Protein AF-0000000080193396 (afdb_homodimer)

Foldseek 3Di:
DQVVLVVVLLVLQDDPPDDPVSLVVSLVVNLVSLLVLLDQDLVLLLVLLVVVLVQLLCLLQPHDHLWNFAFLQFFDDQLQLQAAKEWEWADDAQKIKIKIFGDHRNDTPDIDMDMDGQDPCLQAEALLSVLLVVLVVNVVCCVVPNVVQQVDAHEYFYADAADWRADHFQWTAGCDDDHSGHHPPRHRDTSSVSNVVSNVVVSGRYHHLGYDYLQLLLQQLVCSVPVQRFKGWEAAQWIWIKGWDAQCSSNNDPVSNVVGRIITITTTNCLFHCLQPVPRQSDHPLLQVQLVPDPDRSGSSLGLLAHQQRLQQSLLSSLLSCCVSVSFPVLLNVLSVDGSLGGLLVLLVLLPQDDVLSVVLQVSSCVSRVDRRPHSSRSVSSNSSSVSSLLSNLLSRLSSRQSSCVSRVSQQTHEYEYEYCSCVPRPCSLVSNVVNNCSNSDVNGHYHYDYRYPSSRVSSRSSSSSSVVVD/DQVVLVVVLLVLQDDPPDDPVSLVVSLVVNLVSLLVLLDQDLVLLQVLLVVVLVQLLCLLQPHDHLWNFAFLQFFDDQLQLQAAKEWEWADDAQKIKIKIFGDHRNHTPDIDMDMDGQDPCLQAEALLSVLLVVLVVNVVCCVVPNVVQQVDAHEYFYADAADWRADHFQWTQGCDDDHSGHHPPRHRDTSSVSNVVSNVVVSGRYHYLGYDYLQLLLQQLVCSVPVQRFKGWEAAQWIWIKGWDAQCSSNNDPVSNVVGRIITITTTNCLFHCLQPVPRQSDHPLLQVQLVPDPDRSGSSLGLLAHQQRLQQSLLVSLLSCCVSVSAPVLLNVLSVDGSLGGLLVLLVLLPQDDVLSVVLQVSSCVSRVDRRPHSSRSVSSNSSSVSSLLSNLLSRLSVRQSSCVSRVSQQTHEYEYEYCSCVPRPCSLVSNVVNNCSNSDVNGHYHYDYRYPSSRNSSRSSSSSSVVVD

Radius of gyration: 34.55 Å; Cα contacts (8 Å, |Δi|>4): 2040; chains: 2; bounding box: 69×112×75 Å

Structure (mmCIF, N/CA/C/O backbone):
data_AF-0000000080193396-model_v1
#
loop_
_entity.id
_entity.type
_entity.p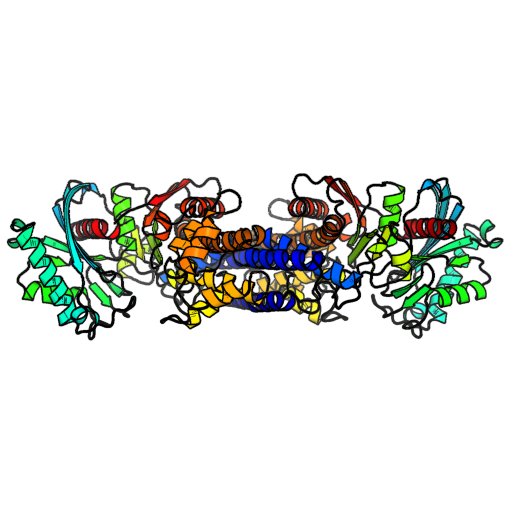dbx_description
1 polymer Phosphotransferase
#
loop_
_atom_site.group_PDB
_atom_site.id
_atom_site.type_symbol
_atom_site.label_atom_id
_atom_site.label_alt_id
_atom_site.label_comp_id
_atom_site.label_asym_id
_atom_site.label_entity_id
_atom_site.label_seq_id
_atom_site.pdbx_PDB_ins_code
_atom_site.Cartn_x
_atom_site.Cartn_y
_atom_site.Cartn_z
_atom_site.occupancy
_atom_site.B_iso_or_equiv
_atom_site.auth_seq_id
_atom_site.auth_comp_id
_atom_site.auth_asym_id
_atom_site.auth_atom_id
_atom_site.pdbx_PDB_model_num
ATOM 1 N N . MET A 1 1 ? -3.455 4.648 -9.734 1 48.44 1 MET A N 1
ATOM 2 C CA . MET A 1 1 ? -3.994 3.713 -8.75 1 48.44 1 MET A CA 1
ATOM 3 C C . MET A 1 1 ? -5.508 3.863 -8.625 1 48.44 1 MET A C 1
ATOM 5 O O . MET A 1 1 ? -6.238 2.873 -8.68 1 48.44 1 MET A O 1
ATOM 9 N N . SER A 1 2 ? -5.863 5.195 -8.727 1 54.94 2 SER A N 1
ATOM 10 C CA . SER A 1 2 ? -7.281 5.422 -8.461 1 54.94 2 SER A CA 1
ATOM 11 C C . SER A 1 2 ? -8.141 4.926 -9.617 1 54.94 2 SER A C 1
ATOM 13 O O . SER A 1 2 ? -9.18 4.293 -9.398 1 54.94 2 SER A O 1
ATOM 15 N N . ASN A 1 3 ? -7.504 5.004 -10.758 1 61.91 3 ASN A N 1
ATOM 16 C CA . ASN A 1 3 ? -8.32 4.605 -11.898 1 61.91 3 ASN A CA 1
ATOM 17 C C . ASN A 1 3 ? -8.43 3.086 -12 1 61.91 3 ASN A C 1
ATOM 19 O O . ASN A 1 3 ? -9.5 2.557 -12.32 1 61.91 3 ASN A O 1
ATOM 23 N N . ARG A 1 4 ? -7.367 2.553 -11.617 1 69.94 4 ARG A N 1
ATOM 24 C CA . ARG A 1 4 ? -7.379 1.095 -11.688 1 69.94 4 ARG A CA 1
ATOM 25 C C . ARG A 1 4 ? -8.359 0.507 -10.672 1 69.94 4 ARG A C 1
ATOM 27 O O . ARG A 1 4 ? -9.094 -0.428 -10.984 1 69.94 4 ARG A O 1
ATOM 34 N N . LEU A 1 5 ? -8.359 1.143 -9.656 1 70.75 5 LEU A N 1
ATOM 35 C CA . LEU A 1 5 ? -9.227 0.642 -8.594 1 70.75 5 LEU A CA 1
ATOM 36 C C . LEU A 1 5 ? -10.688 0.908 -8.914 1 70.75 5 LEU A C 1
ATOM 38 O O . LEU A 1 5 ? -11.555 0.065 -8.656 1 70.75 5 LEU A O 1
ATOM 42 N N . ASN A 1 6 ? -10.859 2.025 -9.492 1 73.81 6 ASN A N 1
ATOM 43 C CA . ASN A 1 6 ? -12.227 2.299 -9.93 1 73.81 6 ASN A CA 1
ATOM 44 C C . ASN A 1 6 ? -12.68 1.314 -11 1 73.81 6 ASN A C 1
ATOM 46 O O . ASN A 1 6 ? -13.836 0.887 -11.008 1 73.81 6 ASN A O 1
ATOM 50 N N . ASN A 1 7 ? -11.789 0.99 -11.781 1 81.5 7 ASN A N 1
ATOM 51 C CA . ASN A 1 7 ? -12.094 0.017 -12.82 1 81.5 7 ASN A CA 1
ATOM 52 C C . ASN A 1 7 ? -12.352 -1.369 -12.234 1 81.5 7 ASN A C 1
ATOM 54 O O . ASN A 1 7 ? -13.242 -2.084 -12.695 1 81.5 7 ASN A O 1
ATOM 58 N N . LEU A 1 8 ? -11.648 -1.64 -11.195 1 88.88 8 LEU A N 1
ATOM 59 C CA . LEU A 1 8 ? -11.867 -2.914 -10.516 1 88.88 8 LEU A CA 1
ATOM 60 C C . LEU A 1 8 ? -13.25 -2.963 -9.883 1 88.88 8 LEU A C 1
ATOM 62 O O . LEU A 1 8 ? -13.969 -3.959 -10.016 1 88.88 8 LEU A O 1
ATOM 66 N N . MET A 1 9 ? -13.609 -1.875 -9.242 1 89.44 9 MET A N 1
ATOM 67 C CA . MET A 1 9 ? -14.906 -1.818 -8.57 1 89.44 9 MET A CA 1
ATOM 68 C C . MET A 1 9 ? -16.047 -1.988 -9.57 1 89.44 9 MET A C 1
ATOM 70 O O . MET A 1 9 ? -17 -2.717 -9.312 1 89.44 9 MET A O 1
ATOM 74 N N . GLN A 1 10 ? -15.891 -1.396 -10.688 1 86.94 10 GLN A N 1
ATOM 75 C CA . GLN A 1 10 ? -16.891 -1.542 -11.734 1 86.94 10 GLN A CA 1
ATOM 76 C C . GLN A 1 10 ? -16.906 -2.965 -12.289 1 86.94 10 GLN A C 1
ATOM 78 O O . GLN A 1 10 ? -17.984 -3.512 -12.578 1 86.94 10 GLN A O 1
ATOM 83 N N . HIS A 1 11 ? -15.75 -3.512 -12.398 1 88.62 11 HIS A N 1
ATOM 84 C CA . HIS A 1 11 ? -15.586 -4.855 -12.938 1 88.62 11 HIS A CA 1
ATOM 85 C C . HIS A 1 11 ? -16.266 -5.895 -12.039 1 88.62 11 HIS A C 1
ATOM 87 O O . HIS A 1 11 ? -16.734 -6.922 -12.531 1 88.62 11 HIS A O 1
ATOM 93 N N . ILE A 1 12 ? -16.406 -5.574 -10.742 1 89.19 12 ILE A N 1
ATOM 94 C CA . ILE A 1 12 ? -16.891 -6.598 -9.828 1 89.19 12 ILE A CA 1
ATOM 95 C C . ILE A 1 12 ? -18.297 -6.23 -9.352 1 89.19 12 ILE A C 1
ATOM 97 O O . ILE A 1 12 ? -18.734 -6.668 -8.289 1 89.19 12 ILE A O 1
ATOM 101 N N . SER A 1 13 ? -18.906 -5.352 -10.07 1 89.56 13 SER A N 1
ATOM 102 C CA . SER A 1 13 ? -20.297 -5.051 -9.742 1 89.56 13 SER A CA 1
ATOM 103 C C . SER A 1 13 ? -21.141 -6.32 -9.688 1 89.56 13 SER A C 1
ATOM 105 O O . SER A 1 13 ? -21.016 -7.195 -10.547 1 89.56 13 SER A O 1
ATOM 107 N N . ILE A 1 14 ? -21.922 -6.422 -8.703 1 89.38 14 ILE A N 1
ATOM 108 C CA . ILE A 1 14 ? -22.719 -7.629 -8.523 1 89.38 14 ILE A CA 1
ATOM 109 C C . ILE A 1 14 ? -23.844 -7.664 -9.562 1 89.38 14 ILE A C 1
ATOM 111 O O . ILE A 1 14 ? -24.547 -6.668 -9.758 1 89.38 14 ILE A O 1
ATOM 115 N N . LYS A 1 15 ? -23.938 -8.812 -10.203 1 88.62 15 LYS A N 1
ATOM 116 C CA . LYS A 1 15 ? -24.969 -9.023 -11.227 1 88.62 15 LYS A CA 1
ATOM 117 C C . LYS A 1 15 ? -26.078 -9.922 -10.703 1 88.62 15 LYS A C 1
ATOM 119 O O . LYS A 1 15 ? -25.891 -10.656 -9.734 1 88.62 15 LYS A O 1
ATOM 124 N N . GLU A 1 16 ? -27.188 -9.82 -11.328 1 85.31 16 GLU A N 1
ATOM 125 C CA . GLU A 1 16 ? -28.328 -10.648 -10.945 1 85.31 16 GLU A CA 1
ATOM 126 C C . GLU A 1 16 ? -28 -12.133 -11.117 1 85.31 16 GLU A C 1
ATOM 128 O O . GLU A 1 16 ? -28.5 -12.969 -10.352 1 85.31 16 GLU A O 1
ATOM 133 N N . SER A 1 17 ? -27.141 -12.445 -11.992 1 85 17 SER A N 1
ATOM 134 C CA . SER A 1 17 ? -26.812 -13.836 -12.32 1 85 17 SER A CA 1
ATOM 135 C C . SER A 1 17 ? -25.781 -14.398 -11.344 1 85 17 SER A C 1
ATOM 137 O O . SER A 1 17 ? -25.547 -15.609 -11.312 1 85 17 SER A O 1
ATOM 139 N N . ASP A 1 18 ? -25.297 -13.523 -10.5 1 88.06 18 ASP A N 1
ATOM 140 C CA . ASP A 1 18 ? -24.281 -13.984 -9.555 1 88.06 18 ASP A CA 1
ATOM 141 C C . ASP A 1 18 ? -24.891 -14.859 -8.469 1 88.06 18 ASP A C 1
ATOM 143 O O . ASP A 1 18 ? -25.922 -14.508 -7.883 1 88.06 18 ASP A O 1
ATOM 147 N N . GLY A 1 19 ? -24.312 -16.031 -8.297 1 85.06 19 GLY A N 1
ATOM 148 C CA . GLY A 1 19 ? -24.719 -16.859 -7.168 1 85.06 19 GLY A CA 1
ATOM 149 C C . GLY A 1 19 ? -24.312 -16.266 -5.824 1 85.06 19 GLY A C 1
ATOM 150 O O . GLY A 1 19 ? -23.656 -15.234 -5.766 1 85.06 19 GLY A O 1
ATOM 151 N N . GLU A 1 20 ? -24.75 -16.859 -4.766 1 83.5 20 GLU A N 1
ATOM 152 C CA . GLU A 1 20 ? -24.5 -16.375 -3.408 1 83.5 20 GLU A CA 1
ATOM 153 C C . GLU A 1 20 ? -23.016 -16.312 -3.105 1 83.5 20 GLU A C 1
ATOM 155 O O . GLU A 1 20 ? -22.531 -15.352 -2.506 1 83.5 20 GLU A O 1
ATOM 160 N N . ALA A 1 21 ? -22.281 -17.281 -3.559 1 83.12 21 ALA A N 1
ATOM 161 C CA . ALA A 1 21 ? -20.844 -17.344 -3.312 1 83.12 21 ALA A CA 1
ATOM 162 C C . ALA A 1 21 ? -20.125 -16.188 -4.004 1 83.12 21 ALA A C 1
ATOM 164 O O . ALA A 1 21 ? -19.25 -15.555 -3.416 1 83.12 21 ALA A O 1
ATOM 165 N N . MET A 1 22 ? -20.547 -15.977 -5.18 1 88.56 22 MET A N 1
ATOM 166 C CA . MET A 1 22 ? -19.922 -14.906 -5.949 1 88.56 22 MET A CA 1
ATOM 167 C C . MET A 1 22 ? -20.266 -13.539 -5.371 1 88.56 22 MET A C 1
ATOM 169 O O . MET A 1 22 ? -19.422 -12.641 -5.324 1 88.56 22 MET A O 1
ATOM 173 N N . ARG A 1 23 ? -21.5 -13.398 -4.953 1 88.81 23 ARG A N 1
ATOM 174 C CA . ARG A 1 23 ? -21.938 -12.148 -4.336 1 88.81 23 ARG A CA 1
ATOM 175 C C . ARG A 1 23 ? -21.109 -11.836 -3.094 1 88.81 23 ARG A C 1
ATOM 177 O O . ARG A 1 23 ? -20.688 -10.695 -2.891 1 88.81 23 ARG A O 1
ATOM 184 N N . HIS A 1 24 ? -20.875 -12.859 -2.363 1 89.31 24 HIS A N 1
ATOM 185 C CA . HIS A 1 24 ? -20.078 -12.703 -1.151 1 89.31 24 HIS A CA 1
ATOM 186 C C . HIS A 1 24 ? -18.625 -12.352 -1.482 1 89.31 24 HIS A C 1
ATOM 188 O O . HIS A 1 24 ? -18.031 -11.492 -0.832 1 89.31 24 HIS A O 1
ATOM 194 N N . VAL A 1 25 ? -18.078 -12.984 -2.439 1 91.62 25 VAL A N 1
ATOM 195 C CA . VAL A 1 25 ? -16.703 -12.742 -2.85 1 91.62 25 VAL A CA 1
ATOM 196 C C . VAL A 1 25 ? -16.562 -11.312 -3.363 1 91.62 25 VAL A C 1
ATOM 198 O O . VAL A 1 25 ? -15.602 -10.617 -3.031 1 91.62 25 VAL A O 1
ATOM 201 N N . LYS A 1 26 ? -17.547 -10.906 -4.117 1 92.75 26 LYS A N 1
ATOM 202 C CA . LYS A 1 26 ? -17.5 -9.57 -4.695 1 92.75 26 LYS A CA 1
ATOM 203 C C . LYS A 1 26 ? -17.609 -8.5 -3.615 1 92.75 26 LYS A C 1
ATOM 205 O O . LYS A 1 26 ? -16.906 -7.484 -3.668 1 92.75 26 LYS A O 1
ATOM 210 N N . GLN A 1 27 ? -18.438 -8.703 -2.684 1 92.25 27 GLN A N 1
ATOM 211 C CA . GLN A 1 27 ? -18.578 -7.762 -1.576 1 92.25 27 GLN A CA 1
ATOM 212 C C . GLN A 1 27 ? -17.281 -7.688 -0.768 1 92.25 27 GLN A C 1
ATOM 214 O O . GLN A 1 27 ? -16.812 -6.598 -0.433 1 92.25 27 GLN A O 1
ATOM 219 N N . ARG A 1 28 ? -16.703 -8.812 -0.492 1 92.94 28 ARG A N 1
ATOM 220 C CA . ARG A 1 28 ? -15.453 -8.859 0.256 1 92.94 28 ARG A CA 1
ATOM 221 C C . ARG A 1 28 ? -14.312 -8.242 -0.545 1 92.94 28 ARG A C 1
ATOM 223 O O . ARG A 1 28 ? -13.43 -7.594 0.02 1 92.94 28 ARG A O 1
ATOM 230 N N . LEU A 1 29 ? -14.383 -8.531 -1.775 1 94.75 29 LEU A N 1
ATOM 231 C CA . LEU A 1 29 ? -13.367 -7.961 -2.656 1 94.75 29 LEU A CA 1
ATOM 232 C C . LEU A 1 29 ? -13.477 -6.438 -2.693 1 94.75 29 LEU A C 1
ATOM 234 O O . LEU A 1 29 ? -12.461 -5.742 -2.697 1 94.75 29 LEU A O 1
ATOM 238 N N . ALA A 1 30 ? -14.664 -5.957 -2.748 1 94.88 30 ALA A N 1
ATOM 239 C CA . ALA A 1 30 ? -14.867 -4.512 -2.719 1 94.88 30 ALA A CA 1
ATOM 240 C C . ALA A 1 30 ? -14.281 -3.898 -1.449 1 94.88 30 ALA A C 1
ATOM 242 O O . ALA A 1 30 ? -13.586 -2.885 -1.507 1 94.88 30 ALA A O 1
ATOM 243 N N . MET A 1 31 ? -14.539 -4.516 -0.374 1 95.5 31 MET A N 1
ATOM 244 C CA . MET A 1 31 ? -14.039 -4.012 0.904 1 95.5 31 MET A CA 1
ATOM 245 C C . MET A 1 31 ? -12.523 -4.129 0.987 1 95.5 31 MET A C 1
ATOM 247 O O . MET A 1 31 ? -11.859 -3.26 1.555 1 95.5 31 MET A O 1
ATOM 251 N N . ALA A 1 32 ? -12.023 -5.191 0.496 1 94.88 32 ALA A N 1
ATOM 252 C CA . ALA A 1 32 ? -10.578 -5.355 0.474 1 94.88 32 ALA A CA 1
ATOM 253 C C . ALA A 1 32 ? -9.914 -4.27 -0.37 1 94.88 32 ALA A C 1
ATOM 255 O O . ALA A 1 32 ? -8.836 -3.779 -0.026 1 94.88 32 ALA A O 1
ATOM 256 N N . SER A 1 33 ? -10.539 -3.984 -1.458 1 94.56 33 SER A N 1
ATOM 257 C CA . SER A 1 33 ? -10.031 -2.928 -2.33 1 94.56 33 SER A CA 1
ATOM 258 C C . SER A 1 33 ? -10.047 -1.576 -1.627 1 94.56 33 SER A C 1
ATOM 260 O O . SER A 1 33 ? -9.086 -0.807 -1.731 1 94.56 33 SER A O 1
ATOM 262 N N . LEU A 1 34 ? -11.078 -1.328 -0.965 1 95.81 34 LEU A N 1
ATOM 263 C CA . LEU A 1 34 ? -11.188 -0.079 -0.22 1 95.81 34 LEU A CA 1
ATOM 264 C C . LEU A 1 34 ? -10.164 -0.031 0.909 1 95.81 34 LEU A C 1
ATOM 266 O O . LEU A 1 34 ? -9.531 1.004 1.137 1 95.81 34 LEU A O 1
ATOM 270 N N . ALA A 1 35 ? -10.023 -1.089 1.593 1 95.75 35 ALA A N 1
ATOM 271 C CA . ALA A 1 35 ? -9.047 -1.146 2.672 1 95.75 35 ALA A CA 1
ATOM 272 C C . ALA A 1 35 ? -7.637 -0.877 2.15 1 95.75 35 ALA A C 1
ATOM 274 O O . ALA A 1 35 ? -6.844 -0.192 2.803 1 95.75 35 ALA A O 1
ATOM 275 N N . SER A 1 36 ? -7.344 -1.42 1.049 1 93.19 36 SER A N 1
ATOM 276 C CA . SER A 1 36 ? -6.035 -1.213 0.438 1 93.19 36 SER A CA 1
ATOM 277 C C . SER A 1 36 ? -5.828 0.25 0.061 1 93.19 36 SER A C 1
ATOM 279 O O . SER A 1 36 ? -4.707 0.76 0.127 1 93.19 36 SER A O 1
ATOM 281 N N . GLN A 1 37 ? -6.867 0.913 -0.263 1 92.62 37 GLN A N 1
ATOM 282 C CA . GLN A 1 37 ? -6.789 2.303 -0.7 1 92.62 37 GLN A CA 1
ATOM 283 C C . GLN A 1 37 ? -6.762 3.254 0.493 1 92.62 37 GLN A C 1
ATOM 285 O O . GLN A 1 37 ? -6.129 4.312 0.436 1 92.62 37 GLN A O 1
ATOM 290 N N . PHE A 1 38 ? -7.402 2.889 1.539 1 96.44 38 PHE A N 1
ATOM 291 C CA . PHE A 1 38 ? -7.621 3.826 2.633 1 96.44 38 PHE A CA 1
ATOM 292 C C . PHE A 1 38 ? -6.664 3.553 3.783 1 96.44 38 PHE A C 1
ATOM 294 O O . PHE A 1 38 ? -6.652 4.281 4.777 1 96.44 38 PHE A O 1
ATOM 301 N N . THR A 1 39 ? -5.855 2.592 3.631 1 95.5 39 THR A N 1
ATOM 302 C CA . THR A 1 39 ? -4.871 2.314 4.668 1 95.5 39 THR A CA 1
ATOM 303 C C . THR A 1 39 ? -3.461 2.629 4.176 1 95.5 39 THR A C 1
ATOM 305 O O . THR A 1 39 ? -3.059 2.182 3.102 1 95.5 39 THR A O 1
ATOM 308 N N . VAL A 1 40 ? -2.791 3.344 4.973 1 95.5 40 VAL A N 1
ATOM 309 C CA . VAL A 1 40 ? -1.421 3.709 4.629 1 95.5 40 VAL A CA 1
ATOM 310 C C . VAL A 1 40 ? -0.447 2.734 5.289 1 95.5 40 VAL A C 1
ATOM 312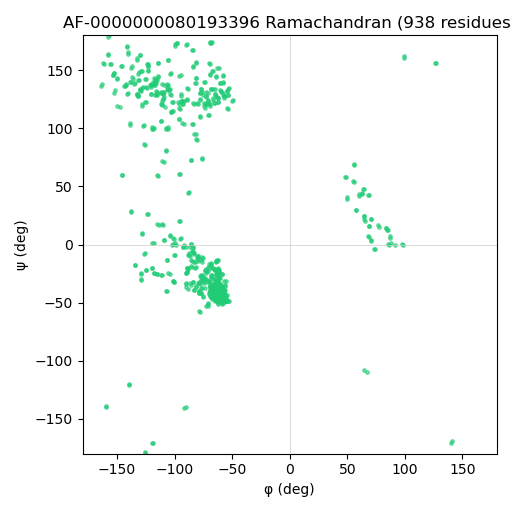 O O . VAL A 1 40 ? -0.186 2.826 6.492 1 95.5 40 VAL A O 1
ATOM 315 N N . GLY A 1 41 ? 0.127 1.915 4.539 1 93.31 41 GLY A N 1
ATOM 316 C CA . GLY A 1 41 ? 1.074 0.949 5.07 1 93.31 41 GLY A CA 1
ATOM 317 C C . GLY A 1 41 ? 2.367 1.581 5.551 1 93.31 41 GLY A C 1
ATOM 318 O O . GLY A 1 41 ? 2.627 2.756 5.277 1 93.31 41 GLY A O 1
ATOM 319 N N . LYS A 1 42 ? 3.164 0.768 6.137 1 93.19 42 LYS A N 1
ATOM 320 C CA . LYS A 1 42 ? 4.387 1.243 6.773 1 93.19 42 LYS A CA 1
ATOM 321 C C . LYS A 1 42 ? 5.324 1.888 5.758 1 93.19 42 LYS A C 1
ATOM 323 O O . LYS A 1 42 ? 5.887 2.955 6.012 1 93.19 42 LYS A O 1
ATOM 328 N N . HIS A 1 43 ? 5.551 1.267 4.691 1 93.62 43 HIS A N 1
ATOM 329 C CA . HIS A 1 43 ? 6.48 1.78 3.693 1 93.62 43 HIS A CA 1
ATOM 330 C C . HIS A 1 43 ? 5.941 3.045 3.037 1 93.62 43 HIS A C 1
ATOM 332 O O . HIS A 1 43 ? 6.703 3.967 2.736 1 93.62 43 HIS A O 1
ATOM 338 N N . HIS A 1 44 ? 4.668 3.018 2.826 1 93.94 44 HIS A N 1
ATOM 339 C CA . HIS A 1 44 ? 4.059 4.227 2.285 1 93.94 44 HIS A CA 1
ATOM 340 C C . HIS A 1 44 ? 4.133 5.375 3.283 1 93.94 44 HIS A C 1
ATOM 342 O O . HIS A 1 44 ? 4.336 6.527 2.896 1 93.94 44 HIS A O 1
ATOM 348 N N . LEU A 1 45 ? 3.955 5.094 4.578 1 96.06 45 LEU A N 1
ATOM 349 C CA . LEU A 1 45 ? 4.121 6.105 5.613 1 96.06 45 LEU A CA 1
ATOM 350 C C . LEU A 1 45 ? 5.52 6.711 5.566 1 96.06 45 LEU A C 1
ATOM 352 O O . LEU A 1 45 ? 5.68 7.93 5.688 1 96.06 45 LEU A O 1
ATOM 356 N N . ASN A 1 46 ? 6.445 5.855 5.418 1 95.56 46 ASN A N 1
ATOM 357 C CA . ASN A 1 46 ? 7.824 6.328 5.32 1 95.56 46 ASN A CA 1
ATOM 358 C C . ASN A 1 46 ? 8.023 7.211 4.09 1 95.56 46 ASN A C 1
ATOM 360 O O . ASN A 1 46 ? 8.727 8.219 4.152 1 95.56 46 ASN A O 1
ATOM 364 N N . GLN A 1 47 ? 7.465 6.801 3.008 1 95.25 47 GLN A N 1
ATOM 365 C CA . GLN A 1 47 ? 7.523 7.609 1.796 1 95.25 47 GLN A CA 1
ATOM 366 C C . GLN A 1 47 ? 6.91 8.992 2.025 1 95.25 47 GLN A C 1
ATOM 368 O O . GLN A 1 47 ? 7.465 10 1.589 1 95.25 47 GLN A O 1
ATOM 373 N N . LEU A 1 48 ? 5.789 9 2.686 1 96.31 48 LEU A N 1
ATOM 374 C CA . LEU A 1 48 ? 5.113 10.258 3.014 1 96.31 48 LEU A CA 1
ATOM 375 C C . LEU A 1 48 ? 6.012 11.148 3.863 1 96.31 48 LEU A C 1
ATOM 377 O O . LEU A 1 48 ? 6.152 12.344 3.584 1 96.31 48 LEU A O 1
ATOM 381 N N . VAL A 1 49 ? 6.613 10.594 4.844 1 96.62 49 VAL A N 1
ATOM 382 C CA . VAL A 1 49 ? 7.469 11.328 5.762 1 96.62 49 VAL A CA 1
ATOM 383 C C . VAL A 1 49 ? 8.656 11.914 5.004 1 96.62 49 VAL A C 1
ATOM 385 O O . VAL A 1 49 ? 8.984 13.094 5.16 1 96.62 49 VAL A O 1
ATOM 388 N N . MET A 1 50 ? 9.258 11.133 4.191 1 95.75 50 MET A N 1
ATOM 389 C CA . MET A 1 50 ? 10.445 11.578 3.463 1 95.75 50 MET A CA 1
ATOM 390 C C . MET A 1 50 ? 10.094 12.688 2.48 1 95.75 50 MET A C 1
ATOM 392 O O . MET A 1 50 ? 10.859 13.641 2.314 1 95.75 50 MET A O 1
ATOM 396 N N . TYR A 1 51 ? 9.016 12.516 1.839 1 96.31 51 TYR A N 1
ATOM 397 C CA . TYR A 1 51 ? 8.617 13.578 0.915 1 96.31 51 TYR A CA 1
ATOM 398 C C . TYR A 1 51 ? 8.281 14.859 1.665 1 96.31 51 TYR A C 1
ATOM 400 O O . TYR A 1 51 ? 8.562 15.961 1.181 1 96.31 51 TYR A O 1
ATOM 408 N N . MET A 1 52 ? 7.668 14.734 2.824 1 96.44 52 MET A N 1
ATOM 409 C CA . MET A 1 52 ? 7.402 15.898 3.666 1 96.44 52 MET A CA 1
ATOM 410 C C . MET A 1 52 ? 8.703 16.594 4.055 1 96.44 52 MET A C 1
ATOM 412 O O . MET A 1 52 ? 8.789 17.828 3.992 1 96.44 52 MET A O 1
ATOM 416 N N . LEU A 1 53 ? 9.664 15.828 4.461 1 96.19 53 LEU A N 1
ATOM 417 C CA . LEU A 1 53 ? 10.961 16.391 4.801 1 96.19 53 LEU A CA 1
ATOM 418 C C . LEU A 1 53 ? 11.547 17.156 3.615 1 96.19 53 LEU A C 1
ATOM 420 O O . LEU A 1 53 ? 12.086 18.25 3.783 1 96.19 53 LEU A O 1
ATOM 424 N N . HIS A 1 54 ? 11.461 16.516 2.453 1 95.62 54 HIS A N 1
ATOM 425 C CA . HIS A 1 54 ? 11.914 17.172 1.229 1 95.62 54 HIS A CA 1
ATOM 426 C C . HIS A 1 54 ? 11.234 18.516 1.038 1 95.62 54 HIS A C 1
ATOM 428 O O . HIS A 1 54 ? 11.906 19.531 0.797 1 95.62 54 HIS A O 1
ATOM 434 N N . GLU A 1 55 ? 9.93 18.547 1.179 1 95.38 55 GLU A N 1
ATOM 435 C CA . GLU A 1 55 ? 9.148 19.766 0.989 1 95.38 55 GLU A CA 1
ATOM 436 C C . GLU A 1 55 ? 9.477 20.812 2.062 1 95.38 55 GLU A C 1
ATOM 438 O O . GLU A 1 55 ? 9.508 22.016 1.783 1 95.38 55 GLU A O 1
ATOM 443 N N . MET A 1 56 ? 9.648 20.391 3.26 1 96.25 56 MET A N 1
ATOM 444 C CA . MET A 1 56 ? 9.992 21.297 4.352 1 96.25 56 MET A CA 1
ATOM 445 C C . MET A 1 56 ? 11.312 22 4.074 1 96.25 56 MET A C 1
ATOM 447 O O . MET A 1 56 ? 11.406 23.219 4.238 1 96.25 56 MET A O 1
ATOM 451 N N . ILE A 1 57 ? 12.297 21.25 3.67 1 95.12 57 ILE A N 1
ATOM 452 C CA . ILE A 1 57 ? 13.609 21.812 3.385 1 95.12 57 ILE A CA 1
ATOM 453 C C . ILE A 1 57 ? 13.5 22.797 2.223 1 95.12 57 ILE A C 1
ATOM 455 O O . ILE A 1 57 ? 14.023 23.922 2.293 1 95.12 57 ILE A O 1
ATOM 459 N N . GLU A 1 58 ? 12.805 22.391 1.154 1 94.25 58 GLU A N 1
ATOM 460 C CA . GLU A 1 58 ? 12.602 23.281 0.018 1 94.25 58 GLU A CA 1
ATOM 461 C C . GLU A 1 58 ? 11.898 24.562 0.448 1 94.25 58 GLU A C 1
ATOM 463 O O . GLU A 1 58 ? 12.297 25.656 0.04 1 94.25 58 GLU A O 1
ATOM 468 N N . GLY A 1 59 ? 10.891 24.453 1.274 1 94.12 59 GLY A N 1
ATOM 469 C CA . GLY A 1 59 ? 10.148 25.609 1.756 1 94.12 59 GLY A CA 1
ATOM 470 C C . GLY A 1 59 ? 10.992 26.547 2.602 1 94.12 59 GLY A C 1
ATOM 471 O O . GLY A 1 59 ? 10.875 27.766 2.482 1 94.12 59 GLY A O 1
ATOM 472 N N . LEU A 1 60 ? 11.812 26.016 3.439 1 95.56 60 LEU A N 1
ATOM 473 C CA . LEU A 1 60 ? 12.672 26.812 4.309 1 95.56 60 LEU A CA 1
ATOM 474 C C . LEU A 1 60 ? 13.734 27.547 3.5 1 95.56 60 LEU A C 1
ATOM 476 O O . LEU A 1 60 ? 14.188 28.625 3.902 1 95.56 60 LEU A O 1
ATOM 480 N N . GLU A 1 61 ? 14.086 26.969 2.385 1 93.69 61 GLU A N 1
ATOM 481 C CA . GLU A 1 61 ? 15.141 27.547 1.562 1 93.69 61 GLU A CA 1
ATOM 482 C C . GLU A 1 61 ? 14.562 28.484 0.505 1 93.69 61 GLU A C 1
ATOM 484 O O . GLU A 1 61 ? 15.305 29.094 -0.262 1 93.69 61 GLU A O 1
ATOM 489 N N . GLY A 1 62 ? 13.258 28.609 0.438 1 91.44 62 GLY A N 1
ATOM 490 C CA . GLY A 1 62 ? 12.609 29.531 -0.487 1 91.44 62 GLY A CA 1
ATOM 491 C C . GLY A 1 62 ? 12.438 28.953 -1.878 1 91.44 62 GLY A C 1
ATOM 492 O O . GLY A 1 62 ? 12.156 29.672 -2.83 1 91.44 62 GLY A O 1
ATOM 493 N N . ARG A 1 63 ? 12.594 27.688 -2.023 1 91.44 63 ARG A N 1
ATOM 494 C CA . ARG A 1 63 ? 12.375 27 -3.293 1 91.44 63 ARG A CA 1
ATOM 495 C C . ARG A 1 63 ? 10.93 26.531 -3.42 1 91.44 63 ARG A C 1
ATOM 497 O O . ARG A 1 63 ? 10.125 26.719 -2.5 1 91.44 63 ARG A O 1
ATOM 504 N N . GLU A 1 64 ? 10.57 26.047 -4.602 1 90.94 64 GLU A N 1
ATOM 505 C CA . GLU A 1 64 ? 9.195 25.625 -4.844 1 90.94 64 GLU A CA 1
ATOM 506 C C . GLU A 1 64 ? 8.797 24.469 -3.928 1 90.94 64 GLU A C 1
ATOM 508 O O . GLU A 1 64 ? 9.5 23.453 -3.859 1 90.94 64 GLU A O 1
ATOM 513 N N . SER A 1 65 ? 7.754 24.641 -3.252 1 93.25 65 SER A N 1
ATOM 514 C CA . SER A 1 65 ? 7.207 23.656 -2.328 1 93.25 65 SER A CA 1
ATOM 515 C C . SER A 1 65 ? 5.699 23.812 -2.178 1 93.25 65 SER A C 1
ATOM 517 O O . SER A 1 65 ? 5.168 24.906 -2.311 1 93.25 65 SER A O 1
ATOM 519 N N . THR A 1 66 ? 5.047 22.734 -1.961 1 93.44 66 THR A N 1
ATOM 520 C CA . THR A 1 66 ? 3.604 22.797 -1.761 1 93.44 66 THR A CA 1
ATOM 521 C C . THR A 1 66 ? 3.273 23.234 -0.337 1 93.44 66 THR A C 1
ATOM 523 O O . THR A 1 66 ? 2.121 23.547 -0.029 1 93.44 66 THR A O 1
ATOM 526 N N . ILE A 1 67 ? 4.285 23.281 0.522 1 92.94 67 ILE A N 1
ATOM 527 C CA . ILE A 1 67 ? 4.07 23.828 1.857 1 92.94 67 ILE A CA 1
ATOM 528 C C . ILE A 1 67 ? 4.883 25.109 2.023 1 92.94 67 ILE A C 1
ATOM 530 O O . ILE A 1 67 ? 5.992 25.234 1.498 1 92.94 67 ILE A O 1
ATOM 534 N N . ARG A 1 68 ? 4.453 26.109 2.701 1 88.25 68 ARG A N 1
ATOM 535 C CA . ARG A 1 68 ? 4.969 27.469 2.66 1 88.25 68 ARG A CA 1
ATOM 536 C C . ARG A 1 68 ? 6.082 27.672 3.686 1 88.25 68 ARG A C 1
ATOM 538 O O . ARG A 1 68 ? 7.008 28.453 3.463 1 88.25 68 ARG A O 1
ATOM 545 N N . MET A 1 69 ? 6.035 27.016 4.82 1 92.88 69 MET A N 1
ATOM 546 C CA . MET A 1 69 ? 7.027 27.109 5.887 1 92.88 69 MET A CA 1
ATOM 547 C C . MET A 1 69 ? 7.219 28.547 6.336 1 92.88 69 MET A C 1
ATOM 549 O O . MET A 1 69 ? 8.312 29.094 6.211 1 92.88 69 MET A O 1
ATOM 553 N N . LEU A 1 70 ? 6.262 29.156 6.969 1 90.62 70 LEU A N 1
ATOM 554 C CA . LEU A 1 70 ? 6.227 30.578 7.293 1 90.62 70 LEU A CA 1
ATOM 555 C C . LEU A 1 70 ? 6.734 30.828 8.711 1 90.62 70 LEU A C 1
ATOM 557 O O . LEU A 1 70 ? 6.148 30.328 9.68 1 90.62 70 LEU A O 1
ATOM 561 N N . PRO A 1 71 ? 7.809 31.547 8.812 1 93.31 71 PRO A N 1
ATOM 562 C CA . PRO A 1 71 ? 8.242 31.875 10.172 1 93.31 71 PRO A CA 1
ATOM 563 C C . PRO A 1 71 ? 7.23 32.75 10.914 1 93.31 71 PRO A C 1
ATOM 565 O O . PRO A 1 71 ? 6.605 33.625 10.312 1 93.31 71 PRO A O 1
ATOM 568 N N . SER A 1 72 ? 7.102 32.531 12.203 1 91.19 72 SER A N 1
ATOM 569 C CA . SER A 1 72 ? 6.172 33.281 13.023 1 91.19 72 SER A CA 1
ATOM 570 C C . SER A 1 72 ? 6.828 34.562 13.57 1 91.19 72 SER A C 1
ATOM 572 O O . SER A 1 72 ? 6.145 35.469 14.055 1 91.19 72 SER A O 1
ATOM 574 N N . TYR A 1 73 ? 8.172 34.625 13.625 1 92.38 73 TYR A N 1
ATOM 575 C CA . TYR A 1 73 ? 8.977 35.719 14.148 1 92.38 73 TYR A CA 1
ATOM 576 C C . TYR A 1 73 ? 8.82 35.844 15.664 1 92.38 73 TYR A C 1
ATOM 578 O O . TYR A 1 73 ? 9.211 36.844 16.25 1 92.38 73 TYR A O 1
ATOM 586 N N . VAL A 1 74 ? 8.133 34.875 16.203 1 90.94 74 VAL A N 1
ATOM 587 C CA . VAL A 1 74 ? 8.141 34.688 17.656 1 90.94 74 VAL A CA 1
ATOM 588 C C . VAL A 1 74 ? 9.297 33.781 18.062 1 90.94 74 VAL A C 1
ATOM 590 O O . VAL A 1 74 ? 9.57 32.781 17.391 1 90.94 74 VAL A O 1
ATOM 593 N N . TYR A 1 75 ? 10.016 34.125 19.047 1 92.56 75 TYR A N 1
ATOM 594 C CA . TYR A 1 75 ? 11.164 33.312 19.422 1 92.56 75 TYR A CA 1
ATOM 595 C C . TYR A 1 75 ? 10.984 32.719 20.828 1 92.56 75 TYR A C 1
ATOM 597 O O . TYR A 1 75 ? 10.438 33.375 21.719 1 92.56 75 TYR A O 1
ATOM 605 N N . LYS A 1 76 ? 11.391 31.516 20.859 1 90.62 76 LYS A N 1
ATOM 606 C CA . LYS A 1 76 ? 11.289 30.766 22.109 1 90.62 76 LYS A CA 1
ATOM 607 C C . LYS A 1 76 ? 12.008 31.484 23.25 1 90.62 76 LYS A C 1
ATOM 609 O O . LYS A 1 76 ? 13.117 32 23.062 1 90.62 76 LYS A O 1
ATOM 614 N N . ALA A 1 77 ? 11.32 31.688 24.359 1 89.5 77 ALA A N 1
ATOM 615 C CA . ALA A 1 77 ? 11.859 32.281 25.578 1 89.5 77 ALA A CA 1
ATOM 616 C C . ALA A 1 77 ? 11.312 31.594 26.828 1 89.5 77 ALA A C 1
ATOM 618 O O . ALA A 1 77 ? 10.414 30.766 26.734 1 89.5 77 ALA A O 1
ATOM 619 N N . LYS A 1 78 ? 11.906 31.953 28 1 90.06 78 LYS A N 1
ATOM 620 C CA . LYS A 1 78 ? 11.453 31.359 29.25 1 90.06 78 LYS A CA 1
ATOM 621 C C . LYS A 1 78 ? 10.031 31.812 29.578 1 90.06 78 LYS A C 1
ATOM 623 O O . LYS A 1 78 ? 9.758 33 29.672 1 90.06 78 LYS A O 1
ATOM 628 N N . PRO A 1 79 ? 9.188 30.891 29.797 1 89.31 79 PRO A N 1
ATOM 629 C CA . PRO A 1 79 ? 7.801 31.234 30.109 1 89.31 79 PRO A CA 1
ATOM 630 C C . PRO A 1 79 ? 7.68 32.156 31.328 1 89.31 79 PRO A C 1
ATOM 632 O O . PRO A 1 79 ? 6.777 33 31.375 1 89.31 79 PRO A O 1
ATOM 635 N N . SER A 1 80 ? 8.531 32.062 32.25 1 89.25 80 SER A N 1
ATOM 636 C CA . SER A 1 80 ? 8.469 32.812 33.5 1 89.25 80 SER A CA 1
ATOM 637 C C . SER A 1 80 ? 8.602 34.312 33.25 1 89.25 80 SER A C 1
ATOM 639 O O . SER A 1 80 ? 8.266 35.094 34.125 1 89.25 80 SER A O 1
ATOM 641 N N . SER A 1 81 ? 9.023 34.625 32.062 1 85.62 81 SER A N 1
ATOM 642 C CA . SER A 1 81 ? 9.18 36.062 31.75 1 85.62 81 SER A CA 1
ATOM 643 C C . SER A 1 81 ? 7.84 36.688 31.391 1 85.62 81 SER A C 1
ATOM 645 O O . SER A 1 81 ? 7.711 37.906 31.375 1 85.62 81 SER A O 1
ATOM 647 N N . ALA A 1 82 ? 6.91 35.906 31.172 1 88.94 82 ALA A N 1
ATOM 648 C CA . ALA A 1 82 ? 5.594 36.406 30.781 1 88.94 82 ALA A CA 1
ATOM 649 C C . ALA A 1 82 ? 4.789 36.812 32 1 88.94 82 ALA A C 1
ATOM 651 O O . ALA A 1 82 ? 4.223 35.969 32.719 1 88.94 82 ALA A O 1
ATOM 652 N N . THR A 1 83 ? 4.844 38.031 32.312 1 91.81 83 THR A N 1
ATOM 653 C CA . THR A 1 83 ? 4.07 38.625 33.406 1 91.81 83 THR A CA 1
ATOM 654 C C . THR A 1 83 ? 3.383 39.906 32.938 1 91.81 83 THR A C 1
ATOM 656 O O . THR A 1 83 ? 3.998 40.75 32.281 1 91.81 83 THR A O 1
ATOM 659 N N . GLY A 1 84 ? 2.057 40 33.188 1 92.75 84 GLY A N 1
ATOM 660 C CA . GLY A 1 84 ? 1.294 41.156 32.812 1 92.75 84 GLY A CA 1
ATOM 661 C C . GLY A 1 84 ? -0.082 40.844 32.281 1 92.75 84 GLY A C 1
ATOM 662 O O . GLY A 1 84 ? -0.572 39.719 32.438 1 92.75 84 GLY A O 1
ATOM 663 N N . VAL A 1 85 ? -0.696 41.812 31.75 1 94.75 85 VAL A N 1
ATOM 664 C CA . VAL A 1 85 ? -2.012 41.656 31.141 1 94.75 85 VAL A CA 1
ATOM 665 C C . VAL A 1 85 ? -1.883 41.719 29.609 1 94.75 85 VAL A C 1
ATOM 667 O O . VAL A 1 85 ? -1.182 42.594 29.094 1 94.75 85 VAL A O 1
ATOM 670 N N . PHE A 1 86 ? -2.543 40.781 29.016 1 94.44 86 PHE A N 1
ATOM 671 C CA . PHE A 1 86 ? -2.479 40.688 27.562 1 94.44 86 PHE A CA 1
ATOM 672 C C . PHE A 1 86 ? -3.857 40.406 26.984 1 94.44 86 PHE A C 1
ATOM 674 O O . PHE A 1 86 ? -4.633 39.625 27.562 1 94.44 86 PHE A O 1
ATOM 681 N N . TYR A 1 87 ? -4.137 40.969 25.859 1 94.94 87 TYR A N 1
ATOM 682 C CA . TYR A 1 87 ? -5.363 40.688 25.125 1 94.94 87 TYR A CA 1
ATOM 683 C C . TYR A 1 87 ? -5.086 39.781 23.922 1 94.94 87 TYR A C 1
ATOM 685 O O . TYR A 1 87 ? -3.971 39.781 23.406 1 94.94 87 TYR A O 1
ATOM 693 N N . ALA A 1 88 ? -6.02 38.969 23.625 1 93.62 88 ALA A N 1
ATOM 694 C CA . ALA A 1 88 ? -5.965 38.094 22.438 1 93.62 88 ALA A CA 1
ATOM 695 C C . ALA A 1 88 ? -7.27 38.156 21.656 1 93.62 88 ALA A C 1
ATOM 697 O O . ALA A 1 88 ? -8.352 38.156 22.234 1 93.62 88 ALA A O 1
ATOM 698 N N . LEU A 1 89 ? -7.16 38.406 20.375 1 93.69 89 LEU A N 1
ATOM 699 C CA . LEU A 1 89 ? -8.297 38.312 19.469 1 93.69 89 LEU A CA 1
ATOM 700 C C . LEU A 1 89 ? -8.242 37.062 18.625 1 93.69 89 LEU A C 1
ATOM 702 O O . LEU A 1 89 ? -7.176 36.656 18.141 1 93.69 89 LEU A O 1
ATOM 706 N N . ASP A 1 90 ? -9.289 36.406 18.531 1 88.31 90 ASP A N 1
ATOM 707 C CA . ASP A 1 90 ? -9.391 35.188 17.766 1 88.31 90 ASP A CA 1
ATOM 708 C C . ASP A 1 90 ? -10.43 35.312 16.656 1 88.31 90 ASP A C 1
ATOM 710 O O . ASP A 1 90 ? -11.633 35.219 16.906 1 88.31 90 ASP A O 1
ATOM 714 N N . LEU A 1 91 ? -9.938 35.531 15.484 1 85.75 91 LEU A N 1
ATOM 715 C CA . LEU A 1 91 ? -10.781 35.625 14.297 1 85.75 91 LEU A CA 1
ATOM 716 C C . LEU A 1 91 ? -10.617 34.375 13.43 1 85.75 91 LEU A C 1
ATOM 718 O O . LEU A 1 91 ? -9.625 34.25 12.711 1 85.75 91 LEU A O 1
ATOM 722 N N . GLY A 1 92 ? -11.438 33.312 13.359 1 70.94 92 GLY A N 1
ATOM 723 C CA . GLY A 1 92 ? -11.266 32.094 12.594 1 70.94 92 GLY A CA 1
ATOM 724 C C . GLY A 1 92 ? -12.516 31.672 11.844 1 70.94 92 GLY A C 1
ATOM 725 O O . GLY A 1 92 ? -12.445 30.875 10.898 1 70.94 92 GLY A O 1
ATOM 726 N N . GLY A 1 93 ? -13.617 32.156 12.18 1 69.44 93 GLY A N 1
ATOM 727 C CA . GLY A 1 93 ? -14.883 31.812 11.555 1 69.44 93 GLY A CA 1
ATOM 728 C C . GLY A 1 93 ? -15.969 32.844 11.781 1 69.44 93 GLY A C 1
ATOM 729 O O . GLY A 1 93 ? -15.711 34.062 11.727 1 69.44 93 GLY A O 1
ATOM 730 N N . THR A 1 94 ? -17.156 32.188 12.031 1 73.12 94 THR A N 1
ATOM 731 C CA . THR A 1 94 ? -18.297 33.062 12.188 1 73.12 94 THR A CA 1
ATOM 732 C C . THR A 1 94 ? -18.344 33.656 13.602 1 73.12 94 THR A C 1
ATOM 734 O O . THR A 1 94 ? -19.078 34.594 13.859 1 73.12 94 THR A O 1
ATOM 737 N N . ASN A 1 95 ? -17.516 33.094 14.375 1 78.94 95 ASN A N 1
ATOM 738 C CA . ASN A 1 95 ? -17.438 33.594 15.734 1 78.94 95 ASN A CA 1
ATOM 739 C C . ASN A 1 95 ? -16.109 34.312 15.977 1 78.94 95 ASN A C 1
ATOM 741 O O . ASN A 1 95 ? -15.062 33.906 15.484 1 78.94 95 ASN A O 1
ATOM 745 N N . PHE A 1 96 ? -16.219 35.406 16.656 1 88.88 96 PHE A N 1
ATOM 746 C CA . PHE A 1 96 ? -15.078 36.25 17.047 1 88.88 96 PHE A CA 1
ATOM 747 C C . PHE A 1 96 ? -14.961 36.312 18.562 1 88.88 96 PHE A C 1
ATOM 749 O O . PHE A 1 96 ? -15.953 36.5 19.266 1 88.88 96 PHE A O 1
ATOM 756 N N . ARG A 1 97 ? -13.742 36.031 19.047 1 92.38 97 ARG A N 1
ATOM 757 C CA . ARG A 1 97 ? -13.562 36 20.5 1 92.38 97 ARG A CA 1
ATOM 758 C C . ARG A 1 97 ? -12.508 37.031 20.922 1 92.38 97 ARG A C 1
ATOM 760 O O . ARG A 1 97 ? -11.5 37.219 20.234 1 92.38 97 ARG A O 1
ATOM 767 N N . VAL A 1 98 ? -12.844 37.719 22 1 94 98 VAL A N 1
ATOM 768 C CA . VAL A 1 98 ? -11.898 38.594 22.688 1 94 98 VAL A CA 1
ATOM 769 C C . VAL A 1 98 ? -11.539 37.969 24.047 1 94 98 VAL A C 1
ATOM 771 O O . VAL A 1 98 ? -12.414 37.625 24.828 1 94 98 VAL A O 1
ATOM 774 N N . LEU A 1 99 ? -10.242 37.906 24.234 1 93.62 99 LEU A N 1
ATOM 775 C CA . LEU A 1 99 ? -9.758 37.344 25.484 1 93.62 99 LEU A CA 1
ATOM 776 C C . LEU A 1 99 ? -8.836 38.312 26.203 1 93.62 99 LEU A C 1
ATOM 778 O O . LEU A 1 99 ? -8 38.969 25.562 1 93.62 99 LEU A O 1
ATOM 782 N N . ARG A 1 100 ? -9.039 38.438 27.5 1 95.06 100 ARG A N 1
ATOM 783 C CA . ARG A 1 100 ? -8.117 39.125 28.406 1 95.06 100 ARG A CA 1
ATOM 784 C C . ARG A 1 100 ? -7.441 38.125 29.344 1 95.06 100 ARG A C 1
ATOM 786 O O . ARG A 1 100 ? -8.117 37.375 30.031 1 95.06 100 ARG A O 1
ATOM 793 N N . VAL A 1 101 ? -6.148 38.125 29.312 1 93.12 101 VAL A N 1
ATOM 794 C CA . VAL A 1 101 ? -5.406 37.156 30.109 1 93.12 101 VAL A CA 1
ATOM 795 C C . VAL A 1 101 ? -4.422 37.875 31.016 1 93.12 101 VAL A C 1
ATOM 797 O O . VAL A 1 101 ? -3.633 38.719 30.562 1 93.12 101 VAL A O 1
ATOM 800 N N . SER A 1 102 ? -4.531 37.656 32.25 1 93.81 102 SER A N 1
ATOM 801 C CA . SER A 1 102 ? -3.52 38.062 33.188 1 93.81 102 SER A CA 1
ATOM 802 C C . SER A 1 102 ? -2.549 36.938 33.531 1 93.81 102 SER A C 1
ATOM 804 O O . SER A 1 102 ? -2.967 35.844 33.938 1 93.81 102 SER A O 1
ATOM 806 N N . CYS A 1 103 ? -1.322 37.219 33.25 1 92.12 103 CYS A N 1
ATOM 807 C CA . CYS A 1 103 ? -0.288 36.219 33.438 1 92.12 103 CYS A CA 1
ATOM 808 C C . CYS A 1 103 ? 0.729 36.625 34.469 1 92.12 103 CYS A C 1
ATOM 810 O O . CYS A 1 103 ? 1.101 37.812 34.562 1 92.12 103 CYS A O 1
ATOM 812 N N . LYS A 1 104 ? 1.137 35.656 35.312 1 92.75 104 LYS A N 1
ATOM 813 C CA . LYS A 1 104 ? 2.227 35.844 36.281 1 92.75 104 LYS A CA 1
ATOM 814 C C . LYS A 1 104 ? 3.256 34.719 36.156 1 92.75 104 LYS A C 1
ATOM 816 O O . LYS A 1 104 ? 2.938 33.562 36.375 1 92.75 104 LYS A O 1
ATOM 821 N N . ALA A 1 105 ? 4.438 35.062 35.875 1 92.12 105 ALA A N 1
ATOM 822 C CA . ALA A 1 105 ? 5.551 34.125 35.75 1 92.12 105 ALA A CA 1
ATOM 823 C C . ALA A 1 105 ? 5.18 32.938 34.812 1 92.12 105 ALA A C 1
ATOM 825 O O . ALA A 1 105 ? 5.387 31.781 35.188 1 92.12 105 ALA A O 1
ATOM 826 N N . GLY A 1 106 ? 4.48 33.312 33.781 1 88.56 106 GLY A N 1
ATOM 827 C CA . GLY A 1 106 ? 4.188 32.344 32.75 1 88.56 106 GLY A CA 1
ATOM 828 C C . GLY A 1 106 ? 2.926 31.547 33.031 1 88.56 106 GLY A C 1
ATOM 829 O O . GLY A 1 106 ? 2.586 30.625 32.25 1 88.56 106 GLY A O 1
ATOM 830 N N . LYS A 1 107 ? 2.18 31.875 34.031 1 91.38 107 LYS A N 1
ATOM 831 C CA . LYS A 1 107 ? 0.942 31.188 34.375 1 91.38 107 LYS A CA 1
ATOM 832 C C . LYS A 1 107 ? -0.255 32.125 34.312 1 91.38 107 LYS A C 1
ATOM 834 O O . LYS A 1 107 ? -0.161 33.281 34.688 1 91.38 107 LYS A O 1
ATOM 839 N N . VAL A 1 108 ? -1.283 31.609 33.812 1 89.31 108 VAL A N 1
ATOM 840 C CA . VAL A 1 108 ? -2.51 32.375 33.75 1 89.31 108 VAL A CA 1
ATOM 841 C C . VAL A 1 108 ? -3.131 32.5 35.125 1 89.31 108 VAL A C 1
ATOM 843 O O . VAL A 1 108 ? -3.422 31.5 35.781 1 89.31 108 VAL A O 1
ATOM 846 N N . VAL A 1 109 ? -3.293 33.688 35.562 1 93 109 VAL A N 1
ATOM 847 C CA . VAL A 1 109 ? -3.85 33.938 36.875 1 93 109 VAL A CA 1
ATOM 848 C C . VAL A 1 109 ? -5.32 34.312 36.781 1 93 109 VAL A C 1
ATOM 850 O O . VAL A 1 109 ? -6.098 34.125 37.719 1 93 109 VAL A O 1
ATOM 853 N N . ASN A 1 110 ? -5.668 34.969 35.719 1 92.69 110 ASN A N 1
ATOM 854 C CA . ASN A 1 110 ? -7.047 35.375 35.469 1 92.69 110 ASN A CA 1
ATOM 855 C C . ASN A 1 110 ? -7.32 35.438 33.969 1 92.69 110 ASN A C 1
ATOM 857 O O . ASN A 1 110 ? -6.434 35.781 33.156 1 92.69 110 ASN A O 1
ATOM 861 N N . ARG A 1 111 ? -8.516 35.031 33.625 1 91.81 111 ARG A N 1
ATOM 862 C CA . ARG A 1 111 ? -8.938 35.062 32.25 1 91.81 111 ARG A CA 1
ATOM 863 C C . ARG A 1 111 ? -10.391 35.5 32.125 1 91.81 111 ARG A C 1
ATOM 865 O O . ARG A 1 111 ? -11.258 35.031 32.844 1 91.81 111 ARG A O 1
ATOM 872 N N . VAL A 1 112 ? -10.594 36.438 31.266 1 93 112 VAL A N 1
ATOM 873 C CA . VAL A 1 112 ? -11.945 36.875 30.922 1 93 112 VAL A CA 1
ATOM 874 C C . VAL A 1 112 ? -12.125 36.844 29.406 1 93 112 VAL A C 1
ATOM 876 O O . VAL A 1 112 ? -11.195 37.125 28.656 1 93 112 VAL A O 1
ATOM 879 N N . ASP A 1 113 ? -13.227 36.344 28.938 1 91.25 113 ASP A N 1
ATOM 880 C CA . ASP A 1 113 ? -13.422 36.281 27.484 1 91.25 113 ASP A CA 1
ATOM 881 C C . ASP A 1 113 ? -14.844 36.688 27.109 1 91.25 113 ASP A C 1
ATOM 883 O O . ASP A 1 113 ? -15.734 36.719 27.969 1 91.25 113 ASP A O 1
ATOM 887 N N . SER A 1 114 ? -15.047 37.188 26 1 92.81 114 SER A N 1
ATOM 888 C CA . SER A 1 114 ? -16.328 37.5 25.359 1 92.81 114 SER A CA 1
ATOM 889 C C . SER A 1 114 ? -16.359 36.969 23.938 1 92.81 114 SER A C 1
ATOM 891 O O . SER A 1 114 ? -15.359 37.031 23.219 1 92.81 114 SER A O 1
ATOM 893 N N . SER A 1 115 ? -17.516 36.469 23.562 1 91.38 115 SER A N 1
ATOM 894 C CA . SER A 1 115 ? -17.719 35.969 22.219 1 91.38 115 SER A CA 1
ATOM 895 C C . SER A 1 115 ? -18.75 36.812 21.469 1 91.38 115 SER A C 1
ATOM 897 O O . SER A 1 115 ? -19.75 37.25 22.047 1 91.38 115 SER A O 1
ATOM 899 N N . PHE A 1 116 ? -18.453 37 20.203 1 92.5 116 PHE A N 1
ATOM 900 C CA . PHE A 1 116 ? -19.328 37.781 19.328 1 92.5 116 PHE A CA 1
ATOM 901 C C . PHE A 1 116 ? -19.594 37.062 18.031 1 92.5 116 PHE A C 1
ATOM 903 O O . PHE A 1 116 ? -18.719 36.344 17.531 1 92.5 116 PHE A O 1
ATOM 910 N N . VAL A 1 117 ? -20.734 37.219 17.484 1 90.56 117 VAL A N 1
ATOM 911 C CA . VAL A 1 117 ? -21.062 36.688 16.172 1 90.56 117 VAL A CA 1
ATOM 912 C C . VAL A 1 117 ? -20.766 37.75 15.102 1 90.56 117 VAL A C 1
ATOM 914 O O . VAL A 1 117 ? -21.234 38.875 15.203 1 90.56 117 VAL A O 1
ATOM 917 N N . ILE A 1 118 ? -19.969 37.406 14.188 1 90 118 ILE A N 1
ATOM 918 C CA . ILE A 1 118 ? -19.641 38.344 13.117 1 90 118 ILE A CA 1
ATOM 919 C C . ILE A 1 118 ? -20.859 38.562 12.219 1 90 118 ILE A C 1
ATOM 921 O O . ILE A 1 118 ? -21.375 37.594 11.633 1 90 118 ILE A O 1
ATOM 925 N N . PRO A 1 119 ? -21.297 39.719 12.109 1 90.75 119 PRO A N 1
ATOM 926 C CA . PRO A 1 119 ? -22.453 39.969 11.242 1 90.75 119 PRO A CA 1
ATOM 927 C C . PRO A 1 119 ? -22.125 39.812 9.758 1 90.75 119 PRO A C 1
ATOM 929 O O . PRO A 1 119 ? -20.969 40 9.352 1 90.75 119 PRO A O 1
ATOM 932 N N . LYS A 1 120 ? -23.141 39.531 8.969 1 87.38 120 LYS A N 1
ATOM 933 C CA . LYS A 1 120 ? -22.984 39.312 7.527 1 87.38 120 LYS A CA 1
ATOM 934 C C . LYS A 1 120 ? -22.359 40.531 6.859 1 87.38 120 LYS A C 1
ATOM 936 O O . LYS A 1 120 ? -21.547 40.406 5.934 1 87.38 120 LYS A O 1
ATOM 941 N N . LYS A 1 121 ? -22.766 41.656 7.332 1 90.5 121 LYS A N 1
ATOM 942 C CA . LYS A 1 121 ? -22.234 42.875 6.789 1 90.5 121 LYS A CA 1
ATOM 943 C C . LYS A 1 121 ? -20.719 42.969 6.965 1 90.5 121 LYS A C 1
ATOM 945 O O . LYS A 1 121 ? -20.016 43.531 6.117 1 90.5 121 LYS A O 1
ATOM 950 N N . ALA A 1 122 ? -20.203 42.469 7.988 1 89.81 122 ALA A N 1
ATOM 951 C CA . ALA A 1 122 ? -18.766 42.469 8.258 1 89.81 122 ALA A CA 1
ATOM 952 C C . ALA A 1 122 ? -18.062 41.375 7.453 1 89.81 122 ALA A C 1
ATOM 954 O O . ALA A 1 122 ? -16.922 41.531 7.023 1 89.81 122 ALA A O 1
ATOM 955 N N . LEU A 1 123 ? -18.734 40.312 7.234 1 86 123 LEU A N 1
ATOM 956 C CA . LEU A 1 123 ? -18.172 39.156 6.535 1 86 123 LEU A CA 1
ATOM 957 C C . LEU A 1 123 ? -18.062 39.438 5.039 1 86 123 LEU A C 1
ATOM 959 O O . LEU A 1 123 ? -17.156 38.938 4.375 1 86 123 LEU A O 1
ATOM 963 N N . GLU A 1 124 ? -19 40.219 4.516 1 88.44 124 GLU A N 1
ATOM 964 C CA . GLU A 1 124 ? -19.094 40.438 3.072 1 88.44 124 GLU A CA 1
ATOM 965 C C . GLU A 1 124 ? -18.891 41.906 2.703 1 88.44 124 GLU A C 1
ATOM 967 O O . GLU A 1 124 ? -18.844 42.25 1.521 1 88.44 124 GLU A O 1
ATOM 972 N N . GLY A 1 125 ? -18.672 42.625 3.619 1 91.81 125 GLY A N 1
ATOM 973 C CA . GLY A 1 125 ? -18.562 44.062 3.375 1 91.81 125 GLY A CA 1
ATOM 974 C C . GLY A 1 125 ? -17.141 44.5 3.098 1 91.81 125 GLY A C 1
ATOM 975 O O . GLY A 1 125 ? -16.422 43.875 2.336 1 91.81 125 GLY A O 1
ATOM 976 N N . THR A 1 126 ? -16.844 45.656 3.666 1 94.62 126 THR A N 1
ATOM 977 C CA . THR A 1 126 ? -15.523 46.25 3.436 1 94.62 126 THR A CA 1
ATOM 978 C C . THR A 1 126 ? -14.586 45.969 4.605 1 94.62 126 THR A C 1
ATOM 980 O O . THR A 1 126 ? -15.031 45.5 5.664 1 94.62 126 THR A O 1
ATOM 983 N N . ALA A 1 127 ? -13.32 46.344 4.375 1 95.75 127 ALA A N 1
ATOM 984 C CA . ALA A 1 127 ? -12.328 46.219 5.441 1 95.75 127 ALA A CA 1
ATOM 985 C C . ALA A 1 127 ? -12.758 47 6.676 1 95.75 127 ALA A C 1
ATOM 987 O O . ALA A 1 127 ? -12.602 46.562 7.805 1 95.75 127 ALA A O 1
ATOM 988 N N . THR A 1 128 ? -13.297 48.125 6.387 1 95.75 128 THR A N 1
ATOM 989 C CA . THR A 1 128 ? -13.742 49 7.484 1 95.75 128 THR A CA 1
ATOM 990 C C . THR A 1 128 ? -14.867 48.312 8.273 1 95.75 128 THR A C 1
ATOM 992 O O . THR A 1 128 ? -14.883 48.375 9.5 1 95.75 128 THR A O 1
ATOM 995 N N . ASP A 1 129 ? -15.758 47.719 7.578 1 95.94 129 ASP A N 1
ATOM 996 C CA . ASP A 1 129 ? -16.875 47.031 8.234 1 95.94 129 ASP A CA 1
ATOM 997 C C . ASP A 1 129 ? -16.375 45.938 9.18 1 95.94 129 ASP A C 1
ATOM 999 O O . ASP A 1 129 ? -16.844 45.812 10.312 1 95.94 129 ASP A O 1
ATOM 1003 N N . LEU A 1 130 ? -15.477 45.188 8.711 1 95.25 130 LEU A N 1
ATOM 1004 C CA . LEU A 1 130 ? -14.992 44.062 9.484 1 95.25 130 LEU A CA 1
ATOM 1005 C C . LEU A 1 130 ? -14.148 44.531 10.664 1 95.25 130 LEU A C 1
ATOM 1007 O O . LEU A 1 130 ? -14.406 44.125 11.805 1 95.25 130 LEU A O 1
ATOM 1011 N N . PHE A 1 131 ? -13.172 45.375 10.43 1 96.88 131 PHE A N 1
ATOM 1012 C CA . PHE A 1 131 ? -12.219 45.75 11.469 1 96.88 131 PHE A CA 1
ATOM 1013 C C . PHE A 1 131 ? -12.844 46.688 12.477 1 96.88 131 PHE A C 1
ATOM 1015 O O . PHE A 1 131 ? -12.484 46.688 13.656 1 96.88 131 PHE A O 1
ATOM 1022 N N . ASP A 1 132 ? -13.789 47.469 12.047 1 96.5 132 ASP A N 1
ATOM 1023 C CA . ASP A 1 132 ? -14.531 48.281 13 1 96.5 132 ASP A CA 1
ATOM 1024 C C . ASP A 1 132 ? -15.398 47.406 13.914 1 96.5 132 ASP A C 1
ATOM 1026 O O . ASP A 1 132 ? -15.586 47.75 15.086 1 96.5 132 ASP A O 1
ATOM 1030 N N . PHE A 1 133 ? -15.977 46.5 13.352 1 96.19 133 PHE A N 1
ATOM 1031 C CA . PHE A 1 133 ? -16.719 45.562 14.18 1 96.19 133 PHE A CA 1
ATOM 1032 C C . PHE A 1 133 ? -15.82 44.938 15.25 1 96.19 133 PHE A C 1
ATOM 1034 O O . PHE A 1 133 ? -16.203 44.875 16.422 1 96.19 133 PHE A O 1
ATOM 1041 N N . ILE A 1 134 ? -14.656 44.469 14.82 1 95.69 134 ILE A N 1
ATOM 1042 C CA . ILE A 1 134 ? -13.695 43.875 15.734 1 95.69 134 ILE A CA 1
ATOM 1043 C C . ILE A 1 134 ? -13.336 44.875 16.844 1 95.69 134 ILE A C 1
ATOM 1045 O O . ILE A 1 134 ? -13.414 44.531 18.031 1 95.69 134 ILE A O 1
ATOM 1049 N N . ALA A 1 135 ? -13.039 46.094 16.422 1 96.88 135 ALA A N 1
ATOM 1050 C CA . ALA A 1 135 ? -12.617 47.125 17.359 1 96.88 135 ALA A CA 1
ATOM 1051 C C . ALA A 1 135 ? -13.742 47.438 18.344 1 96.88 135 ALA A C 1
ATOM 1053 O O . ALA A 1 135 ? -13.508 47.625 19.531 1 96.88 135 ALA A O 1
ATOM 1054 N N . SER A 1 136 ? -14.906 47.531 17.797 1 97 136 SER A N 1
ATOM 1055 C CA . SER A 1 136 ? -16.047 47.844 18.641 1 97 136 SER A CA 1
ATOM 1056 C C . SER A 1 136 ? -16.328 46.719 19.641 1 97 136 SER A C 1
ATOM 1058 O O . SER A 1 136 ? -16.75 46.969 20.766 1 97 136 SER A O 1
ATOM 1060 N N . SER A 1 137 ? -16.188 45.531 19.203 1 96.44 137 SER A N 1
ATOM 1061 C CA . SER A 1 137 ? -16.375 44.375 20.094 1 96.44 137 SER A CA 1
ATOM 1062 C C . SER A 1 137 ? -15.367 44.406 21.234 1 96.44 137 SER A C 1
ATOM 1064 O O . SER A 1 137 ? -15.703 44.094 22.375 1 96.44 137 SER A O 1
ATOM 1066 N N . VAL A 1 138 ? -14.164 44.75 20.891 1 96.44 138 VAL A N 1
ATOM 1067 C CA . VAL A 1 138 ? -13.117 44.844 21.906 1 96.44 138 VAL A CA 1
ATOM 1068 C C . VAL A 1 138 ? -13.484 45.938 22.922 1 96.44 138 VAL A C 1
ATOM 1070 O O . VAL A 1 138 ? -13.375 45.719 24.141 1 96.44 138 VAL A O 1
ATOM 1073 N N . LYS A 1 139 ? -13.859 47.031 22.453 1 96.31 139 LYS A N 1
ATOM 1074 C CA . LYS A 1 139 ? -14.25 48.125 23.312 1 96.31 139 LYS A CA 1
ATOM 1075 C C . LYS A 1 139 ? -15.383 47.719 24.266 1 96.31 139 LYS A C 1
ATOM 1077 O O . LYS A 1 139 ? -15.336 48 25.453 1 96.31 139 LYS A O 1
ATOM 1082 N N . LYS A 1 140 ? -16.312 47.062 23.656 1 96.44 140 LYS A N 1
ATOM 1083 C CA . LYS A 1 140 ? -17.453 46.594 24.453 1 96.44 140 LYS A CA 1
ATOM 1084 C C . LYS A 1 140 ? -17 45.688 25.578 1 96.44 140 LYS A C 1
ATOM 1086 O O . LYS A 1 140 ? -17.438 45.812 26.719 1 96.44 140 LYS A O 1
ATOM 1091 N N . MET A 1 141 ? -16.172 44.781 25.297 1 95.81 141 MET A N 1
ATOM 1092 C CA . MET A 1 141 ? -15.672 43.844 26.297 1 95.81 141 MET A CA 1
ATOM 1093 C C . MET A 1 141 ? -14.883 44.594 27.375 1 95.81 141 MET A C 1
ATOM 1095 O O . MET A 1 141 ? -15.047 44.312 28.562 1 95.81 141 MET A O 1
ATOM 1099 N N . MET A 1 142 ? -14.047 45.5 26.984 1 95.19 142 MET A N 1
ATOM 1100 C CA . MET A 1 142 ? -13.234 46.25 27.938 1 95.19 142 MET A CA 1
ATOM 1101 C C . MET A 1 142 ? -14.109 47.062 28.875 1 95.19 142 MET A C 1
ATOM 1103 O O . MET A 1 142 ? -13.914 47.062 30.094 1 95.19 142 MET A O 1
ATOM 1107 N N . GLU A 1 143 ? -15.094 47.688 28.312 1 95.94 143 GLU A N 1
ATOM 1108 C CA . GLU A 1 143 ? -15.992 48.531 29.109 1 95.94 143 GLU A CA 1
ATOM 1109 C C . GLU A 1 143 ? -16.797 47.688 30.109 1 95.94 143 GLU A C 1
ATOM 1111 O O . GLU A 1 143 ? -17.047 48.156 31.219 1 95.94 143 GLU A O 1
ATOM 1116 N N . THR A 1 144 ? -17.109 46.562 29.734 1 96.06 144 THR A N 1
ATOM 1117 C CA . THR A 1 144 ? -18 45.75 30.547 1 96.06 144 THR A CA 1
ATOM 1118 C C . THR A 1 144 ? -17.203 44.906 31.547 1 96.06 144 THR A C 1
ATOM 1120 O O . THR A 1 144 ? -17.641 44.75 32.688 1 96.06 144 THR A O 1
ATOM 1123 N N . LYS A 1 145 ? -16.031 44.438 31.109 1 95.69 145 LYS A N 1
ATOM 1124 C CA . LYS A 1 145 ? -15.406 43.406 31.922 1 95.69 145 LYS A CA 1
ATOM 1125 C C . LYS A 1 145 ? -14.031 43.844 32.438 1 95.69 145 LYS A C 1
ATOM 1127 O O . LYS A 1 145 ? -13.5 43.25 33.375 1 95.69 145 LYS A O 1
ATOM 1132 N N . ALA A 1 146 ? -13.461 44.812 31.797 1 95 146 ALA A N 1
ATOM 1133 C CA . ALA A 1 146 ? -12.125 45.25 32.188 1 95 146 ALA A CA 1
ATOM 1134 C C . ALA A 1 146 ? -11.953 46.75 32 1 95 146 ALA A C 1
ATOM 1136 O O . ALA A 1 146 ? -11.023 47.219 31.344 1 95 146 ALA A O 1
ATOM 1137 N N . PRO A 1 147 ? -12.758 47.562 32.656 1 94.25 147 PRO A N 1
ATOM 1138 C CA . PRO A 1 147 ? -12.711 49 32.469 1 94.25 147 PRO A CA 1
ATOM 1139 C C . PRO A 1 147 ? -11.375 49.594 32.906 1 94.25 147 PRO A C 1
ATOM 1141 O O . PRO A 1 147 ? -10.977 50.656 32.406 1 94.25 147 PRO A O 1
ATOM 1144 N N . GLU A 1 148 ? -10.703 48.906 33.75 1 93 148 GLU A N 1
ATOM 1145 C CA . GLU A 1 148 ? -9.414 49.406 34.25 1 93 148 GLU A CA 1
ATOM 1146 C C . GLU A 1 148 ? -8.383 49.469 33.125 1 93 148 GLU A C 1
ATOM 1148 O O . GLU A 1 148 ? -7.41 50.219 33.219 1 93 148 GLU A O 1
ATOM 1153 N N . ASP A 1 149 ? -8.617 48.719 32.062 1 94.5 149 ASP A N 1
ATOM 1154 C CA . ASP A 1 149 ? -7.641 48.656 30.984 1 94.5 149 ASP A CA 1
ATOM 1155 C C . ASP A 1 149 ? -7.863 49.781 29.969 1 94.5 149 ASP A C 1
ATOM 1157 O O . ASP A 1 149 ? -7.043 49.969 29.078 1 94.5 149 ASP A O 1
ATOM 1161 N N . LEU A 1 150 ? -8.93 50.531 30.094 1 93.12 150 LEU A N 1
ATOM 1162 C CA . LEU A 1 150 ? -9.273 51.594 29.125 1 93.12 150 LEU A CA 1
ATOM 1163 C C . LEU A 1 150 ? -8.305 52.75 29.234 1 93.12 150 LEU A C 1
ATOM 1165 O O . LEU A 1 150 ? -8.18 53.562 28.312 1 93.12 150 LEU A O 1
ATOM 1169 N N . SER A 1 151 ? -7.555 52.812 30.344 1 91.5 151 SER A N 1
ATOM 1170 C CA . SER A 1 151 ? -6.742 53.969 30.625 1 91.5 151 SER A CA 1
ATOM 1171 C C . SER A 1 151 ? -5.285 53.75 30.25 1 91.5 151 SER A C 1
ATOM 1173 O O . SER A 1 151 ? -4.477 54.688 30.281 1 91.5 151 SER A O 1
ATOM 1175 N N . HIS A 1 152 ? -4.879 52.625 29.922 1 91.81 152 HIS A N 1
ATOM 1176 C CA . HIS A 1 152 ? -3.488 52.344 29.578 1 91.81 152 HIS A CA 1
ATOM 1177 C C . HIS A 1 152 ? -3.391 51.531 28.297 1 91.81 152 HIS A C 1
ATOM 1179 O O . HIS A 1 152 ? -4.375 50.906 27.875 1 91.81 152 HIS A O 1
ATOM 1185 N N . THR A 1 153 ? -2.221 51.594 27.734 1 93.75 153 THR A N 1
ATOM 1186 C CA . THR A 1 153 ? -1.96 50.812 26.547 1 93.75 153 THR A CA 1
ATOM 1187 C C . THR A 1 153 ? -1.643 49.375 26.906 1 93.75 153 THR A C 1
ATOM 1189 O O . THR A 1 153 ? -0.722 49.094 27.688 1 93.75 153 THR A O 1
ATOM 1192 N N . VAL A 1 154 ? -2.373 48.469 26.422 1 95.56 154 VAL A N 1
ATOM 1193 C CA . VAL A 1 154 ? -2.201 47.031 26.734 1 95.56 154 VAL A CA 1
ATOM 1194 C C . VAL A 1 154 ? -1.845 46.281 25.453 1 95.56 154 VAL A C 1
ATOM 1196 O O . VAL A 1 154 ? -2.375 46.562 24.375 1 95.56 154 VAL A O 1
ATOM 1199 N N . PRO A 1 155 ? -0.866 45.344 25.547 1 95.44 155 PRO A N 1
ATOM 1200 C CA . PRO A 1 155 ? -0.483 44.594 24.359 1 95.44 155 PRO A CA 1
ATOM 1201 C C . PRO A 1 155 ? -1.569 43.625 23.906 1 95.44 155 PRO A C 1
ATOM 1203 O O . PRO A 1 155 ? -2.262 43.031 24.75 1 95.44 155 PRO A O 1
ATOM 1206 N N . LEU A 1 156 ? -1.667 43.438 22.594 1 95.94 156 LEU A N 1
ATOM 1207 C CA . LEU A 1 156 ? -2.693 42.594 21.984 1 95.94 156 LEU A CA 1
ATOM 1208 C C . LEU A 1 156 ? -2.08 41.625 20.953 1 95.94 156 LEU A C 1
ATOM 1210 O O . LEU A 1 156 ? -1.259 42.031 20.141 1 95.94 156 LEU A O 1
ATOM 1214 N N . GLY A 1 157 ? -2.398 40.375 21.141 1 94.56 157 GLY A N 1
ATOM 1215 C CA . GLY A 1 157 ? -2.143 39.375 20.094 1 94.56 157 GLY A CA 1
ATOM 1216 C C . GLY A 1 157 ? -3.342 39.125 19.203 1 94.56 157 GLY A C 1
ATOM 1217 O O . GLY A 1 157 ? -4.449 38.906 19.688 1 94.56 157 GLY A O 1
ATOM 1218 N N . PHE A 1 158 ? -3.131 39.219 17.906 1 94.56 158 PHE A N 1
ATOM 1219 C CA . PHE A 1 158 ? -4.195 39.062 16.922 1 94.56 158 PHE A CA 1
ATOM 1220 C C . PHE A 1 158 ? -4.086 37.719 16.203 1 94.56 158 PHE A C 1
ATOM 1222 O O . PHE A 1 158 ? -3.262 37.562 15.305 1 94.56 158 PHE A O 1
ATOM 1229 N N . THR A 1 159 ? -4.887 36.781 16.641 1 90.25 159 THR A N 1
ATOM 1230 C CA . THR A 1 159 ? -4.969 35.531 15.922 1 90.25 159 THR A CA 1
ATOM 1231 C C . THR A 1 159 ? -5.832 35.656 14.672 1 90.25 159 THR A C 1
ATOM 1233 O O . THR A 1 159 ? -7.051 35.812 14.766 1 90.25 159 THR A O 1
ATOM 1236 N N . PHE A 1 160 ? -5.207 35.594 13.594 1 87.62 160 PHE A N 1
ATOM 1237 C CA . PHE A 1 160 ? -5.805 35.719 12.273 1 87.62 160 PHE A CA 1
ATOM 1238 C C . PHE A 1 160 ? -5.633 34.469 11.461 1 87.62 160 PHE A C 1
ATOM 1240 O O . PHE A 1 160 ? -4.594 34.25 10.82 1 87.62 160 PHE A O 1
ATOM 1247 N N . SER A 1 161 ? -6.629 33.625 11.359 1 81.06 161 SER A N 1
ATOM 1248 C CA . SER A 1 161 ? -6.562 32.25 10.852 1 81.06 161 SER A CA 1
ATOM 1249 C C . SER A 1 161 ? -6.754 32.219 9.344 1 81.06 161 SER A C 1
ATOM 1251 O O . SER A 1 161 ? -7.562 31.438 8.828 1 81.06 161 SER A O 1
ATOM 1253 N N . PHE A 1 162 ? -6.129 33.094 8.578 1 77.81 162 PHE A N 1
ATOM 1254 C CA . PHE A 1 162 ? -6.133 33.156 7.121 1 77.81 162 PHE A CA 1
ATOM 1255 C C . PHE A 1 162 ? -4.711 33.219 6.578 1 77.81 162 PHE A C 1
ATOM 1257 O O . PHE A 1 162 ? -3.803 33.688 7.262 1 77.81 162 PHE A O 1
ATOM 1264 N N . PRO A 1 163 ? -4.457 32.688 5.41 1 76.56 163 PRO A N 1
ATOM 1265 C CA . PRO A 1 163 ? -3.109 32.781 4.836 1 76.56 163 PRO A CA 1
ATOM 1266 C C . PRO A 1 163 ? -2.574 34.188 4.773 1 76.56 163 PRO A C 1
ATOM 1268 O O . PRO A 1 163 ? -3.166 35.062 4.113 1 76.56 163 PRO A O 1
ATOM 1271 N N . THR A 1 164 ? -1.531 34.406 5.484 1 84.62 164 THR A N 1
ATOM 1272 C CA . THR A 1 164 ? -0.94 35.75 5.582 1 84.62 164 THR A CA 1
ATOM 1273 C C . THR A 1 164 ? 0.56 35.688 5.309 1 84.62 164 THR A C 1
ATOM 1275 O O . THR A 1 164 ? 1.242 34.75 5.738 1 84.62 164 THR A O 1
ATOM 1278 N N . ASP A 1 165 ? 0.98 36.594 4.5 1 82.75 165 ASP A N 1
ATOM 1279 C CA . ASP A 1 165 ? 2.418 36.781 4.332 1 82.75 165 ASP A CA 1
ATOM 1280 C C . ASP A 1 165 ? 2.99 37.625 5.461 1 82.75 165 ASP A C 1
ATOM 1282 O O . ASP A 1 165 ? 3.002 38.844 5.371 1 82.75 165 ASP A O 1
ATOM 1286 N N . GLN A 1 166 ? 3.369 36.906 6.422 1 87.62 166 GLN A N 1
ATOM 1287 C CA . GLN A 1 166 ? 3.877 37.625 7.598 1 87.62 166 GLN A CA 1
ATOM 1288 C C . GLN A 1 166 ? 5.281 38.156 7.355 1 87.62 166 GLN A C 1
ATOM 1290 O O . GLN A 1 166 ? 6.156 37.438 6.871 1 87.62 166 GLN A O 1
ATOM 1295 N N . LYS A 1 167 ? 5.441 39.406 7.668 1 87.12 167 LYS A N 1
ATOM 1296 C CA . LYS A 1 167 ? 6.719 40.062 7.41 1 87.12 167 LYS A CA 1
ATOM 1297 C C . LYS A 1 167 ? 7.5 40.281 8.703 1 87.12 167 LYS A C 1
ATOM 1299 O O . LYS A 1 167 ? 8.727 40.406 8.68 1 87.12 167 LYS A O 1
ATOM 1304 N N . SER A 1 168 ? 6.844 40.344 9.727 1 90.06 168 SER A N 1
ATOM 1305 C CA . SER A 1 168 ? 7.367 40.469 11.086 1 90.06 168 SER A CA 1
ATOM 1306 C C . SER A 1 168 ? 6.348 39.969 12.109 1 90.06 168 SER A C 1
ATOM 1308 O O . SER A 1 168 ? 5.266 39.5 11.75 1 90.06 168 SER A O 1
ATOM 1310 N N . VAL A 1 169 ? 6.703 40.031 13.336 1 91 169 VAL A N 1
ATOM 1311 C CA . VAL A 1 169 ? 5.848 39.5 14.398 1 91 169 VAL A CA 1
ATOM 1312 C C . VAL A 1 169 ? 4.52 40.25 14.414 1 91 169 VAL A C 1
ATOM 1314 O O . VAL A 1 169 ? 3.486 39.719 14.797 1 91 169 VAL A O 1
ATOM 1317 N N . ASP A 1 170 ? 4.586 41.531 13.977 1 93.81 170 ASP A N 1
ATOM 1318 C CA . ASP A 1 170 ? 3.395 42.375 14.094 1 93.81 170 ASP A CA 1
ATOM 1319 C C . ASP A 1 170 ? 2.99 42.938 12.742 1 93.81 170 ASP A C 1
ATOM 1321 O O . ASP A 1 170 ? 2.451 44.062 12.672 1 93.81 170 ASP A O 1
ATOM 1325 N N . ARG A 1 171 ? 3.324 42.281 11.711 1 93.25 171 ARG A N 1
ATOM 1326 C CA . ARG A 1 171 ? 2.938 42.719 10.359 1 93.25 171 ARG A CA 1
ATOM 1327 C C . ARG A 1 171 ? 2.627 41.5 9.484 1 93.25 171 ARG A C 1
ATOM 1329 O O . ARG A 1 171 ? 3.334 40.5 9.531 1 93.25 171 ARG A O 1
ATOM 1336 N N . GLY A 1 172 ? 1.566 41.594 8.75 1 92.5 172 GLY A N 1
ATOM 1337 C CA . GLY A 1 172 ? 1.21 40.531 7.832 1 92.5 172 GLY A CA 1
ATOM 1338 C C . GLY A 1 172 ? 0.198 40.969 6.785 1 92.5 172 GLY A C 1
ATOM 1339 O O . GLY A 1 172 ? -0.756 41.688 7.098 1 92.5 172 GLY A O 1
ATOM 1340 N N . ILE A 1 173 ? 0.448 40.531 5.598 1 92.62 173 ILE A N 1
ATOM 1341 C CA . ILE A 1 173 ? -0.41 40.875 4.465 1 92.62 173 ILE A CA 1
ATOM 1342 C C . ILE A 1 173 ? -1.316 39.688 4.141 1 92.62 173 ILE A C 1
ATOM 1344 O O . ILE A 1 173 ? -0.835 38.562 3.908 1 92.62 173 ILE A O 1
ATOM 1348 N N . LEU A 1 174 ? -2.611 39.875 4.164 1 90.81 174 LEU A N 1
ATOM 1349 C CA . LEU A 1 174 ? -3.527 38.812 3.773 1 90.81 174 LEU A CA 1
ATOM 1350 C C . LEU A 1 174 ? -3.316 38.438 2.314 1 90.81 174 LEU A C 1
ATOM 1352 O O . LEU A 1 174 ? -3.34 39.281 1.428 1 90.81 174 LEU A O 1
ATOM 1356 N N . ILE A 1 175 ? -3.031 37.219 2.117 1 82.19 175 ILE A N 1
ATOM 1357 C CA . ILE A 1 175 ? -2.842 36.719 0.758 1 82.19 175 ILE A CA 1
ATOM 1358 C C . ILE A 1 175 ? -4.199 36.5 0.094 1 82.19 175 ILE A C 1
ATOM 1360 O O . ILE A 1 175 ? -4.477 37.062 -0.965 1 82.19 175 ILE A O 1
ATOM 1364 N N . LYS A 1 176 ? -5.062 35.656 0.694 1 81.69 176 LYS A N 1
ATOM 1365 C CA . LYS A 1 176 ? -6.387 35.344 0.175 1 81.69 176 LYS A CA 1
ATOM 1366 C C . LYS A 1 176 ? -7.328 34.938 1.301 1 81.69 176 LYS A C 1
ATOM 1368 O O . LYS A 1 176 ? -6.906 34.281 2.273 1 81.69 176 LYS A O 1
ATOM 1373 N N . TRP A 1 177 ? -8.609 35.344 1.057 1 79.5 177 TRP A N 1
ATOM 1374 C CA . TRP A 1 177 ? -9.617 34.875 2.016 1 79.5 177 TRP A CA 1
ATOM 1375 C C . TRP A 1 177 ? -9.922 33.406 1.832 1 79.5 177 TRP A C 1
ATOM 1377 O O . TRP A 1 177 ? -9.836 32.875 0.72 1 79.5 177 TRP A O 1
ATOM 1387 N N . THR A 1 178 ? -10.07 32.781 2.863 1 70.06 178 THR A N 1
ATOM 1388 C CA . THR A 1 178 ? -10.625 31.438 2.871 1 70.06 178 THR A CA 1
ATOM 1389 C C . THR A 1 178 ? -11.828 31.344 3.812 1 70.06 178 THR A C 1
ATOM 1391 O O . THR A 1 178 ? -12.344 32.375 4.258 1 70.06 178 THR A O 1
ATOM 1394 N N . LYS A 1 179 ? -12.516 30.219 4.035 1 66.56 179 LYS A N 1
ATOM 1395 C CA . LYS A 1 179 ? -13.539 29.906 5.027 1 66.56 179 LYS A CA 1
ATOM 1396 C C . LYS A 1 179 ? -14.797 30.734 4.812 1 66.56 179 LYS A C 1
ATOM 1398 O O . LYS A 1 179 ? -15.453 31.141 5.777 1 66.56 179 LYS A O 1
ATOM 1403 N N . GLY A 1 180 ? -15.07 31.297 3.693 1 68.81 180 GLY A N 1
ATOM 1404 C CA . GLY A 1 180 ? -16.312 31.969 3.375 1 68.81 180 GLY A CA 1
ATOM 1405 C C . GLY A 1 180 ? -16.234 33.469 3.531 1 68.81 180 GLY A C 1
ATOM 1406 O O . GLY A 1 180 ? -17.219 34.188 3.312 1 68.81 180 GLY A O 1
ATOM 1407 N N . PHE A 1 181 ? -15.07 33.938 3.928 1 78.88 181 PHE A N 1
ATOM 1408 C CA . PHE A 1 181 ? -14.875 35.375 4.031 1 78.88 181 PHE A CA 1
ATOM 1409 C C . PHE A 1 181 ? -14.672 36 2.65 1 78.88 181 PHE A C 1
ATOM 1411 O O . PHE A 1 181 ? -14.016 35.406 1.791 1 78.88 181 PHE A O 1
ATOM 1418 N N . SER A 1 182 ? -15.383 37.094 2.459 1 83.75 182 SER A N 1
ATOM 1419 C CA . SER A 1 182 ? -15.219 37.781 1.187 1 83.75 182 SER A CA 1
ATOM 1420 C C . SER A 1 182 ? -15.156 39.312 1.385 1 83.75 182 SER A C 1
ATOM 1422 O O . SER A 1 182 ? -15.602 40.062 0.522 1 83.75 182 SER A O 1
ATOM 1424 N N . THR A 1 183 ? -14.695 39.656 2.492 1 91 183 THR A N 1
ATOM 1425 C CA . THR A 1 183 ? -14.594 41.094 2.822 1 91 183 THR A CA 1
ATOM 1426 C C . THR A 1 183 ? -13.703 41.812 1.814 1 91 183 THR A C 1
ATOM 1428 O O . THR A 1 183 ? -12.578 41.375 1.559 1 91 183 THR A O 1
ATOM 1431 N N . GLN A 1 184 ? -14.164 42.875 1.329 1 93.38 184 GLN A N 1
ATOM 1432 C CA . G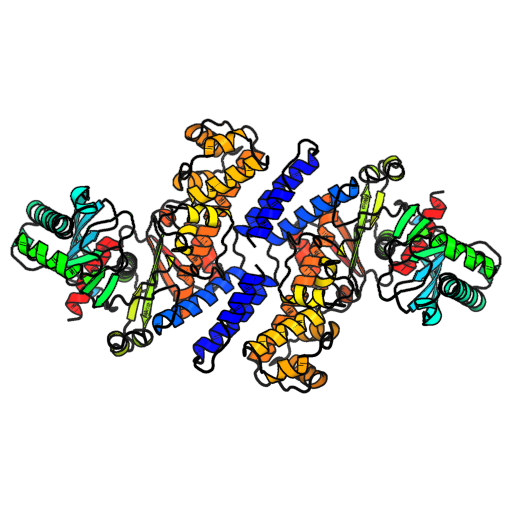LN A 1 184 ? -13.453 43.625 0.286 1 93.38 184 GLN A CA 1
ATOM 1433 C C . GLN A 1 184 ? -12.367 44.5 0.881 1 93.38 184 GLN A C 1
ATOM 1435 O O . GLN A 1 184 ? -12.547 45.062 1.963 1 93.38 184 GLN A O 1
ATOM 1440 N N . GLY A 1 185 ? -11.227 44.625 0.163 1 94.31 185 GLY A N 1
ATOM 1441 C CA . GLY A 1 185 ? -10.195 45.594 0.512 1 94.31 185 GLY A CA 1
ATOM 1442 C C . GLY A 1 185 ? -9.234 45.094 1.561 1 94.31 185 GLY A C 1
ATOM 1443 O O . GLY A 1 185 ? -8.484 45.844 2.162 1 94.31 185 GLY A O 1
ATOM 1444 N N . VAL A 1 186 ? -9.234 43.875 1.852 1 94.31 186 VAL A N 1
ATOM 1445 C CA . VAL A 1 186 ? -8.352 43.344 2.883 1 94.31 186 VAL A CA 1
ATOM 1446 C C . VAL A 1 186 ? -7.215 42.531 2.236 1 94.31 186 VAL A C 1
ATOM 1448 O O . VAL A 1 186 ? -6.066 42.625 2.68 1 94.31 186 VAL A O 1
ATOM 1451 N N . GLU A 1 187 ? -7.578 41.75 1.166 1 92.81 187 GLU A N 1
ATOM 1452 C CA . GLU A 1 187 ? -6.547 41 0.462 1 92.81 187 GLU A CA 1
ATOM 1453 C C . GLU A 1 187 ? -5.461 41.938 -0.082 1 92.81 187 GLU A C 1
ATOM 1455 O O . GLU A 1 187 ? -5.762 42.969 -0.688 1 92.81 187 GLU A O 1
ATOM 1460 N N . GLY A 1 188 ? -4.238 41.625 0.217 1 93.81 188 GLY A N 1
ATOM 1461 C CA . GLY A 1 188 ? -3.113 42.438 -0.225 1 93.81 188 GLY A CA 1
ATOM 1462 C C . GLY A 1 188 ? -2.762 43.562 0.74 1 93.81 188 GLY A C 1
ATOM 1463 O O . GLY A 1 188 ? -1.824 44.312 0.501 1 93.81 188 GLY A O 1
ATOM 1464 N N . LYS A 1 189 ? -3.477 43.656 1.862 1 95.69 189 LYS A N 1
ATOM 1465 C CA . LYS A 1 189 ? -3.225 44.688 2.855 1 95.69 189 LYS A CA 1
ATOM 1466 C C . LYS A 1 189 ? -2.729 44.094 4.168 1 95.69 189 LYS A C 1
ATOM 1468 O O . LYS A 1 189 ? -2.914 42.906 4.418 1 95.69 189 LYS A O 1
ATOM 1473 N N . ASP A 1 190 ? -2.027 44.969 4.895 1 96.31 190 ASP A N 1
ATOM 1474 C CA . ASP A 1 190 ? -1.577 44.562 6.219 1 96.31 190 ASP A CA 1
ATOM 1475 C C . ASP A 1 190 ? -2.738 44.531 7.211 1 96.31 190 ASP A C 1
ATOM 1477 O O . ASP A 1 190 ? -3.297 45.594 7.539 1 96.31 190 ASP A O 1
ATOM 1481 N N . VAL A 1 191 ? -3.021 43.406 7.734 1 95.62 191 VAL A N 1
ATOM 1482 C CA . VAL A 1 191 ? -4.215 43.25 8.555 1 95.62 191 VAL A CA 1
ATOM 1483 C C . VAL A 1 191 ? -3.992 43.875 9.93 1 95.62 191 VAL A C 1
ATOM 1485 O O . VAL A 1 191 ? -4.949 44.281 10.602 1 95.62 191 VAL A O 1
ATOM 1488 N N . VAL A 1 192 ? -2.77 43.906 10.406 1 96.62 192 VAL A N 1
ATOM 1489 C CA . VAL A 1 192 ? -2.465 44.562 11.688 1 96.62 192 VAL A CA 1
ATOM 1490 C C . VAL A 1 192 ? -2.717 46.062 11.594 1 96.62 192 VAL A C 1
ATOM 1492 O O . VAL A 1 192 ? -3.289 46.656 12.508 1 96.62 192 VAL A O 1
ATOM 1495 N N . ASP A 1 193 ? -2.287 46.594 10.469 1 96.81 193 ASP A N 1
ATOM 1496 C CA . ASP A 1 193 ? -2.512 48.031 10.242 1 96.81 193 ASP A CA 1
ATOM 1497 C C . ASP A 1 193 ? -4.004 48.344 10.195 1 96.81 193 ASP A C 1
ATOM 1499 O O . ASP A 1 193 ? -4.441 49.375 10.734 1 96.81 193 ASP A O 1
ATOM 1503 N N . LEU A 1 194 ? -4.684 47.531 9.516 1 97.12 194 LEU A N 1
ATOM 1504 C CA . LEU A 1 194 ? -6.129 47.719 9.422 1 97.12 194 LEU A CA 1
ATOM 1505 C C . LEU A 1 194 ? -6.777 47.688 10.797 1 97.12 194 LEU A C 1
ATOM 1507 O O . LEU A 1 194 ? -7.609 48.531 11.125 1 97.12 194 LEU A O 1
ATOM 1511 N N . LEU A 1 195 ? -6.422 46.719 11.594 1 96.81 195 LEU A N 1
ATOM 1512 C CA . LEU A 1 195 ? -6.984 46.594 12.938 1 96.81 195 LEU A CA 1
ATOM 1513 C C . LEU A 1 195 ? -6.57 47.781 13.82 1 96.81 195 LEU A C 1
ATOM 1515 O O . LEU A 1 195 ? -7.391 48.312 14.555 1 96.81 195 LEU A O 1
ATOM 1519 N N . GLN A 1 196 ? -5.246 48.094 13.758 1 97.38 196 GLN A N 1
ATOM 1520 C CA . GLN A 1 196 ? -4.742 49.188 14.586 1 97.38 196 GLN A CA 1
ATOM 1521 C C . GLN A 1 196 ? -5.477 50.5 14.281 1 97.38 196 GLN A C 1
ATOM 1523 O O . GLN A 1 196 ? -5.773 51.25 15.195 1 97.38 196 GLN A O 1
ATOM 1528 N N . THR A 1 197 ? -5.719 50.719 13.047 1 97.38 197 THR A N 1
ATOM 1529 C CA . THR A 1 197 ? -6.441 51.906 12.617 1 97.38 197 THR A CA 1
ATOM 1530 C C . THR A 1 197 ? -7.852 51.938 13.203 1 97.38 197 THR A C 1
ATOM 1532 O O . THR A 1 197 ? -8.312 52.969 13.695 1 97.38 197 THR A O 1
ATOM 1535 N N . SER A 1 198 ? -8.508 50.844 13.141 1 97.5 198 SER A N 1
ATOM 1536 C CA . SER A 1 198 ? -9.867 50.781 13.656 1 97.5 198 SER A CA 1
ATOM 1537 C C . SER A 1 198 ? -9.891 50.938 15.172 1 97.5 198 SER A C 1
ATOM 1539 O O . SER A 1 198 ? -10.812 51.531 15.727 1 97.5 198 SER A O 1
ATOM 1541 N N . LEU A 1 199 ? -8.938 50.312 15.852 1 97.12 199 LEU A N 1
ATOM 1542 C CA . LEU A 1 199 ? -8.852 50.469 17.297 1 97.12 199 LEU A CA 1
ATOM 1543 C C . LEU A 1 199 ? -8.68 51.906 17.688 1 97.12 199 LEU A C 1
ATOM 1545 O O . LEU A 1 199 ? -9.266 52.375 18.672 1 97.12 199 LEU A O 1
ATOM 1549 N N . LYS A 1 200 ? -7.859 52.562 16.938 1 95.81 200 LYS A N 1
ATOM 1550 C CA . LYS A 1 200 ? -7.656 54 17.172 1 95.81 200 LYS A CA 1
ATOM 1551 C C . LYS A 1 200 ? -8.945 54.781 16.953 1 95.81 200 LYS A C 1
ATOM 1553 O O . LYS A 1 200 ? -9.242 55.719 17.703 1 95.81 200 LYS A O 1
ATOM 1558 N N . ARG A 1 201 ? -9.688 54.438 16 1 96 201 ARG A N 1
ATOM 1559 C CA . ARG A 1 201 ? -10.922 55.125 15.672 1 96 201 ARG A CA 1
ATOM 1560 C C . ARG A 1 201 ? -11.93 55.031 16.812 1 96 201 ARG A C 1
ATOM 1562 O O . ARG A 1 201 ? -12.727 55.969 17.016 1 96 201 ARG A O 1
ATOM 1569 N N . VAL A 1 202 ? -11.906 54 17.531 1 94.94 202 VAL A N 1
ATOM 1570 C CA . VAL A 1 202 ? -12.875 53.844 18.609 1 94.94 202 VAL A CA 1
ATOM 1571 C C . VAL A 1 202 ? -12.234 54.188 19.953 1 94.94 202 VAL A C 1
ATOM 1573 O O . VAL A 1 202 ? -12.805 53.906 21 1 94.94 202 VAL A O 1
ATOM 1576 N N . ASN A 1 203 ? -11.062 54.625 20.016 1 94.06 203 ASN A N 1
ATOM 1577 C CA . ASN A 1 203 ? -10.32 55.125 21.172 1 94.06 203 ASN A CA 1
ATOM 1578 C C . ASN A 1 203 ? -10.023 54.031 22.156 1 94.06 203 ASN A C 1
ATOM 1580 O O . ASN A 1 203 ? -10.258 54.188 23.359 1 94.06 203 ASN A O 1
ATOM 1584 N N . VAL A 1 204 ? -9.641 52.938 21.625 1 94.75 204 VAL A N 1
ATOM 1585 C CA . VAL A 1 204 ? -9.164 51.844 22.453 1 94.75 204 VAL A CA 1
ATOM 1586 C C . VAL A 1 204 ? -7.641 51.75 22.391 1 94.75 204 VAL A C 1
ATOM 1588 O O . VAL A 1 204 ? -7.059 51.75 21.312 1 94.75 204 VAL A O 1
ATOM 1591 N N . LYS A 1 205 ? -7.031 51.688 23.531 1 93.88 205 LYS A N 1
ATOM 1592 C CA . LYS A 1 205 ? -5.574 51.75 23.594 1 93.88 205 LYS A CA 1
ATOM 1593 C C . LYS A 1 205 ? -4.973 50.344 23.656 1 93.88 205 LYS A C 1
ATOM 1595 O O . LYS A 1 205 ? -4.273 50 24.609 1 93.88 205 LYS A O 1
ATOM 1600 N N . LEU A 1 206 ? -5.215 49.625 22.703 1 95.56 206 LEU A N 1
ATOM 1601 C CA . LEU A 1 206 ? -4.555 48.344 22.516 1 95.56 206 LEU A CA 1
ATOM 1602 C C . LEU A 1 206 ? -3.531 48.438 21.391 1 95.56 206 LEU A C 1
ATOM 1604 O O . LEU A 1 206 ? -3.773 49.094 20.375 1 95.56 206 LEU A O 1
ATOM 1608 N N . LYS A 1 207 ? -2.434 47.875 21.656 1 96.38 207 LYS A N 1
ATOM 1609 C CA . LYS A 1 207 ? -1.394 47.812 20.625 1 96.38 207 LYS A CA 1
ATOM 1610 C C . LYS A 1 207 ? -1.186 46.406 20.141 1 96.38 207 LYS A C 1
ATOM 1612 O O . LYS A 1 207 ? -0.866 45.5 20.938 1 96.38 207 LYS A O 1
ATOM 1617 N N . VAL A 1 208 ? -1.397 46.188 18.844 1 96.25 208 VAL A N 1
ATOM 1618 C CA . VAL A 1 208 ? -1.123 44.875 18.281 1 96.25 208 VAL A CA 1
ATOM 1619 C C . VAL A 1 208 ? 0.384 44.625 18.25 1 96.25 208 VAL A C 1
ATOM 1621 O O . VAL A 1 208 ? 1.11 45.281 17.5 1 96.25 208 VAL A O 1
ATOM 1624 N N . VAL A 1 209 ? 0.814 43.719 19.047 1 94.69 209 VAL A N 1
ATOM 1625 C CA . VAL A 1 209 ? 2.252 43.5 19.141 1 94.69 209 VAL A CA 1
ATOM 1626 C C . VAL A 1 209 ? 2.621 42.188 18.438 1 94.69 209 VAL A C 1
ATOM 1628 O O . VAL A 1 209 ? 3.795 41.938 18.141 1 94.69 209 VAL A O 1
ATOM 1631 N N . ALA A 1 210 ? 1.571 41.406 18.156 1 93.75 210 ALA A N 1
ATOM 1632 C CA . ALA A 1 210 ? 1.841 40.156 17.484 1 93.75 210 ALA A CA 1
ATOM 1633 C C . ALA A 1 210 ? 0.651 39.719 16.641 1 93.75 210 ALA A C 1
ATOM 1635 O O . ALA A 1 210 ? -0.5 39.812 17.062 1 93.75 210 ALA A O 1
ATOM 1636 N N . LEU A 1 211 ? 0.943 39.344 15.43 1 92.56 211 LEU A N 1
ATOM 1637 C CA . LEU A 1 211 ? 0.018 38.625 14.57 1 92.56 211 LEU A CA 1
ATOM 1638 C C . LEU A 1 211 ? 0.234 37.094 14.695 1 92.56 211 LEU A C 1
ATOM 1640 O O . LEU A 1 211 ? 1.34 36.625 14.461 1 92.56 211 LEU A O 1
ATOM 1644 N N . CYS A 1 212 ? -0.822 36.406 15.094 1 88.25 212 CYS A N 1
ATOM 1645 C CA . CYS A 1 212 ? -0.627 35.031 15.477 1 88.25 212 CYS A CA 1
ATOM 1646 C C . CYS A 1 212 ? -1.415 34.094 14.562 1 88.25 212 CYS A C 1
ATOM 1648 O O . CYS A 1 212 ? -2.506 34.438 14.102 1 88.25 212 CYS A O 1
ATOM 1650 N N . ASN A 1 213 ? -0.801 33 14.32 1 86.5 213 ASN A N 1
ATOM 1651 C CA . ASN A 1 213 ? -1.478 31.875 13.688 1 86.5 213 ASN A CA 1
ATOM 1652 C C . ASN A 1 213 ? -1.981 30.875 14.719 1 86.5 213 ASN A C 1
ATOM 1654 O O . ASN A 1 213 ? -1.34 30.672 15.75 1 86.5 213 ASN A O 1
ATOM 1658 N N . ASP A 1 214 ? -3.137 30.25 14.445 1 83.31 214 ASP A N 1
ATOM 1659 C CA . ASP A 1 214 ? -3.783 29.359 15.398 1 83.31 214 ASP A CA 1
ATOM 1660 C C . ASP A 1 214 ? -2.842 28.219 15.82 1 83.31 214 ASP A C 1
ATOM 1662 O O . ASP A 1 214 ? -2.791 27.859 17 1 83.31 214 ASP A O 1
ATOM 1666 N N . THR A 1 215 ? -2.076 27.641 14.914 1 90.5 215 THR A N 1
ATOM 1667 C CA . THR A 1 215 ? -1.174 26.547 15.242 1 90.5 215 THR A CA 1
ATOM 1668 C C . THR A 1 215 ? -0.042 27.031 16.141 1 90.5 215 THR A C 1
ATOM 1670 O O . THR A 1 215 ? 0.364 26.328 17.078 1 90.5 215 THR A O 1
ATOM 1673 N N . VAL A 1 216 ? 0.449 28.219 15.906 1 91.88 216 VAL A N 1
ATOM 1674 C CA . VAL A 1 216 ? 1.517 28.781 16.719 1 91.88 216 VAL A CA 1
ATOM 1675 C C . VAL A 1 216 ? 1 29.047 18.141 1 91.88 216 VAL A C 1
ATOM 1677 O O . VAL A 1 216 ? 1.685 28.75 19.125 1 91.88 216 VAL A O 1
ATOM 1680 N N . GLY A 1 217 ? -0.224 29.609 18.188 1 91.19 217 GLY A N 1
ATOM 1681 C CA . GLY A 1 217 ? -0.839 29.797 19.484 1 91.19 217 GLY A CA 1
ATOM 1682 C C . GLY A 1 217 ? -0.973 28.516 20.266 1 91.19 217 GLY A C 1
ATOM 1683 O O . GLY A 1 217 ? -0.716 28.484 21.469 1 91.19 217 GLY A O 1
ATOM 1684 N N . THR A 1 218 ? -1.363 27.484 19.609 1 92.44 218 THR A N 1
ATOM 1685 C CA . THR A 1 218 ? -1.539 26.172 20.219 1 92.44 218 THR A CA 1
ATOM 1686 C C . THR A 1 218 ? -0.207 25.641 20.75 1 92.44 218 THR A C 1
ATOM 1688 O O . THR A 1 218 ? -0.126 25.156 21.875 1 92.44 218 THR A O 1
ATOM 1691 N N . LEU A 1 219 ? 0.801 25.719 19.984 1 95.31 219 LEU A N 1
ATOM 1692 C CA . LEU A 1 219 ? 2.127 25.25 20.359 1 95.31 219 LEU A CA 1
ATOM 1693 C C . LEU A 1 219 ? 2.662 26.016 21.562 1 95.31 219 LEU A C 1
ATOM 1695 O O . LEU A 1 219 ? 3.162 25.422 22.516 1 95.31 219 LEU A O 1
ATOM 1699 N N . ILE A 1 220 ? 2.545 27.328 21.5 1 93.81 220 ILE A N 1
ATOM 1700 C CA . ILE A 1 220 ? 3.092 28.172 22.547 1 93.81 220 ILE A CA 1
ATOM 1701 C C . ILE A 1 220 ? 2.336 27.938 23.859 1 93.81 220 ILE A C 1
ATOM 1703 O O . ILE A 1 220 ? 2.934 27.938 24.938 1 93.81 220 ILE A O 1
ATOM 1707 N N . THR A 1 221 ? 1.016 27.812 23.75 1 92.19 221 THR A N 1
ATOM 1708 C CA . THR A 1 221 ? 0.235 27.5 24.938 1 92.19 221 THR A CA 1
ATOM 1709 C C . THR A 1 221 ? 0.777 26.25 25.625 1 92.19 221 THR A C 1
ATOM 1711 O O . THR A 1 221 ? 0.984 26.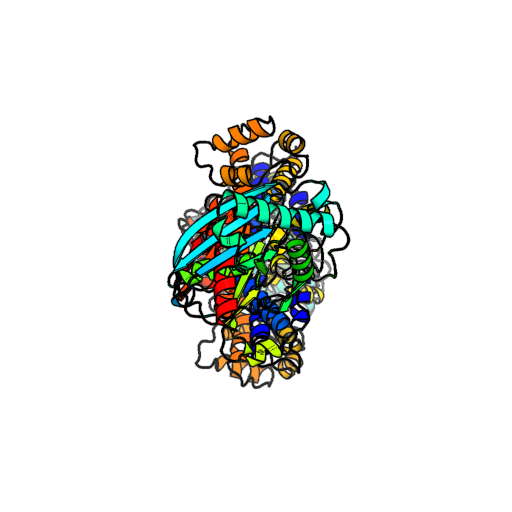25 26.844 1 92.19 221 THR A O 1
ATOM 1714 N N . ARG A 1 222 ? 1 25.219 24.891 1 94.31 222 ARG A N 1
ATOM 1715 C CA . ARG A 1 222 ? 1.514 23.984 25.469 1 94.31 222 ARG A CA 1
ATOM 1716 C C . ARG A 1 222 ? 2.945 24.156 25.969 1 94.31 222 ARG A C 1
ATOM 1718 O O . ARG A 1 222 ? 3.318 23.609 27.016 1 94.31 222 ARG A O 1
ATOM 1725 N N . TYR A 1 223 ? 3.709 24.875 25.25 1 94.44 223 TYR A N 1
ATOM 1726 C CA . TYR A 1 223 ? 5.098 25.125 25.625 1 94.44 223 TYR A CA 1
ATOM 1727 C C . TYR A 1 223 ? 5.191 25.766 27 1 94.44 223 TYR A C 1
ATOM 1729 O O . TYR A 1 223 ? 6.078 25.438 27.781 1 94.44 223 TYR A O 1
ATOM 1737 N N . PHE A 1 224 ? 4.301 26.656 27.312 1 92.12 224 PHE A N 1
ATOM 1738 C CA . PHE A 1 224 ? 4.309 27.344 28.594 1 92.12 224 PHE A CA 1
ATOM 1739 C C . PHE A 1 224 ? 4.047 26.375 29.75 1 92.12 224 PHE A C 1
ATOM 1741 O O . PHE A 1 224 ? 4.422 26.641 30.891 1 92.12 224 PHE A O 1
ATOM 1748 N N . GLU A 1 225 ? 3.453 25.266 29.469 1 90.75 225 GLU A N 1
ATOM 1749 C CA . GLU A 1 225 ? 3.15 24.25 30.469 1 90.75 225 GLU A CA 1
ATOM 1750 C C . GLU A 1 225 ? 4.145 23.094 30.422 1 90.75 225 GLU A C 1
ATOM 1752 O O . GLU A 1 225 ? 4.352 22.406 31.406 1 90.75 225 GLU A O 1
ATOM 1757 N N . ASP A 1 226 ? 4.621 22.859 29.234 1 94.12 226 ASP A N 1
ATOM 1758 C CA . ASP A 1 226 ? 5.445 21.688 28.953 1 94.12 226 ASP A CA 1
ATOM 1759 C C . ASP A 1 226 ? 6.609 22.047 28.031 1 94.12 226 ASP A C 1
ATOM 1761 O O . ASP A 1 226 ? 6.43 22.203 26.828 1 94.12 226 ASP A O 1
ATOM 1765 N N . PRO A 1 227 ? 7.754 22.141 28.594 1 92.38 227 PRO A N 1
ATOM 1766 C CA . PRO A 1 227 ? 8.914 22.562 27.797 1 92.38 227 PRO A CA 1
ATOM 1767 C C . PRO A 1 227 ? 9.242 21.578 26.688 1 92.38 227 PRO A C 1
ATOM 1769 O O . PRO A 1 227 ? 10.016 21.891 25.781 1 92.38 227 PRO A O 1
ATOM 1772 N N . ASP A 1 228 ? 8.672 20.391 26.719 1 95.25 228 ASP A N 1
ATOM 1773 C CA . ASP A 1 228 ? 8.945 19.375 25.703 1 95.25 228 ASP A CA 1
ATOM 1774 C C . ASP A 1 228 ? 8.023 19.562 24.5 1 95.25 228 ASP A C 1
ATOM 1776 O O . ASP A 1 228 ? 8.148 18.844 23.5 1 95.25 228 ASP A O 1
ATOM 1780 N N . ALA A 1 229 ? 7.168 20.562 24.531 1 96.56 229 ALA A N 1
ATOM 1781 C CA . ALA A 1 229 ? 6.312 20.828 23.375 1 96.56 229 ALA A CA 1
ATOM 1782 C C . ALA A 1 229 ? 7.141 21.234 22.156 1 96.56 229 ALA A C 1
ATOM 1784 O O . ALA A 1 229 ? 7.996 22.125 22.25 1 96.56 229 ALA A O 1
ATOM 1785 N N . GLN A 1 230 ? 6.891 20.547 21.047 1 97.38 230 GLN A N 1
ATOM 1786 C CA . GLN A 1 230 ? 7.734 20.797 19.875 1 97.38 230 GLN A CA 1
ATOM 1787 C C . GLN A 1 230 ? 6.891 21.078 18.641 1 97.38 230 GLN A C 1
ATOM 1789 O O . GLN A 1 230 ? 7.332 21.766 17.719 1 97.38 230 GLN A O 1
ATOM 1794 N N . VAL A 1 231 ? 5.715 20.484 18.594 1 97.75 231 VAL A N 1
ATOM 1795 C CA . VAL A 1 231 ? 4.852 20.578 17.422 1 97.75 231 VAL A CA 1
ATOM 1796 C C . VAL A 1 231 ? 3.445 21 17.844 1 97.75 231 VAL A C 1
ATOM 1798 O O . VAL A 1 231 ? 2.953 20.562 18.891 1 97.75 231 VAL A O 1
ATOM 1801 N N . GLY A 1 232 ? 2.865 21.938 17.203 1 96.25 232 GLY A N 1
ATOM 1802 C CA . GLY A 1 232 ? 1.465 22.312 17.328 1 96.25 232 GLY A CA 1
ATOM 1803 C C . GLY A 1 232 ? 0.639 21.953 16.109 1 96.25 232 GLY A C 1
ATOM 1804 O O . GLY A 1 232 ? 1.044 22.219 14.977 1 96.25 232 GLY A O 1
ATOM 1805 N N . VAL A 1 233 ? -0.492 21.328 16.328 1 95.62 233 VAL A N 1
ATOM 1806 C CA . VAL A 1 233 ? -1.304 20.844 15.219 1 95.62 233 VAL A CA 1
ATOM 1807 C C . VAL A 1 233 ? -2.77 21.188 15.461 1 95.62 233 VAL A C 1
ATOM 1809 O O . VAL A 1 233 ? -3.25 21.141 16.594 1 95.62 233 VAL A O 1
ATOM 1812 N N . ILE A 1 234 ? -3.402 21.609 14.414 1 91.56 234 ILE A N 1
ATOM 1813 C CA . ILE A 1 234 ? -4.848 21.812 14.43 1 91.56 234 ILE A CA 1
ATOM 1814 C C . ILE A 1 234 ? -5.527 20.781 13.539 1 91.56 234 ILE A C 1
ATOM 1816 O O . ILE A 1 234 ? -5.203 20.656 12.359 1 91.56 234 ILE A O 1
ATOM 1820 N N . LEU A 1 235 ? -6.387 20.016 14.102 1 93.5 235 LEU A N 1
ATOM 1821 C CA . LEU A 1 235 ? -7.199 19.047 13.367 1 93.5 235 LEU A CA 1
ATOM 1822 C C . LEU A 1 235 ? -8.68 19.25 13.672 1 93.5 235 LEU A C 1
ATOM 1824 O O . LEU A 1 235 ? -9.25 18.547 14.508 1 93.5 235 LEU A O 1
ATOM 1828 N N . GLY A 1 236 ? -9.359 20.078 13.008 1 90.31 236 GLY A N 1
ATOM 1829 C CA . GLY A 1 236 ? -10.766 20.391 13.156 1 90.31 236 GLY A CA 1
ATOM 1830 C C . GLY A 1 236 ? -11.484 20.578 11.836 1 90.31 236 GLY A C 1
ATOM 1831 O O . GLY A 1 236 ? -11.445 19.688 10.977 1 90.31 236 GLY A O 1
ATOM 1832 N N . THR A 1 237 ? -12.031 21.781 11.695 1 83.69 237 THR A N 1
ATOM 1833 C CA . THR A 1 237 ? -12.625 22.062 10.398 1 83.69 237 THR A CA 1
ATOM 1834 C C . THR A 1 237 ? -11.578 22.031 9.297 1 83.69 237 THR A C 1
ATOM 1836 O O . THR A 1 237 ? -11.828 21.516 8.203 1 83.69 237 THR A O 1
ATOM 1839 N N . GLY A 1 238 ? -10.469 22.578 9.594 1 86.25 238 GLY A N 1
ATOM 1840 C CA . GLY A 1 238 ? -9.297 22.484 8.742 1 86.25 238 GLY A CA 1
ATOM 1841 C C . GLY A 1 238 ? -8.117 21.797 9.414 1 86.25 238 GLY A C 1
ATOM 1842 O O . GLY A 1 238 ? -8.297 21.094 10.414 1 86.25 238 GLY A O 1
ATOM 1843 N N . SER A 1 239 ? -7.008 21.875 8.727 1 90.75 239 SER A N 1
ATOM 1844 C CA . SER A 1 239 ? -5.805 21.281 9.297 1 90.75 239 SER A CA 1
ATOM 1845 C C . SER A 1 239 ? -4.574 22.125 8.992 1 90.75 239 SER A C 1
ATOM 1847 O O . SER A 1 239 ? -4.465 22.719 7.918 1 90.75 239 SER A O 1
ATOM 1849 N N . ASN A 1 240 ? -3.77 22.25 10 1 89.88 240 ASN A N 1
ATOM 1850 C CA . ASN A 1 240 ? -2.479 22.922 9.875 1 89.88 240 ASN A CA 1
ATOM 1851 C C . ASN A 1 240 ? -1.517 22.484 10.984 1 89.88 240 ASN A C 1
ATOM 1853 O O . ASN A 1 240 ? -1.919 21.812 11.938 1 89.88 240 ASN A O 1
ATOM 1857 N N . ALA A 1 241 ? -0.237 22.766 10.742 1 94.25 241 ALA A N 1
ATOM 1858 C CA . ALA A 1 241 ? 0.766 22.406 11.742 1 94.25 241 ALA A CA 1
ATOM 1859 C C . ALA A 1 241 ? 1.896 23.422 11.781 1 94.25 241 ALA A C 1
ATOM 1861 O O . ALA A 1 241 ? 2.119 24.156 10.812 1 94.25 241 ALA A O 1
ATOM 1862 N N . CYS A 1 242 ? 2.5 23.516 12.891 1 95.31 242 CYS A N 1
ATOM 1863 C CA . CYS A 1 242 ? 3.725 24.297 13.086 1 95.31 242 CYS A CA 1
ATOM 1864 C C . CYS A 1 242 ? 4.691 23.562 14.008 1 95.31 242 CYS A C 1
ATOM 1866 O O . CYS A 1 242 ? 4.34 22.531 14.594 1 95.31 242 CYS A O 1
ATOM 1868 N N . TYR A 1 243 ? 5.922 23.938 14.047 1 97.5 243 TYR A N 1
ATOM 1869 C CA . TYR A 1 243 ? 6.93 23.328 14.898 1 97.5 243 TYR A CA 1
ATOM 1870 C C . TYR A 1 243 ? 8.062 24.297 15.203 1 97.5 243 TYR A C 1
ATOM 1872 O O . TYR A 1 243 ? 8.25 25.281 14.484 1 97.5 243 TYR A O 1
ATOM 1880 N N . PHE A 1 244 ? 8.766 24.078 16.328 1 97.31 244 PHE A N 1
ATOM 1881 C CA . PHE A 1 244 ? 9.953 24.859 16.641 1 97.31 244 PHE A CA 1
ATOM 1882 C C . PHE A 1 244 ? 11.102 24.5 15.711 1 97.31 244 PHE A C 1
ATOM 1884 O O . PHE A 1 244 ? 11.469 23.328 15.594 1 97.31 244 PHE A O 1
ATOM 1891 N N . GLU A 1 245 ? 11.625 25.438 15.055 1 97.25 245 GLU A N 1
ATOM 1892 C CA . GLU A 1 245 ? 12.773 25.297 14.164 1 97.25 245 GLU A CA 1
ATOM 1893 C C . GLU A 1 245 ? 13.906 26.234 14.586 1 97.25 245 GLU A C 1
ATOM 1895 O O . GLU A 1 245 ? 13.664 27.281 15.195 1 97.25 245 GLU A O 1
ATOM 1900 N N . THR A 1 246 ? 15.102 25.797 14.312 1 97.12 246 THR A N 1
ATOM 1901 C CA . THR A 1 246 ? 16.219 26.719 14.484 1 97.12 246 THR A CA 1
ATOM 1902 C C . THR A 1 246 ? 16.172 27.844 13.461 1 97.12 246 THR A C 1
ATOM 1904 O O . THR A 1 246 ? 16.016 27.594 12.266 1 97.12 246 THR A O 1
ATOM 1907 N N . ALA A 1 247 ? 16.375 29.062 13.93 1 96.94 247 ALA A N 1
ATOM 1908 C CA . ALA A 1 247 ? 16.266 30.234 13.062 1 96.94 247 ALA A CA 1
ATOM 1909 C C . ALA A 1 247 ? 17.266 30.141 11.914 1 96.94 247 ALA A C 1
ATOM 1911 O O . ALA A 1 247 ? 16.969 30.547 10.789 1 96.94 247 ALA A O 1
ATOM 1912 N N . ALA A 1 248 ? 18.422 29.609 12.125 1 96.12 248 ALA A N 1
ATOM 1913 C CA . ALA A 1 248 ? 19.484 29.516 11.125 1 96.12 248 ALA A CA 1
ATOM 1914 C C . ALA A 1 248 ? 19.031 28.672 9.938 1 96.12 248 ALA A C 1
ATOM 1916 O O . ALA A 1 248 ? 19.562 28.828 8.828 1 96.12 248 ALA A O 1
ATOM 1917 N N . SER A 1 249 ? 18.062 27.844 10.117 1 94.94 249 SER A N 1
ATOM 1918 C CA . SER A 1 249 ? 17.594 26.922 9.078 1 94.94 249 SER A CA 1
ATOM 1919 C C . SER A 1 249 ? 16.625 27.625 8.133 1 94.94 249 SER A C 1
ATOM 1921 O O . SER A 1 249 ? 16.328 27.094 7.051 1 94.94 249 SER A O 1
ATOM 1923 N N . VAL A 1 250 ? 16.125 28.75 8.492 1 96.25 250 VAL A N 1
ATOM 1924 C CA . VAL A 1 250 ? 15.141 29.469 7.684 1 96.25 250 VAL A CA 1
ATOM 1925 C C . VAL A 1 250 ? 15.859 30.328 6.652 1 96.25 250 VAL A C 1
ATOM 1927 O O . VAL A 1 250 ? 15.742 31.562 6.676 1 96.25 250 VAL A O 1
ATOM 1930 N N . LYS A 1 251 ? 16.422 29.75 5.664 1 94.75 251 LYS A N 1
ATOM 1931 C CA . LYS A 1 251 ? 17.344 30.391 4.738 1 94.75 251 LYS A CA 1
ATOM 1932 C C . LYS A 1 251 ? 16.625 31.406 3.842 1 94.75 251 LYS A C 1
ATOM 1934 O O . LYS A 1 251 ? 17.25 32.344 3.324 1 94.75 251 LYS A O 1
ATOM 1939 N N . LYS A 1 252 ? 15.375 31.297 3.721 1 94.06 252 LYS A N 1
ATOM 1940 C CA . LYS A 1 252 ? 14.625 32.156 2.828 1 94.06 252 LYS A CA 1
ATOM 1941 C C . LYS A 1 252 ? 14.438 33.562 3.443 1 94.06 252 LYS A C 1
ATOM 1943 O O . LYS A 1 252 ? 14.062 34.5 2.75 1 94.06 252 LYS A O 1
ATOM 1948 N N . ASP A 1 253 ? 14.719 33.688 4.738 1 94.62 253 ASP A N 1
ATOM 1949 C CA . ASP A 1 253 ? 14.5 34.938 5.449 1 94.62 253 ASP A CA 1
ATOM 1950 C C . ASP A 1 253 ? 15.758 35.375 6.195 1 94.62 253 ASP A C 1
ATOM 1952 O O . ASP A 1 253 ? 15.984 34.969 7.336 1 94.62 253 ASP A O 1
ATOM 1956 N N . PRO A 1 254 ? 16.484 36.344 5.621 1 94.88 254 PRO A N 1
ATOM 1957 C CA . PRO A 1 254 ? 17.75 36.781 6.227 1 94.88 254 PRO A CA 1
ATOM 1958 C C . PRO A 1 254 ? 17.562 37.312 7.645 1 94.88 254 PRO A C 1
ATOM 1960 O O . PRO A 1 254 ? 18.453 37.125 8.492 1 94.88 254 PRO A O 1
ATOM 1963 N N . ALA A 1 255 ? 16.469 37.969 7.895 1 92.12 255 ALA A N 1
ATOM 1964 C CA . ALA A 1 255 ? 16.219 38.531 9.219 1 92.12 255 ALA A CA 1
ATOM 1965 C C . ALA A 1 255 ? 16.078 37.438 10.266 1 92.12 255 ALA A C 1
ATOM 1967 O O . ALA A 1 255 ? 16.5 37.594 11.406 1 92.12 255 ALA A O 1
ATOM 1968 N N . VAL A 1 256 ? 15.523 36.312 9.875 1 94.81 256 VAL A N 1
ATOM 1969 C CA . VAL A 1 256 ? 15.344 35.188 10.773 1 94.81 256 VAL A CA 1
ATOM 1970 C C . VAL A 1 256 ? 16.672 34.438 10.938 1 94.81 256 VAL A C 1
ATOM 1972 O O . VAL A 1 256 ? 17.062 34.094 12.047 1 94.81 256 VAL A O 1
ATOM 1975 N N . VAL A 1 257 ? 17.406 34.281 9.859 1 95.88 257 VAL A N 1
ATOM 1976 C CA . VAL A 1 257 ? 18.688 33.562 9.875 1 95.88 257 VAL A CA 1
ATOM 1977 C C . VAL A 1 257 ? 19.641 34.25 10.852 1 95.88 257 VAL A C 1
ATOM 1979 O O . VAL A 1 257 ? 20.422 33.594 11.539 1 95.88 257 VAL A O 1
ATOM 1982 N N . ALA A 1 258 ? 19.516 35.5 10.883 1 95.56 258 ALA A N 1
ATOM 1983 C CA . ALA A 1 258 ? 20.422 36.312 11.688 1 95.56 258 ALA A CA 1
ATOM 1984 C C . ALA A 1 258 ? 20.266 36 13.172 1 95.56 258 ALA A C 1
ATOM 1986 O O . ALA A 1 258 ? 21.172 36.281 13.969 1 95.56 258 ALA A O 1
ATOM 1987 N N . ARG A 1 259 ? 19.219 35.344 13.492 1 94.94 259 ARG A N 1
ATOM 1988 C CA . ARG A 1 259 ? 18.969 35 14.891 1 94.94 259 ARG A CA 1
ATOM 1989 C C . ARG A 1 259 ? 19.688 33.719 15.297 1 94.94 259 ARG A C 1
ATOM 1991 O O . ARG A 1 259 ? 19.656 33.312 16.469 1 94.94 259 ARG A O 1
ATOM 1998 N N . GLY A 1 260 ? 20.312 33.031 14.461 1 95.25 260 GLY A N 1
ATOM 1999 C CA . GLY A 1 260 ? 21.25 31.969 14.719 1 95.25 260 GLY A CA 1
ATOM 2000 C C . GLY A 1 260 ? 20.594 30.75 15.336 1 95.25 260 GLY A C 1
ATOM 2001 O O . GLY A 1 260 ? 19.719 30.125 14.727 1 95.25 260 GLY A O 1
ATOM 2002 N N . ALA A 1 261 ? 20.875 30.5 16.594 1 95.5 261 ALA A N 1
ATOM 2003 C CA . ALA A 1 261 ? 20.469 29.281 17.266 1 95.5 261 ALA A CA 1
ATOM 2004 C C . ALA A 1 261 ? 19.109 29.422 17.922 1 95.5 261 ALA A C 1
ATOM 2006 O O . ALA A 1 261 ? 18.531 28.453 18.406 1 95.5 261 ALA A O 1
ATOM 2007 N N . ALA A 1 262 ? 18.516 30.609 17.828 1 95.44 262 ALA A N 1
ATOM 2008 C CA . ALA A 1 262 ? 17.188 30.812 18.406 1 95.44 262 ALA A CA 1
ATOM 2009 C C . ALA A 1 262 ? 16.156 29.891 17.75 1 95.44 262 ALA A C 1
ATOM 2011 O O . ALA A 1 262 ? 16.328 29.516 16.578 1 95.44 262 ALA A O 1
ATOM 2012 N N . GLN A 1 263 ? 15.156 29.578 18.531 1 96.25 263 GLN A N 1
ATOM 2013 C CA . GLN A 1 263 ? 14.086 28.75 18 1 96.25 263 GLN A CA 1
ATOM 2014 C C . GLN A 1 263 ? 12.828 29.578 17.734 1 96.25 263 GLN A C 1
ATOM 2016 O O . GLN A 1 263 ? 12.477 30.453 18.531 1 96.25 263 GLN A O 1
ATOM 2021 N N . THR A 1 264 ? 12.227 29.328 16.656 1 95.81 264 THR A N 1
ATOM 2022 C CA . THR A 1 264 ? 10.992 30.016 16.281 1 95.81 264 THR A CA 1
ATOM 2023 C C . THR A 1 264 ? 9.984 29.047 15.672 1 95.81 264 THR A C 1
ATOM 2025 O O . THR A 1 264 ? 10.367 28.109 14.969 1 95.81 264 THR A O 1
ATOM 2028 N N . PRO A 1 265 ? 8.711 29.172 15.992 1 95.69 265 PRO A N 1
ATOM 2029 C CA . PRO A 1 265 ? 7.707 28.344 15.32 1 95.69 265 PRO A CA 1
ATOM 2030 C C . PRO A 1 265 ? 7.594 28.641 13.828 1 95.69 265 PRO A C 1
ATOM 2032 O O . PRO A 1 265 ? 7.527 29.812 13.438 1 95.69 265 PRO A O 1
ATOM 2035 N N . ILE A 1 266 ? 7.641 27.641 13.047 1 95.69 266 ILE A N 1
ATOM 2036 C CA . ILE A 1 266 ? 7.379 27.75 11.609 1 95.69 266 ILE A CA 1
ATOM 2037 C C . ILE A 1 266 ? 5.977 27.219 11.305 1 95.69 266 ILE A C 1
ATOM 2039 O O . ILE A 1 266 ? 5.676 26.062 11.547 1 95.69 266 ILE A O 1
ATOM 2043 N N . ASN A 1 267 ? 5.117 28.109 10.883 1 92.62 267 ASN A N 1
ATOM 2044 C CA . ASN A 1 267 ? 3.826 27.672 10.352 1 92.62 267 ASN A CA 1
ATOM 2045 C C . ASN A 1 267 ? 3.975 27 8.992 1 92.62 267 ASN A C 1
ATOM 2047 O O . ASN A 1 267 ? 4.371 27.641 8.016 1 92.62 267 ASN A O 1
ATOM 2051 N N . MET A 1 268 ? 3.576 25.812 8.836 1 93.19 268 MET A N 1
ATOM 2052 C CA . MET A 1 268 ? 3.906 25.031 7.66 1 93.19 268 MET A CA 1
ATOM 2053 C C . MET A 1 268 ? 2.859 25.219 6.566 1 93.19 268 MET A C 1
ATOM 2055 O O . MET A 1 268 ? 3.154 25.047 5.383 1 93.19 268 MET A O 1
ATOM 2059 N N . GLU A 1 269 ? 1.677 25.578 6.906 1 87.94 269 GLU A N 1
ATOM 2060 C CA . GLU A 1 269 ? 0.565 25.516 5.961 1 87.94 269 GLU A CA 1
ATOM 2061 C C . GLU A 1 269 ? 0.515 24.156 5.254 1 87.94 269 GLU A C 1
ATOM 2063 O O . GLU A 1 269 ? 0.51 24.094 4.023 1 87.94 269 GLU A O 1
ATOM 2068 N N . CYS A 1 270 ? 0.413 23.156 5.992 1 89.62 270 CYS A N 1
ATOM 2069 C CA . CYS A 1 270 ? 0.659 21.797 5.512 1 89.62 270 CYS A CA 1
ATOM 2070 C C . CYS A 1 270 ? -0.578 21.234 4.824 1 89.62 270 CYS A C 1
ATOM 2072 O O . CYS A 1 270 ? -0.513 20.172 4.195 1 89.62 270 CYS A O 1
ATOM 2074 N N . GLY A 1 271 ? -1.695 21.922 4.891 1 91.56 271 GLY A N 1
ATOM 2075 C CA . GLY A 1 271 ? -2.904 21.438 4.242 1 91.56 271 GLY A CA 1
ATOM 2076 C C . GLY A 1 271 ? -2.736 21.234 2.746 1 91.56 271 GLY A C 1
ATOM 2077 O O . GLY A 1 271 ? -3.402 20.375 2.154 1 91.56 271 GLY A O 1
ATOM 2078 N N . ASN A 1 272 ? -1.82 21.953 2.189 1 92.06 272 ASN A N 1
ATOM 2079 C CA . ASN A 1 272 ? -1.63 21.906 0.743 1 92.06 272 ASN A CA 1
ATOM 2080 C C . ASN A 1 272 ? -0.554 20.906 0.342 1 92.06 272 ASN A C 1
ATOM 2082 O O . ASN A 1 272 ? -0.204 20.797 -0.835 1 92.06 272 ASN A O 1
ATOM 2086 N N . PHE A 1 273 ? -0.074 20.203 1.264 1 95.44 273 PHE A N 1
ATOM 2087 C CA . PHE A 1 273 ? 0.957 19.203 1.006 1 95.44 273 PHE A CA 1
ATOM 2088 C C . PHE A 1 273 ? 0.553 18.297 -0.148 1 95.44 273 PHE A C 1
ATOM 2090 O O . PHE A 1 273 ? -0.546 17.734 -0.15 1 95.44 273 PHE A O 1
ATOM 2097 N N . ASP A 1 274 ? 1.398 18.219 -1.179 1 94.56 274 ASP A N 1
ATOM 2098 C CA . ASP A 1 274 ? 1.319 17.281 -2.293 1 94.56 274 ASP A CA 1
ATOM 2099 C C . ASP A 1 274 ? 0.064 17.516 -3.129 1 94.56 274 ASP A C 1
ATOM 2101 O O . ASP A 1 274 ? -0.439 16.609 -3.783 1 94.56 274 ASP A O 1
ATOM 2105 N N . SER A 1 275 ? -0.462 18.781 -3.076 1 92.56 275 SER A N 1
ATOM 2106 C CA . SER A 1 275 ? -1.706 19.094 -3.773 1 92.56 275 SER A CA 1
ATOM 2107 C C . SER A 1 275 ? -1.476 19.234 -5.273 1 92.56 275 SER A C 1
ATOM 2109 O O . SER A 1 275 ? -2.363 18.938 -6.074 1 92.56 275 SER A O 1
ATOM 2111 N N . LYS A 1 276 ? -0.309 19.688 -5.594 1 87 276 LYS A N 1
ATOM 2112 C CA . LYS A 1 276 ? -0.022 20.016 -6.988 1 87 276 LYS A CA 1
ATOM 2113 C C . LYS A 1 276 ? 0.186 18.75 -7.812 1 87 276 LYS A C 1
ATOM 2115 O O . LYS A 1 276 ? -0.376 18.609 -8.898 1 87 276 LYS A O 1
ATOM 2120 N N . TYR A 1 277 ? 0.948 17.828 -7.258 1 83.69 277 TYR A N 1
ATOM 2121 C CA . TYR A 1 277 ? 1.395 16.703 -8.062 1 83.69 277 TYR A CA 1
ATOM 2122 C C . TYR A 1 277 ? 0.734 15.406 -7.598 1 83.69 277 TYR A C 1
ATOM 2124 O O . TYR A 1 277 ? 0.59 14.461 -8.375 1 83.69 277 TYR A O 1
ATOM 2132 N N . LYS A 1 278 ? 0.349 15.336 -6.371 1 89.31 278 LYS A N 1
ATOM 2133 C CA . LYS A 1 278 ? -0.255 14.141 -5.781 1 89.31 278 LYS A CA 1
ATOM 2134 C C . LYS A 1 278 ? 0.651 12.922 -5.949 1 89.31 278 LYS A C 1
ATOM 2136 O O . LYS A 1 278 ? 0.212 11.875 -6.43 1 89.31 278 LYS A O 1
ATOM 2141 N N . PHE A 1 279 ? 1.898 13.102 -5.48 1 91.06 279 PHE A N 1
ATOM 2142 C CA . PHE A 1 279 ? 2.918 12.07 -5.621 1 91.06 279 PHE A CA 1
ATOM 2143 C C . PHE A 1 279 ? 2.701 10.953 -4.609 1 91.06 279 PHE A C 1
ATOM 2145 O O . PHE A 1 279 ? 2.844 9.773 -4.938 1 91.06 279 PHE A O 1
ATOM 2152 N N . VAL A 1 280 ? 2.365 11.344 -3.408 1 93.5 280 VAL A N 1
ATOM 2153 C CA . VAL A 1 280 ? 2.557 10.352 -2.355 1 93.5 280 VAL A CA 1
ATOM 2154 C C . VAL A 1 280 ? 1.275 10.211 -1.538 1 93.5 280 VAL A C 1
ATOM 2156 O O . VAL A 1 280 ? 1.038 9.172 -0.918 1 93.5 280 VAL A O 1
ATOM 2159 N N . LEU A 1 281 ? 0.422 11.258 -1.505 1 95.06 281 LEU A N 1
ATOM 2160 C CA . LEU A 1 281 ? -0.802 11.164 -0.716 1 95.06 281 LEU A CA 1
ATOM 2161 C C . LEU A 1 281 ? -1.686 10.023 -1.215 1 95.06 281 LEU A C 1
ATOM 2163 O O . LEU A 1 281 ? -1.798 9.805 -2.424 1 95.06 281 LEU A O 1
ATOM 2167 N N . PRO A 1 282 ? -2.289 9.281 -0.302 1 93.75 282 PRO A N 1
ATOM 2168 C CA . PRO A 1 282 ? -3.207 8.203 -0.696 1 93.75 282 PRO A CA 1
ATOM 2169 C C . PRO A 1 282 ? -4.57 8.734 -1.142 1 93.75 282 PRO A C 1
ATOM 2171 O O . PRO A 1 282 ? -5.574 8.516 -0.459 1 93.75 282 PRO A O 1
ATOM 2174 N N . ILE A 1 283 ? -4.629 9.305 -2.291 1 94 283 ILE A N 1
ATOM 2175 C CA . ILE A 1 283 ? -5.832 9.945 -2.812 1 94 283 ILE A CA 1
ATOM 2176 C C . ILE A 1 283 ? -6.668 8.922 -3.58 1 94 283 ILE A C 1
ATOM 2178 O O . ILE A 1 283 ? -6.156 8.234 -4.469 1 94 283 ILE A O 1
ATOM 2182 N N . SER A 1 284 ? -7.891 8.766 -3.219 1 93.56 284 SER A N 1
ATOM 2183 C CA . SER A 1 284 ? -8.828 7.883 -3.904 1 93.56 284 SER A CA 1
ATOM 2184 C C . SER A 1 284 ? -9.711 8.664 -4.879 1 93.56 284 SER A C 1
ATOM 2186 O O . SER A 1 284 ? -9.656 9.891 -4.922 1 93.56 284 SER A O 1
ATOM 2188 N N . VAL A 1 285 ? -10.492 7.934 -5.648 1 94 285 VAL A N 1
ATOM 2189 C CA . VAL A 1 285 ? -11.43 8.562 -6.578 1 94 285 VAL A CA 1
ATOM 2190 C C . VAL A 1 285 ? -12.469 9.367 -5.801 1 94 285 VAL A C 1
ATOM 2192 O O . VAL A 1 285 ? -12.914 10.422 -6.262 1 94 285 VAL A O 1
ATOM 2195 N N . TYR A 1 286 ? -12.797 8.938 -4.633 1 96.56 286 TYR A N 1
ATOM 2196 C CA . TYR A 1 286 ? -13.797 9.609 -3.803 1 96.56 286 TYR A CA 1
ATOM 2197 C C . TYR A 1 286 ? -13.281 10.969 -3.328 1 96.56 286 TYR A C 1
ATOM 2199 O O . TYR A 1 286 ? -14.055 11.922 -3.223 1 96.56 286 TYR A O 1
ATOM 2207 N N . ASP A 1 287 ? -11.984 11.016 -3.016 1 96.5 287 ASP A N 1
ATOM 2208 C CA . ASP A 1 287 ? -11.352 12.289 -2.664 1 96.5 287 ASP A CA 1
ATOM 2209 C C . ASP A 1 287 ? -11.383 13.266 -3.838 1 96.5 287 ASP A C 1
ATOM 2211 O O . ASP A 1 287 ? -11.656 14.453 -3.658 1 96.5 287 ASP A O 1
ATOM 2215 N N . GLU A 1 288 ? -11.086 12.758 -4.988 1 94.94 288 GLU A N 1
ATOM 2216 C CA . GLU A 1 288 ? -11.07 13.586 -6.191 1 94.94 288 GLU A CA 1
ATOM 2217 C C . GLU A 1 288 ? -12.461 14.133 -6.508 1 94.94 288 GLU A C 1
ATOM 2219 O O . GLU A 1 288 ? -12.602 15.305 -6.871 1 94.94 288 GLU A O 1
ATOM 2224 N N . GLU A 1 289 ? -13.391 13.25 -6.395 1 95.25 289 GLU A N 1
ATOM 2225 C CA . GLU A 1 289 ? -14.766 13.664 -6.641 1 95.25 289 GLU A CA 1
ATOM 2226 C C . GLU A 1 289 ? -15.211 14.727 -5.633 1 95.25 289 GLU A C 1
ATOM 2228 O O . GLU A 1 289 ? -15.891 15.688 -5.996 1 95.25 289 GLU A O 1
ATOM 2233 N N . MET A 1 290 ? -14.891 14.531 -4.434 1 96.56 290 MET A N 1
ATOM 2234 C CA . MET A 1 290 ? -15.211 15.523 -3.41 1 96.56 290 MET A CA 1
ATOM 2235 C C . MET A 1 290 ? -14.492 16.844 -3.684 1 96.56 290 MET A C 1
ATOM 2237 O O . MET A 1 290 ? -15.102 17.906 -3.627 1 96.56 290 MET A O 1
ATOM 2241 N N . ASP A 1 291 ? -13.227 16.781 -3.994 1 94.81 291 ASP A N 1
ATOM 2242 C CA . ASP A 1 291 ? -12.445 17.984 -4.293 1 94.81 291 ASP A CA 1
ATOM 2243 C C . ASP A 1 291 ? -13.086 18.781 -5.422 1 94.81 291 ASP A C 1
ATOM 2245 O O . ASP A 1 291 ? -13.055 20.016 -5.406 1 94.81 291 ASP A O 1
ATOM 2249 N N . SER A 1 292 ? -13.672 18.109 -6.348 1 95.19 292 SER A N 1
ATOM 2250 C CA . SER A 1 292 ? -14.227 18.734 -7.543 1 95.19 292 SER A CA 1
ATOM 2251 C C . SER A 1 292 ? -15.383 19.672 -7.195 1 95.19 292 SER A C 1
ATOM 2253 O O . SER A 1 292 ? -15.711 20.578 -7.957 1 95.19 292 SER A O 1
ATOM 2255 N N . ILE A 1 293 ? -16 19.484 -6.047 1 93.5 293 ILE A N 1
ATOM 2256 C CA . ILE A 1 293 ? -17.172 20.281 -5.711 1 93.5 293 ILE A CA 1
ATOM 2257 C C . ILE A 1 293 ? -16.828 21.266 -4.598 1 93.5 293 ILE A C 1
ATOM 2259 O O . ILE A 1 293 ? -17.703 21.922 -4.043 1 93.5 293 ILE A O 1
ATOM 2263 N N . THR A 1 294 ? -15.586 21.281 -4.211 1 90 294 THR A N 1
ATOM 2264 C CA . THR A 1 294 ? -15.156 22.266 -3.234 1 90 294 THR A CA 1
ATOM 2265 C C . THR A 1 294 ? -14.805 23.594 -3.922 1 90 294 THR A C 1
ATOM 2267 O O . THR A 1 294 ? -14.633 23.625 -5.141 1 90 294 THR A O 1
ATOM 2270 N N . LEU A 1 295 ? -14.648 24.641 -3.162 1 80.56 295 LEU A N 1
ATOM 2271 C CA . LEU A 1 295 ? -14.344 25.969 -3.68 1 80.56 295 LEU A CA 1
ATOM 2272 C C . LEU A 1 295 ? -12.883 26.078 -4.094 1 80.56 295 LEU A C 1
ATOM 2274 O O . LEU A 1 295 ? -12.539 26.875 -4.973 1 80.56 295 LEU A O 1
ATOM 2278 N N . ASN A 1 296 ? -12.016 25.312 -3.514 1 85.25 296 ASN A N 1
ATOM 2279 C CA . ASN A 1 296 ? -10.586 25.359 -3.805 1 85.25 296 ASN A CA 1
ATOM 2280 C C . ASN A 1 296 ? -10.109 24.062 -4.453 1 85.25 296 ASN A C 1
ATOM 2282 O O . ASN A 1 296 ? -9.141 23.453 -3.992 1 85.25 296 ASN A O 1
ATOM 2286 N N . ARG A 1 297 ? -10.75 23.844 -5.559 1 90.88 297 ARG A N 1
ATOM 2287 C CA . ARG A 1 297 ? -10.422 22.625 -6.289 1 90.88 297 ARG A CA 1
ATOM 2288 C C . ARG A 1 297 ? -8.922 22.547 -6.57 1 90.88 297 ARG A C 1
ATOM 2290 O O . ARG A 1 297 ? -8.312 23.531 -6.984 1 90.88 297 ARG A O 1
ATOM 2297 N N . GLY A 1 298 ? -8.344 21.422 -6.301 1 92.12 298 GLY A N 1
ATOM 2298 C CA . GLY A 1 298 ? -6.938 21.203 -6.605 1 92.12 298 GLY A CA 1
ATOM 2299 C C . GLY A 1 298 ? -6.004 21.688 -5.512 1 92.12 298 GLY A C 1
ATOM 2300 O O . GLY A 1 298 ? -4.789 21.516 -5.602 1 92.12 298 GLY A O 1
ATOM 2301 N N . HIS A 1 299 ? -6.578 22.219 -4.473 1 89.88 299 HIS A N 1
ATOM 2302 C CA . HIS A 1 299 ? -5.773 22.75 -3.371 1 89.88 299 HIS A CA 1
ATOM 2303 C C . HIS A 1 299 ? -6.16 22.094 -2.051 1 89.88 299 HIS A C 1
ATOM 2305 O O . HIS A 1 299 ? -7.25 21.531 -1.93 1 89.88 299 HIS A O 1
ATOM 2311 N N . GLN A 1 300 ? -5.254 22.078 -1.116 1 92.12 300 GLN A N 1
ATOM 2312 C CA . GLN A 1 300 ? -5.473 21.609 0.249 1 92.12 300 GLN A CA 1
ATOM 2313 C C . GLN A 1 300 ? -5.836 20.125 0.272 1 92.12 300 GLN A C 1
ATOM 2315 O O . GLN A 1 300 ? -6.789 19.719 0.94 1 92.12 300 GLN A O 1
ATOM 2320 N N . ALA A 1 301 ? -5.113 19.375 -0.514 1 94.5 301 ALA A N 1
ATOM 2321 C CA . ALA A 1 301 ? -5.395 17.938 -0.623 1 94.5 301 ALA A CA 1
ATOM 2322 C C . ALA A 1 301 ? -5.211 17.234 0.721 1 94.5 301 ALA A C 1
ATOM 2324 O O . ALA A 1 301 ? -6.027 16.406 1.109 1 94.5 301 ALA A O 1
ATOM 2325 N N . GLN A 1 302 ? -4.16 17.547 1.37 1 95.06 302 GLN A N 1
ATOM 2326 C CA . GLN A 1 302 ? -3.906 16.938 2.668 1 95.06 302 GLN A CA 1
ATOM 2327 C C . GLN A 1 302 ? -5.008 17.281 3.666 1 95.06 302 GLN A C 1
ATOM 2329 O O . GLN A 1 302 ? -5.484 16.406 4.398 1 95.06 302 GLN A O 1
ATOM 2334 N N . GLU A 1 303 ? -5.398 18.5 3.791 1 94.12 303 GLU A N 1
ATOM 2335 C CA . GLU A 1 303 ? -6.473 18.953 4.672 1 94.12 303 GLU A CA 1
ATOM 2336 C C . GLU A 1 303 ? -7.766 18.188 4.395 1 94.12 303 GLU A C 1
ATOM 2338 O O . GLU A 1 303 ? -8.445 17.734 5.324 1 94.12 303 GLU A O 1
ATOM 2343 N N . LYS A 1 304 ? -8.039 18.031 3.15 1 95.69 304 LYS A N 1
ATOM 2344 C CA . LYS A 1 304 ? -9.281 17.375 2.746 1 95.69 304 LYS A CA 1
ATOM 2345 C C . LYS A 1 304 ? -9.273 15.898 3.137 1 95.69 304 LYS A C 1
ATOM 2347 O O . LYS A 1 304 ? -10.336 15.273 3.213 1 95.69 304 LYS A O 1
ATOM 2352 N N . LEU A 1 305 ? -8.148 15.289 3.373 1 96.81 305 LEU A N 1
ATOM 2353 C CA . LEU A 1 305 ? -8.055 13.891 3.789 1 96.81 305 LEU A CA 1
ATOM 2354 C C . LEU A 1 305 ? -8.195 13.766 5.301 1 96.81 305 LEU A C 1
ATOM 2356 O O . LEU A 1 305 ? -8.477 12.68 5.812 1 96.81 305 LEU A O 1
ATOM 2360 N N . VAL A 1 306 ? -7.988 14.891 6.047 1 97.06 306 VAL A N 1
ATOM 2361 C CA . VAL A 1 306 ? -7.824 14.68 7.48 1 97.06 306 VAL A CA 1
ATOM 2362 C C . VAL A 1 306 ? -8.836 15.531 8.242 1 97.06 306 VAL A C 1
ATOM 2364 O O . VAL A 1 306 ? -9.164 15.234 9.398 1 97.06 306 VAL A O 1
ATOM 2367 N N . ALA A 1 307 ? -9.359 16.562 7.699 1 94.94 307 ALA A N 1
ATOM 2368 C CA . ALA A 1 307 ? -10.141 17.562 8.414 1 94.94 307 ALA A CA 1
ATOM 2369 C C . ALA A 1 307 ? -11.602 17.125 8.555 1 94.94 307 ALA A C 1
ATOM 2371 O O . ALA A 1 307 ? -12.133 16.453 7.668 1 94.94 307 ALA A O 1
ATOM 2372 N N . GLY A 1 308 ? -12.219 17.578 9.523 1 95 308 GLY A N 1
ATOM 2373 C CA . GLY A 1 308 ? -13.578 17.188 9.852 1 95 308 GLY A CA 1
ATOM 2374 C C . GLY A 1 308 ? -14.594 17.656 8.828 1 95 308 GLY A C 1
ATOM 2375 O O . GLY A 1 308 ? -15.641 17.031 8.648 1 95 308 GLY A O 1
ATOM 2376 N N . MET A 1 309 ? -14.312 18.656 8.18 1 91.25 309 MET A N 1
ATOM 2377 C CA . MET A 1 309 ? -15.227 19.203 7.18 1 91.25 309 MET A CA 1
ATOM 2378 C C . MET A 1 309 ? -15.469 18.188 6.066 1 91.25 309 MET A C 1
ATOM 2380 O O . MET A 1 309 ? -16.547 18.172 5.465 1 91.25 309 MET A O 1
ATOM 2384 N N . TYR A 1 310 ? -14.562 17.266 5.879 1 96.12 310 TYR A N 1
ATOM 2385 C CA . TYR A 1 310 ? -14.586 16.531 4.621 1 96.12 310 TYR A CA 1
ATOM 2386 C C . TYR A 1 310 ? -14.82 15.047 4.867 1 96.12 310 TYR A C 1
ATOM 2388 O O . TYR A 1 310 ? -15.281 14.328 3.977 1 96.12 310 TYR A O 1
ATOM 2396 N N . LEU A 1 311 ? -14.492 14.508 6.027 1 98.19 311 LEU A N 1
ATOM 2397 C CA . LEU A 1 311 ? -14.438 13.07 6.281 1 98.19 311 LEU A CA 1
ATOM 2398 C C . LEU A 1 311 ? -15.805 12.43 6.074 1 98.19 311 LEU A C 1
ATOM 2400 O O . LEU A 1 311 ? -15.906 11.359 5.465 1 98.19 311 LEU A O 1
ATOM 2404 N N . GLY A 1 312 ? -16.828 13.086 6.605 1 98.31 312 GLY A N 1
ATOM 2405 C CA . GLY A 1 312 ? -18.172 12.562 6.402 1 98.31 312 GLY A CA 1
ATOM 2406 C C . GLY A 1 312 ? -18.547 12.438 4.938 1 98.31 312 GLY A C 1
ATOM 2407 O O . GLY A 1 312 ? -19.172 11.461 4.535 1 98.31 312 GLY A O 1
ATOM 2408 N N . GLU A 1 313 ? -18.172 13.422 4.188 1 98.31 313 GLU A N 1
ATOM 2409 C CA . GLU A 1 313 ? -18.5 13.43 2.762 1 98.31 313 GLU A CA 1
ATOM 2410 C C . GLU A 1 313 ? -17.75 12.312 2.027 1 98.31 313 GLU A C 1
ATOM 2412 O O . GLU A 1 313 ? -18.312 11.68 1.126 1 98.31 313 GLU A O 1
ATOM 2417 N N . ILE A 1 314 ? -16.531 12.062 2.357 1 98.38 314 ILE A N 1
ATOM 2418 C CA . ILE A 1 314 ? -15.766 10.977 1.749 1 98.38 314 ILE A CA 1
ATOM 2419 C C . ILE A 1 314 ? -16.453 9.641 2.035 1 98.38 314 ILE A C 1
ATOM 2421 O O . ILE A 1 314 ? -16.641 8.836 1.125 1 98.38 314 ILE A O 1
ATOM 2425 N N . ALA A 1 315 ? -16.812 9.43 3.27 1 98.69 315 ALA A N 1
ATOM 2426 C CA . ALA A 1 315 ? -17.484 8.203 3.648 1 98.69 315 ALA A CA 1
ATOM 2427 C C . ALA A 1 315 ? -18.812 8.055 2.896 1 98.69 315 ALA A C 1
ATOM 2429 O O . ALA A 1 315 ? -19.141 6.961 2.43 1 98.69 315 ALA A O 1
ATOM 2430 N N . ARG A 1 316 ? -19.531 9.133 2.816 1 98.69 316 ARG A N 1
ATOM 2431 C CA . ARG A 1 316 ? -20.812 9.117 2.102 1 98.69 316 ARG A CA 1
ATOM 2432 C C . ARG A 1 316 ? -20.625 8.656 0.662 1 98.69 316 ARG A C 1
ATOM 2434 O O . ARG A 1 316 ? -21.375 7.801 0.179 1 98.69 316 ARG A O 1
ATOM 2441 N N . ARG A 1 317 ? -19.672 9.18 0.032 1 98.12 317 ARG A N 1
ATOM 2442 C CA . ARG A 1 317 ? -19.438 8.859 -1.372 1 98.12 317 ARG A CA 1
ATOM 2443 C C . ARG A 1 317 ? -19.078 7.383 -1.546 1 98.12 317 ARG A C 1
ATOM 2445 O O . ARG A 1 317 ? -19.5 6.754 -2.523 1 98.12 317 ARG A O 1
ATOM 2452 N N . VAL A 1 318 ? -18.266 6.836 -0.649 1 98 318 VAL A N 1
ATOM 2453 C CA . VAL A 1 318 ? -17.922 5.422 -0.693 1 98 318 VAL A CA 1
ATOM 2454 C C . VAL A 1 318 ? -19.188 4.574 -0.54 1 98 318 VAL A C 1
ATOM 2456 O O . VAL A 1 318 ? -19.406 3.633 -1.306 1 98 318 VAL A O 1
ATOM 2459 N N . ILE A 1 319 ? -20.031 4.922 0.431 1 98.5 319 ILE A N 1
ATOM 2460 C CA . ILE A 1 319 ? -21.234 4.16 0.717 1 98.5 319 ILE A CA 1
ATOM 2461 C C . ILE A 1 319 ? -22.172 4.215 -0.487 1 98.5 319 ILE A C 1
ATOM 2463 O O . ILE A 1 319 ? -22.734 3.189 -0.9 1 98.5 319 ILE A O 1
ATOM 2467 N N . VAL A 1 320 ? -22.359 5.367 -1.057 1 98.06 320 VAL A N 1
ATOM 2468 C CA . VAL A 1 320 ? -23.219 5.543 -2.221 1 98.06 320 VAL A CA 1
ATOM 2469 C C . VAL A 1 320 ? -22.703 4.695 -3.381 1 98.06 320 VAL A C 1
ATOM 2471 O O . VAL A 1 320 ? -23.484 4.043 -4.078 1 98.06 320 VAL A O 1
ATOM 2474 N N . HIS A 1 321 ? -21.406 4.723 -3.584 1 96.75 321 HIS A N 1
ATOM 2475 C CA . HIS A 1 321 ? -20.812 3.938 -4.66 1 96.75 321 HIS A CA 1
ATOM 2476 C C . HIS A 1 321 ? -21.047 2.445 -4.445 1 96.75 321 HIS A C 1
ATOM 2478 O O . HIS A 1 321 ? -21.375 1.722 -5.387 1 96.75 321 HIS A O 1
ATOM 2484 N N . LEU A 1 322 ? -20.859 1.952 -3.219 1 96.88 322 LEU A N 1
ATOM 2485 C CA . LEU A 1 322 ? -21.078 0.544 -2.904 1 96.88 322 LEU A CA 1
ATOM 2486 C C . LEU A 1 322 ? -22.516 0.148 -3.172 1 96.88 322 LEU A C 1
ATOM 2488 O O . LEU A 1 322 ? -22.797 -0.983 -3.58 1 96.88 322 LEU A O 1
ATOM 2492 N N . ALA A 1 323 ? -23.422 1.068 -2.887 1 96.62 323 ALA A N 1
ATOM 2493 C CA . ALA A 1 323 ? -24.828 0.815 -3.199 1 96.62 323 ALA A CA 1
ATOM 2494 C C . ALA A 1 323 ? -25.047 0.708 -4.707 1 96.62 323 ALA A C 1
ATOM 2496 O O . ALA A 1 323 ? -25.828 -0.134 -5.168 1 96.62 323 ALA A O 1
ATOM 2497 N N . GLN A 1 324 ? -24.406 1.542 -5.441 1 94.62 324 GLN A N 1
ATOM 2498 C CA . GLN A 1 324 ? -24.5 1.513 -6.898 1 94.62 324 GLN A CA 1
ATOM 2499 C C . GLN A 1 324 ? -23.969 0.195 -7.457 1 94.62 324 GLN A C 1
ATOM 2501 O O . GLN A 1 324 ? -24.469 -0.295 -8.477 1 94.62 324 GLN A O 1
ATOM 2506 N N . LEU A 1 325 ? -22.969 -0.358 -6.766 1 93.94 325 LEU A N 1
ATOM 2507 C CA . LEU A 1 325 ? -22.375 -1.618 -7.184 1 93.94 325 LEU A CA 1
ATOM 2508 C C . LEU A 1 325 ? -23.172 -2.805 -6.668 1 93.94 325 LEU A C 1
ATOM 2510 O O . LEU A 1 325 ? -22.781 -3.959 -6.871 1 93.94 325 LEU A O 1
ATOM 2514 N N . LYS A 1 326 ? -24.25 -2.549 -5.883 1 93.69 326 LYS A N 1
ATOM 2515 C CA . LYS A 1 326 ? -25.156 -3.539 -5.301 1 93.69 326 LYS A CA 1
ATOM 2516 C C . LYS A 1 326 ? -24.469 -4.332 -4.195 1 93.69 326 LYS A C 1
ATOM 2518 O O . LYS A 1 326 ? -24.844 -5.469 -3.91 1 93.69 326 LYS A O 1
ATOM 2523 N N . CYS A 1 327 ? -23.438 -3.754 -3.656 1 94.06 327 CYS A N 1
ATOM 2524 C CA . CYS A 1 327 ? -22.797 -4.301 -2.459 1 94.06 327 CYS A CA 1
ATOM 2525 C C . CYS A 1 327 ? -23.547 -3.869 -1.205 1 94.06 327 CYS A C 1
ATOM 2527 O O . CYS A 1 327 ? -23.391 -4.465 -0.14 1 94.06 327 CYS A O 1
ATOM 2529 N N . LEU A 1 328 ? -24.328 -2.801 -1.338 1 95.81 328 LEU A N 1
ATOM 2530 C CA . LEU A 1 328 ? -25.266 -2.291 -0.339 1 95.81 328 LEU A CA 1
ATOM 2531 C C . LEU A 1 328 ? -26.641 -2.049 -0.953 1 95.81 328 LEU A C 1
ATOM 2533 O O . LEU A 1 328 ? -26.781 -2.035 -2.178 1 95.81 32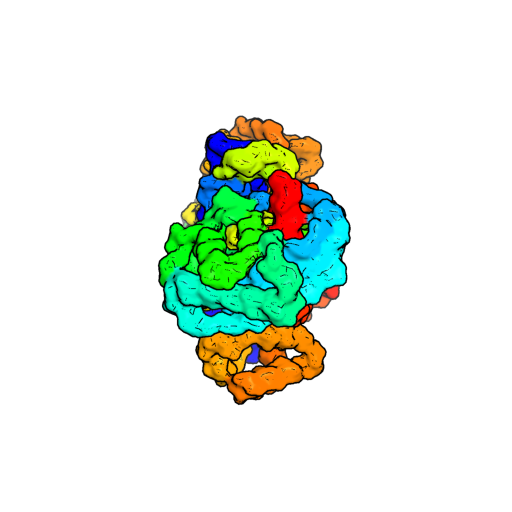8 LEU A O 1
ATOM 2537 N N . PRO A 1 329 ? -27.656 -1.93 -0.086 1 94.69 329 PRO A N 1
ATOM 2538 C CA . PRO A 1 329 ? -29 -1.711 -0.638 1 94.69 329 PRO A CA 1
ATOM 2539 C C . PRO A 1 329 ? -29.078 -0.461 -1.512 1 94.69 329 PRO A C 1
ATOM 2541 O O . PRO A 1 329 ? -28.531 0.586 -1.15 1 94.69 329 PRO A O 1
ATOM 2544 N N . SER A 1 330 ? -29.797 -0.549 -2.625 1 94.62 330 SER A N 1
ATOM 2545 C CA . SER A 1 330 ? -29.891 0.524 -3.607 1 94.62 330 SER A CA 1
ATOM 2546 C C . SER A 1 330 ? -30.578 1.751 -3.02 1 94.62 330 SER A C 1
ATOM 2548 O O . SER A 1 330 ? -30.25 2.885 -3.375 1 94.62 330 SER A O 1
ATOM 2550 N N . ASN A 1 331 ? -31.516 1.566 -2.203 1 96.31 331 ASN A N 1
ATOM 2551 C CA . ASN A 1 331 ? -32.25 2.689 -1.629 1 96.31 331 ASN A CA 1
ATOM 2552 C C . ASN A 1 331 ? -31.344 3.541 -0.733 1 96.31 331 ASN A C 1
ATOM 2554 O O . ASN A 1 331 ? -31.594 4.738 -0.571 1 96.31 331 ASN A O 1
ATOM 2558 N N . LEU A 1 332 ? -30.375 2.893 -0.155 1 96.94 332 LEU A N 1
ATOM 2559 C CA . LEU A 1 332 ? -29.406 3.652 0.634 1 96.94 332 LEU A CA 1
ATOM 2560 C C . LEU A 1 332 ? -28.656 4.648 -0.241 1 96.94 332 LEU A C 1
ATOM 2562 O O . LEU A 1 332 ? -28.406 5.785 0.171 1 96.94 332 LEU A O 1
ATOM 2566 N N . GLY A 1 333 ? -28.266 4.223 -1.426 1 96.69 333 GLY A N 1
ATOM 2567 C CA . GLY A 1 333 ? -27.594 5.105 -2.371 1 96.69 333 GLY A CA 1
ATOM 2568 C C . GLY A 1 333 ? -28.422 6.32 -2.744 1 96.69 333 GLY A C 1
ATOM 2569 O O . GLY A 1 333 ? -27.891 7.43 -2.84 1 96.69 333 GLY A O 1
ATOM 2570 N N . THR A 1 334 ? -29.672 6.059 -2.949 1 97.19 334 THR A N 1
ATOM 2571 C CA . THR A 1 334 ? -30.578 7.145 -3.309 1 97.19 334 THR A CA 1
ATOM 2572 C C . THR A 1 334 ? -30.75 8.109 -2.139 1 97.19 334 THR A C 1
ATOM 2574 O O . THR A 1 334 ? -30.703 9.328 -2.316 1 97.19 334 THR A O 1
ATOM 2577 N N . ALA A 1 335 ? -30.969 7.574 -1.007 1 97.94 335 ALA A N 1
ATOM 2578 C CA . ALA A 1 335 ? -31.219 8.375 0.187 1 97.94 335 ALA A CA 1
ATOM 2579 C C . ALA A 1 335 ? -30 9.234 0.539 1 97.94 335 ALA A C 1
ATOM 2581 O O . ALA A 1 335 ? -30.141 10.359 1.016 1 97.94 335 ALA A O 1
ATOM 2582 N N . MET A 1 336 ? -28.812 8.68 0.282 1 98.06 336 MET A N 1
ATOM 2583 C CA . MET A 1 336 ? -27.578 9.367 0.619 1 98.06 336 MET A CA 1
ATOM 2584 C C . MET A 1 336 ? -27.016 10.117 -0.591 1 98.06 336 MET A C 1
ATOM 2586 O O . MET A 1 336 ? -25.844 10.492 -0.61 1 98.06 336 MET A O 1
ATOM 2590 N N . GLY A 1 337 ? -27.797 10.375 -1.51 1 97.19 337 GLY A N 1
ATOM 2591 C CA . GLY A 1 337 ? -27.359 10.914 -2.783 1 97.19 337 GLY A CA 1
ATOM 2592 C C . GLY A 1 337 ? -26.938 12.375 -2.703 1 97.19 337 GLY A C 1
ATOM 2593 O O . GLY A 1 337 ? -26.125 12.836 -3.502 1 97.19 337 GLY A O 1
ATOM 2594 N N . LYS A 1 338 ? -27.422 13.148 -1.758 1 97.12 338 LYS A N 1
ATOM 2595 C CA . LYS A 1 338 ? -27.141 14.578 -1.654 1 97.12 338 LYS A CA 1
ATOM 2596 C C . LYS A 1 338 ? -25.75 14.812 -1.05 1 97.12 338 LYS A C 1
ATOM 2598 O O . LYS A 1 338 ? -25.484 14.383 0.071 1 97.12 338 LYS A O 1
ATOM 2603 N N . PRO A 1 339 ? -24.922 15.562 -1.744 1 97.06 339 PRO A N 1
ATOM 2604 C CA . PRO A 1 339 ? -23.594 15.844 -1.198 1 97.06 339 PRO A CA 1
ATOM 2605 C C . PRO A 1 339 ? -23.656 16.531 0.163 1 97.06 339 PRO A C 1
ATOM 2607 O O . PRO A 1 339 ? -24.562 17.328 0.421 1 97.06 339 PRO A O 1
ATOM 2610 N N . TRP A 1 340 ? -22.703 16.25 1.054 1 96.25 340 TRP A N 1
ATOM 2611 C CA . TRP A 1 340 ? -22.484 16.875 2.352 1 96.25 340 TRP A CA 1
ATOM 2612 C C . TRP A 1 340 ? -23.594 16.531 3.328 1 96.25 340 TRP A C 1
ATOM 2614 O O . TRP A 1 340 ? -23.703 17.125 4.402 1 96.25 340 TRP A O 1
ATOM 2624 N N . SER A 1 341 ? -24.406 15.492 3.012 1 97.25 341 SER A N 1
ATOM 2625 C CA . SER A 1 341 ? -25.562 15.156 3.848 1 97.25 341 SER A CA 1
ATOM 2626 C C . SER A 1 341 ? -25.156 14.234 4.996 1 97.25 341 SER A C 1
ATOM 2628 O O . SER A 1 341 ? -25.922 14.023 5.934 1 97.25 341 SER A O 1
ATOM 2630 N N . PHE A 1 342 ? -23.984 13.648 4.965 1 98.19 342 PHE A N 1
ATOM 2631 C CA . PHE A 1 342 ? -23.469 12.766 6.004 1 98.19 342 PHE A CA 1
ATOM 2632 C C . PHE A 1 342 ? -22.297 13.414 6.73 1 98.19 342 PHE A C 1
ATOM 2634 O O . PHE A 1 342 ? -21.172 13.422 6.23 1 98.19 342 PHE A O 1
ATOM 2641 N N . GLU A 1 343 ? -22.516 13.852 7.93 1 96.69 343 GLU A N 1
ATOM 2642 C CA . GLU A 1 343 ? -21.547 14.648 8.68 1 96.69 343 GLU A CA 1
ATOM 2643 C C . GLU A 1 343 ? -20.5 13.758 9.336 1 96.69 343 GLU A C 1
ATOM 2645 O O . GLU A 1 343 ? -20.781 12.609 9.695 1 96.69 343 GLU A O 1
ATOM 2650 N N . THR A 1 344 ? -19.359 14.344 9.609 1 97.12 344 THR A N 1
ATOM 2651 C CA . THR A 1 344 ? -18.219 13.641 10.18 1 97.12 344 THR A CA 1
ATOM 2652 C C . THR A 1 344 ? -18.531 13.133 11.586 1 97.12 344 THR A C 1
ATOM 2654 O O . THR A 1 344 ? -18.078 12.055 11.969 1 97.12 344 THR A O 1
ATOM 2657 N N . LYS A 1 345 ? -19.344 13.891 12.281 1 96.19 345 LYS A N 1
ATOM 2658 C CA . LYS A 1 345 ? -19.719 13.477 13.633 1 96.19 345 LYS A CA 1
ATOM 2659 C C . LYS A 1 345 ? -20.406 12.117 13.625 1 96.19 345 LYS A C 1
ATOM 2661 O O . LYS A 1 345 ? -20.094 11.258 14.453 1 96.19 345 LYS A O 1
ATOM 2666 N N . PHE A 1 346 ? -21.25 11.875 12.688 1 97.44 346 PHE A N 1
ATOM 2667 C CA . PHE A 1 346 ? -21.969 10.609 12.602 1 97.44 346 PHE A CA 1
ATOM 2668 C C . PHE A 1 346 ? -21.078 9.5 12.07 1 97.44 346 PHE A C 1
ATOM 2670 O O . PHE A 1 346 ? -21.188 8.352 12.492 1 97.44 346 PHE A O 1
ATOM 2677 N N . MET A 1 347 ? -20.234 9.859 11.141 1 97.81 347 MET A N 1
ATOM 2678 C CA . MET A 1 347 ? -19.234 8.906 10.664 1 97.81 347 MET A CA 1
ATOM 2679 C C . MET A 1 347 ? -18.406 8.359 11.828 1 97.81 347 MET A C 1
ATOM 2681 O O . MET A 1 347 ? -18.172 7.156 11.922 1 97.81 347 MET A O 1
ATOM 2685 N N . GLY A 1 348 ? -17.984 9.297 12.656 1 97.56 348 GLY A N 1
ATOM 2686 C CA . GLY A 1 348 ? -17.219 8.922 13.828 1 97.56 348 GLY A CA 1
ATOM 2687 C C . GLY A 1 348 ? -17.969 8.016 14.781 1 97.56 348 GLY A C 1
ATOM 2688 O O . GLY A 1 348 ? -17.422 7.023 15.266 1 97.56 348 GLY A O 1
ATOM 2689 N N . MET A 1 349 ? -19.188 8.312 15 1 97.12 349 MET A N 1
ATOM 2690 C CA . MET A 1 349 ? -20.016 7.516 15.906 1 97.12 349 MET A CA 1
ATOM 2691 C C . MET A 1 349 ? -20.219 6.109 15.359 1 97.12 349 MET A C 1
ATOM 2693 O O . MET A 1 349 ? -20.094 5.125 16.094 1 97.12 349 MET A O 1
ATOM 2697 N N . ILE A 1 350 ? -20.484 6.012 14.125 1 98.12 350 ILE A N 1
ATOM 2698 C CA . ILE A 1 350 ? -20.703 4.723 13.469 1 98.12 350 ILE A CA 1
ATOM 2699 C C . ILE A 1 350 ? -19.422 3.902 13.492 1 98.12 350 ILE A C 1
ATOM 2701 O O . ILE A 1 350 ? -19.453 2.689 13.703 1 98.12 350 ILE A O 1
ATOM 2705 N N . SER A 1 351 ? -18.328 4.523 13.305 1 97.62 351 SER A N 1
ATOM 2706 C CA . SER A 1 351 ? -17.031 3.832 13.289 1 97.62 351 SER A CA 1
ATOM 2707 C C . SER A 1 351 ? -16.75 3.18 14.641 1 97.62 351 SER A C 1
ATOM 2709 O O . SER A 1 351 ? -15.945 2.242 14.719 1 97.62 351 SER A O 1
ATOM 2711 N N . ALA A 1 352 ? -17.406 3.639 15.672 1 96.94 352 ALA A N 1
ATOM 2712 C CA . ALA A 1 352 ? -17.156 3.137 17.016 1 96.94 352 ALA A CA 1
ATOM 2713 C C . ALA A 1 352 ? -18.266 2.182 17.469 1 96.94 352 ALA A C 1
ATOM 2715 O O . ALA A 1 352 ? -18.281 1.741 18.609 1 96.94 352 ALA A O 1
ATOM 2716 N N . ASP A 1 353 ? -19.141 1.84 16.562 1 97.12 353 ASP A N 1
ATOM 2717 C CA . ASP A 1 353 ? -20.266 0.966 16.906 1 97.12 353 ASP A CA 1
ATOM 2718 C C . ASP A 1 353 ? -19.781 -0.431 17.281 1 97.12 353 ASP A C 1
ATOM 2720 O O . ASP A 1 353 ? -19.156 -1.117 16.469 1 97.12 353 ASP A O 1
ATOM 2724 N N . ARG A 1 354 ? -20.109 -0.869 18.469 1 93.56 354 ARG A N 1
ATOM 2725 C CA . ARG A 1 354 ? -19.766 -2.207 18.938 1 93.56 354 ARG A CA 1
ATOM 2726 C C . ARG A 1 354 ? -21 -2.938 19.469 1 93.56 354 ARG A C 1
ATOM 2728 O O . ARG A 1 354 ? -20.875 -3.965 20.125 1 93.56 354 ARG A O 1
ATOM 2735 N N . MET A 1 355 ? -22.109 -2.395 19.266 1 95.25 355 MET A N 1
ATOM 2736 C CA . MET A 1 355 ? -23.344 -3.018 19.734 1 95.25 355 MET A CA 1
ATOM 2737 C C . MET A 1 355 ? -23.609 -4.312 18.969 1 95.25 355 MET A C 1
ATOM 2739 O O . MET A 1 355 ? -23.266 -4.434 17.797 1 95.25 355 MET A O 1
ATOM 2743 N N . PRO A 1 356 ? -24.266 -5.238 19.672 1 96.31 356 PRO A N 1
ATOM 2744 C CA . PRO A 1 356 ? -24.641 -6.469 18.969 1 96.31 356 PRO A CA 1
ATOM 2745 C C . PRO A 1 356 ? -25.438 -6.199 17.688 1 96.31 356 PRO A C 1
ATOM 2747 O O . PRO A 1 356 ? -26.391 -5.406 17.703 1 96.31 356 PRO A O 1
ATOM 2750 N N . GLY A 1 357 ? -24.984 -6.781 16.703 1 96.5 357 GLY A N 1
ATOM 2751 C CA . GLY A 1 357 ? -25.656 -6.629 15.422 1 96.5 357 GLY A CA 1
ATOM 2752 C C . GLY A 1 357 ? -25.5 -5.242 14.828 1 96.5 357 GLY A C 1
ATOM 2753 O O . GLY A 1 357 ? -26.188 -4.891 13.867 1 96.5 357 GLY A O 1
ATOM 2754 N N . LEU A 1 358 ? -24.734 -4.367 15.469 1 97.88 358 LEU A N 1
ATOM 2755 C CA . LEU A 1 358 ? -24.453 -3.02 14.992 1 97.88 358 LEU A CA 1
ATOM 2756 C C . LEU A 1 358 ? -25.734 -2.184 14.938 1 97.88 358 LEU A C 1
ATOM 2758 O O . LEU A 1 358 ? -26.016 -1.54 13.922 1 97.88 358 LEU A O 1
ATOM 2762 N N . GLN A 1 359 ? -26.453 -2.258 16.031 1 97.19 359 GLN A N 1
ATOM 2763 C CA . GLN A 1 359 ? -27.766 -1.631 16.109 1 97.19 359 GLN A CA 1
ATOM 2764 C C . GLN A 1 359 ? -27.656 -0.109 16.125 1 97.19 359 GLN A C 1
ATOM 2766 O O . GLN A 1 359 ? -28.531 0.591 15.625 1 97.19 359 GLN A O 1
ATOM 2771 N N . PHE A 1 360 ? -26.609 0.382 16.672 1 97.19 360 PHE A N 1
ATOM 2772 C CA . PHE A 1 360 ? -26.406 1.825 16.641 1 97.19 360 PHE A CA 1
ATOM 2773 C C . PHE A 1 360 ? -26.297 2.328 15.203 1 97.19 360 PHE A C 1
ATOM 2775 O O . PHE A 1 360 ? -26.875 3.359 14.859 1 97.19 360 PHE A O 1
ATOM 2782 N N . THR A 1 361 ? -25.547 1.64 14.383 1 98.25 361 THR A N 1
ATOM 2783 C CA . THR A 1 361 ? -25.438 1.97 12.969 1 98.25 361 THR A CA 1
ATOM 2784 C C . THR A 1 361 ? -26.797 1.945 12.289 1 98.25 361 THR A C 1
ATOM 2786 O O . THR A 1 361 ? -27.156 2.877 11.562 1 98.25 361 THR A O 1
ATOM 2789 N N . ARG A 1 362 ? -27.531 0.898 12.531 1 98 362 ARG A N 1
ATOM 2790 C CA . ARG A 1 362 ? -28.859 0.77 11.961 1 98 362 ARG A CA 1
ATOM 2791 C C . ARG A 1 362 ? -29.75 1.949 12.359 1 98 362 ARG A C 1
ATOM 2793 O O . ARG A 1 362 ? -30.375 2.574 11.508 1 98 362 ARG A O 1
ATOM 2800 N N . GLY A 1 363 ? -29.781 2.258 13.656 1 97.88 363 GLY A N 1
ATOM 2801 C CA . GLY A 1 363 ? -30.609 3.35 14.164 1 97.88 363 GLY A CA 1
ATOM 2802 C C . GLY A 1 363 ? -30.203 4.703 13.609 1 97.88 363 GLY A C 1
ATOM 2803 O O . GLY A 1 363 ? -31.062 5.523 13.273 1 97.88 363 GLY A O 1
ATOM 2804 N N . THR A 1 364 ? -28.922 4.93 13.523 1 97.94 364 THR A N 1
ATOM 2805 C CA . THR A 1 364 ? -28.406 6.203 13.039 1 97.94 364 THR A CA 1
ATOM 2806 C C . THR A 1 364 ? -28.75 6.406 11.57 1 97.94 364 THR A C 1
ATOM 2808 O O . THR A 1 364 ? -29.219 7.48 11.172 1 97.94 364 THR A O 1
ATOM 2811 N N . ILE A 1 365 ? -28.578 5.379 10.727 1 98.25 365 ILE A N 1
ATOM 2812 C CA . ILE A 1 365 ? -28.859 5.457 9.305 1 98.25 365 ILE A CA 1
ATOM 2813 C C . ILE A 1 365 ? -30.359 5.656 9.094 1 98.25 365 ILE A C 1
ATOM 2815 O O . ILE A 1 365 ? -30.781 6.441 8.242 1 98.25 365 ILE A O 1
ATOM 2819 N N . ARG A 1 366 ? -31.125 4.93 9.859 1 98.06 366 ARG A N 1
ATOM 2820 C CA . ARG A 1 366 ? -32.562 5.078 9.781 1 98.06 366 ARG A CA 1
ATOM 2821 C C . ARG A 1 366 ? -33 6.5 10.141 1 98.06 366 ARG A C 1
ATOM 2823 O O . ARG A 1 366 ? -33.844 7.094 9.469 1 98.06 366 ARG A O 1
ATOM 2830 N N . ARG A 1 367 ? -32.5 7.047 11.156 1 97.88 367 ARG A N 1
ATOM 2831 C CA . ARG A 1 367 ? -32.844 8.391 11.625 1 97.88 367 ARG A CA 1
ATOM 2832 C C . ARG A 1 367 ? -32.406 9.445 10.609 1 97.88 367 ARG A C 1
ATOM 2834 O O . ARG A 1 367 ? -33.188 10.359 10.312 1 97.88 367 ARG A O 1
ATOM 2841 N N . LEU A 1 368 ? -31.25 9.344 10.047 1 97.62 368 LEU A N 1
ATOM 2842 C CA . LEU A 1 368 ? -30.688 10.375 9.188 1 97.62 368 LEU A CA 1
ATOM 2843 C C . LEU A 1 368 ? -31.25 10.281 7.777 1 97.62 368 LEU A C 1
ATOM 2845 O O . LEU A 1 368 ? -31.469 11.305 7.129 1 97.62 368 LEU A O 1
ATOM 2849 N N . PHE A 1 369 ? -31.484 9.016 7.301 1 97.81 369 PHE A N 1
ATOM 2850 C CA . PHE A 1 369 ? -31.75 8.867 5.871 1 97.81 369 PHE A CA 1
ATOM 2851 C C . PHE A 1 369 ? -33.062 8.117 5.633 1 97.81 369 PHE A C 1
ATOM 2853 O O . PHE A 1 369 ? -33.469 7.93 4.484 1 97.81 369 PHE A O 1
ATOM 2860 N N . GLY A 1 370 ? -33.656 7.602 6.648 1 97.25 370 GLY A N 1
ATOM 2861 C CA . GLY A 1 370 ? -34.938 6.926 6.527 1 97.25 370 GLY A CA 1
ATOM 2862 C C . GLY A 1 370 ? -34.844 5.527 5.945 1 97.25 370 GLY A C 1
ATOM 2863 O O . GLY A 1 370 ? -35.812 4.984 5.426 1 97.25 370 GLY A O 1
ATOM 2864 N N . VAL A 1 371 ? -33.719 4.938 5.91 1 97.81 371 VAL A N 1
ATOM 2865 C CA . VAL A 1 371 ? -33.5 3.607 5.348 1 97.81 371 VAL A CA 1
ATOM 2866 C C . VAL A 1 371 ? -33.188 2.615 6.473 1 97.81 371 VAL A C 1
ATOM 2868 O O . VAL A 1 371 ? -32.312 2.844 7.301 1 97.81 371 VAL A O 1
ATOM 2871 N N . ASP A 1 372 ? -33.938 1.555 6.543 1 97.69 372 ASP A N 1
ATOM 2872 C CA . ASP A 1 372 ? -33.688 0.486 7.504 1 97.69 372 ASP A CA 1
ATOM 2873 C C . ASP A 1 372 ? -32.781 -0.597 6.902 1 97.69 372 ASP A C 1
ATOM 2875 O O . ASP A 1 372 ? -33.25 -1.449 6.148 1 97.69 372 ASP A O 1
ATOM 2879 N N . VAL A 1 373 ? -31.578 -0.562 7.297 1 97.06 373 VAL A N 1
ATOM 2880 C CA . VAL A 1 373 ? -30.625 -1.561 6.805 1 97.06 373 VAL A CA 1
ATOM 2881 C C . VAL A 1 373 ? -30.734 -2.828 7.648 1 97.06 373 VAL A C 1
ATOM 2883 O O . VAL A 1 373 ? -30.062 -2.959 8.672 1 97.06 373 VAL A O 1
ATOM 2886 N N . HIS A 1 374 ? -31.344 -3.842 7.152 1 95.31 374 HIS A N 1
ATOM 2887 C CA . HIS A 1 374 ? -31.734 -5.004 7.938 1 95.31 374 HIS A CA 1
ATOM 2888 C C . HIS A 1 374 ? -30.578 -5.98 8.094 1 95.31 374 HIS A C 1
ATOM 2890 O O . HIS A 1 374 ? -30.391 -6.559 9.172 1 95.31 374 HIS A O 1
ATOM 2896 N N . GLU A 1 375 ? -29.828 -6.145 7.07 1 94.5 375 GLU A N 1
ATOM 2897 C CA . GLU A 1 375 ? -28.797 -7.168 7.082 1 94.5 375 GLU A CA 1
ATOM 2898 C C . GLU A 1 375 ? -27.578 -6.707 7.875 1 94.5 375 GLU A C 1
ATOM 2900 O O . GLU A 1 375 ? -27.031 -5.629 7.617 1 94.5 375 GLU A O 1
ATOM 2905 N N . VAL A 1 376 ? -27.109 -7.523 8.781 1 95.75 376 VAL A N 1
ATOM 2906 C CA . VAL A 1 376 ? -25.969 -7.211 9.633 1 95.75 376 VAL A CA 1
ATOM 2907 C C . VAL A 1 376 ? -24.703 -7.059 8.773 1 95.75 376 VAL A C 1
ATOM 2909 O O . VAL A 1 376 ? -23.859 -6.211 9.062 1 95.75 376 VAL A O 1
ATOM 2912 N N . ALA A 1 377 ? -24.562 -7.879 7.738 1 93.62 377 ALA A N 1
ATOM 2913 C CA . ALA A 1 377 ? -23.422 -7.812 6.844 1 93.62 377 ALA A CA 1
ATOM 2914 C C . ALA A 1 377 ? -23.312 -6.438 6.191 1 93.62 377 ALA A C 1
ATOM 2916 O O . ALA A 1 377 ? -22.203 -5.91 6.016 1 93.62 377 ALA A O 1
ATOM 2917 N N . ASP A 1 378 ? -24.453 -5.898 5.871 1 96.12 378 ASP A N 1
ATOM 2918 C CA . ASP A 1 378 ? -24.469 -4.57 5.262 1 96.12 378 ASP A CA 1
ATOM 2919 C C . ASP A 1 378 ? -24.078 -3.498 6.277 1 96.12 378 ASP A C 1
ATOM 2921 O O . ASP A 1 378 ? -23.359 -2.559 5.945 1 96.12 378 ASP A O 1
ATOM 2925 N N . ARG A 1 379 ? -24.594 -3.604 7.488 1 97.81 379 ARG A N 1
ATOM 2926 C CA . ARG A 1 379 ? -24.234 -2.666 8.547 1 97.81 379 ARG A CA 1
ATOM 2927 C C . ARG A 1 379 ? -22.734 -2.703 8.836 1 97.81 379 ARG A C 1
ATOM 2929 O O . ARG A 1 379 ? -22.125 -1.668 9.109 1 97.81 379 ARG A O 1
ATOM 2936 N N . ARG A 1 380 ? -22.203 -3.889 8.75 1 97.06 380 ARG A N 1
ATOM 2937 C CA . ARG A 1 380 ? -20.766 -4.043 8.945 1 97.06 380 ARG A CA 1
ATOM 2938 C C . ARG A 1 380 ? -19.984 -3.311 7.859 1 97.06 380 ARG A C 1
ATOM 2940 O O . ARG A 1 380 ? -18.969 -2.682 8.141 1 97.06 380 ARG A O 1
ATOM 2947 N N . VAL A 1 381 ? -20.469 -3.404 6.648 1 97.38 381 VAL A N 1
ATOM 2948 C CA . VAL A 1 381 ? -19.828 -2.715 5.535 1 97.38 381 VAL A CA 1
ATOM 2949 C C . VAL A 1 381 ? -19.828 -1.209 5.785 1 97.38 381 VAL A C 1
ATOM 2951 O O . VAL A 1 381 ? -18.812 -0.54 5.617 1 97.38 381 VAL A O 1
ATOM 2954 N N . ILE A 1 382 ? -20.938 -0.682 6.215 1 98.44 382 ILE A N 1
ATOM 2955 C CA . ILE A 1 382 ? -21.078 0.745 6.484 1 98.44 382 ILE A CA 1
ATOM 2956 C C . ILE A 1 382 ? -20.109 1.155 7.594 1 98.44 382 ILE A C 1
ATOM 2958 O O . ILE A 1 382 ? -19.391 2.152 7.461 1 98.44 382 ILE A O 1
ATOM 2962 N N . CYS A 1 383 ? -20.109 0.399 8.625 1 98.31 383 CYS A N 1
ATOM 2963 C CA . CYS A 1 383 ? -19.234 0.655 9.758 1 98.31 383 CYS A CA 1
ATOM 2964 C C . CYS A 1 383 ? -17.766 0.638 9.328 1 98.31 383 CYS A C 1
ATOM 2966 O O . CYS A 1 383 ? -17 1.53 9.688 1 98.31 383 CYS A O 1
ATOM 2968 N N . ASP A 1 384 ? -17.422 -0.353 8.562 1 98.06 384 ASP A N 1
ATOM 2969 C CA . ASP A 1 384 ? -16.047 -0.519 8.133 1 98.06 384 ASP A CA 1
ATOM 2970 C C . ASP A 1 384 ? -15.609 0.629 7.227 1 98.06 384 ASP A C 1
ATOM 2972 O O . ASP A 1 384 ? -14.453 1.057 7.27 1 98.06 384 ASP A O 1
ATOM 2976 N N . VAL A 1 385 ? -16.5 1.081 6.414 1 98.5 385 VAL A N 1
ATOM 2977 C CA . VAL A 1 385 ? -16.188 2.234 5.574 1 98.5 385 VAL A CA 1
ATOM 2978 C C . VAL A 1 385 ? -15.828 3.432 6.449 1 98.5 385 VAL A C 1
ATOM 2980 O O . VAL A 1 385 ? -14.836 4.113 6.199 1 98.5 385 VAL A O 1
ATOM 2983 N N . CYS A 1 386 ? -16.609 3.68 7.441 1 98.75 386 CYS A N 1
ATOM 2984 C CA . CYS A 1 386 ? -16.359 4.789 8.352 1 98.75 386 CYS A CA 1
ATOM 2985 C C . CYS A 1 386 ? -15.031 4.617 9.07 1 98.75 386 CYS A C 1
ATOM 2987 O O . CYS A 1 386 ? -14.289 5.582 9.25 1 98.75 386 CYS A O 1
ATOM 2989 N N . ARG A 1 387 ? -14.742 3.43 9.445 1 98.56 387 ARG A N 1
ATOM 2990 C CA . ARG A 1 387 ? -13.484 3.133 10.117 1 98.56 387 ARG A CA 1
ATOM 2991 C C . ARG A 1 387 ? -12.297 3.383 9.188 1 98.56 387 ARG A C 1
ATOM 2993 O O . ARG A 1 387 ? -11.258 3.887 9.617 1 98.56 387 ARG A O 1
ATOM 3000 N N . LEU A 1 388 ? -12.445 2.99 7.938 1 98.31 388 LEU A N 1
ATOM 3001 C CA . LEU A 1 388 ? -11.383 3.182 6.961 1 98.31 388 LEU A CA 1
ATOM 3002 C C . LEU A 1 388 ? -11.078 4.664 6.77 1 98.31 388 LEU A C 1
ATOM 3004 O O . LEU A 1 388 ? -9.914 5.066 6.75 1 98.31 388 LEU A O 1
ATOM 3008 N N . VAL A 1 389 ? -12.07 5.473 6.641 1 98.56 389 VAL A N 1
ATOM 3009 C CA . VAL A 1 389 ? -11.906 6.906 6.43 1 98.56 389 VAL A CA 1
ATOM 3010 C C . VAL A 1 389 ? -11.25 7.539 7.656 1 98.56 389 VAL A C 1
ATOM 3012 O O . VAL A 1 389 ? -10.297 8.305 7.531 1 98.56 389 VAL A O 1
ATOM 3015 N N . ARG A 1 390 ? -11.773 7.215 8.812 1 98.19 390 ARG A N 1
ATOM 3016 C CA . ARG A 1 390 ? -11.195 7.711 10.062 1 98.19 390 ARG A CA 1
ATOM 3017 C C . ARG A 1 390 ? -9.734 7.297 10.188 1 98.19 390 ARG A C 1
ATOM 3019 O O . ARG A 1 390 ? -8.883 8.109 10.57 1 98.19 390 ARG A O 1
ATOM 3026 N N . GLY A 1 391 ? -9.5 6.07 9.922 1 98.31 391 GLY A N 1
ATOM 3027 C CA . GLY A 1 391 ? -8.148 5.543 10.055 1 98.31 391 GLY A CA 1
ATOM 3028 C C . GLY A 1 391 ? -7.145 6.25 9.156 1 98.31 391 GLY A C 1
ATOM 3029 O O . GLY A 1 391 ? -6.055 6.605 9.609 1 98.31 391 GLY A O 1
ATOM 3030 N N . ARG A 1 392 ? -7.484 6.395 7.934 1 98 392 ARG A N 1
ATOM 3031 C CA . ARG A 1 392 ? -6.598 7.086 7.004 1 98 392 ARG A CA 1
ATOM 3032 C C . ARG A 1 392 ? -6.328 8.516 7.465 1 98 392 ARG A C 1
ATOM 3034 O O . ARG A 1 392 ? -5.203 9.008 7.352 1 98 392 ARG A O 1
ATOM 3041 N N . ALA A 1 393 ? -7.359 9.172 7.906 1 98.06 393 ALA A N 1
ATOM 3042 C CA . ALA A 1 393 ? -7.207 10.531 8.414 1 98.06 393 ALA A CA 1
ATOM 3043 C C . ALA A 1 393 ? -6.207 10.578 9.562 1 98.06 393 ALA A C 1
ATOM 3045 O O . ALA A 1 393 ? -5.348 11.461 9.609 1 98.06 393 ALA A O 1
ATOM 3046 N N . ALA A 1 394 ? -6.34 9.664 10.445 1 98.19 394 ALA A N 1
ATOM 3047 C CA . ALA A 1 394 ? -5.434 9.609 11.594 1 98.19 394 ALA A CA 1
ATOM 3048 C C . ALA A 1 394 ? -3.998 9.352 11.148 1 98.19 394 ALA A C 1
ATOM 3050 O O . ALA A 1 394 ? -3.062 9.961 11.672 1 98.19 394 ALA A O 1
ATOM 3051 N N . GLN A 1 395 ? -3.857 8.453 10.227 1 98 395 GLN A N 1
ATOM 3052 C CA . GLN A 1 395 ? -2.521 8.109 9.75 1 98 395 GLN A CA 1
ATOM 3053 C C . GLN A 1 395 ? -1.857 9.289 9.055 1 98 395 GLN A C 1
ATOM 3055 O O . GLN A 1 395 ? -0.698 9.609 9.328 1 98 395 GLN A O 1
ATOM 3060 N N . VAL A 1 396 ? -2.572 9.93 8.18 1 97.56 396 VAL A N 1
ATOM 3061 C CA . VAL A 1 396 ? -2.037 11.078 7.453 1 97.56 396 VAL A CA 1
ATOM 3062 C C . VAL A 1 396 ? -1.778 12.227 8.422 1 97.56 396 VAL A C 1
ATOM 3064 O O . VAL A 1 396 ? -0.773 12.938 8.305 1 97.56 396 VAL A O 1
ATOM 3067 N N . GLY A 1 397 ? -2.678 12.406 9.344 1 96.81 397 GLY A N 1
ATOM 3068 C CA . GLY A 1 397 ? -2.469 13.422 10.367 1 96.81 397 GLY A CA 1
ATOM 3069 C C . GLY A 1 397 ? -1.223 13.188 11.195 1 96.81 397 GLY A C 1
ATOM 3070 O O . GLY A 1 397 ? -0.47 14.117 11.477 1 96.81 397 GLY A O 1
ATOM 3071 N N . ALA A 1 398 ? -1.002 11.961 11.586 1 96.75 398 ALA A N 1
ATOM 3072 C CA . ALA A 1 398 ? 0.146 11.594 12.414 1 96.75 398 ALA A CA 1
ATOM 3073 C C . ALA A 1 398 ? 1.456 11.836 11.672 1 96.75 398 ALA A C 1
ATOM 3075 O O . ALA A 1 398 ? 2.461 12.211 12.273 1 96.75 398 ALA A O 1
ATOM 3076 N N . MET A 1 399 ? 1.415 11.547 10.414 1 94.75 399 MET A N 1
ATOM 3077 C CA . MET A 1 399 ? 2.609 11.742 9.594 1 94.75 399 MET A CA 1
ATOM 3078 C C . MET A 1 399 ? 3.041 13.203 9.602 1 94.75 399 MET A C 1
ATOM 3080 O O . MET A 1 399 ? 4.227 13.508 9.734 1 94.75 399 MET A O 1
ATOM 3084 N N . PHE A 1 400 ? 2.156 14.07 9.57 1 89.38 400 PHE A N 1
ATOM 3085 C CA . PHE A 1 400 ? 2.424 15.5 9.477 1 89.38 400 PHE A CA 1
ATOM 3086 C C . PHE A 1 400 ? 2.99 16.031 10.789 1 89.38 400 PHE A C 1
ATOM 3088 O O . PHE A 1 400 ? 3.736 17.016 10.805 1 89.38 400 PHE A O 1
ATOM 3095 N N . CYS A 1 401 ? 2.736 15.336 11.867 1 93.31 401 CYS A N 1
ATOM 3096 C CA . CYS A 1 401 ? 3.271 15.711 13.172 1 93.31 401 CYS A CA 1
ATOM 3097 C C . CYS A 1 401 ? 4.633 15.07 13.406 1 93.31 401 CYS A C 1
ATOM 3099 O O . CYS A 1 401 ? 5.438 15.586 14.195 1 93.31 401 CYS A O 1
ATOM 3101 N N . SER A 1 402 ? 4.895 14.016 12.742 1 96.25 402 SER A N 1
ATOM 3102 C CA . SER A 1 402 ? 6.105 13.234 12.977 1 96.25 402 SER A CA 1
ATOM 3103 C C . SER A 1 402 ? 7.277 13.766 12.164 1 96.25 402 SER A C 1
ATOM 3105 O O . SER A 1 402 ? 8.422 13.734 12.625 1 96.25 402 SER A O 1
ATOM 3107 N N . ALA A 1 403 ? 7 14.273 11.016 1 96.19 403 ALA A N 1
ATOM 3108 C CA . ALA A 1 403 ? 8.055 14.719 10.109 1 96.19 403 ALA A CA 1
ATOM 3109 C C . ALA A 1 403 ? 8.875 15.844 10.727 1 96.19 403 ALA A C 1
ATOM 3111 O O . ALA A 1 403 ? 10.102 15.82 10.688 1 96.19 403 ALA A O 1
ATOM 3112 N N . PRO A 1 404 ? 8.219 16.859 11.375 1 96.94 404 PRO A N 1
ATOM 3113 C CA . PRO A 1 404 ? 9 17.922 12.008 1 96.94 404 PRO A CA 1
ATOM 3114 C C . PRO A 1 404 ? 9.906 17.406 13.117 1 96.94 404 PRO A C 1
ATOM 3116 O O . PRO A 1 404 ? 11.008 17.938 13.32 1 96.94 404 PRO A O 1
ATOM 3119 N N . LEU A 1 405 ? 9.43 16.422 13.836 1 97.19 405 LEU A N 1
ATOM 3120 C CA . LEU A 1 405 ? 10.227 15.852 14.914 1 97.19 405 LEU A CA 1
ATOM 3121 C C . LEU A 1 405 ? 11.477 15.172 14.367 1 97.19 405 LEU A C 1
ATOM 3123 O O . LEU A 1 405 ? 12.555 15.289 14.953 1 97.19 405 LEU A O 1
ATOM 3127 N N . ILE A 1 406 ? 11.328 14.516 13.281 1 94.69 406 ILE A N 1
ATOM 3128 C CA . ILE A 1 406 ? 12.461 13.875 12.633 1 94.69 406 ILE A CA 1
ATOM 3129 C C . ILE A 1 406 ? 13.414 14.93 12.094 1 94.69 406 ILE A C 1
ATOM 3131 O O . ILE A 1 406 ? 14.633 14.828 12.258 1 94.69 406 ILE A O 1
ATOM 3135 N N . LYS A 1 407 ? 12.93 15.93 11.453 1 94.5 407 LYS A N 1
ATOM 3136 C CA . LYS A 1 407 ? 13.727 17 10.867 1 94.5 407 LYS A CA 1
ATOM 3137 C C . LYS A 1 407 ? 14.594 17.688 11.922 1 94.5 407 LYS A C 1
ATOM 3139 O O . LYS A 1 407 ? 15.734 18.047 11.648 1 94.5 407 LYS A O 1
ATOM 3144 N N . THR A 1 408 ? 14.039 17.875 13.109 1 95.31 408 THR A N 1
ATOM 3145 C CA . THR A 1 408 ? 14.711 18.641 14.148 1 95.31 408 THR A CA 1
ATOM 3146 C C . THR A 1 408 ? 15.414 17.719 15.141 1 95.31 408 THR A C 1
ATOM 3148 O O . THR A 1 408 ? 15.969 18.172 16.141 1 95.31 408 THR A O 1
ATOM 3151 N N . HIS A 1 409 ? 15.336 16.406 14.953 1 92.81 409 HIS A N 1
ATOM 3152 C CA . HIS A 1 409 ? 15.969 15.406 15.797 1 92.81 409 HIS A CA 1
ATOM 3153 C C . HIS A 1 409 ? 15.461 15.492 17.234 1 92.81 409 HIS A C 1
ATOM 3155 O O . HIS A 1 409 ? 16.25 15.477 18.172 1 92.81 409 HIS A O 1
ATOM 3161 N N . THR A 1 410 ? 14.164 15.68 17.359 1 92.88 410 THR A N 1
ATOM 3162 C CA . THR A 1 410 ? 13.562 15.805 18.672 1 92.88 410 THR A CA 1
ATOM 3163 C C . THR A 1 410 ? 12.633 14.625 18.969 1 92.88 410 THR A C 1
ATOM 3165 O O . THR A 1 410 ? 11.75 14.727 19.812 1 92.88 410 THR A O 1
ATOM 3168 N N . GLN A 1 411 ? 12.766 13.555 18.219 1 87.75 411 GLN A N 1
ATOM 3169 C CA . GLN A 1 411 ? 11.852 12.422 18.328 1 87.75 411 GLN A CA 1
ATOM 3170 C C . GLN A 1 411 ? 12.148 11.602 19.578 1 87.75 411 GLN A C 1
ATOM 3172 O O . GLN A 1 411 ? 11.359 10.734 19.969 1 87.75 411 GLN A O 1
ATOM 3177 N N . GLY A 1 412 ? 13.234 11.82 20.234 1 88.56 412 GLY A N 1
ATOM 3178 C CA . GLY A 1 412 ? 13.531 11.094 21.469 1 88.56 412 GLY A CA 1
ATOM 3179 C C . GLY A 1 412 ? 12.531 11.359 22.578 1 88.56 412 GLY A C 1
ATOM 3180 O O . GLY A 1 412 ? 12.078 10.43 23.25 1 88.56 412 GLY A O 1
ATOM 3181 N N . ARG A 1 413 ? 12.203 12.672 22.797 1 93.25 413 ARG A N 1
ATOM 3182 C CA . ARG A 1 413 ? 11.195 13.133 23.75 1 93.25 413 ARG A CA 1
ATOM 3183 C C . ARG A 1 413 ? 10.555 14.438 23.281 1 93.25 413 ARG A C 1
ATOM 3185 O O . ARG A 1 413 ? 11.242 15.438 23.094 1 93.25 413 ARG A O 1
ATOM 3192 N N . ALA A 1 414 ? 9.328 14.32 23.109 1 96.75 414 ALA A N 1
ATOM 3193 C CA . ALA A 1 414 ? 8.633 15.516 22.641 1 96.75 414 ALA A CA 1
ATOM 3194 C C . ALA A 1 414 ? 7.129 15.406 22.891 1 96.75 414 ALA A C 1
ATOM 3196 O O . ALA A 1 414 ? 6.605 14.312 23.109 1 96.75 414 ALA A O 1
ATOM 3197 N N . THR A 1 415 ? 6.543 16.531 22.969 1 97.62 415 THR A N 1
ATOM 3198 C CA . THR A 1 415 ? 5.09 16.625 23.062 1 97.62 415 THR A CA 1
ATOM 3199 C C . THR A 1 415 ? 4.516 17.328 21.828 1 97.62 415 THR A C 1
ATOM 3201 O O . THR A 1 415 ? 5.016 18.391 21.438 1 97.62 415 THR A O 1
ATOM 3204 N N . VAL A 1 416 ? 3.51 16.719 21.266 1 97.69 416 VAL A N 1
ATOM 3205 C CA . VAL A 1 416 ? 2.74 17.328 20.188 1 97.69 416 VAL A CA 1
ATOM 3206 C C . VAL A 1 416 ? 1.426 17.875 20.734 1 97.69 416 VAL A C 1
ATOM 3208 O O . VAL A 1 416 ? 0.603 17.125 21.266 1 97.69 416 VAL A O 1
ATOM 3211 N N . ALA A 1 417 ? 1.291 19.188 20.672 1 97 417 ALA A N 1
ATOM 3212 C CA . ALA A 1 417 ? 0.046 19.812 21.094 1 97 417 ALA A CA 1
ATOM 3213 C C . ALA A 1 417 ? -0.986 19.797 19.969 1 97 417 ALA A C 1
ATOM 3215 O O . ALA A 1 417 ? -0.745 20.344 18.891 1 97 417 ALA A O 1
ATOM 3216 N N . VAL A 1 418 ? -2.119 19.188 20.219 1 96.19 418 VAL A N 1
ATOM 3217 C CA . VAL A 1 418 ? -3.127 19.062 19.172 1 96.19 418 VAL A CA 1
ATOM 3218 C C . VAL A 1 418 ? -4.426 19.734 19.625 1 96.19 418 VAL A C 1
ATOM 3220 O O . VAL A 1 418 ? -4.879 19.531 20.75 1 96.19 418 VAL A O 1
ATOM 3223 N N . ASP A 1 419 ? -4.91 20.547 18.781 1 91.69 419 ASP A N 1
ATOM 3224 C CA . ASP A 1 419 ? -6.23 21.141 18.984 1 91.69 419 ASP A CA 1
ATOM 3225 C C . ASP A 1 419 ? -7.148 20.844 17.797 1 91.69 419 ASP A C 1
ATOM 3227 O O . ASP A 1 419 ? -6.672 20.531 16.703 1 91.69 419 ASP A O 1
ATOM 3231 N N . GLY A 1 420 ? -8.477 20.844 18.094 1 90.94 420 GLY A N 1
ATOM 3232 C CA . GLY A 1 420 ? -9.453 20.641 17.031 1 90.94 420 GLY A CA 1
ATOM 3233 C C . GLY A 1 420 ? -10.422 19.5 17.328 1 90.94 420 GLY A C 1
ATOM 3234 O O . GLY A 1 420 ? -10.07 18.547 18.031 1 90.94 420 GLY A O 1
ATOM 3235 N N . SER A 1 421 ? -11.508 19.562 16.75 1 91.94 421 SER A N 1
ATOM 3236 C CA . SER A 1 421 ? -12.633 18.688 17.062 1 91.94 421 SER A CA 1
ATOM 3237 C C . SER A 1 421 ? -12.359 17.25 16.609 1 91.94 421 SER A C 1
ATOM 3239 O O . SER A 1 421 ? -12.844 16.297 17.219 1 91.94 421 SER A O 1
ATOM 3241 N N . VAL A 1 422 ? -11.648 17.062 15.555 1 95.56 422 VAL A N 1
ATOM 3242 C CA . VAL A 1 422 ? -11.383 15.719 15.047 1 95.56 422 VAL A CA 1
ATOM 3243 C C . VAL A 1 422 ? -10.586 14.922 16.078 1 95.56 422 VAL A C 1
ATOM 3245 O O . VAL A 1 422 ? -10.93 13.789 16.406 1 95.56 422 VAL A O 1
ATOM 3248 N N . PHE A 1 423 ? -9.578 15.523 16.562 1 95.94 423 PHE A N 1
ATOM 3249 C CA . PHE A 1 423 ? -8.734 14.883 17.562 1 95.94 423 PHE A CA 1
ATOM 3250 C C . PHE A 1 423 ? -9.477 14.734 18.891 1 95.94 423 PHE A C 1
ATOM 3252 O O . PHE A 1 423 ? -9.344 13.719 19.578 1 95.94 423 PHE A O 1
ATOM 3259 N N . GLU A 1 424 ? -10.258 15.672 19.203 1 94.75 424 GLU A N 1
ATOM 3260 C CA . GLU A 1 424 ? -10.93 15.727 20.5 1 94.75 424 GLU A CA 1
ATOM 3261 C C . GLU A 1 424 ? -12.133 14.781 20.531 1 94.75 424 GLU A C 1
ATOM 3263 O O . GLU A 1 424 ? -12.375 14.117 21.547 1 94.75 424 GLU A O 1
ATOM 3268 N N . LYS A 1 425 ? -12.891 14.742 19.469 1 95 425 LYS A N 1
ATOM 3269 C CA . LYS A 1 425 ? -14.234 14.188 19.594 1 95 425 LYS A CA 1
ATOM 3270 C C . LYS A 1 425 ? -14.383 12.914 18.766 1 95 425 LYS A C 1
ATOM 3272 O O . LYS A 1 425 ? -15.289 12.117 19 1 95 425 LYS A O 1
ATOM 3277 N N . LEU A 1 426 ? -13.633 12.742 17.75 1 96.06 426 LEU A N 1
ATOM 3278 C CA . LEU A 1 426 ? -13.789 11.57 16.891 1 96.06 426 LEU A CA 1
ATOM 3279 C C . LEU A 1 426 ? -13.32 10.305 17.609 1 96.06 426 LEU A C 1
ATOM 3281 O O . LEU A 1 426 ? -12.148 10.195 17.969 1 96.06 426 LEU A O 1
ATOM 3285 N N . PRO A 1 427 ? -14.188 9.336 17.75 1 95.44 427 PRO A N 1
ATOM 3286 C CA . PRO A 1 427 ? -13.836 8.133 18.516 1 95.44 427 PRO A CA 1
ATOM 3287 C C . PRO A 1 427 ? -12.641 7.387 17.922 1 95.44 427 PRO A C 1
ATOM 3289 O O . PRO A 1 427 ? -12.562 7.199 16.719 1 95.44 427 PRO A O 1
ATOM 3292 N N . SER A 1 428 ? -11.719 7.039 18.797 1 95.88 428 SER A N 1
ATOM 3293 C CA . SER A 1 428 ? -10.562 6.195 18.5 1 95.88 428 SER A CA 1
ATOM 3294 C C . SER A 1 428 ? -9.523 6.945 17.672 1 95.88 428 SER A C 1
ATOM 3296 O O . SER A 1 428 ? -8.453 6.41 17.375 1 95.88 428 SER A O 1
ATOM 3298 N N . PHE A 1 429 ? -9.82 8.133 17.297 1 97.44 429 PHE A N 1
ATOM 3299 C CA . PHE A 1 429 ? -8.891 8.883 16.469 1 97.44 429 PHE A CA 1
ATOM 3300 C C . PHE A 1 429 ? -7.57 9.102 17.188 1 97.44 429 PHE A C 1
ATOM 3302 O O . PHE A 1 429 ? -6.5 8.883 16.625 1 97.44 429 PHE A O 1
ATOM 3309 N N . ARG A 1 430 ? -7.621 9.516 18.469 1 96.38 430 ARG A N 1
ATOM 3310 C CA . ARG A 1 430 ? -6.43 9.812 19.25 1 96.38 430 ARG A CA 1
ATOM 3311 C C . ARG A 1 430 ? -5.52 8.594 19.344 1 96.38 430 ARG A C 1
ATOM 3313 O O . ARG A 1 430 ? -4.301 8.703 19.219 1 96.38 430 ARG A O 1
ATOM 3320 N N . ARG A 1 431 ? -6.117 7.531 19.609 1 96.94 431 ARG A N 1
ATOM 3321 C CA . ARG A 1 431 ? -5.348 6.297 19.734 1 96.94 431 ARG A CA 1
ATOM 3322 C C . ARG A 1 431 ? -4.656 5.953 18.422 1 96.94 431 ARG A C 1
ATOM 3324 O O . ARG A 1 431 ? -3.465 5.641 18.406 1 96.94 431 ARG A O 1
ATOM 3331 N N . LEU A 1 432 ? -5.438 5.961 17.344 1 97.19 432 LEU A N 1
ATOM 3332 C CA . LEU A 1 432 ? -4.887 5.641 16.031 1 97.19 432 LEU A CA 1
ATOM 3333 C C . LEU A 1 432 ? -3.785 6.625 15.648 1 97.19 432 LEU A C 1
ATOM 3335 O O . LEU A 1 432 ? -2.773 6.238 15.055 1 97.19 432 LEU A O 1
ATOM 3339 N N . PHE A 1 433 ? -4.035 7.863 15.977 1 97.44 433 PHE A N 1
ATOM 3340 C CA . PHE A 1 433 ? -3.074 8.938 15.742 1 97.44 433 PHE A CA 1
ATOM 3341 C C . PHE A 1 433 ? -1.762 8.648 16.469 1 97.44 433 PHE A C 1
ATOM 3343 O O . PHE A 1 433 ? -0.694 8.656 15.852 1 97.44 433 PHE A O 1
ATOM 3350 N N . GLN A 1 434 ? -1.812 8.336 17.719 1 96.56 434 GLN A N 1
ATOM 3351 C CA . GLN A 1 434 ? -0.648 8.039 18.547 1 96.56 434 GLN A CA 1
ATOM 3352 C C . GLN A 1 434 ? 0.061 6.777 18.062 1 96.56 434 GLN A C 1
ATOM 3354 O O . GLN A 1 434 ? 1.29 6.746 17.969 1 96.56 434 GLN A O 1
ATOM 3359 N N . ASP A 1 435 ? -0.705 5.781 17.781 1 96.12 435 ASP A N 1
ATOM 3360 C CA . ASP A 1 435 ? -0.137 4.527 17.297 1 96.12 435 ASP A CA 1
ATOM 3361 C C . ASP A 1 435 ? 0.646 4.742 16.016 1 96.12 435 ASP A C 1
ATOM 3363 O O . ASP A 1 435 ? 1.706 4.145 15.812 1 96.12 435 ASP A O 1
ATOM 3367 N N . THR A 1 436 ? 0.084 5.488 15.133 1 97 436 THR A N 1
ATOM 3368 C CA . THR A 1 436 ? 0.736 5.766 13.859 1 97 436 THR A CA 1
ATOM 3369 C C . THR A 1 436 ? 2.029 6.547 14.078 1 97 436 THR A C 1
ATOM 3371 O O . THR A 1 436 ? 3.043 6.27 13.43 1 97 436 THR A O 1
ATOM 3374 N N . MET A 1 437 ? 2.023 7.527 15 1 96.31 437 MET A N 1
ATOM 3375 C CA . MET A 1 437 ? 3.248 8.25 15.336 1 96.31 437 MET A CA 1
ATOM 3376 C C . MET A 1 437 ? 4.328 7.289 15.828 1 96.31 437 MET A C 1
ATOM 3378 O O . MET A 1 437 ? 5.488 7.395 15.43 1 96.31 437 MET A O 1
ATOM 3382 N N . ASN A 1 438 ? 3.893 6.371 16.656 1 95.69 438 ASN A N 1
ATOM 3383 C CA . ASN A 1 438 ? 4.828 5.379 17.172 1 95.69 438 ASN A CA 1
ATOM 3384 C C . ASN A 1 438 ? 5.41 4.52 16.062 1 95.69 438 ASN A C 1
ATOM 3386 O O . ASN A 1 438 ? 6.586 4.152 16.094 1 95.69 438 ASN A O 1
ATOM 3390 N N . THR A 1 439 ? 4.578 4.211 15.148 1 95.12 439 THR A N 1
ATOM 3391 C CA . THR A 1 439 ? 5.02 3.408 14.008 1 95.12 439 THR A CA 1
ATOM 3392 C C . THR A 1 439 ? 6.047 4.172 13.18 1 95.12 439 THR A C 1
ATOM 3394 O O . THR A 1 439 ? 7.043 3.598 12.734 1 95.12 439 THR A O 1
ATOM 3397 N N . ILE A 1 440 ? 5.812 5.414 12.93 1 95.94 440 ILE A N 1
ATOM 3398 C CA . ILE A 1 440 ? 6.68 6.25 12.102 1 95.94 440 ILE A CA 1
ATOM 3399 C C . ILE A 1 440 ? 8 6.492 12.82 1 95.94 440 ILE A C 1
ATOM 3401 O O . ILE A 1 440 ? 9.07 6.367 12.227 1 95.94 440 ILE A O 1
ATOM 3405 N N . LEU A 1 441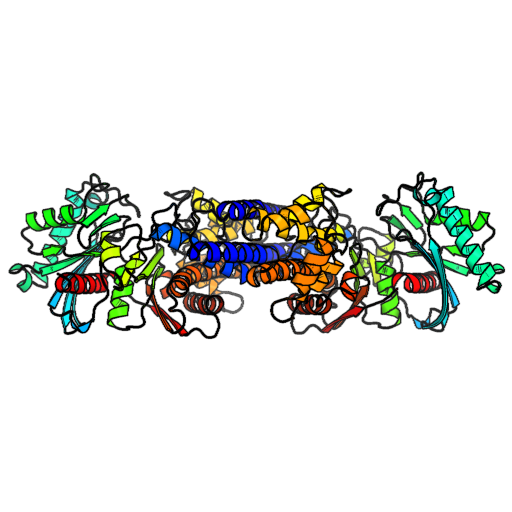 ? 7.918 6.797 14.133 1 95.44 441 LEU A N 1
ATOM 3406 C CA . LEU A 1 441 ? 9.078 7.273 14.875 1 95.44 441 LEU A CA 1
ATOM 3407 C C . LEU A 1 441 ? 9.859 6.105 15.469 1 95.44 441 LEU A C 1
ATOM 3409 O O . LEU A 1 441 ? 11.039 6.238 15.789 1 95.44 441 LEU A O 1
ATOM 3413 N N . GLY A 1 442 ? 9.211 4.965 15.602 1 90.38 442 GLY A N 1
ATOM 3414 C CA . GLY A 1 442 ? 9.859 3.801 16.188 1 90.38 442 GLY A CA 1
ATOM 3415 C C . GLY A 1 442 ? 9.508 3.586 17.641 1 90.38 442 GLY A C 1
ATOM 3416 O O . GLY A 1 442 ? 9.07 4.512 18.328 1 90.38 442 GLY A O 1
ATOM 3417 N N . PRO A 1 443 ? 9.727 2.434 18.047 1 82.5 443 PRO A N 1
ATOM 3418 C CA . PRO A 1 443 ? 9.312 2.059 19.406 1 82.5 443 PRO A CA 1
ATOM 3419 C C . PRO A 1 443 ? 10.125 2.768 20.484 1 82.5 443 PRO A C 1
ATOM 3421 O O . PRO A 1 443 ? 9.672 2.889 21.625 1 82.5 443 PRO A O 1
ATOM 3424 N N . GLU A 1 444 ? 11.227 3.303 20.219 1 86.69 444 GLU A N 1
ATOM 3425 C CA . GLU A 1 444 ? 12.109 3.914 21.203 1 86.69 444 GLU A CA 1
ATOM 3426 C C . GLU A 1 444 ? 11.742 5.375 21.453 1 86.69 444 GLU A C 1
ATOM 3428 O O . GLU A 1 444 ? 12.203 5.992 22.406 1 86.69 444 GLU A O 1
ATOM 3433 N N . CYS A 1 445 ? 10.883 5.855 20.641 1 88.75 445 CYS A N 1
ATOM 3434 C CA . CYS A 1 445 ? 10.547 7.27 20.766 1 88.75 445 CYS A CA 1
ATOM 3435 C C . CYS A 1 445 ? 9.531 7.496 21.875 1 88.75 445 CYS A C 1
ATOM 3437 O O . CYS A 1 445 ? 8.648 6.668 22.094 1 88.75 445 CYS A O 1
ATOM 3439 N N . ASP A 1 446 ? 9.766 8.578 22.641 1 93.5 446 ASP A N 1
ATOM 3440 C CA . ASP A 1 446 ? 8.844 9.016 23.672 1 93.5 446 ASP A CA 1
ATOM 3441 C C . ASP A 1 446 ? 8.133 10.312 23.266 1 93.5 446 ASP A C 1
ATOM 3443 O O . ASP A 1 446 ? 8.438 11.383 23.797 1 93.5 446 ASP A O 1
ATOM 3447 N N . VAL A 1 447 ? 7.285 10.227 22.359 1 96.06 447 VAL A N 1
ATOM 3448 C CA . VAL A 1 447 ? 6.516 11.367 21.859 1 96.06 447 VAL A CA 1
ATOM 3449 C C . VAL A 1 447 ? 5.035 11.164 22.172 1 96.06 447 VAL A C 1
ATOM 3451 O O . VAL A 1 447 ? 4.477 10.102 21.922 1 96.06 447 VAL A O 1
ATOM 3454 N N . LYS A 1 448 ? 4.441 12.148 22.766 1 96.25 448 LYS A N 1
ATOM 3455 C CA . LYS A 1 448 ? 3.027 12.07 23.125 1 96.25 448 LYS A CA 1
ATOM 3456 C C . LYS A 1 448 ? 2.227 13.18 22.453 1 96.25 448 LYS A C 1
ATOM 3458 O O . LYS A 1 448 ? 2.678 14.328 22.391 1 96.25 448 LYS A O 1
ATOM 3463 N N . ALA A 1 449 ? 1.093 12.867 21.969 1 96.56 449 ALA A N 1
ATOM 3464 C CA . ALA A 1 449 ? 0.128 13.852 21.484 1 96.56 449 ALA A CA 1
ATOM 3465 C C . ALA A 1 449 ? -0.869 14.227 22.562 1 96.56 449 ALA A C 1
ATOM 3467 O O . ALA A 1 449 ? -1.517 13.359 23.156 1 96.56 449 ALA A O 1
ATOM 3468 N N . GLU A 1 450 ? -0.938 15.469 22.844 1 95.81 450 GLU A N 1
ATOM 3469 C CA . GLU A 1 450 ? -1.806 15.93 23.922 1 95.81 450 GLU A CA 1
ATOM 3470 C C . GLU A 1 450 ? -2.775 17 23.438 1 95.81 450 GLU A C 1
ATOM 3472 O O . GLU A 1 450 ? -2.406 17.859 22.625 1 95.81 450 GLU A O 1
ATOM 3477 N N . LEU A 1 451 ? -3.955 16.922 23.953 1 94.06 451 LEU A N 1
ATOM 3478 C CA . LEU A 1 451 ? -4.977 17.891 23.594 1 94.06 451 LEU A CA 1
ATOM 3479 C C . LEU A 1 451 ? -4.668 19.25 24.219 1 94.06 451 LEU A C 1
ATOM 3481 O O . LEU A 1 451 ? -4.418 19.344 25.438 1 94.06 451 LEU A O 1
ATOM 3485 N N . ALA A 1 452 ? -4.52 20.266 23.438 1 89.38 452 ALA A N 1
ATOM 3486 C CA . ALA A 1 452 ? -4.406 21.656 23.875 1 89.38 452 ALA A CA 1
ATOM 3487 C C . ALA A 1 452 ? -5.676 22.438 23.562 1 89.38 452 ALA A C 1
ATOM 3489 O O . ALA A 1 452 ? -5.707 23.219 22.609 1 89.38 452 ALA A O 1
ATOM 3490 N N . LYS A 1 453 ? -6.625 22.281 24.391 1 82.19 453 LYS A N 1
ATOM 3491 C CA . LYS A 1 453 ? -7.922 22.906 24.156 1 82.19 453 LYS A CA 1
ATOM 3492 C C . LYS A 1 453 ? -7.816 24.422 24.203 1 82.19 453 LYS A C 1
ATOM 3494 O O . LYS A 1 453 ? -7.219 24.984 25.141 1 82.19 453 LYS A O 1
ATOM 3499 N N . ASP A 1 454 ? -8.383 25.188 23.266 1 75.12 454 ASP A N 1
ATOM 3500 C CA . ASP A 1 454 ? -8.422 26.641 23.172 1 75.12 454 ASP A CA 1
ATOM 3501 C C . ASP A 1 454 ? -7.008 27.234 23.156 1 75.12 454 ASP A C 1
ATOM 3503 O O . ASP A 1 454 ? -6.77 28.312 23.688 1 75.12 454 ASP A O 1
ATOM 3507 N N . GLY A 1 455 ? -6.164 26.5 22.656 1 77.5 455 GLY A N 1
ATOM 3508 C CA . GLY A 1 455 ? -4.766 26.891 22.641 1 77.5 455 GLY A CA 1
ATOM 3509 C C . GLY A 1 455 ? -4.516 28.156 21.828 1 77.5 455 GLY A C 1
ATOM 3510 O O . GLY A 1 455 ? -3.635 28.953 22.172 1 77.5 455 GLY A O 1
ATOM 3511 N N . SER A 1 456 ? -5.363 28.359 20.891 1 79.81 456 SER A N 1
ATOM 3512 C CA . SER A 1 456 ? -5.137 29.516 20.016 1 79.81 456 SER A CA 1
ATOM 3513 C C . SER A 1 456 ? -5.352 30.828 20.75 1 79.81 456 SER A C 1
ATOM 3515 O O . SER A 1 456 ? -4.586 31.781 20.578 1 79.81 456 SER A O 1
ATOM 3517 N N . GLY A 1 457 ? -6.344 30.891 21.641 1 79.06 457 GLY A N 1
ATOM 3518 C CA . GLY A 1 457 ? -6.648 32.125 22.359 1 79.06 457 GLY A CA 1
ATOM 3519 C C . GLY A 1 457 ? -5.613 32.469 23.422 1 79.06 457 GLY A C 1
ATOM 3520 O O . GLY A 1 457 ? -5.008 33.531 23.375 1 79.06 457 GLY A O 1
ATOM 3521 N N . ILE A 1 458 ? -5.355 31.547 24.25 1 84.88 458 ILE A N 1
ATOM 3522 C CA . ILE A 1 458 ? -4.375 31.734 25.312 1 84.88 458 ILE A CA 1
ATOM 3523 C C . ILE A 1 458 ? -2.984 31.906 24.703 1 84.88 458 ILE A C 1
ATOM 3525 O O . ILE A 1 458 ? -2.18 32.719 25.203 1 84.88 458 ILE A O 1
ATOM 3529 N N . GLY A 1 459 ? -2.811 31.219 23.672 1 90.25 459 GLY A N 1
ATOM 3530 C CA . GLY A 1 459 ? -1.529 31.266 22.984 1 90.25 459 GLY A CA 1
ATOM 3531 C C . GLY A 1 459 ? -1.186 32.656 22.453 1 90.25 459 GLY A C 1
ATOM 3532 O O . GLY A 1 459 ? -0.031 33.062 22.516 1 90.25 459 GLY A O 1
ATOM 3533 N N . ALA A 1 460 ? -2.215 33.281 21.938 1 89.44 460 ALA A N 1
ATOM 3534 C CA . ALA A 1 460 ? -1.985 34.625 21.422 1 89.44 460 ALA A CA 1
ATOM 3535 C C . ALA A 1 460 ? -1.555 35.594 22.516 1 89.44 460 ALA A C 1
ATOM 3537 O O . ALA A 1 460 ? -0.754 36.5 22.297 1 89.44 460 ALA A O 1
ATOM 3538 N N . ALA A 1 461 ? -2.076 35.375 23.688 1 88.38 461 ALA A N 1
ATOM 3539 C CA . ALA A 1 461 ? -1.659 36.188 24.844 1 88.38 461 ALA A CA 1
ATOM 3540 C C . ALA A 1 461 ? -0.204 35.906 25.203 1 88.38 461 ALA A C 1
ATOM 3542 O O . ALA A 1 461 ? 0.566 36.844 25.469 1 88.38 461 ALA A O 1
ATOM 3543 N N . PHE A 1 462 ? 0.135 34.688 25.234 1 90.56 462 PHE A N 1
ATOM 3544 C CA . PHE A 1 462 ? 1.502 34.281 25.547 1 90.56 462 PHE A CA 1
ATOM 3545 C C . PHE A 1 462 ? 2.471 34.781 24.484 1 90.56 462 PHE A C 1
ATOM 3547 O O . PHE A 1 462 ? 3.58 35.219 24.797 1 90.56 462 PHE A O 1
ATOM 3554 N N . ILE A 1 463 ? 2.049 34.719 23.281 1 92.5 463 ILE A N 1
ATOM 3555 C CA . ILE A 1 463 ? 2.865 35.219 22.172 1 92.5 463 ILE A CA 1
ATOM 3556 C C . ILE A 1 463 ? 3.105 36.719 22.344 1 92.5 463 ILE A C 1
ATOM 3558 O O . ILE A 1 463 ? 4.215 37.188 22.109 1 92.5 463 ILE A O 1
ATOM 3562 N N . SER A 1 464 ? 2.072 37.406 22.734 1 91.75 464 SER A N 1
ATOM 3563 C CA . SER A 1 464 ? 2.205 38.812 23.016 1 91.75 464 SER A CA 1
ATOM 3564 C C . SER A 1 464 ? 3.238 39.062 24.109 1 91.75 464 SER A C 1
ATOM 3566 O O . SER A 1 464 ? 4.051 40 24 1 91.75 464 SER A O 1
ATOM 3568 N N . ALA A 1 465 ? 3.174 38.281 25.094 1 89.81 465 ALA A N 1
ATOM 3569 C CA . ALA A 1 465 ? 4.121 38.406 26.203 1 89.81 465 ALA A CA 1
ATOM 3570 C C . ALA A 1 465 ? 5.555 38.219 25.719 1 89.81 465 ALA A C 1
ATOM 3572 O O . ALA A 1 465 ? 6.457 38.969 26.094 1 89.81 465 ALA A O 1
ATOM 3573 N N . LEU A 1 466 ? 5.738 37.219 24.938 1 89.38 466 LEU A N 1
ATOM 3574 C CA . LEU A 1 466 ? 7.062 36.906 24.406 1 89.38 466 LEU A CA 1
ATOM 3575 C C . LEU A 1 466 ? 7.551 38.031 23.484 1 89.38 466 LEU A C 1
ATOM 3577 O O . LEU A 1 466 ? 8.734 38.375 23.5 1 89.38 466 LEU A O 1
ATOM 3581 N N . ALA A 1 467 ? 6.625 38.531 22.703 1 88.88 467 ALA A N 1
ATOM 3582 C CA . ALA A 1 467 ? 6.973 39.594 21.766 1 88.88 467 ALA A CA 1
ATOM 3583 C C . ALA A 1 467 ? 7.379 40.875 22.484 1 88.88 467 ALA A C 1
ATOM 3585 O O . ALA A 1 467 ? 8.32 41.562 22.078 1 88.88 467 ALA A O 1
ATOM 3586 N N . VAL A 1 468 ? 6.684 41.219 23.531 1 87.69 468 VAL A N 1
ATOM 3587 C CA . VAL A 1 468 ? 6.957 42.438 24.297 1 87.69 468 VAL A CA 1
ATOM 3588 C C . VAL A 1 468 ? 8.305 42.312 25.016 1 87.69 468 VAL A C 1
ATOM 3590 O O . VAL A 1 468 ? 9.062 43.281 25.094 1 87.69 468 VAL A O 1
ATOM 3593 N N . ASN A 1 469 ? 8.578 41.156 25.453 1 81.62 469 ASN A N 1
ATOM 3594 C CA . ASN A 1 469 ? 9.812 40.938 26.188 1 81.62 469 ASN A CA 1
ATOM 3595 C C . ASN A 1 469 ? 11.023 40.844 25.266 1 81.62 469 ASN A C 1
ATOM 3597 O O . ASN A 1 469 ? 12.156 41.031 25.688 1 81.62 469 ASN A O 1
ATOM 3601 N N . ASP A 1 470 ? 10.852 40.438 24.078 1 75.19 470 ASP A N 1
ATOM 3602 C CA . ASP A 1 470 ? 11.922 40.312 23.094 1 75.19 470 ASP A CA 1
ATOM 3603 C C . ASP A 1 470 ? 12.359 41.688 22.594 1 75.19 470 ASP A C 1
ATOM 3605 O O . ASP A 1 470 ? 13.438 41.844 22.016 1 75.19 470 ASP A O 1
ATOM 3609 N N . LYS A 1 471 ? 11.641 42.75 22.656 1 66.5 471 LYS A N 1
ATOM 3610 C CA . LYS A 1 471 ? 12.016 44.094 22.266 1 66.5 471 LYS A CA 1
ATOM 3611 C C . LYS A 1 471 ? 12.844 44.781 23.359 1 66.5 471 LYS A C 1
ATOM 3613 O O . LYS A 1 471 ? 12.648 44.5 24.547 1 66.5 471 LYS A O 1
ATOM 3618 N N . MET B 1 1 ? -0.626 4.488 -10.609 1 48.72 1 MET B N 1
ATOM 3619 C CA . MET B 1 1 ? 0.371 4.391 -9.547 1 48.72 1 MET B CA 1
ATOM 3620 C C . MET B 1 1 ? 1.782 4.477 -10.117 1 48.72 1 MET B C 1
ATOM 3622 O O . MET B 1 1 ? 2.611 5.242 -9.625 1 48.72 1 MET B O 1
ATOM 3626 N N . SER B 1 2 ? 1.878 3.838 -11.297 1 55.06 2 SER B N 1
ATOM 3627 C CA . SER B 1 2 ? 3.236 3.762 -11.828 1 55.06 2 SER B CA 1
ATOM 3628 C C . SER B 1 2 ? 3.691 5.109 -12.375 1 55.06 2 SER B C 1
ATOM 3630 O O . SER B 1 2 ? 4.828 5.527 -12.148 1 55.06 2 SER B O 1
ATOM 3632 N N . ASN B 1 3 ? 2.68 5.816 -12.789 1 62.78 3 ASN B N 1
ATOM 3633 C CA . ASN B 1 3 ? 3.08 7.086 -13.391 1 62.78 3 ASN B CA 1
ATOM 3634 C C . ASN B 1 3 ? 3.398 8.133 -12.328 1 62.78 3 ASN B C 1
ATOM 3636 O O . ASN B 1 3 ? 4.344 8.914 -12.477 1 62.78 3 ASN B O 1
ATOM 3640 N N . ARG B 1 4 ? 2.666 7.957 -11.336 1 69.56 4 ARG B N 1
ATOM 3641 C CA . ARG B 1 4 ? 2.904 8.906 -10.258 1 69.56 4 ARG B CA 1
ATOM 3642 C C . ARG B 1 4 ? 4.281 8.695 -9.633 1 69.56 4 ARG B C 1
ATOM 3644 O O . ARG B 1 4 ? 4.992 9.664 -9.344 1 69.56 4 ARG B O 1
ATOM 3651 N N . LEU B 1 5 ? 4.574 7.523 -9.547 1 70.06 5 LEU B N 1
ATOM 3652 C CA . LEU B 1 5 ? 5.863 7.199 -8.953 1 70.06 5 LEU B CA 1
ATOM 3653 C C . LEU B 1 5 ? 7.012 7.641 -9.852 1 70.06 5 LEU B C 1
ATOM 3655 O O . LEU B 1 5 ? 8.008 8.195 -9.383 1 70.06 5 LEU B O 1
ATOM 3659 N N . ASN B 1 6 ? 6.77 7.359 -11.086 1 73.94 6 ASN B N 1
ATOM 3660 C CA . ASN B 1 6 ? 7.801 7.797 -12.023 1 73.94 6 ASN B CA 1
ATOM 3661 C C . ASN B 1 6 ? 7.965 9.312 -12.008 1 73.94 6 ASN B C 1
ATOM 3663 O O . ASN B 1 6 ? 9.086 9.82 -12.094 1 73.94 6 ASN B O 1
ATOM 3667 N N . ASN B 1 7 ? 6.91 9.93 -11.852 1 82.38 7 ASN B N 1
ATOM 3668 C CA . ASN B 1 7 ? 6.957 11.383 -11.797 1 82.38 7 ASN B CA 1
ATOM 3669 C C . ASN B 1 7 ? 7.633 11.875 -10.523 1 82.38 7 ASN B C 1
ATOM 3671 O O . ASN B 1 7 ? 8.406 12.836 -10.555 1 82.38 7 ASN B O 1
ATOM 3675 N N . LEU B 1 8 ? 7.406 11.156 -9.492 1 89 8 LEU B N 1
ATOM 3676 C CA . LEU B 1 8 ? 8.055 11.5 -8.234 1 89 8 LEU B CA 1
ATOM 3677 C C . LEU B 1 8 ? 9.57 11.312 -8.328 1 89 8 LEU B C 1
ATOM 3679 O O . LEU B 1 8 ? 10.336 12.18 -7.914 1 89 8 LEU B O 1
ATOM 3683 N N . MET B 1 9 ? 9.961 10.195 -8.914 1 89.69 9 MET B N 1
ATOM 3684 C CA . MET B 1 9 ? 11.383 9.883 -9.031 1 89.69 9 MET B CA 1
ATOM 3685 C C . MET B 1 9 ? 12.102 10.93 -9.867 1 89.69 9 MET B C 1
ATOM 3687 O O . MET B 1 9 ? 13.195 11.375 -9.516 1 89.69 9 MET B O 1
ATOM 3691 N N . GLN B 1 10 ? 11.461 11.359 -10.883 1 87.12 10 GLN B N 1
ATOM 3692 C CA . GLN B 1 10 ? 12.031 12.406 -11.727 1 87.12 10 GLN B CA 1
ATOM 3693 C C . GLN B 1 10 ? 12.094 13.734 -10.977 1 87.12 10 GLN B C 1
ATOM 3695 O O . GLN B 1 10 ? 13.062 14.484 -11.109 1 87.12 10 GLN B O 1
ATOM 3700 N N . HIS B 1 11 ? 11.07 13.969 -10.219 1 88.69 11 HIS B N 1
ATOM 3701 C CA . HIS B 1 11 ? 10.961 15.203 -9.461 1 88.69 11 HIS B CA 1
ATOM 3702 C C . HIS B 1 11 ? 12.07 15.32 -8.422 1 88.69 11 HIS B C 1
ATOM 3704 O O . HIS B 1 11 ? 12.516 16.422 -8.102 1 88.69 11 HIS B O 1
ATOM 3710 N N . ILE B 1 12 ? 12.602 14.172 -7.969 1 89.38 12 ILE B N 1
ATOM 3711 C CA . ILE B 1 12 ? 13.555 14.227 -6.863 1 89.38 12 ILE B CA 1
ATOM 3712 C C . ILE B 1 12 ? 14.945 13.875 -7.363 1 89.38 12 ILE B C 1
ATOM 3714 O O . ILE B 1 12 ? 15.805 13.438 -6.586 1 89.38 12 ILE B O 1
ATOM 3718 N N . SER B 1 13 ? 15.109 13.938 -8.641 1 89.69 13 SER B N 1
ATOM 3719 C CA . SER B 1 13 ? 16.453 13.727 -9.172 1 89.69 13 SER B CA 1
ATOM 3720 C C . SER B 1 13 ? 17.453 14.656 -8.508 1 89.69 13 SER B C 1
ATOM 3722 O O . SER B 1 13 ? 17.188 15.844 -8.305 1 89.69 13 SER B O 1
ATOM 3724 N N . ILE B 1 14 ? 18.531 14.117 -8.133 1 89.69 14 ILE B N 1
ATOM 3725 C CA . ILE B 1 14 ? 19.547 14.891 -7.422 1 89.69 14 ILE B CA 1
ATOM 3726 C C . ILE B 1 14 ? 20.219 15.875 -8.383 1 89.69 14 ILE B C 1
ATOM 3728 O O . ILE B 1 14 ? 20.625 15.492 -9.484 1 89.69 14 ILE B O 1
ATOM 3732 N N . LYS B 1 15 ? 20.281 17.109 -7.949 1 88.88 15 LYS B N 1
ATOM 3733 C CA . LYS B 1 15 ? 20.891 18.172 -8.734 1 88.88 15 LYS B CA 1
ATOM 3734 C C . LYS B 1 15 ? 22.25 18.562 -8.164 1 88.88 15 LYS B C 1
ATOM 3736 O O . LYS B 1 15 ? 22.547 18.297 -6.996 1 88.88 15 LYS B O 1
ATOM 3741 N N . GLU B 1 16 ? 23.031 19.156 -8.977 1 85.38 16 GLU B N 1
ATOM 3742 C CA . GLU B 1 16 ? 24.359 19.609 -8.547 1 85.38 16 GLU B CA 1
ATOM 3743 C C . GLU B 1 16 ? 24.25 20.641 -7.43 1 85.38 16 GLU B C 1
ATOM 3745 O O . GLU B 1 16 ? 25.109 20.688 -6.547 1 85.38 16 GLU B O 1
ATOM 3750 N N . SER B 1 17 ? 23.203 21.344 -7.391 1 85 17 SER B N 1
ATOM 3751 C CA . SER B 1 17 ? 23.016 22.438 -6.434 1 85 17 SER B CA 1
ATOM 3752 C C . SER B 1 17 ? 22.5 21.906 -5.094 1 85 17 SER B C 1
ATOM 3754 O O . SER B 1 17 ? 22.516 22.625 -4.094 1 85 17 SER B O 1
ATOM 3756 N N . ASP B 1 18 ? 22.203 20.625 -5.078 1 88.06 18 ASP B N 1
ATOM 3757 C CA . ASP B 1 18 ? 21.688 20.047 -3.842 1 88.06 18 ASP B CA 1
ATOM 3758 C C . ASP B 1 18 ? 22.781 19.906 -2.793 1 88.06 18 ASP B C 1
ATOM 3760 O O . ASP B 1 18 ? 23.875 19.422 -3.088 1 88.06 18 ASP B O 1
ATOM 3764 N N . GLY B 1 19 ? 22.516 20.453 -1.627 1 85.06 19 GLY B N 1
ATOM 3765 C CA . GLY B 1 19 ? 23.438 20.219 -0.52 1 85.06 19 GLY B CA 1
ATOM 3766 C C . GLY B 1 19 ? 23.438 18.766 -0.047 1 85.06 19 GLY B C 1
ATOM 3767 O O . GLY B 1 19 ? 22.688 17.938 -0.551 1 85.06 19 GLY B O 1
ATOM 3768 N N . GLU B 1 20 ? 24.297 18.438 0.837 1 83.5 20 GLU B N 1
ATOM 3769 C CA . GLU B 1 20 ? 24.469 17.078 1.345 1 83.5 20 GLU B CA 1
ATOM 3770 C C . GLU B 1 20 ? 23.188 16.578 2.002 1 83.5 20 GLU B C 1
ATOM 3772 O O . GLU B 1 20 ? 22.797 15.422 1.796 1 83.5 20 GLU B O 1
ATOM 3777 N N . ALA B 1 21 ? 22.547 17.422 2.723 1 82.94 21 ALA B N 1
ATOM 3778 C CA . ALA B 1 21 ? 21.312 17.031 3.414 1 82.94 21 ALA B CA 1
ATOM 3779 C C . ALA B 1 21 ? 20.203 16.672 2.42 1 82.94 21 ALA B C 1
ATOM 3781 O O . ALA B 1 21 ? 19.5 15.688 2.6 1 82.94 21 ALA B O 1
ATOM 3782 N N . MET B 1 22 ? 20.141 17.469 1.454 1 88.81 22 MET B N 1
ATOM 3783 C CA . MET B 1 22 ? 19.109 17.25 0.441 1 88.81 22 MET B CA 1
ATOM 3784 C C . MET B 1 22 ? 19.406 15.984 -0.365 1 88.81 22 MET B C 1
ATOM 3786 O O . MET B 1 22 ? 18.5 15.234 -0.702 1 88.81 22 MET B O 1
ATOM 3790 N N . ARG B 1 23 ? 20.656 15.797 -0.664 1 88.88 23 ARG B N 1
ATOM 3791 C CA . ARG B 1 23 ? 21.047 14.594 -1.394 1 88.88 23 ARG B CA 1
ATOM 3792 C C . ARG B 1 23 ? 20.672 13.336 -0.621 1 88.88 23 ARG B C 1
ATOM 3794 O O . ARG B 1 23 ? 20.156 12.375 -1.202 1 88.88 23 ARG B O 1
ATOM 3801 N N . HIS B 1 24 ? 20.906 13.414 0.628 1 89.31 24 HIS B N 1
ATOM 3802 C CA . HIS B 1 24 ? 20.578 12.281 1.487 1 89.31 24 HIS B CA 1
ATOM 3803 C C . HIS B 1 24 ? 19.078 12.062 1.551 1 89.31 24 HIS B C 1
ATOM 3805 O O . HIS B 1 24 ? 18.609 10.922 1.499 1 89.31 24 HIS B O 1
ATOM 3811 N N . VAL B 1 25 ? 18.344 13.086 1.664 1 91.56 25 VAL B N 1
ATOM 3812 C CA . VAL B 1 25 ? 16.891 13.008 1.738 1 91.56 25 VAL B CA 1
ATOM 3813 C C . VAL B 1 25 ? 16.344 12.438 0.434 1 91.56 25 VAL B C 1
ATOM 3815 O O . VAL B 1 25 ? 15.453 11.578 0.45 1 91.56 25 VAL B O 1
ATOM 3818 N N . LYS B 1 26 ? 16.906 12.906 -0.641 1 92.88 26 LYS B N 1
ATOM 3819 C CA . LYS B 1 26 ? 16.422 12.461 -1.945 1 92.88 26 LYS B CA 1
ATOM 3820 C C . LYS B 1 26 ? 16.719 10.977 -2.164 1 92.88 26 LYS B C 1
ATOM 3822 O O . LYS B 1 26 ? 15.891 10.242 -2.701 1 92.88 26 LYS B O 1
ATOM 3827 N N . GLN B 1 27 ? 17.859 10.562 -1.781 1 92.31 27 GLN B N 1
ATOM 3828 C CA . GLN B 1 27 ? 18.219 9.148 -1.896 1 92.31 27 GLN B CA 1
ATOM 3829 C C . GLN B 1 27 ? 17.297 8.281 -1.034 1 92.31 27 GLN B C 1
ATOM 3831 O O . GLN B 1 27 ? 16.797 7.25 -1.486 1 92.31 27 GLN B O 1
ATOM 3836 N N . ARG B 1 28 ? 17.062 8.711 0.159 1 92.94 28 ARG B N 1
ATOM 3837 C CA . ARG B 1 28 ? 16.172 7.98 1.063 1 92.94 28 ARG B CA 1
ATOM 3838 C C . ARG B 1 28 ? 14.742 7.984 0.551 1 92.94 28 ARG B C 1
ATOM 3840 O O . ARG B 1 28 ? 14.023 6.996 0.701 1 92.94 28 ARG B O 1
ATOM 3847 N N . LEU B 1 29 ? 14.406 9.094 0.048 1 94.81 29 LEU B N 1
ATOM 3848 C CA . LEU B 1 29 ? 13.07 9.211 -0.521 1 94.81 29 LEU B CA 1
ATOM 3849 C C . LEU B 1 29 ? 12.906 8.266 -1.708 1 94.81 29 LEU B C 1
ATOM 3851 O O . LEU B 1 29 ? 11.852 7.641 -1.867 1 94.81 29 LEU B O 1
ATOM 3855 N N . ALA B 1 30 ? 13.898 8.203 -2.518 1 94.88 30 ALA B N 1
ATOM 3856 C CA . ALA B 1 30 ? 13.852 7.273 -3.645 1 94.88 30 ALA B CA 1
ATOM 3857 C C . ALA B 1 30 ? 13.664 5.836 -3.168 1 94.88 30 ALA B C 1
ATOM 3859 O O . ALA B 1 30 ? 12.82 5.105 -3.701 1 94.88 30 ALA B O 1
ATOM 3860 N N . MET B 1 31 ? 14.383 5.477 -2.191 1 95.5 31 MET B N 1
ATOM 3861 C CA . MET B 1 31 ? 14.297 4.117 -1.663 1 95.5 31 MET B CA 1
ATOM 3862 C C . MET B 1 31 ? 12.945 3.879 -0.989 1 95.5 31 MET B C 1
ATOM 3864 O O . MET B 1 31 ? 12.391 2.785 -1.077 1 95.5 31 MET B O 1
ATOM 3868 N N . ALA B 1 32 ? 12.5 4.848 -0.3 1 94.94 32 ALA B N 1
ATOM 3869 C CA . ALA B 1 32 ? 11.18 4.727 0.325 1 94.94 32 ALA B CA 1
ATOM 3870 C C . ALA B 1 32 ? 10.094 4.535 -0.726 1 94.94 32 ALA B C 1
ATOM 3872 O O . ALA B 1 32 ? 9.141 3.779 -0.511 1 94.94 32 ALA B O 1
ATOM 3873 N N . SER B 1 33 ? 10.234 5.27 -1.777 1 94.5 33 SER B N 1
ATOM 3874 C CA . SER B 1 33 ? 9.281 5.145 -2.875 1 94.5 33 SER B CA 1
ATOM 3875 C C . SER B 1 33 ? 9.312 3.748 -3.482 1 94.5 33 SER B C 1
ATOM 3877 O O . SER B 1 33 ? 8.266 3.166 -3.773 1 94.5 33 SER B O 1
ATOM 3879 N N . LEU B 1 34 ? 10.453 3.266 -3.662 1 95.75 34 LEU B N 1
ATOM 3880 C CA . LEU B 1 34 ? 10.609 1.919 -4.203 1 95.75 34 LEU B CA 1
ATOM 3881 C C . LEU B 1 34 ? 10.055 0.879 -3.23 1 95.75 34 LEU B C 1
ATOM 3883 O O . LEU B 1 34 ? 9.383 -0.066 -3.645 1 95.75 34 LEU B O 1
ATOM 3887 N N . ALA B 1 35 ? 10.352 1.032 -2.002 1 95.81 35 ALA B N 1
ATOM 3888 C CA . ALA B 1 35 ? 9.844 0.104 -0.996 1 95.81 35 ALA B CA 1
ATOM 3889 C C . ALA B 1 35 ? 8.32 0.08 -0.992 1 95.81 35 ALA B C 1
ATOM 3891 O O . ALA B 1 35 ? 7.711 -0.983 -0.851 1 95.81 35 ALA B O 1
ATOM 3892 N N . SER B 1 36 ? 7.762 1.196 -1.103 1 93.19 36 SER B N 1
ATOM 3893 C CA . SER B 1 36 ? 6.309 1.29 -1.135 1 93.19 36 SER B CA 1
ATOM 3894 C C . SER B 1 36 ? 5.734 0.583 -2.357 1 93.19 36 SER B C 1
ATOM 3896 O O . SER B 1 36 ? 4.645 0.009 -2.297 1 93.19 36 SER B O 1
ATOM 3898 N N . GLN B 1 37 ? 6.445 0.577 -3.404 1 92.56 37 GLN B N 1
ATOM 3899 C CA . GLN B 1 37 ? 5.973 -0.014 -4.652 1 92.56 37 GLN B CA 1
ATOM 3900 C C . GLN B 1 37 ? 6.223 -1.519 -4.676 1 92.56 37 GLN B C 1
ATOM 3902 O O . GLN B 1 37 ? 5.453 -2.271 -5.277 1 92.56 37 GLN B O 1
ATOM 3907 N N . PHE B 1 38 ? 7.254 -1.944 -4.055 1 96.38 38 PHE B N 1
ATOM 3908 C CA . PHE B 1 38 ? 7.691 -3.326 -4.203 1 96.38 38 PHE B CA 1
ATOM 3909 C C . PHE B 1 38 ? 7.262 -4.164 -3.004 1 96.38 38 PHE B C 1
ATOM 3911 O O . PHE B 1 38 ? 7.5 -5.371 -2.967 1 96.38 38 PHE B O 1
ATOM 3918 N N . THR B 1 39 ? 6.617 -3.57 -2.104 1 95.5 39 THR B N 1
ATOM 3919 C CA . THR B 1 39 ? 6.125 -4.324 -0.957 1 95.5 39 THR B CA 1
ATOM 3920 C C . THR B 1 39 ? 4.602 -4.398 -0.973 1 95.5 39 THR B C 1
ATOM 3922 O O . THR B 1 39 ? 3.926 -3.377 -1.122 1 95.5 39 THR B O 1
ATOM 3925 N N . VAL B 1 40 ? 4.148 -5.562 -0.806 1 95.5 40 VAL B N 1
ATOM 3926 C CA . VAL B 1 40 ? 2.705 -5.773 -0.786 1 95.5 40 VAL B CA 1
ATOM 3927 C C . VAL B 1 40 ? 2.205 -5.797 0.657 1 95.5 40 VAL B C 1
ATOM 3929 O O . VAL B 1 40 ? 2.379 -6.789 1.367 1 95.5 40 VAL B O 1
ATOM 3932 N N . GLY B 1 41 ? 1.55 -4.805 1.044 1 93.38 41 GLY B N 1
ATOM 3933 C CA . GLY B 1 41 ? 1.028 -4.73 2.398 1 93.38 41 GLY B CA 1
ATOM 3934 C C . GLY B 1 41 ? -0.1 -5.711 2.658 1 93.38 41 GLY B C 1
ATOM 3935 O O . GLY B 1 41 ? -0.632 -6.312 1.725 1 93.38 41 GLY B O 1
ATOM 3936 N N . LYS B 1 42 ? -0.492 -5.75 3.875 1 93.19 42 LYS B N 1
ATOM 3937 C CA . LYS B 1 42 ? -1.472 -6.738 4.32 1 93.19 42 LYS B CA 1
ATOM 3938 C C . LYS B 1 42 ? -2.801 -6.559 3.592 1 93.19 42 LYS B C 1
ATOM 3940 O O . LYS B 1 42 ? -3.404 -7.535 3.141 1 93.19 42 LYS B O 1
ATOM 3945 N N . HIS B 1 43 ? -3.279 -5.398 3.529 1 93.62 43 HIS B N 1
ATOM 3946 C CA . HIS B 1 43 ? -4.574 -5.148 2.906 1 93.62 43 HIS B CA 1
ATOM 3947 C C . HIS B 1 43 ? -4.52 -5.395 1.402 1 93.62 43 HIS B C 1
ATOM 3949 O O . HIS B 1 43 ? -5.48 -5.902 0.817 1 93.62 43 HIS B O 1
ATOM 3955 N N . HIS B 1 44 ? -3.432 -5.008 0.854 1 94.06 44 HIS B N 1
ATOM 3956 C CA . HIS B 1 44 ? -3.264 -5.289 -0.567 1 94.06 44 HIS B CA 1
ATOM 3957 C C . HIS B 1 44 ? -3.168 -6.789 -0.822 1 94.06 44 HIS B C 1
ATOM 3959 O O . HIS B 1 44 ? -3.686 -7.289 -1.824 1 94.06 44 HIS B O 1
ATOM 3965 N N . LEU B 1 45 ? -2.49 -7.531 0.061 1 96.06 45 LEU B N 1
ATOM 3966 C CA . LEU B 1 45 ? -2.441 -8.984 -0.043 1 96.06 45 LEU B CA 1
ATOM 3967 C C . LEU B 1 45 ? -3.848 -9.578 -0.024 1 96.06 45 LEU B C 1
ATOM 3969 O O . LEU B 1 45 ? -4.152 -10.484 -0.802 1 96.06 45 LEU B O 1
ATOM 3973 N N . ASN B 1 46 ? -4.609 -9.07 0.853 1 95.62 46 ASN B N 1
ATOM 3974 C CA . ASN B 1 46 ? -5.988 -9.531 0.928 1 95.62 46 ASN B CA 1
ATOM 3975 C C . ASN B 1 46 ? -6.754 -9.234 -0.357 1 95.62 46 ASN B C 1
ATOM 3977 O O . ASN B 1 46 ? -7.547 -10.055 -0.82 1 95.62 46 ASN B O 1
ATOM 3981 N N . GLN B 1 47 ? -6.562 -8.07 -0.86 1 95.31 47 GLN B N 1
ATOM 3982 C CA . GLN B 1 47 ? -7.184 -7.711 -2.131 1 95.31 47 GLN B CA 1
ATOM 3983 C C . GLN B 1 47 ? -6.766 -8.672 -3.238 1 95.31 47 GLN B C 1
ATOM 3985 O O . GLN B 1 47 ? -7.594 -9.102 -4.043 1 95.31 47 GLN B O 1
ATOM 3990 N N . LEU B 1 48 ? -5.504 -8.977 -3.271 1 96.38 48 LEU B N 1
ATOM 3991 C CA . LEU B 1 48 ? -4.977 -9.922 -4.25 1 96.38 48 LEU B CA 1
ATOM 3992 C C . LEU B 1 48 ? -5.652 -11.281 -4.113 1 96.38 48 LEU B C 1
ATOM 3994 O O . LEU B 1 48 ? -6.078 -11.875 -5.109 1 96.38 48 LEU B O 1
ATOM 3998 N N . VAL B 1 49 ? -5.758 -11.75 -2.926 1 96.69 49 VAL B N 1
ATOM 3999 C CA . VAL B 1 49 ? -6.34 -13.062 -2.648 1 96.69 49 VAL B CA 1
ATOM 4000 C C . VAL B 1 49 ? -7.801 -13.078 -3.094 1 96.69 49 VAL B C 1
ATOM 4002 O O . VAL B 1 49 ? -8.242 -14.016 -3.766 1 96.69 49 VAL B O 1
ATOM 4005 N N . MET B 1 50 ? -8.516 -12.062 -2.758 1 95.75 50 MET B N 1
ATOM 4006 C CA . MET B 1 50 ? -9.938 -12.016 -3.084 1 95.75 50 MET B CA 1
ATOM 4007 C C . MET B 1 50 ? -10.141 -11.953 -4.594 1 95.75 50 MET B C 1
ATOM 4009 O O . MET B 1 50 ? -11.062 -12.578 -5.125 1 95.75 50 MET B O 1
ATOM 4013 N N . TYR B 1 51 ? -9.352 -11.188 -5.219 1 96.38 51 TYR B N 1
ATOM 4014 C CA . TYR B 1 51 ? -9.484 -11.117 -6.672 1 96.38 51 TYR B CA 1
ATOM 4015 C C . TYR B 1 51 ? -9.125 -12.453 -7.312 1 96.38 51 TYR B C 1
ATOM 4017 O O . TYR B 1 51 ? -9.727 -12.859 -8.305 1 96.38 51 TYR B O 1
ATOM 4025 N N . MET B 1 52 ? -8.133 -13.141 -6.777 1 96.44 52 MET B N 1
ATOM 4026 C CA . MET B 1 52 ? -7.785 -14.477 -7.25 1 96.44 52 MET B CA 1
ATOM 4027 C C . MET B 1 52 ? -8.961 -15.43 -7.094 1 96.44 52 MET B C 1
ATOM 4029 O O . MET B 1 52 ? -9.273 -16.203 -8.008 1 96.44 52 MET B O 1
ATOM 4033 N N . LEU B 1 53 ? -9.57 -15.391 -5.945 1 96.25 53 LEU B N 1
ATOM 4034 C CA . LEU B 1 53 ? -10.742 -16.219 -5.711 1 96.25 53 LEU B CA 1
ATOM 4035 C C . LEU B 1 53 ? -11.828 -15.945 -6.742 1 96.25 53 LEU B C 1
ATOM 4037 O O . LEU B 1 53 ? -12.445 -16.875 -7.273 1 96.25 53 LEU B O 1
ATOM 4041 N N . HIS B 1 54 ? -12.039 -14.648 -6.973 1 95.69 54 HIS B N 1
ATOM 4042 C CA . HIS B 1 54 ? -13 -14.242 -7.992 1 95.69 54 HIS B CA 1
ATOM 4043 C C . HIS B 1 54 ? -12.672 -14.867 -9.344 1 95.69 54 HIS B C 1
ATOM 4045 O O . HIS B 1 54 ? -13.539 -15.453 -9.992 1 95.69 54 HIS B O 1
ATOM 4051 N N . GLU B 1 55 ? -11.43 -14.773 -9.75 1 95.44 55 GLU B N 1
ATOM 4052 C CA . GLU B 1 55 ? -10.977 -15.297 -11.039 1 95.44 55 GLU B CA 1
ATOM 4053 C C . GLU B 1 55 ? -11.07 -16.828 -11.07 1 95.44 55 GLU B C 1
ATOM 4055 O O . GLU B 1 55 ? -11.406 -17.406 -12.109 1 95.44 55 GLU B O 1
ATOM 4060 N N . MET B 1 56 ? -10.734 -17.453 -10.008 1 96.31 56 MET B N 1
ATOM 4061 C CA . MET B 1 56 ? -10.82 -18.922 -9.93 1 96.31 56 MET B CA 1
ATOM 4062 C C . MET B 1 56 ? -12.25 -19.391 -10.156 1 96.31 56 MET B C 1
ATOM 4064 O O . MET B 1 56 ? -12.484 -20.328 -10.93 1 96.31 56 MET B O 1
ATOM 4068 N N . ILE B 1 57 ? -13.172 -18.766 -9.484 1 95.19 57 ILE B N 1
ATOM 4069 C CA . ILE B 1 57 ? -14.57 -19.156 -9.609 1 95.19 57 ILE B CA 1
ATOM 4070 C C . ILE B 1 57 ? -15.047 -18.906 -11.039 1 95.19 57 ILE B C 1
ATOM 4072 O O . ILE B 1 57 ? -15.688 -19.781 -11.641 1 95.19 57 ILE B O 1
ATOM 4076 N N . GLU B 1 58 ? -14.719 -17.734 -11.578 1 94.25 58 GLU B N 1
ATOM 4077 C CA . GLU B 1 58 ? -15.078 -17.438 -12.961 1 94.25 58 GLU B CA 1
ATOM 4078 C C . GLU B 1 58 ? -14.492 -18.469 -13.914 1 94.25 58 GLU B C 1
ATOM 4080 O O . GLU B 1 58 ? -15.188 -18.953 -14.82 1 94.25 58 GLU B O 1
ATOM 4085 N N . GLY B 1 59 ? -13.258 -18.844 -13.719 1 94.19 59 GLY B N 1
ATOM 4086 C CA . GLY B 1 59 ? -12.602 -19.828 -14.555 1 94.19 59 GLY B CA 1
ATOM 4087 C C . GLY B 1 59 ? -13.227 -21.203 -14.469 1 94.19 59 GLY B C 1
ATOM 4088 O O . GLY B 1 59 ? -13.375 -21.891 -15.484 1 94.19 59 GLY B O 1
ATOM 4089 N N . LEU B 1 60 ? -13.602 -21.625 -13.305 1 95.69 60 LEU B N 1
ATOM 4090 C CA . LEU B 1 60 ? -14.211 -22.938 -13.102 1 95.69 60 LEU B CA 1
ATOM 4091 C C . LEU B 1 60 ? -15.602 -23 -13.734 1 95.69 60 LEU B C 1
ATOM 4093 O O . LEU B 1 60 ? -16.062 -24.078 -14.133 1 95.69 60 LEU B O 1
ATOM 4097 N N . GLU B 1 61 ? -16.219 -21.844 -13.812 1 93.75 61 GLU B N 1
ATOM 4098 C CA . GLU B 1 61 ? -17.578 -21.797 -14.344 1 93.75 61 GLU B CA 1
ATOM 4099 C C . GLU B 1 61 ? -17.578 -21.531 -15.844 1 93.75 61 GLU B C 1
ATOM 4101 O O . GLU B 1 61 ? -18.641 -21.484 -16.469 1 93.75 61 GLU B O 1
ATOM 4106 N N . GLY B 1 62 ? -16.422 -21.344 -16.438 1 91.44 62 GLY B N 1
ATOM 4107 C CA . GLY B 1 62 ? -16.297 -21.141 -17.875 1 91.44 62 GLY B CA 1
ATOM 4108 C C . GLY B 1 62 ? -16.531 -19.703 -18.297 1 91.44 62 GLY B C 1
ATOM 4109 O O . GLY B 1 62 ? -16.75 -19.438 -19.484 1 91.44 62 GLY B O 1
ATOM 4110 N N . ARG B 1 63 ? -16.531 -18.812 -17.406 1 91.5 63 ARG B N 1
ATOM 4111 C CA . ARG B 1 63 ? -16.672 -17.391 -17.703 1 91.5 63 ARG B CA 1
ATOM 4112 C C . ARG B 1 63 ? -15.305 -16.75 -17.938 1 91.5 63 ARG B C 1
ATOM 4114 O O . ARG B 1 63 ? -14.266 -17.406 -17.828 1 91.5 63 ARG B O 1
ATOM 4121 N N . GLU B 1 64 ? -15.297 -15.492 -18.375 1 91.06 64 GLU B N 1
ATOM 4122 C CA . GLU B 1 64 ? -14.047 -14.805 -18.688 1 91.06 64 GLU B CA 1
ATOM 4123 C C . GLU B 1 64 ? -13.164 -14.664 -17.453 1 91.06 64 GLU B C 1
ATOM 4125 O O . GLU B 1 64 ? -13.625 -14.18 -16.406 1 91.06 64 GLU B O 1
ATOM 4130 N N . SER B 1 65 ? -11.992 -15.109 -17.562 1 93.38 65 SER B N 1
ATOM 4131 C CA . SER B 1 65 ? -11 -15.055 -16.5 1 93.38 65 SER B CA 1
ATOM 4132 C C . SER B 1 65 ? -9.586 -15.016 -17.047 1 93.38 65 SER B C 1
ATOM 4134 O O . SER B 1 65 ? -9.32 -15.547 -18.141 1 93.38 65 SER B O 1
ATOM 4136 N N . THR B 1 66 ? -8.742 -14.359 -16.359 1 93.44 66 THR B N 1
ATOM 4137 C CA . THR B 1 66 ? -7.352 -14.312 -16.812 1 93.44 66 THR B CA 1
ATOM 4138 C C . THR B 1 66 ? -6.617 -15.594 -16.438 1 93.44 66 THR B C 1
ATOM 4140 O O . THR B 1 66 ? -5.504 -15.836 -16.906 1 93.44 66 THR B O 1
ATOM 4143 N N . ILE B 1 67 ? -7.246 -16.438 -15.617 1 92.94 67 ILE B N 1
ATOM 4144 C CA . ILE B 1 67 ? -6.668 -17.734 -15.336 1 92.94 67 ILE B CA 1
ATOM 4145 C C . ILE B 1 67 ? -7.57 -18.828 -15.906 1 92.94 67 ILE B C 1
ATOM 4147 O O . ILE B 1 67 ? -8.797 -18.703 -15.898 1 92.94 67 ILE B O 1
ATOM 4151 N N . ARG B 1 68 ? -7.102 -19.906 -16.391 1 88.25 68 ARG B N 1
ATOM 4152 C CA . ARG B 1 68 ? -7.816 -20.859 -17.25 1 88.25 68 ARG B CA 1
ATOM 4153 C C . ARG B 1 68 ? -8.516 -21.922 -16.422 1 88.25 68 ARG B C 1
ATOM 4155 O O . ARG B 1 68 ? -9.578 -22.422 -16.797 1 88.25 68 ARG B O 1
ATOM 4162 N N . MET B 1 69 ? -7.961 -22.328 -15.305 1 92.88 69 MET B N 1
ATOM 4163 C CA . MET B 1 69 ? -8.508 -23.344 -14.406 1 92.88 69 MET B CA 1
ATOM 4164 C C . MET B 1 69 ? -8.766 -24.641 -15.156 1 92.88 69 MET B C 1
ATOM 4166 O O . MET B 1 69 ? -9.914 -25.094 -15.25 1 92.88 69 MET B O 1
ATOM 4170 N N . LEU B 1 70 ? -7.754 -25.344 -15.578 1 90.62 70 LEU B N 1
ATOM 4171 C CA . LEU B 1 70 ? -7.844 -26.5 -16.453 1 90.62 70 LEU B CA 1
ATOM 4172 C C . LEU B 1 70 ? -7.848 -27.797 -15.656 1 90.62 70 LEU B C 1
ATOM 4174 O O . LEU B 1 70 ? -6.887 -28.094 -14.945 1 90.62 70 LEU B O 1
ATOM 4178 N N . PRO B 1 71 ? -8.93 -28.547 -15.758 1 93.31 71 PRO B N 1
ATOM 4179 C CA . PRO B 1 71 ? -8.898 -29.844 -15.07 1 93.31 71 PRO B CA 1
ATOM 4180 C C . PRO B 1 71 ? -7.848 -30.781 -15.648 1 93.31 71 PRO B C 1
ATOM 4182 O O . PRO B 1 71 ? -7.633 -30.797 -16.859 1 93.31 71 PRO B O 1
ATOM 4185 N N . SER B 1 72 ? -7.234 -31.562 -14.797 1 91.25 72 SER B N 1
ATOM 4186 C CA . SER B 1 72 ? -6.215 -32.5 -15.227 1 91.25 72 SER B CA 1
ATOM 4187 C C . SER B 1 72 ? -6.832 -33.844 -15.617 1 91.25 72 SER B C 1
ATOM 4189 O O . SER B 1 72 ? -6.176 -34.688 -16.25 1 91.25 72 SER B O 1
ATOM 4191 N N . TYR B 1 73 ? -8.062 -34.156 -15.148 1 92.31 73 TYR B N 1
ATOM 4192 C CA . TYR B 1 73 ? -8.797 -35.406 -15.383 1 92.31 73 TYR B CA 1
ATOM 4193 C C . TYR B 1 73 ? -8.141 -36.562 -14.664 1 92.31 73 TYR B C 1
ATOM 4195 O O . TYR B 1 73 ? -8.453 -37.719 -14.938 1 92.31 73 TYR B O 1
ATOM 4203 N N . VAL B 1 74 ? -7.152 -36.219 -13.883 1 90.94 74 VAL B N 1
ATOM 4204 C CA . VAL B 1 74 ? -6.617 -37.188 -12.914 1 90.94 74 VAL B CA 1
ATOM 4205 C C . VAL B 1 74 ? -7.387 -37.062 -11.602 1 90.94 74 VAL B C 1
ATOM 4207 O O . VAL B 1 74 ? -7.715 -35.969 -11.156 1 90.94 74 VAL B O 1
ATOM 4210 N N . TYR B 1 75 ? -7.758 -38.156 -11.039 1 92.44 75 TYR B N 1
ATOM 4211 C CA . TYR B 1 75 ? -8.555 -38.094 -9.812 1 92.44 75 TYR B CA 1
ATOM 4212 C C . TYR B 1 75 ? -7.797 -38.719 -8.648 1 92.44 75 TYR B C 1
ATOM 4214 O O . TYR B 1 75 ? -7.09 -39.719 -8.812 1 92.44 75 TYR B O 1
ATOM 4222 N N . LYS B 1 76 ? -7.973 -38.031 -7.586 1 90.56 76 LYS B N 1
ATOM 4223 C CA . LYS B 1 76 ? -7.312 -38.438 -6.355 1 90.56 76 LYS B CA 1
ATOM 4224 C C . LYS B 1 76 ? -7.695 -39.875 -5.984 1 90.56 76 LYS B C 1
ATOM 4226 O O . LYS B 1 76 ? -8.867 -40.25 -6.078 1 90.56 76 LYS B O 1
ATOM 4231 N N . ALA B 1 77 ? -6.695 -40.719 -5.742 1 89.5 77 ALA B N 1
ATOM 4232 C CA . ALA B 1 77 ? -6.871 -42.094 -5.309 1 89.5 77 ALA B CA 1
ATOM 4233 C C . ALA B 1 77 ? -5.812 -42.5 -4.277 1 89.5 77 ALA B C 1
ATOM 4235 O O . ALA B 1 77 ? -4.879 -41.719 -4.02 1 89.5 77 ALA B O 1
ATOM 4236 N N . LYS B 1 78 ? -6.008 -43.688 -3.662 1 89.88 78 LYS B N 1
ATOM 4237 C CA . LYS B 1 78 ? -5.051 -44.156 -2.668 1 89.88 78 LYS B CA 1
ATOM 4238 C C . LYS B 1 78 ? -3.697 -44.469 -3.307 1 89.88 78 LYS B C 1
ATOM 4240 O O . LYS B 1 78 ? -3.607 -45.281 -4.23 1 89.88 78 LYS B O 1
ATOM 4245 N N . PRO B 1 79 ? -2.703 -43.875 -2.812 1 89.12 79 PRO B N 1
ATOM 4246 C CA . PRO B 1 79 ? -1.367 -44.094 -3.373 1 89.12 79 PRO B CA 1
ATOM 4247 C C . PRO B 1 79 ? -0.974 -45.562 -3.396 1 89.12 79 PRO B C 1
ATOM 4249 O O . PRO B 1 79 ? -0.269 -46.031 -4.309 1 89.12 79 PRO B O 1
ATOM 4252 N N . SER B 1 80 ? -1.42 -46.312 -2.494 1 89.12 80 SER B N 1
ATOM 4253 C CA . SER B 1 80 ? -1.035 -47.719 -2.35 1 89.12 80 SER B CA 1
ATOM 4254 C C . SER B 1 80 ? -1.491 -48.531 -3.551 1 89.12 80 SER B C 1
ATOM 4256 O O . SER B 1 80 ? -1.001 -49.656 -3.77 1 89.12 80 SER B O 1
ATOM 4258 N N . SE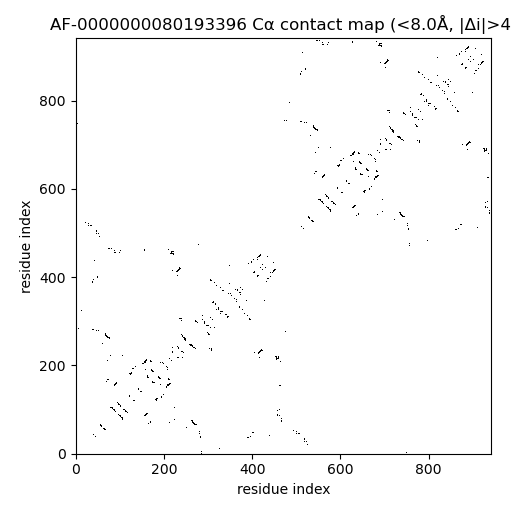R B 1 81 ? -2.352 -47.969 -4.32 1 85.44 81 SER B N 1
ATOM 4259 C CA . SER B 1 81 ? -2.838 -48.688 -5.492 1 85.44 81 SER B CA 1
ATOM 4260 C C . SER B 1 81 ? -1.835 -48.625 -6.641 1 85.44 81 SER B C 1
ATOM 4262 O O . SER B 1 81 ? -1.921 -49.375 -7.594 1 85.44 81 SER B O 1
ATOM 4264 N N . ALA B 1 82 ? -0.932 -47.781 -6.52 1 88.81 82 ALA B N 1
ATOM 4265 C CA . ALA B 1 82 ? 0.061 -47.594 -7.578 1 88.81 82 ALA B CA 1
ATOM 4266 C C . ALA B 1 82 ? 1.171 -48.656 -7.469 1 88.81 82 ALA B C 1
ATOM 4268 O O . ALA B 1 82 ? 2.076 -48.531 -6.641 1 88.81 82 ALA B O 1
ATOM 4269 N N . THR B 1 83 ? 1.035 -49.656 -8.172 1 91.88 83 THR B N 1
ATOM 4270 C CA . THR B 1 83 ? 2.037 -50.719 -8.258 1 91.88 83 THR B CA 1
ATOM 4271 C C . THR B 1 83 ? 2.303 -51.094 -9.711 1 91.88 83 THR B C 1
ATOM 4273 O O . THR B 1 83 ? 1.367 -51.25 -10.492 1 91.88 83 THR B O 1
ATOM 4276 N N . GLY B 1 84 ? 3.59 -51.125 -10.094 1 92.81 84 GLY B N 1
ATOM 4277 C CA . GLY B 1 84 ? 3.963 -51.469 -11.453 1 92.81 84 GLY B CA 1
ATOM 4278 C C . GLY B 1 84 ? 5.094 -50.625 -12 1 92.81 84 GLY B C 1
ATOM 4279 O O . GLY B 1 84 ? 5.797 -49.938 -11.242 1 92.81 84 GLY B O 1
ATOM 4280 N N . VAL B 1 85 ? 5.316 -50.781 -13.234 1 94.75 85 VAL B N 1
ATOM 4281 C CA . VAL B 1 85 ? 6.336 -50 -13.93 1 94.75 85 VAL B CA 1
ATOM 4282 C C . VAL B 1 85 ? 5.668 -48.938 -14.812 1 94.75 85 VAL B C 1
ATOM 4284 O O . VAL B 1 85 ? 4.699 -49.219 -15.508 1 94.75 85 VAL B O 1
ATOM 4287 N N . PHE B 1 86 ? 6.219 -47.75 -14.672 1 94.44 86 PHE B N 1
ATOM 4288 C CA . PHE B 1 86 ? 5.66 -46.625 -15.414 1 94.44 86 PHE B CA 1
ATOM 4289 C C . PHE B 1 86 ? 6.77 -45.781 -16.016 1 94.44 86 PHE B C 1
ATOM 4291 O O . PHE B 1 86 ? 7.812 -45.594 -15.398 1 94.44 86 PHE B O 1
ATOM 4298 N N . TYR B 1 87 ? 6.535 -45.281 -17.203 1 94.94 87 TYR B N 1
ATOM 4299 C CA . TYR B 1 87 ? 7.457 -44.344 -17.828 1 94.94 87 TYR B CA 1
ATOM 4300 C C . TYR B 1 87 ? 6.926 -42.906 -17.75 1 94.94 87 TYR B C 1
ATOM 4302 O O . TYR B 1 87 ? 5.715 -42.719 -17.656 1 94.94 87 TYR B O 1
ATOM 4310 N N . ALA B 1 88 ? 7.809 -42 -17.656 1 93.69 88 ALA B N 1
ATOM 4311 C CA . ALA B 1 88 ? 7.477 -40.594 -17.672 1 93.69 88 ALA B CA 1
ATOM 4312 C C . ALA B 1 88 ? 8.391 -39.812 -18.625 1 93.69 88 ALA B C 1
ATOM 4314 O O . ALA B 1 88 ? 9.602 -40.062 -18.656 1 93.69 88 ALA B O 1
ATOM 4315 N N . LEU B 1 89 ? 7.812 -39.031 -19.484 1 93.75 89 LEU B N 1
ATOM 4316 C CA . LEU B 1 89 ? 8.547 -38.125 -20.359 1 93.75 89 LEU B CA 1
ATOM 4317 C C . LEU B 1 89 ? 8.414 -36.688 -19.875 1 93.75 89 LEU B C 1
ATOM 4319 O O . LEU B 1 89 ? 7.32 -36.25 -19.5 1 93.75 89 LEU B O 1
ATOM 4323 N N . ASP B 1 90 ? 9.453 -36.031 -19.812 1 88.38 90 ASP B N 1
ATOM 4324 C CA . ASP B 1 90 ? 9.477 -34.625 -19.375 1 88.38 90 ASP B CA 1
ATOM 4325 C C . ASP B 1 90 ? 10.023 -33.719 -20.469 1 88.38 90 ASP B C 1
ATOM 4327 O O . ASP B 1 90 ? 11.234 -33.656 -20.672 1 88.38 90 ASP B O 1
ATOM 4331 N N . LEU B 1 91 ? 9.117 -33.094 -21.156 1 85.69 91 LEU B N 1
ATOM 4332 C CA . LEU B 1 91 ? 9.469 -32.125 -22.188 1 85.69 91 LEU B CA 1
ATOM 4333 C C . LEU B 1 91 ? 9.211 -30.688 -21.703 1 85.69 91 LEU B C 1
ATOM 4335 O O . LEU B 1 91 ? 8.062 -30.234 -21.672 1 85.69 91 LEU B O 1
ATOM 4339 N N . GLY B 1 92 ? 10.109 -29.812 -21.25 1 71.19 92 GLY B N 1
ATOM 4340 C CA . GLY B 1 92 ? 9.875 -28.484 -20.719 1 71.19 92 GLY B CA 1
ATOM 4341 C C . GLY B 1 92 ? 10.828 -27.438 -21.281 1 71.19 92 GLY B C 1
ATOM 4342 O O . GLY B 1 92 ? 10.555 -26.234 -21.203 1 71.19 92 GLY B O 1
ATOM 4343 N N . GLY B 1 93 ? 11.898 -27.844 -21.844 1 69.62 93 GLY B N 1
ATOM 4344 C CA . GLY B 1 93 ? 12.898 -26.938 -22.406 1 69.62 93 GLY B CA 1
ATOM 4345 C C . GLY B 1 93 ? 13.805 -27.609 -23.422 1 69.62 93 GLY B C 1
ATOM 4346 O O . GLY B 1 93 ? 13.344 -28.406 -24.25 1 69.62 93 GLY B O 1
ATOM 4347 N N . THR B 1 94 ? 15.086 -27.141 -23.219 1 73.19 94 THR B N 1
ATOM 4348 C CA . THR B 1 94 ? 16.047 -27.656 -24.172 1 73.19 94 THR B CA 1
ATOM 4349 C C . THR B 1 94 ? 16.484 -29.078 -23.812 1 73.19 94 THR B C 1
ATOM 4351 O O . THR B 1 94 ? 17.094 -29.766 -24.625 1 73.19 94 THR B O 1
ATOM 4354 N N . ASN B 1 95 ? 16.109 -29.391 -22.656 1 78.75 95 ASN B N 1
ATOM 4355 C CA . ASN B 1 95 ? 16.422 -30.75 -22.219 1 78.75 95 ASN B CA 1
ATOM 4356 C C . ASN B 1 95 ? 15.172 -31.625 -22.141 1 78.75 95 ASN B C 1
ATOM 4358 O O . ASN B 1 95 ? 14.102 -31.156 -21.75 1 78.75 95 ASN B O 1
ATOM 4362 N N . PHE B 1 96 ? 15.328 -32.812 -22.609 1 88.69 96 PHE B N 1
ATOM 4363 C CA . PHE B 1 96 ? 14.281 -33.844 -22.594 1 88.69 96 PHE B CA 1
ATOM 4364 C C . PHE B 1 96 ? 14.695 -35.031 -21.719 1 88.69 96 PHE B C 1
ATOM 4366 O O . PHE B 1 96 ? 15.828 -35.5 -21.812 1 88.69 96 PHE B O 1
ATOM 4373 N N . ARG B 1 97 ? 13.789 -35.406 -20.812 1 92.38 97 ARG B N 1
ATOM 4374 C CA . ARG B 1 97 ? 14.133 -36.5 -19.891 1 92.38 97 ARG B CA 1
ATOM 4375 C C . ARG B 1 97 ? 13.148 -37.656 -20.031 1 92.38 97 ARG B C 1
ATOM 4377 O O . ARG B 1 97 ? 11.945 -37.438 -20.219 1 92.38 97 ARG B O 1
ATOM 4384 N N . VAL B 1 98 ? 13.727 -38.844 -20.062 1 94.06 98 VAL B N 1
ATOM 4385 C CA . VAL B 1 98 ? 12.961 -40.062 -19.984 1 94.06 98 VAL B CA 1
ATOM 4386 C C . VAL B 1 98 ? 13.203 -40.75 -18.625 1 94.06 98 VAL B C 1
ATOM 4388 O O . VAL B 1 98 ? 14.352 -40.969 -18.234 1 94.06 98 VAL B O 1
ATOM 4391 N N . LEU B 1 99 ? 12.086 -41.062 -18.016 1 93.56 99 LEU B N 1
ATOM 4392 C CA . LEU B 1 99 ? 12.18 -41.688 -16.703 1 93.56 99 LEU B CA 1
ATOM 4393 C C . LEU B 1 99 ? 11.422 -43.031 -16.688 1 93.56 99 LEU B C 1
ATOM 4395 O O . LEU B 1 99 ? 10.32 -43.125 -17.25 1 93.56 99 LEU B O 1
ATOM 4399 N N . ARG B 1 100 ? 12.047 -44.031 -16.125 1 95.12 100 ARG B N 1
ATOM 4400 C CA . ARG B 1 100 ? 11.406 -45.281 -15.789 1 95.12 100 ARG B CA 1
ATOM 4401 C C . ARG B 1 100 ? 11.281 -45.438 -14.273 1 95.12 100 ARG B C 1
ATOM 4403 O O . ARG B 1 100 ? 12.273 -45.375 -13.555 1 95.12 100 ARG B O 1
ATOM 4410 N N . VAL B 1 101 ? 10.078 -45.656 -13.836 1 93.19 101 VAL B N 1
ATOM 4411 C CA . VAL B 1 101 ? 9.836 -45.719 -12.398 1 93.19 101 VAL B CA 1
ATOM 4412 C C . VAL B 1 101 ? 9.133 -47.031 -12.07 1 93.19 101 VAL B C 1
ATOM 4414 O O . VAL B 1 101 ? 8.109 -47.375 -12.664 1 93.19 101 VAL B O 1
ATOM 4417 N N . SER B 1 102 ? 9.711 -47.781 -11.227 1 93.81 102 SER B N 1
ATOM 4418 C CA . SER B 1 102 ? 9.047 -48.938 -10.641 1 93.81 102 SER B CA 1
ATOM 4419 C C . SER B 1 102 ? 8.453 -48.594 -9.273 1 93.81 102 SER B C 1
ATOM 4421 O O . SER B 1 102 ? 9.164 -48.125 -8.383 1 93.81 102 SER B O 1
ATOM 4423 N N . CYS B 1 103 ? 7.176 -48.812 -9.211 1 92.06 103 CYS B N 1
ATOM 4424 C CA . CYS B 1 103 ? 6.449 -48.438 -8 1 92.06 103 CYS B CA 1
ATOM 4425 C C . CYS B 1 103 ? 5.816 -49.656 -7.355 1 92.06 103 CYS B C 1
ATOM 4427 O O . CYS B 1 103 ? 5.309 -50.531 -8.055 1 92.06 103 CYS B O 1
ATOM 4429 N N . LYS B 1 104 ? 5.902 -49.719 -6.012 1 92.81 104 LYS B N 1
ATOM 4430 C CA . LYS B 1 104 ? 5.207 -50.75 -5.215 1 92.81 104 LYS B CA 1
ATOM 4431 C C . LYS B 1 104 ? 4.398 -50.094 -4.098 1 92.81 104 LYS B C 1
ATOM 4433 O O . LYS B 1 104 ? 4.957 -49.438 -3.215 1 92.81 104 LYS B O 1
ATOM 4438 N N . ALA B 1 105 ? 3.143 -50.281 -4.094 1 92.06 105 ALA B N 1
ATOM 4439 C CA . ALA B 1 105 ? 2.219 -49.75 -3.09 1 92.06 105 ALA B CA 1
ATOM 4440 C C . ALA B 1 105 ? 2.432 -48.281 -2.875 1 92.06 105 ALA B C 1
ATOM 4442 O O . ALA B 1 105 ? 2.561 -47.812 -1.738 1 92.06 105 ALA B O 1
ATOM 4443 N N . GLY B 1 106 ? 2.645 -47.625 -3.998 1 88.5 106 GLY B N 1
ATOM 4444 C CA . GLY B 1 106 ? 2.713 -46.156 -3.965 1 88.5 106 GLY B CA 1
ATOM 4445 C C . GLY B 1 106 ? 4.102 -45.625 -3.658 1 88.5 106 GLY B C 1
ATOM 4446 O O . GLY B 1 106 ? 4.297 -44.438 -3.523 1 88.5 106 GLY B O 1
ATOM 4447 N N . LYS B 1 107 ? 5.102 -46.5 -3.568 1 91.44 107 LYS B N 1
ATOM 4448 C CA . LYS B 1 107 ? 6.477 -46.094 -3.289 1 91.44 107 LYS B CA 1
ATOM 4449 C C . LYS B 1 107 ? 7.398 -46.438 -4.457 1 91.44 107 LYS B C 1
ATOM 4451 O O . LYS B 1 107 ? 7.258 -47.5 -5.07 1 91.44 107 LYS B O 1
ATOM 4456 N N . VAL B 1 108 ? 8.25 -45.562 -4.711 1 89.38 108 VAL B N 1
ATOM 4457 C CA . VAL B 1 108 ? 9.227 -45.812 -5.77 1 89.38 108 VAL B CA 1
ATOM 4458 C C . VAL B 1 108 ? 10.266 -46.812 -5.285 1 89.38 108 VAL B C 1
ATOM 4460 O O . VAL B 1 108 ? 10.938 -46.594 -4.273 1 89.38 108 VAL B O 1
ATOM 4463 N N . VAL B 1 109 ? 10.375 -47.875 -5.973 1 93 109 VAL B N 1
ATOM 4464 C CA . VAL B 1 109 ? 11.32 -48.906 -5.586 1 93 109 VAL B CA 1
ATOM 4465 C C . VAL B 1 109 ? 12.578 -48.812 -6.453 1 93 109 VAL B C 1
ATOM 4467 O O . VAL B 1 109 ? 13.656 -49.25 -6.043 1 93 109 VAL B O 1
ATOM 4470 N N . ASN B 1 110 ? 12.422 -48.406 -7.648 1 92.69 110 ASN B N 1
ATOM 4471 C CA . ASN B 1 110 ? 13.531 -48.25 -8.578 1 92.69 110 ASN B CA 1
ATOM 4472 C C . ASN B 1 110 ? 13.242 -47.125 -9.586 1 92.69 110 ASN B C 1
ATOM 4474 O O . ASN B 1 110 ? 12.094 -46.938 -9.977 1 92.69 110 ASN B O 1
ATOM 4478 N N . ARG B 1 111 ? 14.289 -46.438 -9.891 1 91.81 111 ARG B N 1
ATOM 4479 C CA . ARG B 1 111 ? 14.18 -45.344 -10.852 1 91.81 111 ARG B CA 1
ATOM 4480 C C . ARG B 1 111 ? 15.406 -45.281 -11.758 1 91.81 111 ARG B C 1
ATOM 4482 O O . ARG B 1 111 ? 16.531 -45.375 -11.281 1 91.81 111 ARG B O 1
ATOM 4489 N N . VAL B 1 112 ? 15.133 -45.219 -13.016 1 93 112 VAL B N 1
ATOM 4490 C CA . VAL B 1 112 ? 16.188 -45.031 -14.016 1 93 112 VAL B CA 1
ATOM 4491 C C . VAL B 1 112 ? 15.82 -43.875 -14.922 1 93 112 VAL B C 1
ATOM 4493 O O . VAL B 1 112 ? 14.648 -43.656 -15.258 1 93 112 VAL B O 1
ATOM 4496 N N . ASP B 1 113 ? 16.75 -43 -15.195 1 91.19 113 ASP B N 1
ATOM 4497 C CA . ASP B 1 113 ? 16.422 -41.875 -16.062 1 91.19 113 ASP B CA 1
ATOM 4498 C C . ASP B 1 113 ? 17.531 -41.625 -17.078 1 91.19 113 ASP B C 1
ATOM 4500 O O . ASP B 1 113 ? 18.656 -42.125 -16.922 1 91.19 113 ASP B O 1
ATOM 4504 N N . SER B 1 114 ? 17.25 -41.094 -18.141 1 92.88 114 SER B N 1
ATOM 4505 C CA . SER B 1 114 ? 18.156 -40.594 -19.188 1 92.88 114 SER B CA 1
ATOM 4506 C C . SER B 1 114 ? 17.781 -39.188 -19.641 1 92.88 114 SER B C 1
ATOM 4508 O O . SER B 1 114 ? 16.594 -38.875 -19.734 1 92.88 114 SER B O 1
ATOM 4510 N N . SER B 1 115 ? 18.781 -38.406 -19.891 1 91.44 115 SER B N 1
ATOM 4511 C CA . SER B 1 115 ? 18.562 -37.062 -20.359 1 91.44 115 SER B CA 1
ATOM 4512 C C . SER B 1 115 ? 19.125 -36.875 -21.781 1 91.44 115 SER B C 1
ATOM 4514 O O . SER B 1 115 ? 20.172 -37.438 -22.109 1 91.44 115 SER B O 1
ATOM 4516 N N . PHE B 1 116 ? 18.375 -36.125 -22.531 1 92.69 116 PHE B N 1
ATOM 4517 C CA . PHE B 1 116 ? 18.75 -35.844 -23.906 1 92.69 116 PHE B CA 1
ATOM 4518 C C . PHE B 1 116 ? 18.656 -34.344 -24.203 1 92.69 116 PHE B C 1
ATOM 4520 O O . PHE B 1 116 ? 17.797 -33.656 -23.656 1 92.69 116 PHE B O 1
ATOM 4527 N N . VAL B 1 117 ? 19.484 -33.875 -25.062 1 90.62 117 VAL B N 1
ATOM 4528 C CA . VAL B 1 117 ? 19.391 -32.5 -25.531 1 90.62 117 VAL B CA 1
ATOM 4529 C C . VAL B 1 117 ? 18.578 -32.438 -26.828 1 90.62 117 VAL B C 1
ATOM 4531 O O . VAL B 1 117 ? 18.859 -33.188 -27.781 1 90.62 117 VAL B O 1
ATOM 4534 N N . ILE B 1 118 ? 17.578 -31.688 -26.812 1 89.94 118 ILE B N 1
ATOM 4535 C CA . ILE B 1 118 ? 16.734 -31.562 -28 1 89.94 118 ILE B CA 1
ATOM 4536 C C . ILE B 1 118 ? 17.5 -30.828 -29.094 1 89.94 118 ILE B C 1
ATOM 4538 O O . ILE B 1 118 ? 17.922 -29.688 -28.906 1 89.94 118 ILE B O 1
ATOM 4542 N N . PRO B 1 119 ? 17.703 -31.422 -30.172 1 90.75 119 PRO B N 1
ATOM 4543 C CA . PRO B 1 119 ? 18.422 -30.75 -31.266 1 90.75 119 PRO B CA 1
ATOM 4544 C C . PRO B 1 119 ? 17.609 -29.609 -31.875 1 90.75 119 PRO B C 1
ATOM 4546 O O . PRO B 1 119 ? 16.375 -29.625 -31.859 1 90.75 119 PRO B O 1
ATOM 4549 N N . LYS B 1 120 ? 18.312 -28.672 -32.469 1 87.31 120 LYS B N 1
ATOM 4550 C CA . LYS B 1 120 ? 17.703 -27.5 -33.094 1 87.31 120 LYS B CA 1
ATOM 4551 C C . LYS B 1 120 ? 16.688 -27.906 -34.156 1 87.31 120 LYS B C 1
ATOM 4553 O O . LYS B 1 120 ? 15.641 -27.266 -34.312 1 87.31 120 LYS B O 1
ATOM 4558 N N . LYS B 1 121 ? 17.047 -28.906 -34.844 1 90.5 121 LYS B N 1
ATOM 4559 C CA . LYS B 1 121 ? 16.172 -29.391 -35.906 1 90.5 121 LYS B CA 1
ATOM 4560 C C . LYS B 1 121 ? 14.828 -29.844 -35.344 1 90.5 121 LYS B C 1
ATOM 4562 O O . LYS B 1 121 ? 13.789 -29.688 -35.969 1 90.5 121 LYS B O 1
ATOM 4567 N N . ALA B 1 122 ? 14.781 -30.359 -34.188 1 89.94 122 ALA B N 1
ATOM 4568 C CA . ALA B 1 122 ? 13.555 -30.781 -33.531 1 89.94 122 ALA B CA 1
ATOM 4569 C C . ALA B 1 122 ? 12.805 -29.594 -32.938 1 89.94 122 ALA B C 1
ATOM 4571 O O . ALA B 1 122 ? 11.57 -29.578 -32.906 1 89.94 122 ALA B O 1
ATOM 4572 N N . LEU B 1 123 ? 13.523 -28.625 -32.5 1 86.06 123 LEU B N 1
ATOM 4573 C CA . LEU B 1 123 ? 12.953 -27.453 -31.859 1 86.06 123 LEU B CA 1
ATOM 4574 C C . LEU B 1 123 ? 12.281 -26.547 -32.875 1 86.06 123 LEU B C 1
ATOM 4576 O O . LEU B 1 123 ? 11.289 -25.875 -32.562 1 86.06 123 LEU B O 1
ATOM 4580 N N . GLU B 1 124 ? 12.828 -26.531 -34.094 1 88.5 124 GLU B N 1
ATOM 4581 C CA . GLU B 1 124 ? 12.367 -25.578 -35.094 1 88.5 124 GLU B CA 1
ATOM 4582 C C . GLU B 1 124 ? 11.805 -26.297 -36.344 1 88.5 124 GLU B C 1
ATOM 4584 O O . GLU B 1 124 ? 11.305 -25.656 -37.25 1 88.5 124 GLU B O 1
ATOM 4589 N N . GLY B 1 125 ? 11.812 -27.484 -36.281 1 91.88 125 GLY B N 1
ATOM 4590 C CA . GLY B 1 125 ? 11.383 -28.266 -37.438 1 91.88 125 GLY B CA 1
ATOM 4591 C C . GLY B 1 125 ? 9.906 -28.578 -37.438 1 91.88 125 GLY B C 1
ATOM 4592 O O . GLY B 1 125 ? 9.078 -27.719 -37.125 1 91.88 125 GLY B O 1
ATOM 4593 N N . THR B 1 126 ? 9.625 -29.797 -37.844 1 94.69 126 THR B N 1
ATOM 4594 C CA . THR B 1 126 ? 8.234 -30.234 -37.969 1 94.69 126 THR B CA 1
ATOM 4595 C C . THR B 1 126 ? 7.836 -31.062 -36.75 1 94.69 126 THR B C 1
ATOM 4597 O O . THR B 1 126 ? 8.695 -31.469 -35.938 1 94.69 126 THR B O 1
ATOM 4600 N N . ALA B 1 127 ? 6.516 -31.344 -36.688 1 95.75 127 ALA B N 1
ATOM 4601 C CA . ALA B 1 127 ? 6 -32.219 -35.656 1 95.75 127 ALA B CA 1
ATOM 4602 C C . ALA B 1 127 ? 6.703 -33.594 -35.688 1 95.75 127 ALA B C 1
ATOM 4604 O O . ALA B 1 127 ? 7.039 -34.125 -34.625 1 95.75 127 ALA B O 1
ATOM 4605 N N . THR B 1 128 ? 6.922 -34 -36.875 1 95.75 128 THR B N 1
ATOM 4606 C CA . THR B 1 128 ? 7.574 -35.312 -37.031 1 95.75 128 THR B CA 1
ATOM 4607 C C . THR B 1 128 ? 9 -35.25 -36.5 1 95.75 128 THR B C 1
ATOM 4609 O O . THR B 1 128 ? 9.445 -36.188 -35.812 1 95.75 128 THR B O 1
ATOM 4612 N N . ASP B 1 129 ? 9.672 -34.188 -36.75 1 95.88 129 ASP B N 1
ATOM 4613 C CA . ASP B 1 129 ? 11.039 -34.062 -36.25 1 95.88 129 ASP B CA 1
ATOM 4614 C C . ASP B 1 129 ? 11.094 -34.125 -34.719 1 95.88 129 ASP B C 1
ATOM 4616 O O . ASP B 1 129 ? 11.945 -34.812 -34.156 1 95.88 129 ASP B O 1
ATOM 4620 N N . LEU B 1 130 ? 10.227 -33.438 -34.125 1 95.31 130 LEU B N 1
ATOM 4621 C CA . LEU B 1 130 ? 10.234 -33.344 -32.688 1 95.31 130 LEU B CA 1
ATOM 4622 C C . LEU B 1 130 ? 9.805 -34.656 -32.031 1 95.31 130 LEU B C 1
ATOM 4624 O O . LEU B 1 130 ? 10.508 -35.219 -31.203 1 95.31 130 LEU B O 1
ATOM 4628 N N . PHE B 1 131 ? 8.68 -35.219 -32.469 1 96.94 131 PHE B N 1
ATOM 4629 C CA . PHE B 1 131 ? 8.109 -36.375 -31.812 1 96.94 131 PHE B CA 1
ATOM 4630 C C . PHE B 1 131 ? 8.883 -37.656 -32.156 1 96.94 131 PHE B C 1
ATOM 4632 O O . PHE B 1 131 ? 8.969 -38.562 -31.359 1 96.94 131 PHE B O 1
ATOM 4639 N N . ASP B 1 132 ? 9.484 -37.656 -33.312 1 96.56 132 ASP B N 1
ATOM 4640 C CA . ASP B 1 132 ? 10.359 -38.781 -33.625 1 96.56 132 ASP B CA 1
ATOM 4641 C C . ASP B 1 132 ? 11.625 -38.75 -32.781 1 96.56 132 ASP B C 1
ATOM 4643 O O . ASP B 1 132 ? 12.164 -39.781 -32.406 1 96.56 132 ASP B O 1
ATOM 4647 N N . PHE B 1 133 ? 12.109 -37.656 -32.625 1 96.19 133 PHE B N 1
ATOM 4648 C CA . PHE B 1 133 ? 13.242 -37.531 -31.703 1 96.19 133 PHE B CA 1
ATOM 4649 C C . PHE B 1 133 ? 12.891 -38.062 -30.328 1 96.19 133 PHE B C 1
ATOM 4651 O O . PHE B 1 133 ? 13.664 -38.812 -29.734 1 96.19 133 PHE B O 1
ATOM 4658 N N . ILE B 1 134 ? 11.75 -37.625 -29.812 1 95.75 134 ILE B N 1
ATOM 4659 C CA . ILE B 1 134 ? 11.297 -38.062 -28.5 1 95.75 134 ILE B CA 1
ATOM 4660 C C . ILE B 1 134 ? 11.188 -39.594 -28.484 1 95.75 134 ILE B C 1
ATOM 4662 O O . ILE B 1 134 ? 11.734 -40.25 -27.594 1 95.75 134 ILE B O 1
ATOM 4666 N N . ALA B 1 135 ? 10.555 -40.125 -29.516 1 96.94 135 ALA B N 1
ATOM 4667 C CA . ALA B 1 135 ? 10.336 -41.594 -29.594 1 96.94 135 ALA B CA 1
ATOM 4668 C C . ALA B 1 135 ? 11.656 -42.344 -29.688 1 96.94 135 ALA B C 1
ATOM 4670 O O . ALA B 1 135 ? 11.836 -43.375 -29.031 1 96.94 135 ALA B O 1
ATOM 4671 N N . SER B 1 136 ? 12.523 -41.781 -30.453 1 97 136 SER B N 1
ATOM 4672 C CA . SER B 1 136 ? 13.828 -42.406 -30.609 1 97 136 SER B CA 1
ATOM 4673 C C . SER B 1 136 ? 14.617 -42.375 -29.312 1 97 136 SER B C 1
ATOM 4675 O O . SER B 1 136 ? 15.367 -43.312 -29 1 97 136 SER B O 1
ATOM 4677 N N . SER B 1 137 ? 14.531 -41.312 -28.625 1 96.44 137 SER B N 1
ATOM 4678 C CA . SER B 1 137 ? 15.203 -41.188 -27.344 1 96.44 137 SER B CA 1
ATOM 4679 C C . SER B 1 137 ? 14.672 -42.219 -26.344 1 96.44 137 SER B C 1
ATOM 4681 O O . SER B 1 137 ? 15.445 -42.812 -25.578 1 96.44 137 SER B O 1
ATOM 4683 N N . VAL B 1 138 ? 13.391 -42.406 -26.375 1 96.44 138 VAL B N 1
ATOM 4684 C CA . VAL B 1 138 ? 12.766 -43.406 -25.5 1 96.44 138 VAL B CA 1
ATOM 4685 C C . VAL B 1 138 ? 13.281 -44.781 -25.844 1 96.44 138 VAL B C 1
ATOM 4687 O O . VAL B 1 138 ? 13.648 -45.562 -24.969 1 96.44 138 VAL B O 1
ATOM 4690 N N . LYS B 1 139 ? 13.281 -45.062 -27.062 1 96.38 139 LYS B N 1
ATOM 4691 C CA . LYS B 1 139 ? 13.766 -46.375 -27.516 1 96.38 139 LYS B CA 1
ATOM 4692 C C . LYS B 1 139 ? 15.203 -46.594 -27.078 1 96.38 139 LYS B C 1
ATOM 4694 O O . LYS B 1 139 ? 15.531 -47.688 -26.594 1 96.38 139 LYS B O 1
ATOM 4699 N N . LYS B 1 140 ? 15.961 -45.594 -27.266 1 96.5 140 LYS B N 1
ATOM 4700 C CA . LYS B 1 140 ? 17.359 -45.688 -26.859 1 96.5 140 LYS B CA 1
ATOM 4701 C C . LYS B 1 140 ? 17.5 -46 -25.375 1 96.5 140 LYS B C 1
ATOM 4703 O O . LYS B 1 140 ? 18.281 -46.844 -24.984 1 96.5 140 LYS B O 1
ATOM 4708 N N . MET B 1 141 ? 16.797 -45.344 -24.594 1 95.81 141 MET B N 1
ATOM 4709 C CA . MET B 1 141 ? 16.828 -45.562 -23.156 1 95.81 141 MET B CA 1
ATOM 4710 C C . MET B 1 141 ? 16.359 -46.969 -22.797 1 95.81 141 MET B C 1
ATOM 4712 O O . MET B 1 141 ? 16.984 -47.625 -21.969 1 95.81 141 MET B O 1
ATOM 4716 N N . MET B 1 142 ? 15.305 -47.406 -23.391 1 95.25 142 MET B N 1
ATOM 4717 C CA . MET B 1 142 ? 14.773 -48.719 -23.109 1 95.25 142 MET B CA 1
ATOM 4718 C C . MET B 1 142 ? 15.773 -49.812 -23.5 1 95.25 142 MET B C 1
ATOM 4720 O O . MET B 1 142 ? 16.031 -50.719 -22.734 1 95.25 142 MET B O 1
ATOM 4724 N N . GLU B 1 143 ? 16.375 -49.625 -24.609 1 96.06 143 GLU B N 1
ATOM 4725 C CA . GLU B 1 143 ? 17.344 -50.625 -25.109 1 96.06 143 GLU B CA 1
ATOM 4726 C C . GLU B 1 143 ? 18.562 -50.688 -24.203 1 96.06 143 GLU B C 1
ATOM 4728 O O . GLU B 1 143 ? 19.125 -51.75 -23.984 1 96.06 143 GLU B O 1
ATOM 4733 N N . THR B 1 144 ? 18.922 -49.625 -23.688 1 96.12 144 THR B N 1
ATOM 4734 C CA . THR B 1 144 ? 20.172 -49.531 -22.938 1 96.12 144 THR B CA 1
ATOM 4735 C C . THR B 1 144 ? 19.922 -49.875 -21.469 1 96.12 144 THR B C 1
ATOM 4737 O O . THR B 1 144 ? 20.75 -50.531 -20.828 1 96.12 144 THR B O 1
ATOM 4740 N N . LYS B 1 145 ? 18.766 -49.438 -20.938 1 95.81 145 LYS B N 1
ATOM 4741 C CA . LYS B 1 145 ? 18.656 -49.469 -19.484 1 95.81 145 LYS B CA 1
ATOM 4742 C C . LYS B 1 145 ? 17.5 -50.375 -19.047 1 95.81 145 LYS B C 1
ATOM 4744 O O . LYS B 1 145 ? 17.438 -50.781 -17.875 1 95.81 145 LYS B O 1
ATOM 4749 N N . ALA B 1 146 ? 16.578 -50.625 -19.938 1 95.06 146 ALA B N 1
ATOM 4750 C CA . ALA B 1 146 ? 15.422 -51.438 -19.547 1 95.06 146 ALA B CA 1
ATOM 4751 C C . ALA B 1 146 ? 14.945 -52.312 -20.719 1 95.06 146 ALA B C 1
ATOM 4753 O O . ALA B 1 146 ? 13.773 -52.281 -21.094 1 95.06 146 ALA B O 1
ATOM 4754 N N . PRO B 1 147 ? 15.789 -53.156 -21.219 1 94.31 147 PRO B N 1
ATOM 4755 C CA . PRO B 1 147 ? 15.43 -53.969 -22.391 1 94.31 147 PRO B CA 1
ATOM 4756 C C . PRO B 1 147 ? 14.25 -54.906 -22.125 1 94.31 147 PRO B C 1
ATOM 4758 O O . PRO B 1 147 ? 13.539 -55.281 -23.047 1 94.31 147 PRO B O 1
ATOM 4761 N N . GLU B 1 148 ? 14.055 -55.219 -20.891 1 93.06 148 GLU B N 1
ATOM 4762 C CA . GLU B 1 148 ? 12.961 -56.094 -20.5 1 93.06 148 GLU B CA 1
ATOM 4763 C C . GLU B 1 148 ? 11.609 -55.469 -20.828 1 93.06 148 GLU B C 1
ATOM 4765 O O . GLU B 1 148 ? 10.617 -56.188 -21 1 93.06 148 GLU B O 1
ATOM 4770 N N . ASP B 1 149 ? 11.57 -54.188 -20.969 1 94.5 149 ASP B N 1
ATOM 4771 C CA . ASP B 1 149 ? 10.297 -53.5 -21.188 1 94.5 149 ASP B CA 1
ATOM 4772 C C . ASP B 1 149 ? 9.961 -53.438 -22.688 1 94.5 149 ASP B C 1
ATOM 4774 O O . ASP B 1 149 ? 8.859 -53.031 -23.062 1 94.5 149 ASP B O 1
ATOM 4778 N N . LEU B 1 150 ? 10.875 -53.812 -23.562 1 93.25 150 LEU B N 1
ATOM 4779 C CA . LEU B 1 150 ? 10.68 -53.75 -25 1 93.25 150 LEU B CA 1
ATOM 4780 C C . LEU B 1 150 ? 9.633 -54.75 -25.469 1 93.25 150 LEU B C 1
ATOM 4782 O O . LEU B 1 150 ? 9.055 -54.594 -26.547 1 93.25 150 LEU B O 1
ATOM 4786 N N . SER B 1 151 ? 9.32 -55.719 -24.609 1 91.5 151 SER B N 1
ATOM 4787 C CA . SER B 1 151 ? 8.469 -56.844 -25.031 1 91.5 151 SER B CA 1
ATOM 4788 C C . SER B 1 151 ? 7.031 -56.656 -24.562 1 91.5 151 SER B C 1
ATOM 4790 O O . SER B 1 151 ? 6.145 -57.406 -24.953 1 91.5 151 SER B O 1
ATOM 4792 N N . HIS B 1 152 ? 6.734 -55.75 -23.781 1 91.88 152 HIS B N 1
ATOM 4793 C CA . HIS B 1 152 ? 5.383 -55.531 -23.266 1 91.88 152 HIS B CA 1
ATOM 4794 C C . HIS B 1 152 ? 4.977 -54.062 -23.359 1 91.88 152 HIS B C 1
ATOM 4796 O O . HIS B 1 152 ? 5.828 -53.188 -23.5 1 91.88 152 HIS B O 1
ATOM 4802 N N . THR B 1 153 ? 3.682 -53.906 -23.328 1 93.88 153 THR B N 1
ATOM 4803 C CA . THR B 1 153 ? 3.146 -52.562 -23.328 1 93.88 153 THR B CA 1
ATOM 4804 C C . THR B 1 153 ? 3.221 -51.938 -21.938 1 93.88 153 THR B C 1
ATOM 4806 O O . THR B 1 153 ? 2.691 -52.5 -20.969 1 93.88 153 THR B O 1
ATOM 4809 N N . VAL B 1 154 ? 3.873 -50.875 -21.797 1 95.5 154 VAL B N 1
ATOM 4810 C CA . VAL B 1 154 ? 4.059 -50.219 -20.516 1 95.5 154 VAL B CA 1
ATOM 4811 C C . VAL B 1 154 ? 3.408 -48.812 -20.562 1 95.5 154 VAL B C 1
ATOM 4813 O O . VAL B 1 154 ? 3.467 -48.125 -21.578 1 95.5 154 VAL B O 1
ATOM 4816 N N . PRO B 1 155 ? 2.703 -48.438 -19.484 1 95.5 155 PRO B N 1
ATOM 4817 C CA . PRO B 1 155 ? 2.059 -47.125 -19.453 1 95.5 155 PRO B CA 1
ATOM 4818 C C . PRO B 1 155 ? 3.064 -46 -19.359 1 95.5 155 PRO B C 1
ATOM 4820 O O . PRO B 1 155 ? 4.098 -46.125 -18.703 1 95.5 155 PRO B O 1
ATOM 4823 N N . LEU B 1 156 ? 2.707 -44.875 -20.016 1 95.94 156 LEU B N 1
ATOM 4824 C CA . LEU B 1 156 ? 3.574 -43.688 -20.109 1 95.94 156 LEU B CA 1
ATOM 4825 C C . LEU B 1 156 ? 2.809 -42.438 -19.766 1 95.94 156 LEU B C 1
ATOM 4827 O O . LEU B 1 156 ? 1.697 -42.219 -20.25 1 95.94 156 LEU B O 1
ATOM 4831 N N . GLY B 1 157 ? 3.369 -41.688 -18.844 1 94.56 157 GLY B N 1
ATOM 4832 C CA . GLY B 1 157 ? 2.928 -40.312 -18.609 1 94.56 157 GLY B CA 1
ATOM 4833 C C . GLY B 1 157 ? 3.756 -39.281 -19.375 1 94.56 157 GLY B C 1
ATOM 4834 O O . GLY B 1 157 ? 4.988 -39.312 -19.312 1 94.56 157 GLY B O 1
ATOM 4835 N N . PHE B 1 158 ? 3.094 -38.406 -20.078 1 94.62 158 PHE B N 1
ATOM 4836 C CA . PHE B 1 158 ? 3.748 -37.406 -20.906 1 94.62 158 PHE B CA 1
ATOM 4837 C C . PHE B 1 158 ? 3.621 -36 -20.281 1 94.62 158 PHE B C 1
ATOM 4839 O O . PHE B 1 158 ? 2.572 -35.375 -20.391 1 94.62 158 PHE B O 1
ATOM 4846 N N . THR B 1 159 ? 4.656 -35.594 -19.625 1 90.25 159 THR B N 1
ATOM 4847 C CA . THR B 1 159 ? 4.691 -34.219 -19.125 1 90.25 159 THR B CA 1
ATOM 4848 C C . THR B 1 159 ? 5.02 -33.25 -20.25 1 90.25 159 THR B C 1
ATOM 4850 O O . THR B 1 159 ? 6.152 -33.219 -20.734 1 90.25 159 THR B O 1
ATOM 4853 N N . PHE B 1 160 ? 4.078 -32.5 -20.594 1 87.69 160 PHE B N 1
ATOM 4854 C CA . PHE B 1 160 ? 4.137 -31.531 -21.672 1 87.69 160 PHE B CA 1
ATOM 4855 C C . PHE B 1 160 ? 3.902 -30.125 -21.141 1 87.69 160 PHE B C 1
ATOM 4857 O O . PHE B 1 160 ? 2.758 -29.688 -21 1 87.69 160 PHE B O 1
ATOM 4864 N N . SER B 1 161 ? 4.93 -29.344 -20.922 1 80.94 161 SER B N 1
ATOM 4865 C CA . SER B 1 161 ? 4.918 -28.094 -20.188 1 80.94 161 SER B CA 1
ATOM 4866 C C . SER B 1 161 ? 4.566 -26.922 -21.094 1 80.94 161 SER B C 1
ATOM 4868 O O . SER B 1 161 ? 5.266 -25.891 -21.094 1 80.94 161 SER B O 1
ATOM 4870 N N . PHE B 1 162 ? 3.566 -27.016 -21.953 1 78 162 PHE B N 1
ATOM 4871 C CA . PHE B 1 162 ? 3.049 -25.984 -22.828 1 78 162 PHE B CA 1
ATOM 4872 C C . PHE B 1 162 ? 1.536 -25.859 -22.703 1 78 162 PHE B C 1
ATOM 4874 O O . PHE B 1 162 ? 0.861 -26.828 -22.328 1 78 162 PHE B O 1
ATOM 4881 N N . PRO B 1 163 ? 0.972 -24.688 -22.891 1 76.62 163 PRO B N 1
ATOM 4882 C CA . PRO B 1 163 ? -0.482 -24.547 -22.797 1 76.62 163 PRO B CA 1
ATOM 4883 C C . PRO B 1 163 ? -1.231 -25.516 -23.703 1 76.62 163 PRO B C 1
ATOM 4885 O O . PRO B 1 163 ? -1.054 -25.5 -24.922 1 76.62 163 PRO B O 1
ATOM 4888 N N . THR B 1 164 ? -1.982 -26.359 -23.078 1 84.69 164 THR B N 1
ATOM 4889 C CA . THR B 1 164 ? -2.713 -27.391 -23.797 1 84.69 164 THR B CA 1
ATOM 4890 C C . THR B 1 164 ? -4.184 -27.406 -23.391 1 84.69 164 THR B C 1
ATOM 4892 O O . THR B 1 164 ? -4.508 -27.219 -22.219 1 84.69 164 THR B O 1
ATOM 4895 N N . ASP B 1 165 ? -5 -27.453 -24.375 1 82.88 165 ASP B N 1
ATOM 4896 C CA . ASP B 1 165 ? -6.418 -27.703 -24.109 1 82.88 165 ASP B CA 1
ATOM 4897 C C . ASP B 1 165 ? -6.688 -29.188 -23.891 1 82.88 165 ASP B C 1
ATOM 4899 O O . ASP B 1 165 ? -6.941 -29.922 -24.844 1 82.88 165 ASP B O 1
ATOM 4903 N N . GLN B 1 166 ? -6.574 -29.516 -22.688 1 87.75 166 GLN B N 1
ATOM 4904 C CA . GLN B 1 166 ? -6.738 -30.922 -22.344 1 87.75 166 GLN B CA 1
ATOM 4905 C C . GLN B 1 166 ? -8.211 -31.328 -22.375 1 87.75 166 GLN B C 1
ATOM 4907 O O . GLN B 1 166 ? -9.062 -30.641 -21.797 1 87.75 166 GLN B O 1
ATOM 4912 N N . LYS B 1 167 ? -8.453 -32.375 -23.078 1 87.38 167 LYS B N 1
ATOM 4913 C CA . LYS B 1 167 ? -9.828 -32.844 -23.25 1 87.38 167 LYS B CA 1
ATOM 4914 C C . LYS B 1 167 ? -10.117 -34.062 -22.391 1 87.38 167 LYS B C 1
ATOM 4916 O O . LYS B 1 167 ? -11.273 -34.344 -22.062 1 87.38 167 LYS B O 1
ATOM 4921 N N . SER B 1 168 ? -9.164 -34.75 -22.094 1 90.19 168 SER B N 1
ATOM 4922 C CA . SER B 1 168 ? -9.18 -35.938 -21.219 1 90.19 168 SER B CA 1
ATOM 4923 C C . SER B 1 168 ? -7.801 -36.219 -20.641 1 90.19 168 SER B C 1
ATOM 4925 O O . SER B 1 168 ? -6.855 -35.438 -20.875 1 90.19 168 SER B O 1
ATOM 4927 N N . VAL B 1 169 ? -7.707 -37.219 -19.844 1 91.12 169 VAL B N 1
ATOM 4928 C CA . VAL B 1 169 ? -6.457 -37.531 -19.141 1 91.12 169 VAL B CA 1
ATOM 4929 C C . VAL B 1 169 ? -5.355 -37.812 -20.172 1 91.12 169 VAL B C 1
ATOM 4931 O O . VAL B 1 169 ? -4.176 -37.562 -19.891 1 91.12 169 VAL B O 1
ATOM 4934 N N . ASP B 1 170 ? -5.777 -38.312 -21.344 1 93.88 170 ASP B N 1
ATOM 4935 C CA . ASP B 1 170 ? -4.773 -38.75 -22.312 1 93.88 170 ASP B CA 1
ATOM 4936 C C . ASP B 1 170 ? -4.973 -38.031 -23.656 1 93.88 170 ASP B C 1
ATOM 4938 O O . ASP B 1 170 ? -4.68 -38.625 -24.703 1 93.88 170 ASP B O 1
ATOM 4942 N N . ARG B 1 171 ? -5.535 -36.906 -23.641 1 93.25 171 ARG B N 1
ATOM 4943 C CA . ARG B 1 171 ? -5.727 -36.125 -24.844 1 93.25 171 ARG B CA 1
ATOM 4944 C C . ARG B 1 171 ? -5.547 -34.625 -24.562 1 93.25 171 ARG B C 1
ATOM 4946 O O . ARG B 1 171 ? -6.023 -34.125 -23.547 1 93.25 171 ARG B O 1
ATOM 4953 N N . GLY B 1 172 ? -4.844 -33.969 -25.438 1 92.62 172 GLY B N 1
ATOM 4954 C CA . GLY B 1 172 ? -4.664 -32.531 -25.297 1 92.62 172 GLY B CA 1
ATOM 4955 C C . GLY B 1 172 ? -4.172 -31.875 -26.562 1 92.62 172 GLY B C 1
ATOM 4956 O O . GLY B 1 172 ? -3.297 -32.406 -27.25 1 92.62 172 GLY B O 1
ATOM 4957 N N . ILE B 1 173 ? -4.766 -30.75 -26.859 1 92.69 173 ILE B N 1
ATOM 4958 C CA . ILE B 1 173 ? -4.426 -30 -28.062 1 92.69 173 ILE B CA 1
ATOM 4959 C C . ILE B 1 173 ? -3.514 -28.828 -27.688 1 92.69 173 ILE B C 1
ATOM 4961 O O . ILE B 1 173 ? -3.855 -28.016 -26.828 1 92.69 173 ILE B O 1
ATOM 4965 N N . LEU B 1 174 ? -2.338 -28.766 -28.281 1 90.94 174 LEU B N 1
ATOM 4966 C CA . LEU B 1 174 ? -1.456 -27.641 -28.031 1 90.94 174 LEU B CA 1
ATOM 4967 C C . LEU B 1 174 ? -2.102 -26.328 -28.5 1 90.94 174 LEU B C 1
ATOM 4969 O O . LEU B 1 174 ? -2.531 -26.234 -29.656 1 90.94 174 LEU B O 1
ATOM 4973 N N . ILE B 1 175 ? -2.238 -25.438 -27.625 1 82.31 175 ILE B N 1
ATOM 4974 C CA . ILE B 1 175 ? -2.814 -24.156 -27.969 1 82.31 175 ILE B CA 1
ATOM 4975 C C . ILE B 1 175 ? -1.764 -23.281 -28.672 1 82.31 175 ILE B C 1
ATOM 4977 O O . ILE B 1 175 ? -1.975 -22.828 -29.797 1 82.31 175 ILE B O 1
ATOM 4981 N N . LYS B 1 176 ? -0.612 -23.031 -28 1 81.69 176 LYS B N 1
ATOM 4982 C CA . LYS B 1 176 ? 0.479 -22.219 -28.516 1 81.69 176 LYS B CA 1
ATOM 4983 C C . LYS B 1 176 ? 1.813 -22.625 -27.906 1 81.69 176 LYS B C 1
ATOM 4985 O O . LYS B 1 176 ? 1.871 -23 -26.734 1 81.69 176 LYS B O 1
ATOM 4990 N N . TRP B 1 177 ? 2.836 -22.484 -28.797 1 79.69 177 TRP B N 1
ATOM 4991 C CA . TRP B 1 177 ? 4.176 -22.734 -28.266 1 79.69 177 TRP B CA 1
ATOM 4992 C C . TRP B 1 177 ? 4.637 -21.578 -27.375 1 79.69 177 TRP B C 1
ATOM 4994 O O . TRP B 1 177 ? 4.246 -20.438 -27.594 1 79.69 177 TRP B O 1
ATOM 5004 N N . THR B 1 178 ? 5.234 -21.922 -26.391 1 70 178 THR B N 1
ATOM 5005 C CA . THR B 1 178 ? 5.969 -20.969 -25.578 1 70 178 THR B CA 1
ATOM 5006 C C . THR B 1 178 ? 7.422 -21.406 -25.406 1 70 178 THR B C 1
ATOM 5008 O O . THR B 1 178 ? 7.891 -22.312 -26.094 1 70 178 THR B O 1
ATOM 5011 N N . LYS B 1 179 ? 8.32 -20.719 -24.688 1 66.69 179 LYS B N 1
ATOM 5012 C CA . LYS B 1 179 ? 9.664 -21.062 -24.234 1 66.69 179 LYS B CA 1
ATOM 5013 C C . LYS B 1 179 ? 10.609 -21.25 -25.422 1 66.69 179 LYS B C 1
ATOM 5015 O O . LYS B 1 179 ? 11.484 -22.125 -25.391 1 66.69 179 LYS B O 1
ATOM 5020 N N . GLY B 1 180 ? 10.383 -20.734 -26.562 1 68.69 180 GLY B N 1
ATOM 5021 C CA . GLY B 1 180 ? 11.305 -20.734 -27.688 1 68.69 180 GLY B CA 1
ATOM 5022 C C . GLY B 1 180 ? 11.031 -21.844 -28.688 1 68.69 180 GLY B C 1
ATOM 5023 O O . GLY B 1 180 ? 11.734 -21.984 -29.688 1 68.69 180 GLY B O 1
ATOM 5024 N N . PHE B 1 181 ? 10.016 -22.625 -28.391 1 78.88 181 PHE B N 1
ATOM 5025 C CA . PHE B 1 181 ? 9.633 -23.672 -29.328 1 78.88 181 PHE B CA 1
ATOM 5026 C C . PHE B 1 181 ? 8.859 -23.094 -30.5 1 78.88 181 PHE B C 1
ATOM 5028 O O . PHE B 1 181 ? 8.047 -22.188 -30.328 1 78.88 181 PHE B O 1
ATOM 5035 N N . SER B 1 182 ? 9.258 -23.547 -31.688 1 83.62 182 SER B N 1
ATOM 5036 C CA . SER B 1 182 ? 8.547 -23.094 -32.875 1 83.62 182 SER B CA 1
ATOM 5037 C C . SER B 1 182 ? 8.312 -24.234 -33.844 1 83.62 182 SER B C 1
ATOM 5039 O O . SER B 1 182 ? 8.289 -24.016 -35.062 1 83.62 182 SER B O 1
ATOM 5041 N N . THR B 1 183 ? 8.227 -25.375 -33.344 1 91.06 183 THR B N 1
ATOM 5042 C CA . THR B 1 183 ? 8.008 -26.562 -34.156 1 91.06 183 THR B CA 1
ATOM 5043 C C . THR B 1 183 ? 6.715 -26.438 -34.969 1 91.06 183 THR B C 1
ATOM 5045 O O . THR B 1 183 ? 5.656 -26.156 -34.406 1 91.06 183 THR B O 1
ATOM 5048 N N . GLN B 1 184 ? 6.797 -26.688 -36.188 1 93.38 184 GLN B N 1
ATOM 5049 C CA . GLN B 1 184 ? 5.652 -26.516 -37.094 1 93.38 184 GLN B CA 1
ATOM 5050 C C . GLN B 1 184 ? 4.715 -27.719 -37.031 1 93.38 184 GLN B C 1
ATOM 5052 O O . GLN B 1 184 ? 5.168 -28.859 -36.875 1 93.38 184 GLN B O 1
ATOM 5057 N N . GLY B 1 185 ? 3.395 -27.469 -37.125 1 94.38 185 GLY B N 1
ATOM 5058 C CA . GLY B 1 185 ? 2.41 -28.516 -37.281 1 94.38 185 GLY B CA 1
ATOM 5059 C C . GLY B 1 185 ? 1.974 -29.125 -35.938 1 94.38 185 GLY B C 1
ATOM 5060 O O . GLY B 1 185 ? 1.375 -30.203 -35.906 1 94.38 185 GLY B O 1
ATOM 5061 N N . VAL B 1 186 ? 2.281 -28.547 -34.875 1 94.38 186 VAL B N 1
ATOM 5062 C CA . VAL B 1 186 ? 1.918 -29.109 -33.594 1 94.38 186 VAL B CA 1
ATOM 5063 C C . VAL B 1 186 ? 0.774 -28.297 -32.969 1 94.38 186 VAL B C 1
ATOM 5065 O O . VAL B 1 186 ? -0.141 -28.875 -32.375 1 94.38 186 VAL B O 1
ATOM 5068 N N . GLU B 1 187 ? 0.869 -26.938 -33.125 1 92.75 187 GLU B N 1
ATOM 5069 C CA . GLU B 1 187 ? -0.206 -26.094 -32.625 1 92.75 187 GLU B CA 1
ATOM 5070 C C . GLU B 1 187 ? -1.55 -26.469 -33.219 1 92.75 187 GLU B C 1
ATOM 5072 O O . GLU B 1 187 ? -1.652 -26.656 -34.438 1 92.75 187 GLU B O 1
ATOM 5077 N N . GLY B 1 188 ? -2.52 -26.719 -32.406 1 93.81 188 GLY B N 1
ATOM 5078 C CA . GLY B 1 188 ? -3.846 -27.094 -32.875 1 93.81 188 GLY B CA 1
ATOM 5079 C C . GLY B 1 188 ? -4.012 -28.594 -33 1 93.81 188 GLY B C 1
ATOM 5080 O O . GLY B 1 188 ? -5.082 -29.078 -33.375 1 93.81 188 GLY B O 1
ATOM 5081 N N . LYS B 1 189 ? -2.975 -29.375 -32.688 1 95.75 189 LYS B N 1
ATOM 5082 C CA . LYS B 1 189 ? -3.027 -30.828 -32.812 1 95.75 189 LYS B CA 1
ATOM 5083 C C . LYS B 1 189 ? -2.922 -31.484 -31.438 1 95.75 189 LYS B C 1
ATOM 5085 O O . LYS B 1 189 ? -2.467 -30.875 -30.469 1 95.75 189 LYS B O 1
ATOM 5090 N N . ASP B 1 190 ? -3.461 -32.719 -31.406 1 96.38 190 ASP B N 1
ATOM 5091 C CA . ASP B 1 190 ? -3.338 -33.5 -30.188 1 96.38 190 ASP B CA 1
ATOM 5092 C C . ASP B 1 190 ? -1.916 -34.031 -30.016 1 96.38 190 ASP B C 1
ATOM 5094 O O . ASP B 1 190 ? -1.458 -34.875 -30.797 1 96.38 190 ASP B O 1
ATOM 5098 N N . VAL B 1 191 ? -1.287 -33.656 -28.984 1 95.69 191 VAL B N 1
ATOM 5099 C CA . VAL B 1 191 ? 0.132 -33.938 -28.812 1 95.69 191 VAL B CA 1
ATOM 5100 C C . VAL B 1 191 ? 0.311 -35.406 -28.406 1 95.69 191 VAL B C 1
ATOM 5102 O O . VAL B 1 191 ? 1.357 -36 -28.672 1 95.69 191 VAL B O 1
ATOM 5105 N N . VAL B 1 192 ? -0.66 -36 -27.75 1 96.69 192 VAL B N 1
ATOM 5106 C CA . VAL B 1 192 ? -0.593 -37.406 -27.375 1 96.69 192 VAL B CA 1
ATOM 5107 C C . VAL B 1 192 ? -0.646 -38.281 -28.625 1 96.69 192 VAL B C 1
ATOM 5109 O O . VAL B 1 192 ? 0.106 -39.25 -28.75 1 96.69 192 VAL B O 1
ATOM 5112 N N . ASP B 1 193 ? -1.522 -37.875 -29.531 1 96.88 193 ASP B N 1
ATOM 5113 C CA . ASP B 1 193 ? -1.633 -38.594 -30.797 1 96.88 193 ASP B CA 1
ATOM 5114 C C . ASP B 1 193 ? -0.328 -38.531 -31.578 1 96.88 193 ASP B C 1
ATOM 5116 O O . ASP B 1 193 ? 0.096 -39.5 -32.188 1 96.88 193 ASP B O 1
ATOM 5120 N N . LEU B 1 194 ? 0.19 -37.344 -31.594 1 97.19 194 LEU B N 1
ATOM 5121 C CA . LEU B 1 194 ? 1.453 -37.156 -32.281 1 97.19 194 LEU B CA 1
ATOM 5122 C C . LEU B 1 194 ? 2.543 -38.062 -31.703 1 97.19 194 LEU B C 1
ATOM 5124 O O . LEU B 1 194 ? 3.281 -38.719 -32.438 1 97.19 194 LEU B O 1
ATOM 5128 N N . LEU B 1 195 ? 2.656 -38.094 -30.422 1 96.88 195 LEU B N 1
ATOM 5129 C CA . LEU B 1 195 ? 3.672 -38.906 -29.75 1 96.88 195 LEU B CA 1
ATOM 5130 C C . LEU B 1 195 ? 3.408 -40.406 -29.969 1 96.88 195 LEU B C 1
ATOM 5132 O O . LEU B 1 195 ? 4.332 -41.156 -30.25 1 96.88 195 LEU B O 1
ATOM 5136 N N . GLN B 1 196 ? 2.111 -40.781 -29.797 1 97.38 196 GLN B N 1
ATOM 5137 C CA . GLN B 1 196 ? 1.756 -42.188 -29.953 1 97.38 196 GLN B CA 1
ATOM 5138 C C . GLN B 1 196 ? 2.111 -42.688 -31.344 1 97.38 196 GLN B C 1
ATOM 5140 O O . GLN B 1 196 ? 2.58 -43.812 -31.5 1 97.38 196 GLN B O 1
ATOM 5145 N N . THR B 1 197 ? 1.858 -41.875 -32.312 1 97.38 197 THR B N 1
ATOM 5146 C CA . THR B 1 197 ? 2.174 -42.219 -33.688 1 97.38 197 THR B CA 1
ATOM 5147 C C . THR B 1 197 ? 3.676 -42.438 -33.875 1 97.38 197 THR B C 1
ATOM 5149 O O . THR B 1 197 ? 4.102 -43.406 -34.5 1 97.38 197 THR B O 1
ATOM 5152 N N . SER B 1 198 ? 4.434 -41.562 -33.344 1 97.56 198 SER B N 1
ATOM 5153 C CA . SER B 1 198 ? 5.883 -41.656 -33.469 1 97.56 198 SER B CA 1
ATOM 5154 C C . SER B 1 198 ? 6.418 -42.875 -32.719 1 97.56 198 SER B C 1
ATOM 5156 O O . SER B 1 198 ? 7.355 -43.531 -33.188 1 97.56 198 SER B O 1
ATOM 5158 N N . LEU B 1 199 ? 5.875 -43.156 -31.531 1 97.19 199 LEU B N 1
ATOM 5159 C CA . LEU B 1 199 ? 6.281 -44.344 -30.781 1 97.19 199 LEU B CA 1
ATOM 5160 C C . LEU B 1 199 ? 6.016 -45.625 -31.578 1 97.19 199 LEU B C 1
ATOM 5162 O O . LEU B 1 199 ? 6.832 -46.531 -31.562 1 97.19 199 LEU B O 1
ATOM 5166 N N . LYS B 1 200 ? 4.891 -45.625 -32.219 1 95.88 200 LYS B N 1
ATOM 5167 C CA . LYS B 1 200 ? 4.555 -46.75 -33.062 1 95.88 200 LYS B CA 1
ATOM 5168 C C . LYS B 1 200 ? 5.539 -46.906 -34.219 1 95.88 200 LYS B C 1
ATOM 5170 O O . LYS B 1 200 ? 5.922 -48 -34.594 1 95.88 200 LYS B O 1
ATOM 5175 N N . ARG B 1 201 ? 5.941 -45.844 -34.75 1 96.06 201 ARG B N 1
ATOM 5176 C CA . ARG B 1 201 ? 6.852 -45.844 -35.906 1 96.06 201 ARG B CA 1
ATOM 5177 C C . ARG B 1 201 ? 8.195 -46.469 -35.531 1 96.06 201 ARG B C 1
ATOM 5179 O O . ARG B 1 201 ? 8.844 -47.094 -36.375 1 96.06 201 ARG B O 1
ATOM 5186 N N . VAL B 1 202 ? 8.586 -46.312 -34.344 1 95 202 VAL B N 1
ATOM 5187 C CA . VAL B 1 202 ? 9.891 -46.844 -33.969 1 95 202 VAL B CA 1
ATOM 5188 C C . VAL B 1 202 ? 9.719 -48.156 -33.219 1 95 202 VAL B C 1
ATOM 5190 O O . VAL B 1 202 ? 10.664 -48.688 -32.625 1 95 202 VAL B O 1
ATOM 5193 N N . ASN B 1 203 ? 8.586 -48.688 -33.094 1 94.12 203 ASN B N 1
ATOM 5194 C CA . ASN B 1 203 ? 8.234 -50 -32.562 1 94.12 203 ASN B CA 1
ATOM 5195 C C . ASN B 1 203 ? 8.492 -50.062 -31.047 1 94.12 203 ASN B C 1
ATOM 5197 O O . ASN B 1 203 ? 9.109 -51 -30.562 1 94.12 203 ASN B O 1
ATOM 5201 N N . VAL B 1 204 ? 8.133 -49.031 -30.406 1 94.81 204 VAL B N 1
ATOM 5202 C CA . VAL B 1 204 ? 8.164 -49 -28.953 1 94.81 204 VAL B CA 1
ATOM 5203 C C . VAL B 1 204 ? 6.754 -49.156 -28.391 1 94.81 204 VAL B C 1
ATOM 5205 O O . VAL B 1 204 ? 5.836 -48.438 -28.812 1 94.81 204 VAL B O 1
ATOM 5208 N N . LYS B 1 205 ? 6.605 -50.062 -27.5 1 93.88 205 LYS B N 1
ATOM 5209 C CA . LYS B 1 205 ? 5.277 -50.375 -26.984 1 93.88 205 LYS B CA 1
ATOM 5210 C C . LYS B 1 205 ? 4.977 -49.625 -25.703 1 93.88 205 LYS B C 1
ATOM 5212 O O . LYS B 1 205 ? 4.727 -50.219 -24.656 1 93.88 205 LYS B O 1
ATOM 5217 N N . LEU B 1 206 ? 4.984 -48.406 -25.781 1 95.62 206 LEU B N 1
ATOM 5218 C CA . LEU B 1 206 ? 4.523 -47.531 -24.719 1 95.62 206 LEU B CA 1
ATOM 5219 C C . LEU B 1 206 ? 3.168 -46.906 -25.047 1 95.62 206 LEU B C 1
ATOM 5221 O O . LEU B 1 206 ? 2.924 -46.562 -26.203 1 95.62 206 LEU B O 1
ATOM 5225 N N . LYS B 1 207 ? 2.346 -46.938 -24.125 1 96.38 207 LYS B N 1
ATOM 5226 C CA . LYS B 1 207 ? 1.036 -46.344 -24.281 1 96.38 207 LYS B CA 1
ATOM 5227 C C . LYS B 1 207 ? 0.912 -45.062 -23.438 1 96.38 207 LYS B C 1
ATOM 5229 O O . LYS B 1 207 ? 1.046 -45.125 -22.219 1 96.38 207 LYS B O 1
ATOM 5234 N N . VAL B 1 208 ? 0.684 -43.969 -24.109 1 96.31 208 VAL B N 1
ATOM 5235 C CA . VAL B 1 208 ? 0.448 -42.719 -23.359 1 96.31 208 VAL B CA 1
ATOM 5236 C C . VAL B 1 208 ? -0.911 -42.781 -22.672 1 96.31 208 VAL B C 1
ATOM 5238 O O . VAL B 1 208 ? -1.952 -42.781 -23.328 1 96.31 208 VAL B O 1
ATOM 5241 N N . VAL B 1 209 ? -0.872 -42.844 -21.391 1 94.69 209 VAL B N 1
ATOM 5242 C CA . VAL B 1 209 ? -2.121 -43 -20.656 1 94.69 209 VAL B CA 1
ATOM 5243 C C . VAL B 1 209 ? -2.498 -41.719 -19.969 1 94.69 209 VAL B C 1
ATOM 5245 O O . VAL B 1 209 ? -3.641 -41.531 -19.531 1 94.69 209 VAL B O 1
ATOM 5248 N N . ALA B 1 210 ? -1.508 -40.812 -19.922 1 93.75 210 ALA B N 1
ATOM 5249 C CA . ALA B 1 210 ? -1.78 -39.562 -19.266 1 93.75 210 ALA B CA 1
ATOM 5250 C C . ALA B 1 210 ? -0.914 -38.438 -19.844 1 93.75 210 ALA B C 1
ATOM 5252 O O . ALA B 1 210 ? 0.278 -38.625 -20.094 1 93.75 210 ALA B O 1
ATOM 5253 N N . LEU B 1 211 ? -1.553 -37.344 -20.172 1 92.69 211 LEU B N 1
ATOM 5254 C CA . LEU B 1 211 ? -0.885 -36.062 -20.453 1 92.69 211 LEU B CA 1
ATOM 5255 C C . LEU B 1 211 ? -0.795 -35.219 -19.188 1 92.69 211 LEU B C 1
ATOM 5257 O O . LEU B 1 211 ? -1.816 -34.906 -18.562 1 92.69 211 LEU B O 1
ATOM 5261 N N . CYS B 1 212 ? 0.426 -34.906 -18.828 1 88.31 212 CYS B N 1
ATOM 5262 C CA . CYS B 1 212 ? 0.607 -34.312 -17.5 1 88.31 212 CYS B CA 1
ATOM 5263 C C . CYS B 1 212 ? 1.17 -32.875 -17.609 1 88.31 212 CYS B C 1
ATOM 5265 O O . CYS B 1 212 ? 1.967 -32.594 -18.516 1 88.31 212 CYS B O 1
ATOM 5267 N N . ASN B 1 213 ? 0.691 -32.094 -16.75 1 86.38 213 ASN B N 1
ATOM 5268 C CA . ASN B 1 213 ? 1.282 -30.781 -16.516 1 86.38 213 ASN B CA 1
ATOM 5269 C C . ASN B 1 213 ? 2.281 -30.812 -15.359 1 86.38 213 ASN B C 1
ATOM 5271 O O . ASN B 1 213 ? 2.092 -31.547 -14.383 1 86.38 213 ASN B O 1
ATOM 5275 N N . ASP B 1 214 ? 3.355 -30 -15.445 1 83.44 214 ASP B N 1
ATOM 5276 C CA . ASP B 1 214 ? 4.438 -30.031 -14.469 1 83.44 214 ASP B CA 1
ATOM 5277 C C . ASP B 1 214 ? 3.906 -29.766 -13.055 1 83.44 214 ASP B C 1
ATOM 5279 O O . ASP B 1 214 ? 4.34 -30.406 -12.094 1 83.44 214 ASP B O 1
ATOM 5283 N N . THR B 1 215 ? 2.971 -28.844 -12.875 1 90.44 215 THR B N 1
ATOM 5284 C CA . THR B 1 215 ? 2.438 -28.531 -11.555 1 90.44 215 THR B CA 1
ATOM 5285 C C . THR B 1 215 ? 1.638 -29.703 -11 1 90.44 215 THR B C 1
ATOM 5287 O O . THR B 1 215 ? 1.711 -30 -9.805 1 90.44 215 THR B O 1
ATOM 5290 N N . VAL B 1 216 ? 0.908 -30.375 -11.852 1 91.88 216 VAL B N 1
ATOM 5291 C CA . VAL B 1 216 ? 0.124 -31.531 -11.422 1 91.88 216 VAL B CA 1
ATOM 5292 C C . VAL B 1 216 ? 1.059 -32.656 -10.992 1 91.88 216 VAL B C 1
ATOM 5294 O O . VAL B 1 216 ? 0.829 -33.312 -9.969 1 91.88 216 VAL B O 1
ATOM 5297 N N . GLY B 1 217 ? 2.098 -32.844 -11.82 1 91.25 217 GLY B N 1
ATOM 5298 C CA . GLY B 1 217 ? 3.096 -33.844 -11.43 1 91.25 217 GLY B CA 1
ATOM 5299 C C . GLY B 1 217 ? 3.709 -33.562 -10.07 1 91.25 217 GLY B C 1
ATOM 5300 O O . GLY B 1 217 ? 3.898 -34.469 -9.273 1 91.25 217 GLY B O 1
ATOM 5301 N N . THR B 1 218 ? 4.004 -32.344 -9.836 1 92.5 218 THR B N 1
ATOM 5302 C CA . THR B 1 218 ? 4.602 -31.922 -8.57 1 92.5 218 THR B CA 1
ATOM 5303 C C . THR B 1 218 ? 3.646 -32.188 -7.406 1 92.5 218 THR B C 1
ATOM 5305 O O . THR B 1 218 ? 4.051 -32.719 -6.371 1 92.5 218 THR B O 1
ATOM 5308 N N . LEU B 1 219 ? 2.434 -31.844 -7.543 1 95.31 219 LEU B N 1
ATOM 5309 C CA . LEU B 1 219 ? 1.426 -32.031 -6.508 1 95.31 219 LEU B CA 1
ATOM 5310 C C . LEU B 1 219 ? 1.229 -33.531 -6.215 1 95.31 219 LEU B C 1
ATOM 5312 O O . LEU B 1 219 ? 1.203 -33.938 -5.051 1 95.31 219 LEU B O 1
ATOM 5316 N N . ILE B 1 220 ? 1.101 -34.281 -7.25 1 93.75 220 ILE B N 1
ATOM 5317 C CA . ILE B 1 220 ? 0.826 -35.719 -7.09 1 93.75 220 ILE B CA 1
ATOM 5318 C C . ILE B 1 220 ? 2.023 -36.406 -6.438 1 93.75 220 ILE B C 1
ATOM 5320 O O . ILE B 1 220 ? 1.854 -37.281 -5.605 1 93.75 220 ILE B O 1
ATOM 5324 N N . THR B 1 221 ? 3.221 -36.031 -6.879 1 92.19 221 THR B N 1
ATOM 5325 C CA . THR B 1 221 ? 4.41 -36.562 -6.238 1 92.19 221 THR B CA 1
ATOM 5326 C C . THR B 1 221 ? 4.363 -36.344 -4.73 1 92.19 221 THR B C 1
ATOM 5328 O O . THR B 1 221 ? 4.602 -37.281 -3.961 1 92.19 221 THR B O 1
ATOM 5331 N N . ARG B 1 222 ? 4.062 -35.188 -4.301 1 94.38 222 ARG B N 1
ATOM 5332 C CA . ARG B 1 222 ? 3.998 -34.875 -2.871 1 94.38 222 ARG B CA 1
ATOM 5333 C C . ARG B 1 222 ? 2.826 -35.625 -2.217 1 94.38 222 ARG B C 1
ATOM 5335 O O . ARG B 1 222 ? 2.939 -36.094 -1.088 1 94.38 222 ARG B O 1
ATOM 5342 N N . TYR B 1 223 ? 1.751 -35.688 -2.898 1 94.44 223 TYR B N 1
ATOM 5343 C CA . TYR B 1 223 ? 0.564 -36.344 -2.373 1 94.44 223 TYR B CA 1
ATOM 5344 C C . TYR B 1 223 ? 0.863 -37.781 -2.029 1 94.44 223 TYR B C 1
ATOM 5346 O O . TYR B 1 223 ? 0.38 -38.312 -1.02 1 94.44 223 TYR B O 1
ATOM 5354 N N . PHE B 1 224 ? 1.648 -38.469 -2.83 1 92.12 224 PHE B N 1
ATOM 5355 C CA . PHE B 1 224 ? 1.978 -39.875 -2.611 1 92.12 224 PHE B CA 1
ATOM 5356 C C . PHE B 1 224 ? 2.785 -40.031 -1.332 1 92.12 224 PHE B C 1
ATOM 5358 O O . PHE B 1 224 ? 2.805 -41.125 -0.746 1 92.12 224 PHE B O 1
ATOM 5365 N N . GLU B 1 225 ? 3.418 -39 -0.877 1 90.75 225 GLU B N 1
ATOM 5366 C CA . GLU B 1 225 ? 4.223 -39.031 0.341 1 90.75 225 GLU B CA 1
ATOM 5367 C C . GLU B 1 225 ? 3.477 -38.406 1.516 1 90.75 225 GLU B C 1
ATOM 5369 O O . GLU B 1 225 ? 3.752 -38.75 2.674 1 90.75 225 GLU B O 1
ATOM 5374 N N . ASP B 1 226 ? 2.664 -37.469 1.196 1 94.06 226 ASP B N 1
ATOM 5375 C CA . ASP B 1 226 ? 1.995 -36.625 2.188 1 94.06 226 ASP B CA 1
ATOM 5376 C C . ASP B 1 226 ? 0.537 -36.375 1.805 1 94.06 226 ASP B C 1
ATOM 5378 O O . ASP B 1 226 ? 0.249 -35.562 0.937 1 94.06 226 ASP B O 1
ATOM 5382 N N . PRO B 1 227 ? -0.324 -37.062 2.453 1 92.38 227 PRO B N 1
ATOM 5383 C CA . PRO B 1 227 ? -1.739 -36.938 2.096 1 92.38 227 PRO B CA 1
ATOM 5384 C C . PRO B 1 227 ? -2.283 -35.531 2.309 1 92.38 227 PRO B C 1
ATOM 5386 O O . PRO B 1 227 ? -3.369 -35.188 1.823 1 92.38 227 PRO B O 1
ATOM 5389 N N . ASP B 1 228 ? -1.536 -34.688 3.021 1 95.19 228 ASP B N 1
ATOM 5390 C CA . ASP B 1 228 ? -1.986 -33.312 3.279 1 95.19 228 ASP B CA 1
ATOM 5391 C C . ASP B 1 228 ? -1.594 -32.406 2.137 1 95.19 228 ASP B C 1
ATOM 5393 O O . ASP B 1 228 ? -1.942 -31.203 2.146 1 95.19 228 ASP B O 1
ATOM 5397 N N . ALA B 1 229 ? -0.959 -32.906 1.109 1 96.56 229 ALA B N 1
ATOM 5398 C CA . ALA B 1 229 ? -0.625 -32.094 -0.053 1 96.56 229 ALA B CA 1
ATOM 5399 C C . ALA B 1 229 ? -1.885 -31.594 -0.754 1 96.56 229 ALA B C 1
ATOM 5401 O O . ALA B 1 229 ? -2.785 -32.375 -1.06 1 96.56 229 ALA B O 1
ATOM 5402 N N . GLN B 1 230 ? -1.938 -30.281 -0.961 1 97.38 230 GLN B N 1
ATOM 5403 C CA . GLN B 1 230 ? -3.168 -29.719 -1.512 1 97.38 230 GLN B CA 1
ATOM 5404 C C . GLN B 1 230 ? -2.877 -28.828 -2.719 1 97.38 230 GLN B C 1
ATOM 5406 O O . GLN B 1 230 ? -3.727 -28.672 -3.598 1 97.38 230 GLN B O 1
ATOM 5411 N N . VAL B 1 231 ? -1.707 -28.219 -2.713 1 97.81 231 VAL B N 1
ATOM 5412 C CA . VAL B 1 231 ? -1.347 -27.281 -3.764 1 97.81 231 VAL B CA 1
ATOM 5413 C C . VAL B 1 231 ? 0.031 -27.625 -4.324 1 97.81 231 VAL B C 1
ATOM 5415 O O . VAL B 1 231 ? 0.927 -28.031 -3.576 1 97.81 231 VAL B O 1
ATOM 5418 N N . GLY B 1 232 ? 0.177 -27.656 -5.602 1 96.25 232 GLY B N 1
ATOM 5419 C CA . GLY B 1 232 ? 1.448 -27.75 -6.297 1 96.25 232 GLY B CA 1
ATOM 5420 C C . GLY B 1 232 ? 1.839 -26.484 -7.023 1 96.25 232 GLY B C 1
ATOM 5421 O O . GLY B 1 232 ? 1.024 -25.891 -7.738 1 96.25 232 GLY B O 1
ATOM 5422 N N . VAL B 1 233 ? 3.059 -26.062 -6.82 1 95.69 233 VAL B N 1
ATOM 5423 C CA . VAL B 1 233 ? 3.492 -24.781 -7.391 1 95.69 233 VAL B CA 1
ATOM 5424 C C . VAL B 1 233 ? 4.867 -24.938 -8.031 1 95.69 233 VAL B C 1
ATOM 5426 O O . VAL B 1 233 ? 5.719 -25.672 -7.512 1 95.69 233 VAL B O 1
ATOM 5429 N N . ILE B 1 234 ? 5.012 -24.328 -9.164 1 91.56 234 ILE B N 1
ATOM 5430 C CA . ILE B 1 234 ? 6.316 -24.234 -9.82 1 91.56 234 ILE B CA 1
ATOM 5431 C C . ILE B 1 234 ? 6.801 -22.797 -9.797 1 91.56 234 ILE B C 1
ATOM 5433 O O . ILE B 1 234 ? 6.105 -21.891 -10.281 1 91.56 234 ILE B O 1
ATOM 5437 N N . LEU B 1 235 ? 7.914 -22.562 -9.211 1 93.5 235 LEU B N 1
ATOM 5438 C CA . LEU B 1 235 ? 8.562 -21.266 -9.203 1 93.5 235 LEU B CA 1
ATOM 5439 C C . LEU B 1 235 ? 10 -21.359 -9.703 1 93.5 235 LEU B C 1
ATOM 5441 O O . LEU B 1 235 ? 10.938 -21.438 -8.898 1 93.5 235 LEU B O 1
ATOM 5445 N N . GLY B 1 236 ? 10.25 -21.297 -10.938 1 90.31 236 GLY B N 1
ATOM 5446 C CA . GLY B 1 236 ? 11.547 -21.391 -11.578 1 90.31 236 GLY B CA 1
ATOM 5447 C C . GLY B 1 236 ? 11.711 -20.406 -12.719 1 90.31 236 GLY B C 1
ATOM 5448 O O . GLY B 1 236 ? 11.523 -19.188 -12.539 1 90.31 236 GLY B O 1
ATOM 5449 N N . THR B 1 237 ? 11.969 -21 -13.883 1 83.69 237 THR B N 1
ATOM 5450 C CA . THR B 1 237 ? 12.023 -20.125 -15.047 1 83.69 237 THR B CA 1
ATOM 5451 C C . THR B 1 237 ? 10.672 -19.453 -15.281 1 83.69 237 THR B C 1
ATOM 5453 O O . THR B 1 237 ? 10.609 -18.266 -15.617 1 83.69 237 THR B O 1
ATOM 5456 N N . GLY B 1 238 ? 9.656 -20.203 -15.125 1 86.31 238 GLY B N 1
ATOM 5457 C CA . GLY B 1 238 ? 8.289 -19.703 -15.125 1 86.31 238 GLY B CA 1
ATOM 5458 C C . GLY B 1 238 ? 7.562 -19.969 -13.82 1 86.31 238 GLY B C 1
ATOM 5459 O O . GLY B 1 238 ? 8.195 -20.203 -12.789 1 86.31 238 GLY B O 1
ATOM 5460 N N . SER B 1 239 ? 6.281 -19.703 -13.883 1 90.75 239 SER B N 1
ATOM 5461 C CA . SER B 1 239 ? 5.477 -19.922 -12.688 1 90.75 239 SER B CA 1
ATOM 5462 C C . SER B 1 239 ? 4.094 -20.469 -13.047 1 90.75 239 SER B C 1
ATOM 5464 O O . SER B 1 239 ? 3.518 -20.078 -14.062 1 90.75 239 SER B O 1
ATOM 5466 N N . ASN B 1 240 ? 3.699 -21.422 -12.273 1 89.88 240 ASN B N 1
ATOM 5467 C CA . ASN B 1 240 ? 2.357 -21.984 -12.383 1 89.88 240 ASN B CA 1
ATOM 5468 C C . ASN B 1 240 ? 1.934 -22.672 -11.094 1 89.88 240 ASN B C 1
ATOM 5470 O O . ASN B 1 240 ? 2.752 -22.875 -10.195 1 89.88 240 ASN B O 1
ATOM 5474 N N . ALA B 1 241 ? 0.618 -22.906 -11 1 94.31 241 ALA B N 1
ATOM 5475 C CA . ALA B 1 241 ? 0.109 -23.578 -9.805 1 94.31 241 ALA B CA 1
ATOM 5476 C C . ALA B 1 241 ? -1.089 -24.453 -10.141 1 94.31 241 ALA B C 1
ATOM 5478 O O . ALA B 1 241 ? -1.76 -24.25 -11.156 1 94.31 241 ALA B O 1
ATOM 5479 N N . CYS B 1 242 ? -1.266 -25.438 -9.359 1 95.31 242 CYS B N 1
ATOM 5480 C CA . CYS B 1 242 ? -2.455 -26.281 -9.391 1 95.31 242 CYS B CA 1
ATOM 5481 C C . CYS B 1 242 ? -2.898 -26.656 -7.977 1 95.31 242 CYS B C 1
ATOM 5483 O O . CYS B 1 242 ? -2.197 -26.359 -7.004 1 95.31 242 CYS B O 1
ATOM 5485 N N . TYR B 1 243 ? -4.082 -27.156 -7.809 1 97.5 243 TYR B N 1
ATOM 5486 C CA . TYR B 1 243 ? -4.605 -27.547 -6.504 1 97.5 243 TYR B CA 1
ATOM 5487 C C . TYR B 1 243 ? -5.703 -28.594 -6.656 1 97.5 243 TYR B C 1
ATOM 5489 O O . TYR B 1 243 ? -6.293 -28.734 -7.73 1 97.5 243 TYR B O 1
ATOM 5497 N N . PHE B 1 244 ? -5.91 -29.406 -5.602 1 97.38 244 PHE B N 1
ATOM 5498 C CA . PHE B 1 244 ? -7.027 -30.344 -5.59 1 97.38 244 PHE B CA 1
ATOM 5499 C C . PHE B 1 244 ? -8.352 -29.609 -5.441 1 97.38 244 PHE B C 1
ATOM 5501 O O . PHE B 1 244 ? -8.531 -28.812 -4.508 1 97.38 244 PHE B O 1
ATOM 5508 N N . GLU B 1 245 ? -9.219 -29.828 -6.332 1 97.31 245 GLU B N 1
ATOM 5509 C CA . GLU B 1 245 ? -10.57 -29.281 -6.332 1 97.31 245 GLU B CA 1
ATOM 5510 C C . GLU B 1 245 ? -11.617 -30.375 -6.391 1 97.31 245 GLU B C 1
ATOM 5512 O O . GLU B 1 245 ? -11.352 -31.469 -6.906 1 97.31 245 GLU B O 1
ATOM 5517 N N . THR B 1 246 ? -12.742 -30.094 -5.793 1 97.19 246 THR B N 1
ATOM 5518 C CA . THR B 1 246 ? -13.867 -31.016 -5.973 1 97.19 246 THR B CA 1
ATOM 5519 C C . THR B 1 246 ? -14.367 -30.969 -7.41 1 97.19 246 THR B C 1
ATOM 5521 O O . THR B 1 246 ? -14.602 -29.891 -7.965 1 97.19 246 THR B O 1
ATOM 5524 N N . ALA B 1 247 ? -14.586 -32.156 -7.977 1 96.94 247 ALA B N 1
ATOM 5525 C CA . ALA B 1 247 ? -15 -32.25 -9.375 1 96.94 247 ALA B CA 1
ATOM 5526 C C . ALA B 1 247 ? -16.312 -31.516 -9.617 1 96.94 247 ALA B C 1
ATOM 5528 O O . ALA B 1 247 ? -16.484 -30.875 -10.656 1 96.94 247 ALA B O 1
ATOM 5529 N N . ALA B 1 248 ? -17.188 -31.516 -8.695 1 96.19 248 ALA B N 1
ATOM 5530 C CA . ALA B 1 248 ? -18.516 -30.875 -8.812 1 96.19 248 ALA B CA 1
ATOM 5531 C C . ALA B 1 248 ? -18.375 -29.375 -9.023 1 96.19 248 ALA B C 1
ATOM 5533 O O . ALA B 1 248 ? -19.281 -28.75 -9.594 1 96.19 248 ALA B O 1
ATOM 5534 N N . SER B 1 249 ? -17.281 -28.812 -8.641 1 95.12 249 SER B N 1
ATOM 5535 C CA . SER B 1 249 ? -17.078 -27.375 -8.727 1 95.12 249 SER B CA 1
ATOM 5536 C C . SER B 1 249 ? -16.641 -26.953 -10.125 1 95.12 249 SER B C 1
ATOM 5538 O O . SER B 1 249 ? -16.656 -25.766 -10.461 1 95.12 249 SER B O 1
ATOM 5540 N N . VAL B 1 250 ? -16.234 -27.875 -10.93 1 96.25 250 VAL B N 1
ATOM 5541 C CA . VAL B 1 250 ? -15.742 -27.578 -12.273 1 96.25 250 VAL B CA 1
ATOM 5542 C C . VAL B 1 250 ? -16.906 -27.5 -13.25 1 96.25 250 VAL B C 1
ATOM 5544 O O . VAL B 1 250 ? -17 -28.297 -14.188 1 96.25 250 VAL B O 1
ATOM 5547 N N . LYS B 1 251 ? -17.672 -26.469 -13.188 1 94.88 251 LYS B N 1
ATOM 5548 C CA . LYS B 1 251 ? -18.969 -26.359 -13.859 1 94.88 251 LYS B CA 1
ATOM 5549 C C . LYS B 1 251 ? -18.781 -26.234 -15.367 1 94.88 251 LYS B C 1
ATOM 5551 O O . LYS B 1 251 ? -19.688 -26.562 -16.141 1 94.88 251 LYS B O 1
ATOM 5556 N N . LYS B 1 252 ? -17.656 -25.875 -15.797 1 94.12 252 LYS B N 1
ATOM 5557 C CA . LYS B 1 252 ? -17.422 -25.656 -17.219 1 94.12 252 LYS B CA 1
ATOM 5558 C C . LYS B 1 252 ? -17.281 -26.984 -17.953 1 94.12 252 LYS B C 1
ATOM 5560 O O . LYS B 1 252 ? -17.328 -27.016 -19.188 1 94.12 252 LYS B O 1
ATOM 5565 N N . ASP B 1 253 ? -17.078 -28.078 -17.219 1 94.69 253 ASP B N 1
ATOM 5566 C CA . ASP B 1 253 ? -16.844 -29.375 -17.828 1 94.69 253 ASP B CA 1
ATOM 5567 C C . ASP B 1 253 ? -17.812 -30.422 -17.281 1 94.69 253 ASP B C 1
ATOM 5569 O O . ASP B 1 253 ? -17.547 -31.047 -16.25 1 94.69 253 ASP B O 1
ATOM 5573 N N . PRO B 1 254 ? -18.828 -30.75 -18.047 1 94.88 254 PRO B N 1
ATOM 5574 C CA . PRO B 1 254 ? -19.844 -31.688 -17.578 1 94.88 254 PRO B CA 1
ATOM 5575 C C . PRO B 1 254 ? -19.266 -33.062 -17.234 1 94.88 254 PRO B C 1
ATOM 5577 O O . PRO B 1 254 ? -19.75 -33.719 -16.312 1 94.88 254 PRO B O 1
ATOM 5580 N N . ALA B 1 255 ? -18.281 -33.5 -18 1 92.12 255 ALA B N 1
ATOM 5581 C CA . ALA B 1 255 ? -17.672 -34.781 -17.734 1 92.12 255 ALA B CA 1
ATOM 5582 C C . ALA B 1 255 ? -17 -34.812 -16.375 1 92.12 255 ALA B C 1
ATOM 5584 O O . ALA B 1 255 ? -17 -35.844 -15.688 1 92.12 255 ALA B O 1
ATOM 5585 N N . VAL B 1 256 ? -16.438 -33.719 -15.969 1 94.88 256 VAL B N 1
ATOM 5586 C CA . VAL B 1 256 ? -15.766 -33.625 -14.68 1 94.88 256 VAL B CA 1
ATOM 5587 C C . VAL B 1 256 ? -16.797 -33.469 -13.57 1 94.88 256 VAL B C 1
ATOM 5589 O O . VAL B 1 256 ? -16.719 -34.156 -12.531 1 94.88 256 VAL B O 1
ATOM 5592 N N . VAL B 1 257 ? -17.828 -32.688 -13.797 1 95.88 257 VAL B N 1
ATOM 5593 C CA . VAL B 1 257 ? -18.891 -32.469 -12.82 1 95.88 257 VAL B CA 1
ATOM 5594 C C . VAL B 1 257 ? -19.531 -33.812 -12.438 1 95.88 257 VAL B C 1
ATOM 5596 O O . VAL B 1 257 ? -19.906 -34 -11.281 1 95.88 257 VAL B O 1
ATOM 5599 N N . ALA B 1 258 ? -19.625 -34.594 -13.375 1 95.56 258 ALA B N 1
ATOM 5600 C CA . ALA B 1 258 ? -20.312 -35.875 -13.195 1 95.56 258 ALA B CA 1
ATOM 5601 C C . ALA B 1 258 ? -19.594 -36.75 -12.172 1 95.56 258 ALA B C 1
ATOM 5603 O O . ALA B 1 258 ? -20.188 -37.688 -11.609 1 95.56 258 ALA B O 1
ATOM 5604 N N . ARG B 1 259 ? -18.391 -36.375 -11.859 1 94.94 259 ARG B N 1
ATOM 5605 C CA . ARG B 1 259 ? -17.609 -37.188 -10.914 1 94.94 259 ARG B CA 1
ATOM 5606 C C . ARG B 1 259 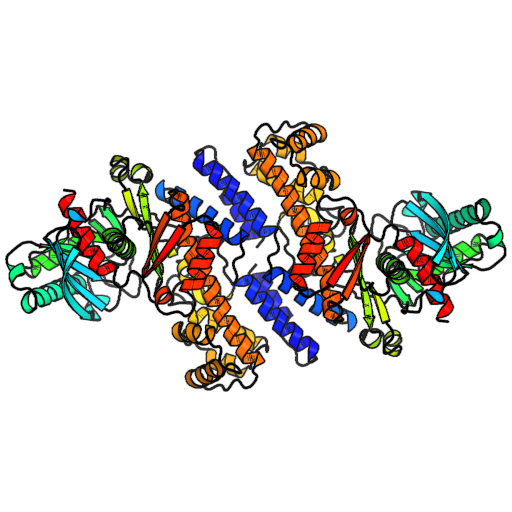? -17.922 -36.75 -9.477 1 94.94 259 ARG B C 1
ATOM 5608 O O . ARG B 1 259 ? -17.422 -37.375 -8.531 1 94.94 259 ARG B O 1
ATOM 5615 N N . GLY B 1 260 ? -18.688 -35.812 -9.227 1 95.25 260 GLY B N 1
ATOM 5616 C CA . GLY B 1 260 ? -19.281 -35.438 -7.945 1 95.25 260 GLY B CA 1
ATOM 5617 C C . GLY B 1 260 ? -18.25 -35 -6.922 1 95.25 260 GLY B C 1
ATOM 5618 O O . GLY B 1 260 ? -17.562 -34 -7.121 1 95.25 260 GLY B O 1
ATOM 5619 N N . ALA B 1 261 ? -18.016 -35.812 -5.938 1 95.5 261 ALA B N 1
ATOM 5620 C CA . ALA B 1 261 ? -17.203 -35.438 -4.781 1 95.5 261 ALA B CA 1
ATOM 5621 C C . ALA B 1 261 ? -15.742 -35.812 -5.004 1 95.5 261 ALA B C 1
ATOM 5623 O O . ALA B 1 261 ? -14.883 -35.438 -4.203 1 95.5 261 ALA B O 1
ATOM 5624 N N . ALA B 1 262 ? -15.438 -36.406 -6.148 1 95.44 262 ALA B N 1
ATOM 5625 C CA . ALA B 1 262 ? -14.047 -36.75 -6.426 1 95.44 262 ALA B CA 1
ATOM 5626 C C . ALA B 1 262 ? -13.188 -35.469 -6.496 1 95.44 262 ALA B C 1
ATOM 5628 O O . ALA B 1 262 ? -13.68 -34.406 -6.82 1 95.44 262 ALA B O 1
ATOM 5629 N N . GLN B 1 263 ? -11.93 -35.688 -6.16 1 96.25 263 GLN B N 1
ATOM 5630 C CA . GLN B 1 263 ? -11 -34.562 -6.227 1 96.25 263 GLN B CA 1
ATOM 5631 C C . GLN B 1 263 ? -10.07 -34.719 -7.426 1 96.25 263 GLN B C 1
ATOM 5633 O O . GLN B 1 263 ? -9.609 -35.812 -7.75 1 96.25 263 GLN B O 1
ATOM 5638 N N . THR B 1 264 ? -9.852 -33.625 -8.086 1 95.81 264 THR B N 1
ATOM 5639 C CA . THR B 1 264 ? -8.961 -33.594 -9.242 1 95.81 264 THR B CA 1
ATOM 5640 C C . THR B 1 264 ? -8.086 -32.344 -9.219 1 95.81 264 THR B C 1
ATOM 5642 O O . THR B 1 264 ? -8.539 -31.281 -8.805 1 95.81 264 THR B O 1
ATOM 5645 N N . PRO B 1 265 ? -6.82 -32.438 -9.578 1 95.69 265 PRO B N 1
ATOM 5646 C CA . PRO B 1 265 ? -5.996 -31.25 -9.703 1 95.69 265 PRO B CA 1
ATOM 5647 C C . PRO B 1 265 ? -6.473 -30.328 -10.82 1 95.69 265 PRO B C 1
ATOM 5649 O O . PRO B 1 265 ? -6.742 -30.781 -11.938 1 95.69 265 PRO B O 1
ATOM 5652 N N . ILE B 1 266 ? -6.629 -29.094 -10.516 1 95.69 266 ILE B N 1
ATOM 5653 C CA . ILE B 1 266 ? -6.914 -28.062 -11.5 1 95.69 266 ILE B CA 1
ATOM 5654 C C . ILE B 1 266 ? -5.648 -27.25 -11.781 1 95.69 266 ILE B C 1
ATOM 5656 O O . ILE B 1 266 ? -5.09 -26.625 -10.883 1 95.69 266 ILE B O 1
ATOM 5660 N N . ASN B 1 267 ? -5.16 -27.359 -12.977 1 92.62 267 ASN B N 1
ATOM 5661 C CA . ASN B 1 267 ? -4.09 -26.484 -13.414 1 92.62 267 ASN B CA 1
ATOM 5662 C C . ASN B 1 267 ? -4.594 -25.062 -13.641 1 92.62 267 ASN B C 1
ATOM 5664 O O . ASN B 1 267 ? -5.414 -24.812 -14.539 1 92.62 267 ASN B O 1
ATOM 5668 N N . MET B 1 268 ? -4.078 -24.109 -12.992 1 93.12 268 MET B N 1
ATOM 5669 C CA . MET B 1 268 ? -4.668 -22.766 -12.961 1 93.12 268 MET B CA 1
ATOM 5670 C C . MET B 1 268 ? -4.117 -21.906 -14.094 1 93.12 268 MET B C 1
ATOM 5672 O O . MET B 1 268 ? -4.777 -20.969 -14.539 1 93.12 268 MET B O 1
ATOM 5676 N N . GLU B 1 269 ? -2.977 -22.203 -14.586 1 88 269 GLU B N 1
ATOM 5677 C CA . GLU B 1 269 ? -2.275 -21.281 -15.469 1 88 269 GLU B CA 1
ATOM 5678 C C . GLU B 1 269 ? -2.25 -19.875 -14.891 1 88 269 GLU B C 1
ATOM 5680 O O . GLU B 1 269 ? -2.668 -18.922 -15.555 1 88 269 GLU B O 1
ATOM 5685 N N . CYS B 1 270 ? -1.732 -19.734 -13.758 1 89.81 270 CYS B N 1
ATOM 5686 C CA . CYS B 1 270 ? -1.903 -18.547 -12.945 1 89.81 270 CYS B CA 1
ATOM 5687 C C . CYS B 1 270 ? -0.91 -17.469 -13.352 1 89.81 270 CYS B C 1
ATOM 5689 O O . CYS B 1 270 ? -1.02 -16.312 -12.914 1 89.81 270 CYS B O 1
ATOM 5691 N N . GLY B 1 271 ? 0.031 -17.766 -14.227 1 91.5 271 GLY B N 1
ATOM 5692 C CA . GLY B 1 271 ? 0.995 -16.781 -14.664 1 91.5 271 GLY B CA 1
ATOM 5693 C C . GLY B 1 271 ? 0.349 -15.562 -15.305 1 91.5 271 GLY B C 1
ATOM 5694 O O . GLY B 1 271 ? 0.892 -14.461 -15.242 1 91.5 271 GLY B O 1
ATOM 5695 N N . ASN B 1 272 ? -0.819 -15.766 -15.828 1 92.06 272 ASN B N 1
ATOM 5696 C CA . ASN B 1 272 ? -1.501 -14.703 -16.562 1 92.06 272 ASN B CA 1
ATOM 5697 C C . ASN B 1 272 ? -2.467 -13.938 -15.664 1 92.06 272 ASN B C 1
ATOM 5699 O O . ASN B 1 272 ? -3.189 -13.055 -16.141 1 92.06 272 ASN B O 1
ATOM 5703 N N . PHE B 1 273 ? -2.465 -14.25 -14.453 1 95.44 273 PHE B N 1
ATOM 5704 C CA . PHE B 1 273 ? -3.34 -13.578 -13.492 1 95.44 273 PHE B CA 1
ATOM 5705 C C . PHE B 1 273 ? -3.227 -12.07 -13.625 1 95.44 273 PHE B C 1
ATOM 5707 O O . PHE B 1 273 ? -2.123 -11.516 -13.594 1 95.44 273 PHE B O 1
ATOM 5714 N N . ASP B 1 274 ? -4.355 -11.391 -13.852 1 94.62 274 ASP B N 1
ATOM 5715 C CA . ASP B 1 274 ? -4.52 -9.945 -13.82 1 94.62 274 ASP B CA 1
ATOM 5716 C C . ASP B 1 274 ? -3.703 -9.273 -14.922 1 94.62 274 ASP B C 1
ATOM 5718 O O . ASP B 1 274 ? -3.322 -8.109 -14.797 1 94.62 274 ASP B O 1
ATOM 5722 N N . SER B 1 275 ? -3.41 -10.039 -16.016 1 92.62 275 SER B N 1
ATOM 5723 C CA . SER B 1 275 ? -2.568 -9.516 -17.078 1 92.62 275 SER B CA 1
ATOM 5724 C C . SER B 1 275 ? -3.34 -8.539 -17.969 1 92.62 275 SER B C 1
ATOM 5726 O O . SER B 1 275 ? -2.762 -7.605 -18.531 1 92.62 275 SER B O 1
ATOM 5728 N N . LYS B 1 276 ? -4.609 -8.797 -18.062 1 87.06 276 LYS B N 1
ATOM 5729 C CA . LYS B 1 276 ? -5.422 -8.016 -19 1 87.06 276 LYS B CA 1
ATOM 5730 C C . LYS B 1 276 ? -5.695 -6.621 -18.453 1 87.06 276 LYS B C 1
ATOM 5732 O O . LYS B 1 276 ? -5.539 -5.629 -19.172 1 87.06 276 LYS B O 1
ATOM 5737 N N . TYR B 1 277 ? -6.043 -6.562 -17.203 1 83.81 277 TYR B N 1
ATOM 5738 C CA . TYR B 1 277 ? -6.547 -5.305 -16.656 1 83.81 277 TYR B CA 1
ATOM 5739 C C . TYR B 1 277 ? -5.562 -4.699 -15.664 1 83.81 277 TYR B C 1
ATOM 5741 O O . TYR B 1 277 ? -5.547 -3.484 -15.461 1 83.81 277 TYR B O 1
ATOM 5749 N N . LYS B 1 278 ? -4.754 -5.496 -15.055 1 89.62 278 LYS B N 1
ATOM 5750 C CA . LYS B 1 278 ? -3.787 -5.062 -14.047 1 89.62 278 LYS B CA 1
ATOM 5751 C C . LYS B 1 278 ? -4.473 -4.293 -12.922 1 89.62 278 LYS B C 1
ATOM 5753 O O . LYS B 1 278 ? -4.055 -3.186 -12.578 1 89.62 278 LYS B O 1
ATOM 5758 N N . PHE B 1 279 ? -5.48 -4.957 -12.344 1 91.12 279 PHE B N 1
ATOM 5759 C CA . PHE B 1 279 ? -6.293 -4.344 -11.297 1 91.12 279 PHE B CA 1
ATOM 5760 C C . PHE B 1 279 ? -5.543 -4.328 -9.969 1 91.12 279 PHE B C 1
ATOM 5762 O O . PHE B 1 279 ? -5.582 -3.334 -9.242 1 91.12 279 PHE B O 1
ATOM 5769 N N . VAL B 1 280 ? -4.879 -5.43 -9.703 1 93.69 280 VAL B N 1
ATOM 5770 C CA . VAL B 1 280 ? -4.516 -5.586 -8.297 1 93.69 280 VAL B CA 1
ATOM 5771 C C . VAL B 1 280 ? -3.025 -5.891 -8.18 1 93.69 280 VAL B C 1
ATOM 5773 O O . VAL B 1 280 ? -2.416 -5.641 -7.133 1 93.69 280 VAL B O 1
ATOM 5776 N N . LEU B 1 281 ? -2.402 -6.445 -9.227 1 95.19 281 LEU B N 1
ATOM 5777 C CA . LEU B 1 281 ? -0.981 -6.766 -9.148 1 95.19 281 LEU B CA 1
ATOM 5778 C C . LEU B 1 281 ? -0.156 -5.508 -8.898 1 95.19 281 LEU B C 1
ATOM 5780 O O . LEU B 1 281 ? -0.443 -4.449 -9.469 1 95.19 281 LEU B O 1
ATOM 5784 N N . PRO B 1 282 ? 0.843 -5.598 -8.039 1 93.75 282 PRO B N 1
ATOM 5785 C CA . PRO B 1 282 ? 1.725 -4.453 -7.797 1 93.75 282 PRO B CA 1
ATOM 5786 C C . PRO B 1 282 ? 2.734 -4.238 -8.922 1 93.75 282 PRO B C 1
ATOM 5788 O O . PRO B 1 282 ? 3.936 -4.43 -8.727 1 93.75 282 PRO B O 1
ATOM 5791 N N . ILE B 1 283 ? 2.291 -3.744 -10.023 1 94 283 ILE B N 1
ATOM 5792 C CA . ILE B 1 283 ? 3.109 -3.572 -11.219 1 94 283 ILE B CA 1
ATOM 5793 C C . ILE B 1 283 ? 3.775 -2.199 -11.195 1 94 283 ILE B C 1
ATOM 5795 O O . ILE B 1 283 ? 3.105 -1.18 -11.016 1 94 283 ILE B O 1
ATOM 5799 N N . SER B 1 284 ? 5.055 -2.17 -11.312 1 93.44 284 SER B N 1
ATOM 5800 C CA . SER B 1 284 ? 5.82 -0.93 -11.383 1 93.44 284 SER B CA 1
ATOM 5801 C C . SER B 1 284 ? 6.156 -0.57 -12.828 1 93.44 284 SER B C 1
ATOM 5803 O O . SER B 1 284 ? 5.887 -1.348 -13.742 1 93.44 284 SER B O 1
ATOM 5805 N N . VAL B 1 285 ? 6.727 0.607 -13 1 93.88 285 VAL B N 1
ATOM 5806 C CA . VAL B 1 285 ? 7.152 1.043 -14.328 1 93.88 285 VAL B CA 1
ATOM 5807 C C . VAL B 1 285 ? 8.25 0.115 -14.852 1 93.88 285 VAL B C 1
ATOM 5809 O O . VAL B 1 285 ? 8.32 -0.154 -16.047 1 93.88 285 VAL B O 1
ATOM 5812 N N . TYR B 1 286 ? 9.039 -0.415 -13.984 1 96.44 286 TYR B N 1
ATOM 5813 C CA . TYR B 1 286 ? 10.133 -1.302 -14.359 1 96.44 286 TYR B CA 1
ATOM 5814 C C . TYR B 1 286 ? 9.609 -2.619 -14.906 1 96.44 286 TYR B C 1
ATOM 5816 O O . TYR B 1 286 ? 10.188 -3.191 -15.836 1 96.44 286 TYR B O 1
ATOM 5824 N N . ASP B 1 287 ? 8.516 -3.105 -14.312 1 96.38 287 ASP B N 1
ATOM 5825 C CA . ASP B 1 287 ? 7.844 -4.297 -14.828 1 96.38 287 ASP B CA 1
ATOM 5826 C C . ASP B 1 287 ? 7.297 -4.055 -16.234 1 96.38 287 ASP B C 1
ATOM 5828 O O . ASP B 1 287 ? 7.414 -4.914 -17.109 1 96.38 287 ASP B O 1
ATOM 5832 N N . GLU B 1 288 ? 6.695 -2.914 -16.406 1 94.88 288 GLU B N 1
ATOM 5833 C CA . GLU B 1 288 ? 6.113 -2.564 -17.703 1 94.88 288 GLU B CA 1
ATOM 5834 C C . GLU B 1 288 ? 7.188 -2.455 -18.781 1 94.88 288 GLU B C 1
ATOM 5836 O O . GLU B 1 288 ? 7 -2.926 -19.906 1 94.88 288 GLU B O 1
ATOM 5841 N N . GLU B 1 289 ? 8.234 -1.809 -18.391 1 95.19 289 GLU B N 1
ATOM 5842 C CA . GLU B 1 289 ? 9.352 -1.67 -19.328 1 95.19 289 GLU B CA 1
ATOM 5843 C C . GLU B 1 289 ? 9.938 -3.029 -19.703 1 95.19 289 GLU B C 1
ATOM 5845 O O . GLU B 1 289 ? 10.273 -3.277 -20.859 1 95.19 289 GLU B O 1
ATOM 5850 N N . MET B 1 290 ? 10.102 -3.852 -18.75 1 96.5 290 MET B N 1
ATOM 5851 C CA . MET B 1 290 ? 10.594 -5.199 -19.016 1 96.5 290 MET B CA 1
ATOM 5852 C C . MET B 1 290 ? 9.617 -5.977 -19.891 1 96.5 290 MET B C 1
ATOM 5854 O O . MET B 1 290 ? 10.023 -6.609 -20.875 1 96.5 290 MET B O 1
ATOM 5858 N N . ASP B 1 291 ? 8.352 -5.93 -19.594 1 94.81 291 ASP B N 1
ATOM 5859 C CA . ASP B 1 291 ? 7.328 -6.613 -20.359 1 94.81 291 ASP B CA 1
ATOM 5860 C C . ASP B 1 291 ? 7.383 -6.195 -21.828 1 94.81 291 ASP B C 1
ATOM 5862 O O . ASP B 1 291 ? 7.156 -7.012 -22.734 1 94.81 291 ASP B O 1
ATOM 5866 N N . SER B 1 292 ? 7.695 -4.965 -22.062 1 95.12 292 SER B N 1
ATOM 5867 C CA . SER B 1 292 ? 7.676 -4.398 -23.406 1 95.12 292 SER B CA 1
ATOM 5868 C C . SER B 1 292 ? 8.719 -5.062 -24.312 1 95.12 292 SER B C 1
ATOM 5870 O O . SER B 1 292 ? 8.594 -5.035 -25.531 1 95.12 292 SER B O 1
ATOM 5872 N N . ILE B 1 293 ? 9.727 -5.688 -23.734 1 93.44 293 ILE B N 1
ATOM 5873 C CA . ILE B 1 293 ? 10.789 -6.262 -24.547 1 93.44 293 ILE B CA 1
ATOM 5874 C C . ILE B 1 293 ? 10.695 -7.785 -24.516 1 93.44 293 ILE B C 1
ATOM 5876 O O . ILE B 1 293 ? 11.602 -8.477 -24.984 1 93.44 293 ILE B O 1
ATOM 5880 N N . THR B 1 294 ? 9.695 -8.289 -23.875 1 89.94 294 THR B N 1
ATOM 5881 C CA . THR B 1 294 ? 9.477 -9.734 -23.891 1 89.94 294 THR B CA 1
ATOM 5882 C C . THR B 1 294 ? 8.695 -10.148 -25.141 1 89.94 294 THR B C 1
ATOM 5884 O O . THR B 1 294 ? 8.094 -9.297 -25.812 1 89.94 294 THR B O 1
ATOM 5887 N N . LEU B 1 295 ? 8.641 -11.422 -25.422 1 80.62 295 LEU B N 1
ATOM 5888 C CA . LEU B 1 295 ? 7.965 -11.961 -26.609 1 80.62 295 LEU B CA 1
ATOM 5889 C C . LEU B 1 295 ? 6.449 -11.969 -26.406 1 80.62 295 LEU B C 1
ATOM 5891 O O . LEU B 1 295 ? 5.691 -11.898 -27.375 1 80.62 295 LEU B O 1
ATOM 5895 N N . ASN B 1 296 ? 5.988 -12.039 -25.203 1 85.06 296 ASN B N 1
ATOM 5896 C CA . ASN B 1 296 ? 4.562 -12.094 -24.906 1 85.06 296 ASN B CA 1
ATOM 5897 C C . ASN B 1 296 ? 4.105 -10.852 -24.141 1 85.06 296 ASN B C 1
ATOM 5899 O O . ASN B 1 296 ? 3.482 -10.953 -23.094 1 85.06 296 ASN B O 1
ATOM 5903 N N . ARG B 1 297 ? 4.344 -9.773 -24.844 1 90.69 297 ARG B N 1
ATOM 5904 C CA . ARG B 1 297 ? 3.979 -8.5 -24.234 1 90.69 297 ARG B CA 1
ATOM 5905 C C . ARG B 1 297 ? 2.516 -8.492 -23.812 1 90.69 297 ARG B C 1
ATOM 5907 O O . ARG B 1 297 ? 1.642 -8.93 -24.562 1 90.69 297 ARG B O 1
ATOM 5914 N N . GLY B 1 298 ? 2.271 -8.055 -22.594 1 92.12 298 GLY B N 1
ATOM 5915 C CA . GLY B 1 298 ? 0.906 -7.918 -22.109 1 92.12 298 GLY B CA 1
ATOM 5916 C C . GLY B 1 298 ? 0.359 -9.203 -21.516 1 92.12 298 GLY B C 1
ATOM 5917 O O . GLY B 1 298 ? -0.767 -9.227 -21.016 1 92.12 298 GLY B O 1
ATOM 5918 N N . HIS B 1 299 ? 1.163 -10.227 -21.531 1 89.81 299 HIS B N 1
ATOM 5919 C CA . HIS B 1 299 ? 0.729 -11.516 -21.016 1 89.81 299 HIS B CA 1
ATOM 5920 C C . HIS B 1 299 ? 1.659 -12 -19.906 1 89.81 299 HIS B C 1
ATOM 5922 O O . HIS B 1 299 ? 2.799 -11.539 -19.797 1 89.81 299 HIS B O 1
ATOM 5928 N N . GLN B 1 300 ? 1.156 -12.836 -19.031 1 92 300 GLN B N 1
ATOM 5929 C CA . GLN B 1 300 ? 1.913 -13.5 -17.984 1 92 300 GLN B CA 1
ATOM 5930 C C . GLN B 1 300 ? 2.5 -12.492 -17 1 92 300 GLN B C 1
ATOM 5932 O O . GLN B 1 300 ? 3.682 -12.57 -16.656 1 92 300 GLN B O 1
ATOM 5937 N N . ALA B 1 301 ? 1.69 -11.539 -16.625 1 94.5 301 ALA B N 1
ATOM 5938 C CA . ALA B 1 301 ? 2.146 -10.477 -15.734 1 94.5 301 ALA B CA 1
ATOM 5939 C C . ALA B 1 301 ? 2.568 -11.047 -14.383 1 94.5 301 ALA B C 1
ATOM 5941 O O . ALA B 1 301 ? 3.598 -10.656 -13.836 1 94.5 301 ALA B O 1
ATOM 5942 N N . GLN B 1 302 ? 1.78 -11.914 -13.867 1 95.06 302 GLN B N 1
ATOM 5943 C CA . GLN B 1 302 ? 2.107 -12.508 -12.578 1 95.06 302 GLN B CA 1
ATOM 5944 C C . GLN B 1 302 ? 3.418 -13.289 -12.648 1 95.06 302 GLN B C 1
ATOM 5946 O O . GLN B 1 302 ? 4.258 -13.188 -11.758 1 95.06 302 GLN B O 1
ATOM 5951 N N . GLU B 1 303 ? 3.619 -14.109 -13.633 1 94.12 303 GLU B N 1
ATOM 5952 C CA . GLU B 1 303 ? 4.848 -14.867 -13.836 1 94.12 303 GLU B CA 1
ATOM 5953 C C . GLU B 1 303 ? 6.062 -13.953 -13.883 1 94.12 303 GLU B C 1
ATOM 5955 O O . GLU B 1 303 ? 7.09 -14.234 -13.266 1 94.12 303 GLU B O 1
ATOM 5960 N N . LYS B 1 304 ? 5.895 -12.891 -14.578 1 95.69 304 LYS B N 1
ATOM 5961 C CA . LYS B 1 304 ? 7.004 -11.953 -14.766 1 95.69 304 LYS B CA 1
ATOM 5962 C C . LYS B 1 304 ? 7.387 -11.281 -13.453 1 95.69 304 LYS B C 1
ATOM 5964 O O . LYS B 1 304 ? 8.484 -10.75 -13.32 1 95.69 304 LYS B O 1
ATOM 5969 N N . LEU B 1 305 ? 6.535 -11.25 -12.461 1 96.88 305 LEU B N 1
ATOM 5970 C CA . LEU B 1 305 ? 6.82 -10.672 -11.156 1 96.88 305 LEU B CA 1
ATOM 5971 C C . LEU B 1 305 ? 7.516 -11.68 -10.25 1 96.88 305 LEU B C 1
ATOM 5973 O O . LEU B 1 305 ? 8.141 -11.305 -9.258 1 96.88 305 LEU B O 1
ATOM 5977 N N . VAL B 1 306 ? 7.402 -13 -10.586 1 97.06 306 VAL B N 1
ATOM 5978 C CA . VAL B 1 306 ? 7.793 -13.953 -9.555 1 97.06 306 VAL B CA 1
ATOM 5979 C C . VAL B 1 306 ? 8.852 -14.898 -10.102 1 97.06 306 VAL B C 1
ATOM 5981 O O . VAL B 1 306 ? 9.609 -15.508 -9.336 1 97.06 306 VAL B O 1
ATOM 5984 N N . ALA B 1 307 ? 8.977 -15.078 -11.359 1 94.94 307 ALA B N 1
ATOM 5985 C CA . ALA B 1 307 ? 9.789 -16.125 -11.961 1 94.94 307 ALA B CA 1
ATOM 5986 C C . ALA B 1 307 ? 11.25 -15.695 -12.078 1 94.94 307 ALA B C 1
ATOM 5988 O O . ALA B 1 307 ? 11.539 -14.516 -12.273 1 94.94 307 ALA B O 1
ATOM 5989 N N . GLY B 1 308 ? 12.078 -16.625 -12.086 1 95 308 GLY B N 1
ATOM 5990 C CA . GLY B 1 308 ? 13.516 -16.375 -12.094 1 95 308 GLY B CA 1
ATOM 5991 C C . GLY B 1 308 ? 14.008 -15.758 -13.383 1 95 308 GLY B C 1
ATOM 5992 O O . GLY B 1 308 ? 15.008 -15.039 -13.391 1 95 308 GLY B O 1
ATOM 5993 N N . MET B 1 309 ? 13.352 -15.984 -14.391 1 91.25 309 MET B N 1
ATOM 5994 C CA . MET B 1 309 ? 13.75 -15.445 -15.688 1 91.25 309 MET B CA 1
ATOM 5995 C C . MET B 1 309 ? 13.742 -13.914 -15.656 1 91.25 309 MET B C 1
ATOM 5997 O O . MET B 1 309 ? 14.523 -13.281 -16.375 1 91.25 309 MET B O 1
ATOM 6001 N N . TYR B 1 310 ? 12.992 -13.328 -14.766 1 96.12 310 TYR B N 1
ATOM 6002 C CA . TYR B 1 310 ? 12.695 -11.914 -14.945 1 96.12 310 TYR B CA 1
ATOM 6003 C C . TYR B 1 310 ? 13.242 -11.086 -13.789 1 96.12 310 TYR B C 1
ATOM 6005 O O . TYR B 1 310 ? 13.469 -9.883 -13.93 1 96.12 310 TYR B O 1
ATOM 6013 N N . LEU B 1 311 ? 13.445 -11.656 -12.609 1 98.19 311 LEU B N 1
ATOM 6014 C CA . LEU B 1 311 ? 13.727 -10.922 -11.383 1 98.19 311 LEU B CA 1
ATOM 6015 C C . LEU B 1 311 ? 15.016 -10.117 -11.508 1 98.19 311 LEU B C 1
ATOM 6017 O O . LEU B 1 311 ? 15.07 -8.953 -11.102 1 98.19 311 LEU B O 1
ATOM 6021 N N . GLY B 1 312 ? 16.031 -10.758 -12.055 1 98.31 312 GLY B N 1
ATOM 6022 C CA . GLY B 1 312 ? 17.281 -10.039 -12.258 1 98.31 312 GLY B CA 1
ATOM 6023 C C . GLY B 1 312 ? 17.125 -8.812 -13.141 1 98.31 312 GLY B C 1
ATOM 6024 O O . GLY B 1 312 ? 17.734 -7.773 -12.867 1 98.31 312 GLY B O 1
ATOM 6025 N N . GLU B 1 313 ? 16.359 -8.961 -14.164 1 98.25 313 GLU B N 1
ATOM 6026 C CA . GLU B 1 313 ? 16.141 -7.852 -15.094 1 98.25 313 GLU B CA 1
ATOM 6027 C C . GLU B 1 313 ? 15.391 -6.711 -14.43 1 98.25 313 GLU B C 1
ATOM 6029 O O . GLU B 1 313 ? 15.68 -5.535 -14.672 1 98.25 313 GLU B O 1
ATOM 6034 N N . ILE B 1 314 ? 14.43 -7.004 -13.609 1 98.31 314 ILE B N 1
ATOM 6035 C CA . ILE B 1 314 ? 13.688 -5.973 -12.883 1 98.31 314 ILE B CA 1
ATOM 6036 C C . ILE B 1 314 ? 14.641 -5.203 -11.977 1 98.31 314 ILE B C 1
ATOM 6038 O O . ILE B 1 314 ? 14.641 -3.969 -11.961 1 98.31 314 ILE B O 1
ATOM 6042 N N . ALA B 1 315 ? 15.445 -5.918 -11.242 1 98.69 315 ALA B N 1
ATOM 6043 C CA . ALA B 1 315 ? 16.406 -5.281 -10.359 1 98.69 315 ALA B CA 1
ATOM 6044 C C . ALA B 1 315 ? 17.391 -4.406 -11.148 1 98.69 315 ALA B C 1
ATOM 6046 O O . ALA B 1 315 ? 17.703 -3.295 -10.727 1 98.69 315 ALA B O 1
ATOM 6047 N N . ARG B 1 316 ? 17.844 -4.914 -12.242 1 98.69 316 ARG B N 1
ATOM 6048 C CA . ARG B 1 316 ? 18.766 -4.164 -13.094 1 98.69 316 ARG B CA 1
ATOM 6049 C C . ARG B 1 316 ? 18.156 -2.824 -13.5 1 98.69 316 ARG B C 1
ATOM 6051 O O . ARG B 1 316 ? 18.812 -1.786 -13.414 1 98.69 316 ARG B O 1
ATOM 6058 N N . ARG B 1 317 ? 16.969 -2.863 -13.914 1 98.06 317 ARG B N 1
ATOM 6059 C CA . ARG B 1 317 ? 16.312 -1.655 -14.391 1 98.06 317 ARG B CA 1
ATOM 6060 C C . ARG B 1 317 ? 16.172 -0.626 -13.273 1 98.06 317 ARG B C 1
ATOM 6062 O O . ARG B 1 317 ? 16.297 0.576 -13.508 1 98.06 317 ARG B O 1
ATOM 6069 N N . VAL B 1 318 ? 15.82 -1.075 -12.07 1 97.94 318 VAL B N 1
ATOM 6070 C CA . VAL B 1 318 ? 15.727 -0.18 -10.922 1 97.94 318 VAL B CA 1
ATOM 6071 C C . VAL B 1 318 ? 17.078 0.47 -10.656 1 97.94 318 VAL B C 1
ATOM 6073 O O . VAL B 1 318 ? 17.172 1.686 -10.469 1 97.94 318 VAL B O 1
ATOM 6076 N N . ILE B 1 319 ? 18.141 -0.325 -10.664 1 98.5 319 ILE B N 1
ATOM 6077 C CA . ILE B 1 319 ? 19.484 0.159 -10.367 1 98.5 319 ILE B CA 1
ATOM 6078 C C . ILE B 1 319 ? 19.922 1.172 -11.43 1 98.5 319 ILE B C 1
ATOM 6080 O O . ILE B 1 319 ? 20.453 2.236 -11.102 1 98.5 319 ILE B O 1
ATOM 6084 N N . VAL B 1 320 ? 19.688 0.875 -12.664 1 98.06 320 VAL B N 1
ATOM 6085 C CA . VAL B 1 320 ? 20.031 1.767 -13.766 1 98.06 320 VAL B CA 1
ATOM 6086 C C . VAL B 1 320 ? 19.297 3.092 -13.617 1 98.06 320 VAL B C 1
ATOM 6088 O O . VAL B 1 320 ? 19.875 4.164 -13.805 1 98.06 320 VAL B O 1
ATOM 6091 N N . HIS B 1 321 ? 18.031 2.998 -13.297 1 96.62 321 HIS B N 1
ATOM 6092 C CA . HIS B 1 321 ? 17.234 4.207 -13.117 1 96.62 321 HIS B CA 1
ATOM 6093 C C . HIS B 1 321 ? 17.781 5.059 -11.977 1 96.62 321 HIS B C 1
ATOM 6095 O O . HIS B 1 321 ? 17.859 6.281 -12.094 1 96.62 321 HIS B O 1
ATOM 6101 N N . LEU B 1 322 ? 18.109 4.441 -10.844 1 96.88 322 LEU B N 1
ATOM 6102 C CA . LEU B 1 322 ? 18.656 5.16 -9.703 1 96.88 322 LEU B CA 1
ATOM 6103 C C . LEU B 1 322 ? 19.969 5.855 -10.07 1 96.88 322 LEU B C 1
ATOM 6105 O O . LEU B 1 322 ? 20.266 6.941 -9.562 1 96.88 322 LEU B O 1
ATOM 6109 N N . ALA B 1 323 ? 20.734 5.207 -10.898 1 96.69 323 ALA B N 1
ATOM 6110 C CA . ALA B 1 323 ? 21.969 5.832 -11.383 1 96.69 323 ALA B CA 1
ATOM 6111 C C . ALA B 1 323 ? 21.656 7.055 -12.242 1 96.69 323 ALA B C 1
ATOM 6113 O O . ALA B 1 323 ? 22.344 8.07 -12.156 1 96.69 323 ALA B O 1
ATOM 6114 N N . GLN B 1 324 ? 20.672 6.953 -13.055 1 94.56 324 GLN B N 1
ATOM 6115 C CA . GLN B 1 324 ? 20.25 8.062 -13.898 1 94.56 324 GLN B CA 1
ATOM 6116 C C . GLN B 1 324 ? 19.781 9.25 -13.055 1 94.56 324 GLN B C 1
ATOM 6118 O O . GLN B 1 324 ? 19.969 10.406 -13.453 1 94.56 324 GLN B O 1
ATOM 6123 N N . LEU B 1 325 ? 19.203 8.93 -11.898 1 93.88 325 LEU B N 1
ATOM 6124 C CA . LEU B 1 325 ? 18.703 9.961 -10.992 1 93.88 325 LEU B CA 1
ATOM 6125 C C . LEU B 1 325 ? 19.828 10.484 -10.102 1 93.88 325 LEU B C 1
ATOM 6127 O O . LEU B 1 325 ? 19.578 11.312 -9.219 1 93.88 325 LEU B O 1
ATOM 6131 N N . LYS B 1 326 ? 21.047 9.914 -10.227 1 93.75 326 LYS B N 1
ATOM 6132 C CA . LYS B 1 326 ? 22.25 10.281 -9.477 1 93.75 326 LYS B CA 1
ATOM 6133 C C . LYS B 1 326 ? 22.125 9.859 -8.016 1 93.75 326 LYS B C 1
ATOM 6135 O O . LYS B 1 326 ? 22.781 10.445 -7.141 1 93.75 326 LYS B O 1
ATOM 6140 N N . CYS B 1 327 ? 21.266 8.914 -7.773 1 94.12 327 CYS B N 1
ATOM 6141 C CA . CYS B 1 327 ? 21.203 8.273 -6.465 1 94.12 327 CYS B CA 1
ATOM 6142 C C . CYS B 1 327 ? 22.266 7.188 -6.332 1 94.12 327 CYS B C 1
ATOM 6144 O O . CYS B 1 327 ? 22.578 6.758 -5.219 1 94.12 327 CYS B O 1
ATOM 6146 N N . LEU B 1 328 ? 22.766 6.73 -7.461 1 95.81 328 LEU B N 1
ATOM 6147 C CA . LEU B 1 328 ? 23.891 5.812 -7.598 1 95.81 328 LEU B CA 1
ATOM 6148 C C . LEU B 1 328 ? 24.906 6.34 -8.609 1 95.81 328 LEU B C 1
ATOM 6150 O O . LEU B 1 328 ? 24.609 7.266 -9.367 1 95.81 328 LEU B O 1
ATOM 6154 N N . PRO B 1 329 ? 26.125 5.789 -8.57 1 94.62 329 PRO B N 1
ATOM 6155 C CA . PRO B 1 329 ? 27.125 6.281 -9.523 1 94.62 329 PRO B CA 1
ATOM 6156 C C . PRO B 1 329 ? 26.688 6.129 -10.977 1 94.62 329 PRO B C 1
ATOM 6158 O O . PRO B 1 329 ? 26.141 5.086 -11.352 1 94.62 329 PRO B O 1
ATOM 6161 N N . SER B 1 330 ? 26.969 7.133 -11.797 1 94.62 330 SER B N 1
ATOM 6162 C CA . SER B 1 330 ? 26.531 7.18 -13.188 1 94.62 330 SER B CA 1
ATOM 6163 C C . SER B 1 330 ? 27.156 6.059 -14.008 1 94.62 330 SER B C 1
ATOM 6165 O O . SER B 1 330 ? 26.547 5.531 -14.938 1 94.62 330 SER B O 1
ATOM 6167 N N . ASN B 1 331 ? 28.344 5.727 -13.727 1 96.31 331 ASN B N 1
ATOM 6168 C CA . ASN B 1 331 ? 29.031 4.695 -14.492 1 96.31 331 ASN B CA 1
ATOM 6169 C C . ASN B 1 331 ? 28.375 3.326 -14.289 1 96.31 331 ASN B C 1
ATOM 6171 O O . ASN B 1 331 ? 28.453 2.467 -15.172 1 96.31 331 ASN B O 1
ATOM 6175 N N . LEU B 1 332 ? 27.797 3.146 -13.148 1 96.94 332 LEU B N 1
ATOM 6176 C CA . LEU B 1 332 ? 27.062 1.905 -12.922 1 96.94 332 LEU B CA 1
ATOM 6177 C C . LEU B 1 332 ? 25.891 1.78 -13.891 1 96.94 332 LEU B C 1
ATOM 6179 O O . LEU B 1 332 ? 25.625 0.695 -14.414 1 96.94 332 LEU B O 1
ATOM 6183 N N . GLY B 1 333 ? 25.172 2.875 -14.109 1 96.69 333 GLY B N 1
ATOM 6184 C CA . GLY B 1 333 ? 24.078 2.891 -15.062 1 96.69 333 GLY B CA 1
ATOM 6185 C C . GLY B 1 333 ? 24.5 2.516 -16.469 1 96.69 333 GLY B C 1
ATOM 6186 O O . GLY B 1 333 ? 23.812 1.777 -17.156 1 96.69 333 GLY B O 1
ATOM 6187 N N . THR B 1 334 ? 25.625 3.043 -16.828 1 97.19 334 THR B N 1
ATOM 6188 C CA . THR B 1 334 ? 26.156 2.754 -18.156 1 97.19 334 THR B CA 1
ATOM 6189 C C . THR B 1 334 ? 26.578 1.292 -18.266 1 97.19 334 THR B C 1
ATOM 6191 O O . THR B 1 334 ? 26.266 0.622 -19.25 1 97.19 334 THR B O 1
ATOM 6194 N N . ALA B 1 335 ? 27.25 0.835 -17.297 1 97.94 335 ALA B N 1
ATOM 6195 C CA . ALA B 1 335 ? 27.766 -0.528 -17.297 1 97.94 335 ALA B CA 1
ATOM 6196 C C . ALA B 1 335 ? 26.641 -1.55 -17.312 1 97.94 335 ALA B C 1
ATOM 6198 O O . ALA B 1 335 ? 26.75 -2.613 -17.922 1 97.94 335 ALA B O 1
ATOM 6199 N N . MET B 1 336 ? 25.562 -1.202 -16.625 1 98.06 336 MET B N 1
ATOM 6200 C CA . MET B 1 336 ? 24.422 -2.111 -16.516 1 98.06 336 MET B CA 1
ATOM 6201 C C . MET B 1 336 ? 23.359 -1.798 -17.562 1 98.06 336 MET B C 1
ATOM 6203 O O . MET B 1 336 ? 22.219 -2.23 -17.438 1 98.06 336 MET B O 1
ATOM 6207 N N . GLY B 1 337 ? 23.719 -1.154 -18.547 1 97.19 337 GLY B N 1
ATOM 6208 C CA . GLY B 1 337 ? 22.75 -0.637 -19.516 1 97.19 337 GLY B CA 1
ATOM 6209 C C . GLY B 1 337 ? 22.172 -1.714 -20.406 1 97.19 337 GLY B C 1
ATOM 6210 O O . GLY B 1 337 ? 21.062 -1.561 -20.922 1 97.19 337 GLY B O 1
ATOM 6211 N N . LYS B 1 338 ? 22.812 -2.834 -20.609 1 97.25 338 LYS B N 1
ATOM 6212 C CA . LYS B 1 338 ? 22.359 -3.885 -21.5 1 97.25 338 LYS B CA 1
ATOM 6213 C C . LYS B 1 338 ? 21.25 -4.723 -20.859 1 97.25 338 LYS B C 1
ATOM 6215 O O . LYS B 1 338 ? 21.469 -5.324 -19.797 1 97.25 338 LYS B O 1
ATOM 6220 N N . PRO B 1 339 ? 20.125 -4.828 -21.516 1 97.06 339 PRO B N 1
ATOM 6221 C CA . PRO B 1 339 ? 19.047 -5.641 -20.953 1 97.06 339 PRO B CA 1
ATOM 6222 C C . PRO B 1 339 ? 19.469 -7.086 -20.703 1 97.06 339 PRO B C 1
ATOM 6224 O O . PRO B 1 339 ? 20.266 -7.641 -21.469 1 97.06 339 PRO B O 1
ATOM 6227 N N . TRP B 1 340 ? 18.969 -7.719 -19.656 1 96.19 340 TRP B N 1
ATOM 6228 C CA . TRP B 1 340 ? 19.109 -9.125 -19.281 1 96.19 340 TRP B CA 1
ATOM 6229 C C . TRP B 1 340 ? 20.531 -9.438 -18.859 1 96.19 340 TRP B C 1
ATOM 6231 O O . TRP B 1 340 ? 20.906 -10.602 -18.734 1 96.19 340 TRP B O 1
ATOM 6241 N N . SER B 1 341 ? 21.328 -8.391 -18.578 1 97.31 341 SER B N 1
ATOM 6242 C CA . SER B 1 341 ? 22.75 -8.594 -18.25 1 97.31 341 SER B CA 1
ATOM 6243 C C . SER B 1 341 ? 22.922 -8.914 -16.766 1 97.31 341 SER B C 1
ATOM 6245 O O . SER B 1 341 ? 24.016 -9.328 -16.344 1 97.31 341 SER B O 1
ATOM 6247 N N . PHE B 1 342 ? 21.953 -8.719 -15.945 1 98.19 342 PHE B N 1
ATOM 6248 C CA . PHE B 1 342 ? 21.984 -9 -14.516 1 98.19 342 PHE B CA 1
ATOM 6249 C C . PHE B 1 342 ? 21.062 -10.164 -14.164 1 98.19 342 PHE B C 1
ATOM 6251 O O . PHE B 1 342 ? 19.844 -9.992 -14.062 1 98.19 342 PHE B O 1
ATOM 6258 N N . GLU B 1 343 ? 21.609 -11.297 -13.875 1 96.69 343 GLU B N 1
ATOM 6259 C CA . GLU B 1 343 ? 20.859 -12.531 -13.695 1 96.69 343 GLU B CA 1
ATOM 6260 C C . GLU B 1 343 ? 20.266 -12.609 -12.289 1 96.69 343 GLU B C 1
ATOM 6262 O O . GLU B 1 343 ? 20.844 -12.086 -11.336 1 96.69 343 GLU B O 1
ATOM 6267 N N . THR B 1 344 ? 19.219 -13.391 -12.156 1 97.12 344 THR B N 1
ATOM 6268 C CA . THR B 1 344 ? 18.484 -13.547 -10.914 1 97.12 344 THR B CA 1
ATOM 6269 C C . THR B 1 344 ? 19.359 -14.195 -9.844 1 97.12 344 THR B C 1
ATOM 6271 O O . THR B 1 344 ? 19.266 -13.859 -8.664 1 97.12 344 THR B O 1
ATOM 6274 N N . LYS B 1 345 ? 20.234 -15.07 -10.289 1 96.19 345 LYS B N 1
ATOM 6275 C CA . LYS B 1 345 ? 21.109 -15.742 -9.336 1 96.19 345 LYS B CA 1
ATOM 6276 C C . LYS B 1 345 ? 21.969 -14.734 -8.578 1 96.19 345 LYS B C 1
ATOM 6278 O O . LYS B 1 345 ? 22.125 -14.836 -7.363 1 96.19 345 LYS B O 1
ATOM 6283 N N . PHE B 1 346 ? 22.453 -13.734 -9.234 1 97.5 346 PHE B N 1
ATOM 6284 C CA . PHE B 1 346 ? 23.297 -12.734 -8.609 1 97.5 346 PHE B CA 1
ATOM 6285 C C . PHE B 1 346 ? 22.469 -11.766 -7.773 1 97.5 346 PHE B C 1
ATOM 6287 O O . PHE B 1 346 ? 22.922 -11.305 -6.715 1 97.5 346 PHE B O 1
ATOM 6294 N N . MET B 1 347 ? 21.312 -11.453 -8.266 1 97.81 347 MET B N 1
ATOM 6295 C CA . MET B 1 347 ? 20.375 -10.648 -7.477 1 97.81 347 MET B CA 1
ATOM 6296 C C . MET B 1 347 ? 20.109 -11.297 -6.121 1 97.81 347 MET B C 1
ATOM 6298 O O . MET B 1 347 ? 20.141 -10.617 -5.094 1 97.81 347 MET B O 1
ATOM 6302 N N . GLY B 1 348 ? 19.875 -12.586 -6.195 1 97.56 348 GLY B N 1
ATOM 6303 C CA . GLY B 1 348 ? 19.641 -13.336 -4.973 1 97.56 348 GLY B CA 1
ATOM 6304 C C . GLY B 1 348 ? 20.828 -13.32 -4.023 1 97.56 348 GLY B C 1
ATOM 6305 O O . GLY B 1 348 ? 20.656 -13.125 -2.816 1 97.56 348 GLY B O 1
ATOM 6306 N N . MET B 1 349 ? 21.969 -13.477 -4.547 1 97.19 349 MET B N 1
ATOM 6307 C CA . MET B 1 349 ? 23.188 -13.492 -3.73 1 97.19 349 MET B CA 1
ATOM 6308 C C . MET B 1 349 ? 23.406 -12.133 -3.074 1 97.19 349 MET B C 1
ATOM 6310 O O . MET B 1 349 ? 23.719 -12.062 -1.884 1 97.19 349 MET B O 1
ATOM 6314 N N . ILE B 1 350 ? 23.219 -11.117 -3.797 1 98.12 350 ILE B N 1
ATOM 6315 C CA . ILE B 1 350 ? 23.422 -9.758 -3.297 1 98.12 350 ILE B CA 1
ATOM 6316 C C . ILE B 1 350 ? 22.375 -9.453 -2.223 1 98.12 350 ILE B C 1
ATOM 6318 O O . ILE B 1 350 ? 22.688 -8.812 -1.212 1 98.12 350 ILE B O 1
ATOM 6322 N N . SER B 1 351 ? 21.203 -9.906 -2.408 1 97.62 351 SER B N 1
ATOM 6323 C CA . SER B 1 351 ? 20.125 -9.656 -1.451 1 97.62 351 SER B CA 1
ATOM 6324 C C . SER B 1 351 ? 20.438 -10.273 -0.094 1 97.62 351 SER B C 1
ATOM 6326 O O . SER B 1 351 ? 19.891 -9.859 0.927 1 97.62 351 SER B O 1
ATOM 6328 N N . ALA B 1 352 ? 21.344 -11.234 -0.066 1 97 352 ALA B N 1
ATOM 6329 C CA . ALA B 1 352 ? 21.672 -11.945 1.166 1 97 352 ALA B CA 1
ATOM 6330 C C . ALA B 1 352 ? 23 -11.461 1.735 1 97 352 ALA B C 1
ATOM 6332 O O . ALA B 1 352 ? 23.5 -12.023 2.715 1 97 352 ALA B O 1
ATOM 6333 N N . ASP B 1 353 ? 23.562 -10.43 1.159 1 97.12 353 ASP B N 1
ATOM 6334 C CA . ASP B 1 353 ? 24.859 -9.922 1.603 1 97.12 353 ASP B CA 1
ATOM 6335 C C . ASP B 1 353 ? 24.766 -9.367 3.021 1 97.12 353 ASP B C 1
ATOM 6337 O O . ASP B 1 353 ? 24.031 -8.414 3.279 1 97.12 353 ASP B O 1
ATOM 6341 N N . ARG B 1 354 ? 25.562 -9.906 3.912 1 93.56 354 ARG B N 1
ATOM 6342 C CA . ARG B 1 354 ? 25.641 -9.43 5.293 1 93.56 354 ARG B CA 1
ATOM 6343 C C . ARG B 1 354 ? 27.078 -9.148 5.695 1 93.56 354 ARG B C 1
ATOM 6345 O O . ARG B 1 354 ? 27.375 -8.992 6.883 1 93.56 354 ARG B O 1
ATOM 6352 N N . MET B 1 355 ? 27.938 -9.172 4.793 1 95.19 355 MET B N 1
ATOM 6353 C CA . MET B 1 355 ? 29.344 -8.914 5.082 1 95.19 355 MET B CA 1
ATOM 6354 C C . MET B 1 355 ? 29.547 -7.465 5.512 1 95.19 355 MET B C 1
ATOM 6356 O O . MET B 1 355 ? 28.844 -6.566 5.051 1 95.19 355 MET B O 1
ATOM 6360 N N . PRO B 1 356 ? 30.547 -7.277 6.363 1 96.25 356 PRO B N 1
ATOM 6361 C CA . PRO B 1 356 ? 30.859 -5.898 6.734 1 96.25 356 PRO B CA 1
ATOM 6362 C C . PRO B 1 356 ? 31.094 -4.996 5.527 1 96.25 356 PRO B C 1
ATOM 6364 O O . PRO B 1 356 ? 31.844 -5.367 4.613 1 96.25 356 PRO B O 1
ATOM 6367 N N . GLY B 1 357 ? 30.422 -3.959 5.547 1 96.5 357 GLY B N 1
ATOM 6368 C CA . GLY B 1 357 ? 30.562 -2.998 4.465 1 96.5 357 GLY B CA 1
ATOM 6369 C C . GLY B 1 357 ? 29.969 -3.486 3.154 1 96.5 357 GLY B C 1
ATOM 6370 O O . GLY B 1 357 ? 30.219 -2.893 2.1 1 96.5 357 GLY B O 1
ATOM 6371 N N . LEU B 1 358 ? 29.359 -4.66 3.137 1 97.94 358 LEU B N 1
ATOM 6372 C CA . LEU B 1 358 ? 28.703 -5.234 1.965 1 97.94 358 LEU B CA 1
ATOM 6373 C C . LEU B 1 358 ? 29.719 -5.52 0.862 1 97.94 358 LEU B C 1
ATOM 6375 O O . LEU B 1 358 ? 29.516 -5.141 -0.292 1 97.94 358 LEU B O 1
ATOM 6379 N N . GLN B 1 359 ? 30.781 -6.16 1.293 1 97.12 359 GLN B N 1
ATOM 6380 C CA . GLN B 1 359 ? 31.906 -6.402 0.402 1 97.12 359 GLN B CA 1
ATOM 6381 C C . GLN B 1 359 ? 31.547 -7.422 -0.676 1 97.12 359 GLN B C 1
ATOM 6383 O O . GLN B 1 359 ? 32.062 -7.363 -1.791 1 97.12 359 GLN B O 1
ATOM 6388 N N . PHE B 1 360 ? 30.703 -8.328 -0.361 1 97.19 360 PHE B N 1
ATOM 6389 C CA . PHE B 1 360 ? 30.266 -9.281 -1.375 1 97.19 360 PHE B CA 1
ATOM 6390 C C . PHE B 1 360 ? 29.578 -8.555 -2.529 1 97.19 360 PHE B C 1
ATOM 6392 O O . PHE B 1 360 ? 29.812 -8.875 -3.695 1 97.19 360 PHE B O 1
ATOM 6399 N N . THR B 1 361 ? 28.719 -7.621 -2.217 1 98.25 361 THR B N 1
ATOM 6400 C CA . THR B 1 361 ? 28.047 -6.805 -3.227 1 98.25 361 THR B CA 1
ATOM 6401 C C . THR B 1 361 ? 29.062 -6.059 -4.082 1 98.25 361 THR B C 1
ATOM 6403 O O . THR B 1 361 ? 28.984 -6.066 -5.309 1 98.25 361 THR B O 1
ATOM 6406 N N . ARG B 1 362 ? 30.016 -5.445 -3.42 1 98 362 ARG B N 1
ATOM 6407 C CA . ARG B 1 362 ? 31.062 -4.715 -4.125 1 98 362 ARG B CA 1
ATOM 6408 C C . ARG B 1 362 ? 31.812 -5.629 -5.086 1 98 362 ARG B C 1
ATOM 6410 O O . ARG B 1 362 ? 31.984 -5.297 -6.262 1 98 362 ARG B O 1
ATOM 6417 N N . GLY B 1 363 ? 32.25 -6.777 -4.594 1 97.88 363 GLY B N 1
ATOM 6418 C CA . GLY B 1 363 ? 33 -7.723 -5.406 1 97.88 363 GLY B CA 1
ATOM 6419 C C . GLY B 1 363 ? 32.219 -8.258 -6.586 1 97.88 363 GLY B C 1
ATOM 6420 O O . GLY B 1 363 ? 32.75 -8.398 -7.688 1 97.88 363 GLY B O 1
ATOM 6421 N N . THR B 1 364 ? 30.969 -8.555 -6.344 1 98 364 THR B N 1
ATOM 6422 C CA . THR B 1 364 ? 30.109 -9.117 -7.383 1 98 364 THR B CA 1
ATOM 6423 C C . THR B 1 364 ? 29.875 -8.094 -8.492 1 98 364 THR B C 1
ATOM 6425 O O . THR B 1 364 ? 29.969 -8.422 -9.68 1 98 364 THR B O 1
ATOM 6428 N N . ILE B 1 365 ? 29.562 -6.832 -8.141 1 98.25 365 ILE B N 1
ATOM 6429 C CA . ILE B 1 365 ? 29.328 -5.777 -9.125 1 98.25 365 ILE B CA 1
ATOM 6430 C C . ILE B 1 365 ? 30.594 -5.504 -9.922 1 98.25 365 ILE B C 1
ATOM 6432 O O . ILE B 1 365 ? 30.547 -5.312 -11.141 1 98.25 365 ILE B O 1
ATOM 6436 N N . ARG B 1 366 ? 31.688 -5.473 -9.203 1 98.06 366 ARG B N 1
ATOM 6437 C CA . ARG B 1 366 ? 32.969 -5.27 -9.875 1 98.06 366 ARG B CA 1
ATOM 6438 C C . ARG B 1 366 ? 33.25 -6.395 -10.867 1 98.06 366 ARG B C 1
ATOM 6440 O O . ARG B 1 366 ? 33.688 -6.141 -11.992 1 98.06 366 ARG B O 1
ATOM 6447 N N . ARG B 1 367 ? 33.062 -7.586 -10.523 1 97.88 367 ARG B N 1
ATOM 6448 C CA . ARG B 1 367 ? 33.312 -8.758 -11.359 1 97.88 367 ARG B CA 1
ATOM 6449 C C . ARG B 1 367 ? 32.406 -8.758 -12.578 1 97.88 367 ARG B C 1
ATOM 6451 O O . ARG B 1 367 ? 32.844 -9 -13.703 1 97.88 367 ARG B O 1
ATOM 6458 N N . LEU B 1 368 ? 31.141 -8.469 -12.414 1 97.69 368 LEU B N 1
ATOM 6459 C CA . LEU B 1 368 ? 30.141 -8.602 -13.469 1 97.69 368 LEU B CA 1
ATOM 6460 C C . LEU B 1 368 ? 30.172 -7.398 -14.406 1 97.69 368 LEU B C 1
ATOM 6462 O O . LEU B 1 368 ? 29.984 -7.547 -15.617 1 97.69 368 LEU B O 1
ATOM 6466 N N . PHE B 1 369 ? 30.438 -6.176 -13.828 1 97.81 369 PHE B N 1
ATOM 6467 C CA . PHE B 1 369 ? 30.188 -4.98 -14.625 1 97.81 369 PHE B CA 1
ATOM 6468 C C . PHE B 1 369 ? 31.438 -4.094 -14.664 1 97.81 369 PHE B C 1
ATOM 6470 O O . PHE B 1 369 ? 31.438 -3.055 -15.328 1 97.81 369 PHE B O 1
ATOM 6477 N N . GLY B 1 370 ? 32.438 -4.402 -13.914 1 97.25 370 GLY B N 1
ATOM 6478 C CA . GLY B 1 370 ? 33.688 -3.656 -13.938 1 97.25 370 GLY B CA 1
ATOM 6479 C C . GLY B 1 370 ? 33.625 -2.338 -13.188 1 97.25 370 GLY B C 1
ATOM 6480 O O . GLY B 1 370 ? 34.438 -1.438 -13.422 1 97.25 370 GLY B O 1
ATOM 6481 N N . VAL B 1 371 ? 32.656 -2.117 -12.383 1 97.81 371 VAL B N 1
ATOM 6482 C CA . VAL B 1 371 ? 32.5 -0.875 -11.641 1 97.81 371 VAL B CA 1
ATOM 6483 C C . VAL B 1 371 ? 32.781 -1.112 -10.156 1 97.81 371 VAL B C 1
ATOM 6485 O O . VAL B 1 371 ? 32.219 -2.023 -9.547 1 97.81 371 VAL B O 1
ATOM 6488 N N . ASP B 1 372 ? 33.656 -0.344 -9.586 1 97.62 372 ASP B N 1
ATOM 6489 C CA . ASP B 1 372 ? 33.938 -0.408 -8.156 1 97.62 372 ASP B CA 1
ATOM 6490 C C . ASP B 1 372 ? 33.094 0.593 -7.383 1 97.62 372 ASP B C 1
ATOM 6492 O O . ASP B 1 372 ? 33.406 1.786 -7.348 1 97.62 372 ASP B O 1
ATOM 6496 N N . VAL B 1 373 ? 32.125 0.074 -6.75 1 97 373 VAL B N 1
ATOM 6497 C CA . VAL B 1 373 ? 31.234 0.93 -5.953 1 97 373 VAL B CA 1
ATOM 6498 C C . VAL B 1 373 ? 31.844 1.146 -4.57 1 97 373 VAL B C 1
ATOM 6500 O O . VAL B 1 373 ? 31.609 0.358 -3.65 1 97 373 VAL B O 1
ATOM 6503 N N . HIS B 1 374 ? 32.406 2.281 -4.324 1 95.25 374 HIS B N 1
ATOM 6504 C CA . HIS B 1 374 ? 33.25 2.52 -3.152 1 95.25 374 HIS B CA 1
ATOM 6505 C C . HIS B 1 374 ? 32.375 2.844 -1.928 1 95.25 374 HIS B C 1
ATOM 6507 O O . HIS B 1 374 ? 32.688 2.393 -0.82 1 95.25 374 HIS B O 1
ATOM 6513 N N . GLU B 1 375 ? 31.359 3.576 -2.123 1 94.44 375 GLU B N 1
ATOM 6514 C CA . GLU B 1 375 ? 30.578 4.059 -0.99 1 94.44 375 GLU B CA 1
ATOM 6515 C C . GLU B 1 375 ? 29.672 2.967 -0.449 1 94.44 375 GLU B C 1
ATOM 6517 O O . GLU B 1 375 ? 28.891 2.369 -1.202 1 94.44 375 GLU B O 1
ATOM 6522 N N . VAL B 1 376 ? 29.703 2.756 0.831 1 95.69 376 VAL B N 1
ATOM 6523 C CA . VAL B 1 376 ? 28.891 1.73 1.49 1 95.69 376 VAL B CA 1
ATOM 6524 C C . VAL B 1 376 ? 27.406 2.055 1.332 1 95.69 376 VAL B C 1
ATOM 6526 O O . VAL B 1 376 ? 26.594 1.151 1.168 1 95.69 376 VAL B O 1
ATOM 6529 N N . ALA B 1 377 ? 27.047 3.338 1.398 1 93.62 377 ALA B N 1
ATOM 6530 C CA . ALA B 1 377 ? 25.656 3.76 1.245 1 93.62 377 ALA B CA 1
ATOM 6531 C C . ALA B 1 377 ? 25.109 3.33 -0.109 1 93.62 377 ALA B C 1
ATOM 6533 O O . ALA B 1 377 ? 23.938 2.934 -0.211 1 93.62 377 ALA B O 1
ATOM 6534 N N . ASP B 1 378 ? 25.938 3.416 -1.089 1 96.12 378 ASP B N 1
ATOM 6535 C CA . ASP B 1 378 ? 25.531 3.008 -2.428 1 96.12 378 ASP B CA 1
ATOM 6536 C C . ASP B 1 378 ? 25.344 1.493 -2.51 1 96.12 378 ASP B C 1
ATOM 6538 O O . ASP B 1 378 ? 24.406 1.005 -3.139 1 96.12 378 ASP B O 1
ATOM 6542 N N . ARG B 1 379 ? 26.266 0.742 -1.925 1 97.81 379 ARG B N 1
ATOM 6543 C CA . ARG B 1 379 ? 26.156 -0.712 -1.891 1 97.81 379 ARG B CA 1
ATOM 6544 C C . ARG B 1 379 ? 24.891 -1.151 -1.17 1 97.81 379 ARG B C 1
ATOM 6546 O O . ARG B 1 379 ? 24.25 -2.131 -1.564 1 97.81 379 ARG B O 1
ATOM 6553 N N . ARG B 1 380 ? 24.562 -0.401 -0.15 1 97.06 380 ARG B N 1
ATOM 6554 C CA . ARG B 1 380 ? 23.344 -0.688 0.584 1 97.06 380 ARG B CA 1
ATOM 6555 C C . ARG B 1 380 ? 22.109 -0.489 -0.301 1 97.06 380 ARG B C 1
ATOM 6557 O O . ARG B 1 380 ? 21.156 -1.275 -0.245 1 97.06 380 ARG B O 1
ATOM 6564 N N . VAL B 1 381 ? 22.141 0.548 -1.091 1 97.44 381 VAL B N 1
ATOM 6565 C CA . VAL B 1 381 ? 21.047 0.817 -2.012 1 97.44 381 VAL B CA 1
ATOM 6566 C C . VAL B 1 381 ? 20.891 -0.347 -2.988 1 97.44 381 VAL B C 1
ATOM 6568 O O . VAL B 1 381 ? 19.781 -0.826 -3.221 1 97.44 381 VAL B O 1
ATOM 6571 N N . ILE B 1 382 ? 21.969 -0.817 -3.525 1 98.44 382 ILE B N 1
ATOM 6572 C CA . ILE B 1 382 ? 21.953 -1.923 -4.477 1 98.44 382 ILE B CA 1
ATOM 6573 C C . ILE B 1 382 ? 21.391 -3.172 -3.807 1 98.44 382 ILE B C 1
ATOM 6575 O O . ILE B 1 382 ? 20.516 -3.842 -4.367 1 98.44 382 ILE B O 1
ATOM 6579 N N . CYS B 1 383 ? 21.891 -3.451 -2.662 1 98.31 383 CYS B N 1
ATOM 6580 C CA . CYS B 1 383 ? 21.438 -4.602 -1.893 1 98.31 383 CYS B CA 1
ATOM 6581 C C . CYS B 1 383 ? 19.938 -4.516 -1.612 1 98.31 383 CYS B C 1
ATOM 6583 O O . CYS B 1 383 ? 19.203 -5.488 -1.8 1 98.31 383 CYS B O 1
ATOM 6585 N N . ASP B 1 384 ? 19.516 -3.369 -1.189 1 98.06 384 ASP B N 1
ATOM 6586 C CA . ASP B 1 384 ? 18.125 -3.176 -0.82 1 98.06 384 ASP B CA 1
ATOM 6587 C C . ASP B 1 384 ? 17.203 -3.32 -2.035 1 98.06 384 ASP B C 1
ATOM 6589 O O . ASP B 1 384 ? 16.078 -3.824 -1.919 1 98.06 384 ASP B O 1
ATOM 6593 N N . VAL B 1 385 ? 17.656 -2.857 -3.145 1 98.5 385 VAL B N 1
ATOM 6594 C CA . VAL B 1 385 ? 16.891 -3.035 -4.371 1 98.5 385 VAL B CA 1
ATOM 6595 C C . VAL B 1 385 ? 16.672 -4.523 -4.629 1 98.5 385 VAL B C 1
ATOM 6597 O O . VAL B 1 385 ? 15.547 -4.945 -4.926 1 98.5 385 VAL B O 1
ATOM 6600 N N . CYS B 1 386 ? 17.703 -5.289 -4.531 1 98.75 386 CYS B N 1
ATOM 6601 C CA . CYS B 1 386 ? 17.609 -6.73 -4.746 1 98.75 386 CYS B CA 1
ATOM 6602 C C . CYS B 1 386 ? 16.656 -7.371 -3.738 1 98.75 386 CYS B C 1
ATOM 6604 O O . CYS B 1 386 ? 15.875 -8.25 -4.09 1 98.75 386 CYS B O 1
ATOM 6606 N N . ARG B 1 387 ? 16.719 -6.934 -2.543 1 98.56 387 ARG B N 1
ATOM 6607 C CA . ARG B 1 387 ? 15.844 -7.449 -1.494 1 98.56 387 ARG B CA 1
ATOM 6608 C C . ARG B 1 387 ? 14.383 -7.121 -1.791 1 98.56 387 ARG B C 1
ATOM 6610 O O . ARG B 1 387 ? 13.5 -7.941 -1.551 1 98.56 387 ARG B O 1
ATOM 6617 N N . LEU B 1 388 ? 14.148 -5.906 -2.26 1 98.31 388 LEU B N 1
ATOM 6618 C CA . LEU B 1 388 ? 12.789 -5.488 -2.582 1 98.31 388 LEU B CA 1
ATOM 6619 C C . LEU B 1 388 ? 12.195 -6.359 -3.684 1 98.31 388 LEU B C 1
ATOM 6621 O O . LEU B 1 388 ? 11.055 -6.805 -3.582 1 98.31 388 LEU B O 1
ATOM 6625 N N . VAL B 1 389 ? 12.93 -6.625 -4.711 1 98.62 389 VAL B N 1
ATOM 6626 C CA . VAL B 1 389 ? 12.461 -7.426 -5.832 1 98.62 389 VAL B CA 1
ATOM 6627 C C . VAL B 1 389 ? 12.195 -8.859 -5.371 1 98.62 389 VAL B C 1
ATOM 6629 O O . VAL B 1 389 ? 11.141 -9.422 -5.676 1 98.62 389 VAL B O 1
ATOM 6632 N N . ARG B 1 390 ? 13.133 -9.414 -4.652 1 98.19 390 ARG B N 1
ATOM 6633 C CA . ARG B 1 390 ? 12.961 -10.758 -4.105 1 98.19 390 ARG B CA 1
ATOM 6634 C C . ARG B 1 390 ? 11.727 -10.828 -3.211 1 98.19 390 ARG B C 1
ATOM 6636 O O . ARG B 1 390 ? 10.945 -11.781 -3.295 1 98.19 390 ARG B O 1
ATOM 6643 N N . GLY B 1 391 ? 11.617 -9.875 -2.363 1 98.31 391 GLY B N 1
ATOM 6644 C CA . GLY B 1 391 ? 10.508 -9.852 -1.425 1 98.31 391 GLY B CA 1
ATOM 6645 C C . GLY B 1 391 ? 9.148 -9.82 -2.105 1 98.31 391 GLY B C 1
ATOM 6646 O O . GLY B 1 391 ? 8.242 -10.57 -1.731 1 98.31 391 GLY B O 1
ATOM 6647 N N . ARG B 1 392 ? 9.008 -8.945 -3.029 1 98 392 ARG B N 1
ATOM 6648 C CA . ARG B 1 392 ? 7.75 -8.852 -3.76 1 98 392 ARG B CA 1
ATOM 6649 C C . ARG B 1 392 ? 7.43 -10.172 -4.461 1 98 392 ARG B C 1
ATOM 6651 O O . ARG B 1 392 ? 6.273 -10.594 -4.496 1 98 392 ARG B O 1
ATOM 6658 N N . ALA B 1 393 ? 8.43 -10.75 -5.059 1 98.06 393 ALA B N 1
ATOM 6659 C CA . ALA B 1 393 ? 8.242 -12.039 -5.723 1 98.06 393 ALA B CA 1
ATOM 6660 C C . ALA B 1 393 ? 7.719 -13.094 -4.75 1 98.06 393 ALA B C 1
ATOM 6662 O O . ALA B 1 393 ? 6.797 -13.844 -5.07 1 98.06 393 ALA B O 1
ATOM 6663 N N . ALA B 1 394 ? 8.305 -13.125 -3.613 1 98.19 394 ALA B N 1
ATOM 6664 C CA . ALA B 1 394 ? 7.883 -14.094 -2.598 1 98.19 394 ALA B CA 1
ATOM 6665 C C . ALA B 1 394 ? 6.441 -13.836 -2.162 1 98.19 394 ALA B C 1
ATOM 6667 O O . ALA B 1 394 ? 5.668 -14.781 -1.979 1 98.19 394 ALA B O 1
ATOM 6668 N N . GLN B 1 395 ? 6.137 -12.594 -1.975 1 98 395 GLN B N 1
ATOM 6669 C CA . GLN B 1 395 ? 4.797 -12.242 -1.514 1 98 395 GLN B CA 1
ATOM 6670 C C . GLN B 1 395 ? 3.744 -12.609 -2.557 1 98 395 GLN B C 1
ATOM 6672 O O . GLN B 1 395 ? 2.721 -13.219 -2.23 1 98 395 GLN B O 1
ATOM 6677 N N . VAL B 1 396 ? 3.982 -12.25 -3.779 1 97.56 396 VAL B N 1
ATOM 6678 C CA . VAL B 1 396 ? 3.041 -12.547 -4.855 1 97.56 396 VAL B CA 1
ATOM 6679 C C . VAL B 1 396 ? 2.955 -14.055 -5.066 1 97.56 396 VAL B C 1
ATOM 6681 O O . VAL B 1 396 ? 1.87 -14.594 -5.297 1 97.56 396 VAL B O 1
ATOM 6684 N N . GLY B 1 397 ? 4.082 -14.703 -4.992 1 96.81 397 GLY B N 1
ATOM 6685 C CA . GLY B 1 397 ? 4.082 -16.156 -5.09 1 96.81 397 GLY B CA 1
ATOM 6686 C C . GLY B 1 397 ? 3.27 -16.828 -4 1 96.81 397 GLY B C 1
ATOM 6687 O O . GLY B 1 397 ? 2.521 -17.766 -4.27 1 96.81 397 GLY B O 1
ATOM 6688 N N . ALA B 1 398 ? 3.414 -16.359 -2.793 1 96.75 398 ALA B N 1
ATOM 6689 C CA . ALA B 1 398 ? 2.709 -16.938 -1.646 1 96.75 398 ALA B CA 1
ATOM 6690 C C . ALA B 1 398 ? 1.199 -16.766 -1.788 1 96.75 398 ALA B C 1
ATOM 6692 O O . ALA B 1 398 ? 0.427 -17.625 -1.368 1 96.75 398 ALA B O 1
ATOM 6693 N N . MET B 1 399 ? 0.837 -15.633 -2.303 1 94.69 399 MET B N 1
ATOM 6694 C CA . MET B 1 399 ? -0.583 -15.359 -2.492 1 94.69 399 MET B CA 1
ATOM 6695 C C . MET B 1 399 ? -1.22 -16.391 -3.42 1 94.69 399 MET B C 1
ATOM 6697 O O . MET B 1 399 ? -2.314 -16.875 -3.146 1 94.69 399 MET B O 1
ATOM 6701 N N . PHE B 1 400 ? -0.565 -16.766 -4.391 1 89.44 400 PHE B N 1
ATOM 6702 C CA . PHE B 1 400 ? -1.082 -17.688 -5.406 1 89.44 400 PHE B CA 1
ATOM 6703 C C . PHE B 1 400 ? -1.224 -19.094 -4.848 1 89.44 400 PHE B C 1
ATOM 6705 O O . PHE B 1 400 ? -2.072 -19.859 -5.305 1 89.44 400 PHE B O 1
ATOM 6712 N N . CYS B 1 401 ? -0.488 -19.391 -3.812 1 93.38 401 CYS B N 1
ATOM 6713 C CA . CYS B 1 401 ? -0.581 -20.703 -3.16 1 93.38 401 CYS B CA 1
ATOM 6714 C C . CYS B 1 401 ? -1.647 -20.688 -2.072 1 93.38 401 CYS B C 1
ATOM 6716 O O . CYS B 1 401 ? -2.191 -21.734 -1.72 1 93.38 401 CYS B O 1
ATOM 6718 N N . SER B 1 402 ? -1.947 -19.562 -1.577 1 96.31 402 SER B N 1
ATOM 6719 C CA . SER B 1 402 ? -2.846 -19.422 -0.435 1 96.31 402 SER B CA 1
ATOM 6720 C C . SER B 1 402 ? -4.305 -19.375 -0.881 1 96.31 402 SER B C 1
ATOM 6722 O O . SER B 1 402 ? -5.188 -19.891 -0.197 1 96.31 402 SER B O 1
ATOM 6724 N N . ALA B 1 403 ? -4.551 -18.797 -2.004 1 96.31 403 ALA B N 1
ATOM 6725 C CA . ALA B 1 403 ? -5.914 -18.594 -2.482 1 96.31 403 ALA B CA 1
ATOM 6726 C C . ALA B 1 403 ? -6.637 -19.922 -2.67 1 96.31 403 ALA B C 1
ATOM 6728 O O . ALA B 1 403 ? -7.777 -20.078 -2.234 1 96.31 403 ALA B O 1
ATOM 6729 N N . PRO B 1 404 ? -5.969 -20.938 -3.271 1 97 404 PRO B N 1
ATOM 6730 C CA . PRO B 1 404 ? -6.641 -22.234 -3.428 1 97 404 PRO B CA 1
ATOM 6731 C C . PRO B 1 404 ? -7 -22.875 -2.09 1 97 404 PRO B C 1
ATOM 6733 O O . PRO B 1 404 ? -8.023 -23.562 -1.98 1 97 404 PRO B O 1
ATOM 6736 N N . LEU B 1 405 ? -6.133 -22.688 -1.116 1 97.25 405 LEU B N 1
ATOM 6737 C CA . LEU B 1 405 ? -6.391 -23.25 0.206 1 97.25 405 LEU B CA 1
ATOM 6738 C C . LEU B 1 405 ? -7.625 -22.625 0.833 1 97.25 405 LEU B C 1
ATOM 6740 O O . LEU B 1 405 ? -8.43 -23.312 1.469 1 97.25 405 LEU B O 1
ATOM 6744 N N . ILE B 1 406 ? -7.766 -21.359 0.644 1 94.81 406 ILE B N 1
ATOM 6745 C CA . ILE B 1 406 ? -8.938 -20.656 1.152 1 94.81 406 ILE B CA 1
ATOM 6746 C C . ILE B 1 406 ? -10.18 -21.094 0.393 1 94.81 406 ILE B C 1
ATOM 6748 O O . ILE B 1 406 ? -11.227 -21.359 0.999 1 94.81 406 ILE B O 1
ATOM 6752 N N . LYS B 1 407 ? -10.125 -21.188 -0.875 1 94.69 407 LYS B N 1
ATOM 6753 C CA . LYS B 1 407 ? -11.25 -21.578 -1.722 1 94.69 407 LYS B CA 1
ATOM 6754 C C . LYS B 1 407 ? -11.789 -22.953 -1.327 1 94.69 407 LYS B C 1
ATOM 6756 O O . LYS B 1 407 ? -12.992 -23.188 -1.354 1 94.69 407 LYS B O 1
ATOM 6761 N N . THR B 1 408 ? -10.883 -23.859 -0.974 1 95.44 408 THR B N 1
ATOM 6762 C CA . THR B 1 408 ? -11.266 -25.25 -0.716 1 95.44 408 THR B CA 1
ATOM 6763 C C . THR B 1 408 ? -11.398 -25.5 0.783 1 95.44 408 THR B C 1
ATOM 6765 O O . THR B 1 408 ? -11.633 -26.641 1.207 1 95.44 408 THR B O 1
ATOM 6768 N N . HIS B 1 409 ? -11.188 -24.5 1.605 1 92.88 409 HIS B N 1
ATOM 6769 C CA . HIS B 1 409 ? -11.305 -24.578 3.057 1 92.88 409 HIS B CA 1
ATOM 6770 C C . HIS B 1 409 ? -10.344 -25.609 3.631 1 92.88 409 HIS B C 1
ATOM 6772 O O . HIS B 1 409 ? -10.742 -26.438 4.461 1 92.88 409 HIS B O 1
ATOM 6778 N N . THR B 1 410 ? -9.117 -25.594 3.121 1 93 410 THR B N 1
ATOM 6779 C CA . THR B 1 410 ? -8.125 -26.562 3.564 1 93 410 THR B CA 1
ATOM 6780 C C . THR B 1 410 ? -6.969 -25.859 4.273 1 93 410 THR B C 1
ATOM 6782 O O . THR B 1 410 ? -5.875 -26.422 4.387 1 93 410 THR B O 1
ATOM 6785 N N . GLN B 1 411 ? -7.168 -24.641 4.691 1 87.75 411 GLN B N 1
ATOM 6786 C CA . GLN B 1 411 ? -6.094 -23.844 5.277 1 87.75 411 GLN B CA 1
ATOM 6787 C C . GLN B 1 411 ? -5.801 -24.281 6.707 1 87.75 411 GLN B C 1
ATOM 6789 O O . GLN B 1 411 ? -4.785 -23.891 7.289 1 87.75 411 GLN B O 1
ATOM 6794 N N . GLY B 1 412 ? -6.594 -25.078 7.285 1 88.06 412 GLY B N 1
ATOM 6795 C CA . GLY B 1 412 ? -6.324 -25.578 8.625 1 88.06 412 GLY B CA 1
ATOM 6796 C C . GLY B 1 412 ? -5.066 -26.406 8.711 1 88.06 412 GLY B C 1
ATOM 6797 O O . GLY B 1 412 ? -4.246 -26.219 9.617 1 88.06 412 GLY B O 1
ATOM 6798 N N . ARG B 1 413 ? -4.922 -27.391 7.758 1 91.62 413 ARG B N 1
ATOM 6799 C CA . ARG B 1 413 ? -3.74 -28.234 7.613 1 91.62 413 ARG B CA 1
ATOM 6800 C C . ARG B 1 413 ? -3.516 -28.609 6.156 1 91.62 413 ARG B C 1
ATOM 6802 O O . ARG B 1 413 ? -4.379 -29.25 5.535 1 91.62 413 ARG B O 1
ATOM 6809 N N . ALA B 1 414 ? -2.41 -28.188 5.699 1 96.94 414 ALA B N 1
ATOM 6810 C CA . ALA B 1 414 ? -2.131 -28.484 4.297 1 96.94 414 ALA B CA 1
ATOM 6811 C C . ALA B 1 414 ? -0.641 -28.344 3.992 1 96.94 414 ALA B C 1
ATOM 6813 O O . ALA B 1 414 ? 0.097 -27.719 4.746 1 96.94 414 ALA B O 1
ATOM 6814 N N . THR B 1 415 ? -0.276 -29.047 2.979 1 97.62 415 THR B N 1
ATOM 6815 C CA . THR B 1 415 ? 1.08 -28.922 2.455 1 97.62 415 THR B CA 1
ATOM 6816 C C . THR B 1 415 ? 1.061 -28.375 1.026 1 97.62 415 THR B C 1
ATOM 6818 O O . THR B 1 415 ? 0.288 -28.859 0.19 1 97.62 415 THR B O 1
ATOM 6821 N N . VAL B 1 416 ? 1.889 -27.391 0.811 1 97.69 416 VAL B N 1
ATOM 6822 C CA . VAL B 1 416 ? 2.115 -26.859 -0.527 1 97.69 416 VAL B CA 1
ATOM 6823 C C . VAL B 1 416 ? 3.43 -27.391 -1.086 1 97.69 416 VAL B C 1
ATOM 6825 O O . VAL B 1 416 ? 4.496 -27.156 -0.52 1 97.69 416 VAL B O 1
ATOM 6828 N N . ALA B 1 417 ? 3.307 -28.172 -2.141 1 97 417 ALA B N 1
ATOM 6829 C CA . ALA B 1 417 ? 4.496 -28.688 -2.812 1 97 417 ALA B CA 1
ATOM 6830 C C . ALA B 1 417 ? 5.055 -27.672 -3.803 1 97 417 ALA B C 1
ATOM 6832 O O . ALA B 1 417 ? 4.363 -27.266 -4.738 1 97 417 ALA B O 1
ATOM 6833 N N . VAL B 1 418 ? 6.281 -27.281 -3.605 1 96.25 418 VAL B N 1
ATOM 6834 C CA . VAL B 1 418 ? 6.863 -26.25 -4.461 1 96.25 418 VAL B CA 1
ATOM 6835 C C . VAL B 1 418 ? 8.102 -26.797 -5.16 1 96.25 418 VAL B C 1
ATOM 6837 O O . VAL B 1 418 ? 8.953 -27.438 -4.527 1 96.25 418 VAL B O 1
ATOM 6840 N N . ASP B 1 419 ? 8.125 -26.625 -6.418 1 91.75 419 ASP B N 1
ATOM 6841 C CA . ASP B 1 419 ? 9.312 -26.938 -7.207 1 91.75 419 ASP B CA 1
ATOM 6842 C C . ASP B 1 419 ? 9.781 -25.719 -7.992 1 91.75 419 ASP B C 1
ATOM 6844 O O . ASP B 1 419 ? 9.016 -24.781 -8.219 1 91.75 419 ASP B O 1
ATOM 6848 N N . GLY B 1 420 ? 11.109 -25.703 -8.289 1 91 420 GLY B N 1
ATOM 6849 C CA . GLY B 1 420 ? 11.672 -24.625 -9.078 1 91 420 GLY B CA 1
ATOM 6850 C C . GLY B 1 420 ? 12.859 -23.953 -8.414 1 91 420 GLY B C 1
ATOM 6851 O O . GLY B 1 420 ? 12.938 -23.906 -7.18 1 91 420 GLY B O 1
ATOM 6852 N N . SER B 1 421 ? 13.648 -23.375 -9.164 1 92.06 421 SER B N 1
ATOM 6853 C CA . SER B 1 421 ? 14.938 -22.859 -8.727 1 92.06 421 SER B CA 1
ATOM 6854 C C . SER B 1 421 ? 14.766 -21.625 -7.832 1 92.06 421 SER B C 1
ATOM 6856 O O . SER B 1 421 ? 15.586 -21.375 -6.949 1 92.06 421 SER B O 1
ATOM 6858 N N . VAL B 1 422 ? 13.766 -20.844 -8.039 1 95.62 422 VAL B N 1
ATOM 6859 C CA . VAL B 1 422 ? 13.562 -19.641 -7.242 1 95.62 422 VAL B CA 1
ATOM 6860 C C . VAL B 1 422 ? 13.32 -20.016 -5.785 1 95.62 422 VAL B C 1
ATOM 6862 O O . VAL B 1 422 ? 13.945 -19.469 -4.879 1 95.62 422 VAL B O 1
ATOM 6865 N N . PHE B 1 423 ? 12.469 -20.938 -5.594 1 96 423 PHE B N 1
ATOM 6866 C CA . PHE B 1 423 ? 12.156 -21.406 -4.254 1 96 423 PHE B CA 1
ATOM 6867 C C . PHE B 1 423 ? 13.328 -22.172 -3.65 1 96 423 PHE B C 1
ATOM 6869 O O . PHE B 1 423 ? 13.609 -22.047 -2.457 1 96 423 PHE B O 1
ATOM 6876 N N . GLU B 1 424 ? 14 -22.875 -4.441 1 94.81 424 GLU B N 1
ATOM 6877 C CA . GLU B 1 424 ? 15.07 -23.75 -3.979 1 94.81 424 GLU B CA 1
ATOM 6878 C C . GLU B 1 424 ? 16.344 -22.969 -3.68 1 94.81 424 GLU B C 1
ATOM 6880 O O . GLU B 1 424 ? 17.031 -23.234 -2.689 1 94.81 424 GLU B O 1
ATOM 6885 N N . LYS B 1 425 ? 16.672 -22.031 -4.531 1 95.12 425 LYS B N 1
ATOM 6886 C CA . LYS B 1 425 ? 18.047 -21.531 -4.523 1 95.12 425 LYS B CA 1
ATOM 6887 C C . LYS B 1 425 ? 18.094 -20.062 -4.113 1 95.12 425 LYS B C 1
ATOM 6889 O O . LYS B 1 425 ? 19.141 -19.562 -3.703 1 95.12 425 LYS B O 1
ATOM 6894 N N . LEU B 1 426 ? 17.078 -19.328 -4.297 1 96.12 426 LEU B N 1
ATOM 6895 C CA . LEU B 1 426 ? 17.109 -17.906 -3.975 1 96.12 426 LEU B CA 1
ATOM 6896 C C . LEU B 1 426 ? 17.141 -17.688 -2.465 1 96.12 426 LEU B C 1
ATOM 6898 O O . LEU B 1 426 ? 16.219 -18.078 -1.758 1 96.12 426 LEU B O 1
ATOM 6902 N N . PRO B 1 427 ? 18.156 -17.016 -1.965 1 95.62 427 PRO B N 1
ATOM 6903 C CA . PRO B 1 427 ? 18.312 -16.859 -0.516 1 95.62 427 PRO B CA 1
ATOM 6904 C C . PRO B 1 427 ? 17.125 -16.141 0.125 1 95.62 427 PRO B C 1
ATOM 6906 O O . PRO B 1 427 ? 16.656 -15.125 -0.398 1 95.62 427 PRO B O 1
ATOM 6909 N N . SER B 1 428 ? 16.625 -16.703 1.197 1 95.94 428 SER B N 1
ATOM 6910 C CA . SER B 1 428 ? 15.602 -16.141 2.068 1 95.94 428 SER B CA 1
ATOM 6911 C C . SER B 1 428 ? 14.227 -16.188 1.405 1 95.94 428 SER B C 1
ATOM 6913 O O . SER B 1 428 ? 13.227 -15.797 2.01 1 95.94 428 SER B O 1
ATOM 6915 N N . PHE B 1 429 ? 14.18 -16.625 0.205 1 97.5 429 PHE B N 1
ATOM 6916 C CA . PHE B 1 429 ? 12.906 -16.656 -0.502 1 97.5 429 PHE B CA 1
ATOM 6917 C C . PHE B 1 429 ? 11.906 -17.562 0.213 1 97.5 429 PHE B C 1
ATOM 6919 O O . PHE B 1 429 ? 10.758 -17.172 0.435 1 97.5 429 PHE B O 1
ATOM 6926 N N . ARG B 1 430 ? 12.336 -18.766 0.616 1 96.44 430 ARG B N 1
ATOM 6927 C CA . ARG B 1 430 ? 11.469 -19.734 1.267 1 96.44 430 ARG B CA 1
ATOM 6928 C C . ARG B 1 430 ? 10.867 -19.172 2.547 1 96.44 430 ARG B C 1
ATOM 6930 O O . ARG B 1 430 ? 9.672 -19.344 2.812 1 96.44 430 ARG B O 1
ATOM 6937 N N . ARG B 1 431 ? 11.688 -18.578 3.271 1 96.94 431 ARG B N 1
ATOM 6938 C CA . ARG B 1 431 ? 11.227 -18 4.527 1 96.94 431 ARG B CA 1
ATOM 6939 C C . ARG B 1 431 ? 10.18 -16.922 4.277 1 96.94 431 ARG B C 1
ATOM 6941 O O . ARG B 1 431 ? 9.125 -16.906 4.918 1 96.94 431 ARG B O 1
ATOM 6948 N N . LEU B 1 432 ? 10.516 -15.977 3.381 1 97.19 432 LEU B N 1
ATOM 6949 C CA . LEU B 1 432 ? 9.594 -14.891 3.064 1 97.19 432 LEU B CA 1
ATOM 6950 C C . LEU B 1 432 ? 8.281 -15.438 2.506 1 97.19 432 LEU B C 1
ATOM 6952 O O . LEU B 1 432 ? 7.207 -14.922 2.818 1 97.19 432 LEU B O 1
ATOM 6956 N N . PHE B 1 433 ? 8.43 -16.453 1.689 1 97.44 433 PHE B N 1
ATOM 6957 C CA . PHE B 1 433 ? 7.285 -17.141 1.103 1 97.44 433 PHE B CA 1
ATOM 6958 C C . PHE B 1 433 ? 6.383 -17.703 2.188 1 97.44 433 PHE B C 1
ATOM 6960 O O . PHE B 1 433 ? 5.18 -17.438 2.209 1 97.44 433 PHE B O 1
ATOM 6967 N N . GLN B 1 434 ? 6.914 -18.422 3.109 1 96.56 434 GLN B N 1
ATOM 6968 C CA . GLN B 1 434 ? 6.188 -19.047 4.215 1 96.56 434 GLN B CA 1
ATOM 6969 C C . GLN B 1 434 ? 5.57 -17.984 5.125 1 96.56 434 GLN B C 1
ATOM 6971 O O . GLN B 1 434 ? 4.414 -18.109 5.527 1 96.56 434 GLN B O 1
ATOM 6976 N N . ASP B 1 435 ? 6.348 -17 5.441 1 96.12 435 ASP B N 1
ATOM 6977 C CA . ASP B 1 435 ? 5.859 -15.914 6.297 1 96.12 435 ASP B CA 1
ATOM 6978 C C . ASP B 1 435 ? 4.648 -15.227 5.672 1 96.12 435 ASP B C 1
ATOM 6980 O O . ASP B 1 435 ? 3.699 -14.867 6.375 1 96.12 435 ASP B O 1
ATOM 6984 N N . THR B 1 436 ? 4.73 -14.969 4.43 1 97.06 436 THR B N 1
ATOM 6985 C CA . THR B 1 436 ? 3.633 -14.32 3.723 1 97.06 436 THR B CA 1
ATOM 6986 C C . THR B 1 436 ? 2.389 -15.203 3.721 1 97.06 436 THR B C 1
ATOM 6988 O O . THR B 1 436 ? 1.273 -14.711 3.918 1 97.06 436 THR B O 1
ATOM 6991 N N . MET B 1 437 ? 2.559 -16.531 3.518 1 96.31 437 MET B N 1
ATOM 6992 C CA . MET B 1 437 ? 1.428 -17.453 3.605 1 96.31 437 MET B CA 1
ATOM 6993 C C . MET B 1 437 ? 0.769 -17.375 4.98 1 96.31 437 MET B C 1
ATOM 6995 O O . MET B 1 437 ? -0.458 -17.344 5.082 1 96.31 437 MET B O 1
ATOM 6999 N N . ASN B 1 438 ? 1.611 -17.312 5.973 1 95.75 438 ASN B N 1
ATOM 7000 C CA . ASN B 1 438 ? 1.098 -17.219 7.332 1 95.75 438 ASN B CA 1
ATOM 7001 C C . ASN B 1 438 ? 0.309 -15.922 7.539 1 95.75 438 ASN B C 1
ATOM 7003 O O . ASN B 1 438 ? -0.699 -15.914 8.25 1 95.75 438 ASN B O 1
ATOM 7007 N N . THR B 1 439 ? 0.801 -14.906 6.957 1 95.12 439 THR B N 1
ATOM 7008 C CA . THR B 1 439 ? 0.125 -13.617 7.062 1 95.12 439 THR B CA 1
ATOM 7009 C C . THR B 1 439 ? -1.239 -13.664 6.379 1 95.12 439 THR B C 1
ATOM 7011 O O . THR B 1 439 ? -2.219 -13.125 6.898 1 95.12 439 THR B O 1
ATOM 7014 N N . ILE B 1 440 ? -1.311 -14.258 5.242 1 96 440 ILE B N 1
ATOM 7015 C CA . ILE B 1 440 ? -2.537 -14.328 4.457 1 96 440 ILE B CA 1
ATOM 7016 C C . ILE B 1 440 ? -3.543 -15.242 5.152 1 96 440 ILE B C 1
ATOM 7018 O O . ILE B 1 440 ? -4.719 -14.898 5.281 1 96 440 ILE B O 1
ATOM 7022 N N . LEU B 1 441 ? -3.061 -16.391 5.637 1 95.5 441 LEU B N 1
ATOM 7023 C CA . LEU B 1 441 ? -3.951 -17.453 6.113 1 95.5 441 LEU B CA 1
ATOM 7024 C C . LEU B 1 441 ? -4.266 -17.266 7.594 1 95.5 441 LEU B C 1
ATOM 7026 O O . LEU B 1 441 ? -5.27 -17.781 8.086 1 95.5 441 LEU B O 1
ATOM 7030 N N . GLY B 1 442 ? -3.436 -16.516 8.297 1 90.38 442 GLY B N 1
ATOM 7031 C CA . GLY B 1 442 ? -3.65 -16.281 9.719 1 90.38 442 GLY B CA 1
ATOM 7032 C C . GLY B 1 442 ? -2.797 -17.172 10.602 1 90.38 442 GLY B C 1
ATOM 7033 O O . GLY B 1 442 ? -2.287 -18.203 10.148 1 90.38 442 GLY B O 1
ATOM 7034 N N . PRO B 1 443 ? -2.688 -16.766 11.773 1 82.38 443 PRO B N 1
ATOM 7035 C CA . PRO B 1 443 ? -1.786 -17.469 12.695 1 82.38 443 PRO B CA 1
ATOM 7036 C C . PRO B 1 443 ? -2.277 -18.859 13.062 1 82.38 443 PRO B C 1
ATOM 7038 O O . PRO B 1 443 ? -1.482 -19.703 13.469 1 82.38 443 PRO B O 1
ATOM 7041 N N . GLU B 1 444 ? -3.469 -19.188 12.867 1 86.75 444 GLU B N 1
ATOM 7042 C CA . GLU B 1 444 ? -4.039 -20.469 13.273 1 86.75 444 GLU B CA 1
ATOM 7043 C C . GLU B 1 444 ? -3.84 -21.531 12.188 1 86.75 444 GLU B C 1
ATOM 7045 O O . GLU B 1 444 ? -4.035 -22.719 12.438 1 86.75 444 GLU B O 1
ATOM 7050 N N . CYS B 1 445 ? -3.396 -21.094 11.102 1 88.75 445 CYS B N 1
ATOM 7051 C CA . CYS B 1 445 ? -3.264 -22.031 9.992 1 88.75 445 CYS B CA 1
ATOM 7052 C C . CYS B 1 445 ? -1.969 -22.828 10.102 1 88.75 445 CYS B C 1
ATOM 7054 O O . CYS B 1 445 ? -0.947 -22.312 10.547 1 88.75 445 CYS B O 1
ATOM 7056 N N . ASP B 1 446 ? -2.086 -24.125 9.789 1 93.5 446 ASP B N 1
ATOM 7057 C CA . ASP B 1 446 ? -0.934 -25.016 9.742 1 93.5 446 ASP B CA 1
ATOM 7058 C C . ASP B 1 446 ? -0.63 -25.453 8.312 1 93.5 446 ASP B C 1
ATOM 7060 O O . ASP B 1 446 ? -0.914 -26.578 7.926 1 93.5 446 ASP B O 1
ATOM 7064 N N . VAL B 1 447 ? -0.139 -24.578 7.562 1 96.12 447 VAL B N 1
ATOM 7065 C CA . VAL B 1 447 ? 0.211 -24.828 6.164 1 96.12 447 VAL B CA 1
ATOM 7066 C C . VAL B 1 447 ? 1.722 -24.688 5.98 1 96.12 447 VAL B C 1
ATOM 7068 O O . VAL B 1 447 ? 2.324 -23.719 6.426 1 96.12 447 VAL B O 1
ATOM 7071 N N . LYS B 1 448 ? 2.307 -25.672 5.375 1 96.19 448 LYS B N 1
ATOM 7072 C CA . LYS B 1 448 ? 3.748 -25.656 5.145 1 96.19 448 LYS B CA 1
ATOM 7073 C C . LYS B 1 448 ? 4.07 -25.75 3.654 1 96.19 448 LYS B C 1
ATOM 7075 O O . LYS B 1 448 ? 3.443 -26.516 2.926 1 96.19 448 LYS B O 1
ATOM 7080 N N . ALA B 1 449 ? 4.988 -24.984 3.215 1 96.56 449 ALA B N 1
ATOM 7081 C CA . ALA B 1 449 ? 5.543 -25.094 1.868 1 96.56 449 ALA B CA 1
ATOM 7082 C C . ALA B 1 449 ? 6.785 -25.984 1.857 1 96.56 449 ALA B C 1
ATOM 7084 O O . ALA B 1 449 ? 7.738 -25.734 2.602 1 96.56 449 ALA B O 1
ATOM 7085 N N . GLU B 1 450 ? 6.738 -26.969 1.063 1 95.81 450 GLU B N 1
ATOM 7086 C CA . GLU B 1 450 ? 7.844 -27.938 1.031 1 95.81 450 GLU B CA 1
ATOM 7087 C C . GLU B 1 450 ? 8.383 -28.109 -0.386 1 95.81 450 GLU B C 1
ATOM 7089 O O . GLU B 1 450 ? 7.613 -28.125 -1.351 1 95.81 450 GLU B O 1
ATOM 7094 N N . LEU B 1 451 ? 9.664 -28.25 -0.437 1 94.19 451 LEU B N 1
ATOM 7095 C CA . LEU B 1 451 ? 10.32 -28.453 -1.724 1 94.19 451 LEU B CA 1
ATOM 7096 C C . LEU B 1 451 ? 10.031 -29.859 -2.258 1 94.19 451 LEU B C 1
ATOM 7098 O O . LEU B 1 451 ? 10.211 -30.844 -1.546 1 94.19 451 LEU B O 1
ATOM 7102 N N . ALA B 1 452 ? 9.453 -29.953 -3.404 1 89.56 452 ALA B N 1
ATOM 7103 C CA . ALA B 1 452 ? 9.273 -31.203 -4.141 1 89.56 452 ALA B CA 1
ATOM 7104 C C . ALA B 1 452 ? 10.203 -31.266 -5.352 1 89.56 452 ALA B C 1
ATOM 7106 O O . ALA B 1 452 ? 9.758 -31.062 -6.488 1 89.56 452 ALA B O 1
ATOM 7107 N N . LYS B 1 453 ? 11.391 -31.625 -5.102 1 82.5 453 LYS B N 1
ATOM 7108 C CA . LYS B 1 453 ? 12.398 -31.625 -6.156 1 82.5 453 LYS B CA 1
ATOM 7109 C C . LYS B 1 453 ? 12.07 -32.688 -7.215 1 82.5 453 LYS B C 1
ATOM 7111 O O . LYS B 1 453 ? 11.758 -33.812 -6.887 1 82.5 453 LYS B O 1
ATOM 7116 N N . ASP B 1 454 ? 12.133 -32.375 -8.516 1 75.5 454 ASP B N 1
ATOM 7117 C CA . ASP B 1 454 ? 11.883 -33.25 -9.664 1 75.5 454 ASP B CA 1
ATOM 7118 C C . ASP B 1 454 ? 10.477 -33.844 -9.609 1 75.5 454 ASP B C 1
ATOM 7120 O O . ASP B 1 454 ? 10.273 -35 -10.016 1 75.5 454 ASP B O 1
ATOM 7124 N N . GLY B 1 455 ? 9.656 -33.125 -9.047 1 77.69 455 GLY B N 1
ATOM 7125 C CA . GLY B 1 455 ? 8.297 -33.625 -8.859 1 77.69 455 GLY B CA 1
ATOM 7126 C C . GLY B 1 455 ? 7.57 -33.875 -10.164 1 77.69 455 GLY B C 1
ATOM 7127 O O . GLY B 1 455 ? 6.754 -34.812 -10.25 1 77.69 455 GLY B O 1
ATOM 7128 N N . SER B 1 456 ? 7.98 -33.188 -11.148 1 80.19 456 SER B N 1
ATOM 7129 C CA . SER B 1 456 ? 7.273 -33.312 -12.422 1 80.19 456 SER B CA 1
ATOM 7130 C C . SER B 1 456 ? 7.516 -34.688 -13.039 1 80.19 456 SER B C 1
ATOM 7132 O O . SER B 1 456 ? 6.586 -35.312 -13.562 1 80.19 456 SER B O 1
ATOM 7134 N N . GLY B 1 457 ? 8.742 -35.219 -12.953 1 79.25 457 GLY B N 1
ATOM 7135 C CA . GLY B 1 457 ? 9.07 -36.5 -13.555 1 79.25 457 GLY B CA 1
ATOM 7136 C C . GLY B 1 457 ? 8.438 -37.688 -12.836 1 79.25 457 GLY B C 1
ATOM 7137 O O . GLY B 1 457 ? 7.691 -38.438 -13.438 1 79.25 457 GLY B O 1
ATOM 7138 N N . ILE B 1 458 ? 8.648 -37.75 -11.586 1 84.94 458 ILE B N 1
ATOM 7139 C CA . ILE B 1 458 ? 8.086 -38.812 -10.773 1 84.94 458 ILE B CA 1
ATOM 7140 C C . ILE B 1 458 ? 6.566 -38.719 -10.758 1 84.94 458 ILE B C 1
ATOM 7142 O O . ILE B 1 458 ? 5.867 -39.75 -10.781 1 84.94 458 ILE B O 1
ATOM 7146 N N . GLY B 1 459 ? 6.145 -37.531 -10.773 1 90.44 459 GLY B N 1
ATOM 7147 C CA . GLY B 1 459 ? 4.715 -37.281 -10.75 1 90.44 459 GLY B CA 1
ATOM 7148 C C . GLY B 1 459 ? 3.984 -37.844 -11.953 1 90.44 459 GLY B C 1
ATOM 7149 O O . GLY B 1 459 ? 2.877 -38.375 -11.828 1 90.44 459 GLY B O 1
ATOM 7150 N N . ALA B 1 460 ? 4.641 -37.688 -13.078 1 89.56 460 ALA B N 1
ATOM 7151 C CA . ALA B 1 460 ? 4.023 -38.219 -14.297 1 89.56 460 ALA B CA 1
ATOM 7152 C C . ALA B 1 460 ? 3.865 -39.75 -14.219 1 89.56 460 ALA B C 1
ATOM 7154 O O . ALA B 1 460 ? 2.893 -40.281 -14.734 1 89.56 460 ALA B O 1
ATOM 7155 N N . ALA B 1 461 ? 4.801 -40.375 -13.594 1 88.5 461 ALA B N 1
ATOM 7156 C CA . ALA B 1 461 ? 4.691 -41.812 -13.391 1 88.5 461 ALA B CA 1
ATOM 7157 C C . ALA B 1 461 ? 3.531 -42.156 -12.461 1 88.5 461 ALA B C 1
ATOM 7159 O O . ALA B 1 461 ? 2.76 -43.094 -12.727 1 88.5 461 ALA B O 1
ATOM 7160 N N . PHE B 1 462 ? 3.426 -41.438 -11.422 1 90.62 462 PHE B N 1
ATOM 7161 C CA . PHE B 1 462 ? 2.346 -41.656 -10.461 1 90.62 462 PHE B CA 1
ATOM 7162 C C . PHE B 1 462 ? 0.993 -41.344 -11.102 1 90.62 462 PHE B C 1
ATOM 7164 O O . PHE B 1 462 ? 0.015 -42.062 -10.852 1 90.62 462 PHE B O 1
ATOM 7171 N N . ILE B 1 463 ? 0.964 -40.344 -11.883 1 92.5 463 ILE B N 1
ATOM 7172 C CA . ILE B 1 463 ? -0.262 -40 -12.586 1 92.5 463 ILE B CA 1
ATOM 7173 C C . ILE B 1 463 ? -0.672 -41.125 -13.516 1 92.5 463 ILE B C 1
ATOM 7175 O O . ILE B 1 463 ? -1.854 -41.469 -13.617 1 92.5 463 ILE B O 1
ATOM 7179 N N . SER B 1 464 ? 0.32 -41.688 -14.156 1 91.75 464 SER B N 1
ATOM 7180 C CA . SER B 1 464 ? 0.061 -42.844 -15.008 1 91.75 464 SER B CA 1
ATOM 7181 C C . SER B 1 464 ? -0.546 -44 -14.211 1 91.75 464 SER B C 1
ATOM 7183 O O . SER B 1 464 ? -1.486 -44.656 -14.664 1 91.75 464 SER B O 1
ATOM 7185 N N . ALA B 1 465 ? -0.012 -44.219 -13.086 1 89.81 465 ALA B N 1
ATOM 7186 C CA . ALA B 1 465 ? -0.517 -45.25 -12.219 1 89.81 465 ALA B CA 1
ATOM 7187 C C . ALA B 1 465 ? -1.974 -45 -11.836 1 89.81 465 ALA B C 1
ATOM 7189 O O . ALA B 1 465 ? -2.797 -45.938 -11.859 1 89.81 465 ALA B O 1
ATOM 7190 N N . LEU B 1 466 ? -2.248 -43.812 -11.484 1 89.38 466 LEU B N 1
ATOM 7191 C CA . LEU B 1 466 ? -3.604 -43.469 -11.094 1 89.38 466 LEU B CA 1
ATOM 7192 C C . LEU B 1 466 ? -4.562 -43.562 -12.273 1 89.38 466 LEU B C 1
ATOM 7194 O O . LEU B 1 466 ? -5.707 -44 -12.109 1 89.38 466 LEU B O 1
ATOM 7198 N N . ALA B 1 467 ? -4.078 -43.188 -13.422 1 88.75 467 ALA B N 1
ATOM 7199 C CA . ALA B 1 467 ? -4.91 -43.219 -14.625 1 88.75 467 ALA B CA 1
ATOM 7200 C C . ALA B 1 467 ? -5.234 -44.656 -15.016 1 88.75 467 ALA B C 1
ATOM 7202 O O . ALA B 1 467 ? -6.359 -44.969 -15.422 1 88.75 467 ALA B O 1
ATOM 7203 N N . VAL B 1 468 ? -4.273 -45.562 -14.914 1 87.81 468 VAL B N 1
ATOM 7204 C CA . VAL B 1 468 ? -4.453 -46.938 -15.273 1 87.81 468 VAL B CA 1
ATOM 7205 C C . VAL B 1 468 ? -5.426 -47.625 -14.305 1 87.81 468 VAL B C 1
ATOM 7207 O O . VAL B 1 468 ? -6.254 -48.438 -14.711 1 87.81 468 VAL B O 1
ATOM 7210 N N . ASN B 1 469 ? -5.332 -47.25 -13.102 1 81.62 469 ASN B N 1
ATOM 7211 C CA . ASN B 1 469 ? -6.172 -47.844 -12.07 1 81.62 469 ASN B CA 1
ATOM 7212 C C . ASN B 1 469 ? -7.598 -47.312 -12.125 1 81.62 469 ASN B C 1
ATOM 7214 O O . ASN B 1 469 ? -8.523 -47.938 -11.609 1 81.62 469 ASN B O 1
ATOM 7218 N N . ASP B 1 470 ? -7.777 -46.125 -12.555 1 75.56 470 ASP B N 1
ATOM 7219 C CA . ASP B 1 470 ? -9.094 -45.5 -12.656 1 75.56 470 ASP B CA 1
ATOM 7220 C C . ASP B 1 470 ? -9.898 -46.094 -13.805 1 75.56 470 ASP B C 1
ATOM 7222 O O . ASP B 1 470 ? -11.125 -45.969 -13.852 1 75.56 470 ASP B O 1
ATOM 7226 N N . LYS B 1 471 ? -9.383 -46.719 -14.812 1 66.88 471 LYS B N 1
ATOM 7227 C CA . LYS B 1 471 ? -10.086 -47.375 -15.906 1 66.88 471 LYS B CA 1
ATOM 7228 C C . LYS B 1 471 ? -10.547 -48.781 -15.492 1 66.88 471 LYS B C 1
ATOM 7230 O O . LYS B 1 471 ? -9.906 -49.438 -14.672 1 66.88 471 LYS B O 1
#

Sequence (942 aa):
MSNRLNNLMQHISIKESDGEAMRHVKQRLAMASLASQFTVGKHHLNQLVMYMLHEMIEGLEGRESTIRMLPSYVYKAKPSSATGVFYALDLGGTNFRVLRVSCKAGKVVNRVDSSFVIPKKALEGTATDLFDFIASSVKKMMETKAPEDLSHTVPLGFTFSFPTDQKSVDRGILIKWTKGFSTQGVEGKDVVDLLQTSLKRVNVKLKVVALCNDTVGTLITRYFEDPDAQVGVILGTGSNACYFETAASVKKDPAVVARGAAQTPINMECGNFDSKYKFVLPISVYDEEMDSITLNRGHQAQEKLVAGMYLGEIARRVIVHLAQLKCLPSNLGTAMGKPWSFETKFMGMISADRMPGLQFTRGTIRRLFGVDVHEVADRRVICDVCRLVRGRAAQVGAMFCSAPLIKTHTQGRATVAVDGSVFEKLPSFRRLFQDTMNTILGPECDVKAELAKDGSGIGAAFISALAVNDKMSNRLNNLMQHISIKESDGEAMRHVKQRLAMASLASQFTVGKHHLNQLVMYMLHEMIEGLEGRESTIRMLPSYVYKAKPSSATGVFYALDLGGTNFRVLRVSCKAGKVVNRVDSSFVIPKKALEGTATDLFDFIASSVKKMMETKAPEDLSHTVPLGFTFSFPTDQKSVDRGILIKWTKGFSTQGVEGKDVVDLLQTSLKRVNVKLKVVALCNDTVGTLITRYFEDPDAQVGVILGTGSNACYFETAASVKKDPAVVARGAAQTPINMECGNFDSKYKFVLPISVYDEEMDSITLNRGHQAQEKLVAGMYLGEIARRVIVHLAQLKCLPSNLGTAMGKPWSFETKFMGMISADRMPGLQFTRGTIRRLFGVDVHEVADRRVICDVCRLVRGRAAQVGAMFCSAPLIKTHTQGRATVAVDGSVFEKLPSFRRLFQDTMNTILGPECDVKAELAKDGSGIGAAFISALAVNDK

Nearest PDB structures (foldseek):
  5zqt-assembly1_A  TM=8.980E-01  e=1.640E-36  Oryza sativa Japonica Group
  3b8a-assembly1_X  TM=9.057E-01  e=3.427E-35  Saccharomyces cerevisiae
  1cza-assembly1_N  TM=8.944E-01  e=8.057E-35  Homo sapiens
  4fpa-assembly1_A  TM=8.854E-01  e=6.987E-35  Homo sapiens
  1qha-assembly1_A  TM=8.905E-01  e=3.046E-34  Homo sapiens

Organism: NCBI:txid67003

Secondary structure (DSSP, 8-state):
-HHHHHHHHHHT---TT--HHHHHHHHHHHHHHHHHHH---HHHHHHHHHHHHHHHHHHHTTS--SS--EE-------GGG--EEEEEEEESSSEEEEEEEEEETTEEEEEEEEEEEPPHHHHHSBHHHHHHHHHHHHHHHHHHH-GGGGGS-EEEEEEE-S-EEEEETTEEEE----TT---BT-TTSBHHHHHHHHHHHTT--EEEEEEE-HHHHHHHHHHHH-TTEEEEEEESSSEEEEEEEEGGG-TT-HHHHTTTT-EEEEE--GGGTTTTT-SSS---HHHHHHHHTSTTTTS-HHHHHHSHHHHHHHHHHHHHHHHHTTSS-HHHHHHT-STT-S-HHHHHHHHT--SGGGHHHHHHHHHHH------HHHHHHHHHHHHHHHHHHHHHHHHHHHHHHHHTT-TTEEEEEEESHHHHHSTTHHHHHHHHHHHHH-TT-EEEEEE-TTHHHHHHHHHHHHHHHH-/-HHHHHHHHHHT---TT--HHHHHHHHHHHHHHHHHHH---HHHHHHHHHHHHHHHHHHHTTS--SS--EE-------GGG--EEEEEEEESSSEEEEEEEEEETTEEEEEEEEEEEPPHHHHHSBHHHHHHHHHHHHHHHHHHH-GGGGGS-EEEEEEE-S-EEEEETTEEEE----TT---BT-TTSBHHHHHHHHHHHTT--EEEEEEE-HHHHHHHHHHHH-TTEEEEEEESSSEEEEEEEEGGG-TT-HHHHTTTT-EEEEE--GGGTTTTT-SSS---HHHHHHHHTSTTTTS-HHHHHHSHHHHHHHHHHHHHHHHHTTSS-HHHHHHT-STT-S-HHHHHHHHT--SGGGHHHHHHHHHHH------HHHHHHHHHHHHHHHHHHHHHHHHHHHHHHHHTT-TTEEEEEEESHHHHHSTTHHHHHHHHHHHHH-TT-EEEEEE-TTHHHHHHHHHHHHHHHH-

pLDDT: mean 92.63, std 6.26, range [48.44, 98.75]

Solvent-accessible surface area (backbone atoms only — not comparable to full-atom values): 45972 Å² total; per-residue (Å²): 73,42,62,39,45,52,50,43,52,62,72,48,39,60,52,91,85,51,50,71,69,51,46,51,45,37,42,51,28,51,51,25,46,48,45,38,54,35,48,75,44,72,43,45,46,49,25,43,32,36,49,48,48,51,31,51,53,29,13,22,55,62,45,88,43,56,23,62,40,40,64,45,67,47,59,74,70,69,40,56,72,26,61,49,62,25,27,15,36,37,45,72,64,64,48,35,36,42,36,42,36,31,28,52,56,37,36,81,76,45,77,50,73,48,76,43,73,62,49,68,62,29,40,55,27,37,43,64,46,33,28,38,49,53,30,50,50,48,47,52,46,32,63,73,76,37,54,81,53,66,79,40,78,37,48,20,7,39,24,47,66,51,57,53,54,56,77,44,30,50,35,29,26,30,64,49,75,56,94,81,47,55,40,38,82,37,62,74,29,47,54,45,59,51,39,48,51,28,22,52,73,70,69,42,45,59,41,71,51,20,54,29,43,49,30,52,10,22,26,49,40,41,31,54,78,32,81,48,41,43,29,7,32,34,32,16,71,48,40,36,33,21,31,64,37,50,21,50,63,33,60,58,36,67,78,46,27,72,51,38,80,42,35,24,40,29,41,26,53,43,18,24,38,50,27,86,75,49,57,66,66,76,68,44,58,51,53,51,58,52,36,67,75,43,94,56,57,69,50,34,45,42,19,55,57,48,8,40,71,33,48,11,38,40,38,38,49,51,53,28,49,37,8,73,33,56,62,34,62,56,66,53,21,62,55,52,58,56,84,74,73,40,50,32,70,57,34,27,53,33,41,61,53,77,46,79,76,34,46,60,43,34,52,50,43,26,71,77,52,70,41,80,63,78,51,50,72,49,46,48,51,56,28,50,46,26,38,36,52,52,49,30,17,22,42,58,50,19,42,68,60,42,34,59,28,58,76,65,69,39,45,63,57,27,28,33,25,34,28,41,56,39,56,72,64,33,62,65,32,51,57,48,21,50,51,38,34,37,65,74,67,31,86,81,38,46,64,46,78,39,82,31,80,68,13,37,49,58,6,16,23,52,48,23,37,48,47,60,66,71,100,75,39,62,38,46,52,50,41,52,62,73,46,39,60,52,90,84,50,49,73,68,52,44,52,44,36,44,51,29,50,51,25,48,48,44,38,54,35,46,75,45,73,43,44,47,49,25,42,31,36,50,48,47,52,32,49,53,29,13,22,54,60,44,88,43,56,23,61,41,40,66,44,69,47,58,74,70,69,40,56,71,26,60,49,65,23,27,15,36,36,45,72,64,64,49,35,36,42,35,42,38,32,28,53,56,38,36,78,76,45,75,49,72,49,76,45,71,62,50,68,61,29,41,55,28,38,44,64,45,33,30,37,48,54,30,49,51,48,48,51,47,32,63,74,76,38,53,80,54,65,80,42,77,37,46,20,7,38,24,48,64,50,57,52,55,56,78,44,30,50,36,28,26,29,64,48,73,56,95,82,47,55,39,38,82,36,62,74,30,46,53,48,59,50,39,49,52,28,22,53,73,71,69,43,45,60,40,70,50,20,54,30,43,48,29,51,11,20,25,48,38,41,31,53,78,32,84,47,42,44,28,6,32,34,32,16,70,48,40,37,34,22,30,62,36,51,21,49,62,33,60,58,36,66,78,47,26,72,52,37,82,43,36,26,39,28,41,25,53,43,18,23,39,49,28,86,75,48,53,66,66,78,67,45,58,51,53,53,57,52,37,68,75,44,95,55,58,70,50,34,46,43,20,53,54,48,8,40,71,33,47,12,38,42,38,40,49,52,52,28,49,36,8,74,33,57,62,32,62,56,65,51,20,61,55,55,58,55,85,73,72,41,50,31,70,56,35,28,53,32,41,61,53,77,46,81,76,33,46,61,44,36,52,50,43,26,72,76,52,70,42,80,62,80,51,50,72,49,48,48,50,55,28,50,46,27,36,35,53,51,48,31,17,20,40,58,52,20,43,69,60,42,33,59,27,58,75,64,69,39,46,62,60,28,28,33,24,34,29,40,54,39,56,72,65,32,63,66,31,51,57,47,20,48,52,39,33,40,64,75,67,31,88,81,38,46,64,45,78,40,81,31,78,69,14,35,50,58,6,16,22,52,48,22,37,48,46,60,66,71,101

InterPro domains:
  IPR001312 Hexokinase [PS51748] (25-465)
  IPR001312 Hexokinase [PTHR19443] (19-468)
  IPR019807 Hexokinase, binding site [PS00378] (156-181)
  IPR022672 Hexokinase, N-terminal [PF00349] (32-222)
  IPR022673 Hexokinase, C-terminal [PF03727] (231-465)
  IPR043129 ATPase, nucleotide binding domain [SSF53067] (27-227)
  IPR043129 ATPase, nucleotide binding domain [SSF53067] (229-466)